Protein AF-A0A0G1ZRH7-F1 (afdb_monomer)

Structure (mmCIF, N/CA/C/O backbone):
data_AF-A0A0G1ZRH7-F1
#
_entry.id   AF-A0A0G1ZRH7-F1
#
loop_
_atom_site.group_PDB
_atom_site.id
_atom_site.type_symbol
_atom_site.label_atom_id
_atom_site.label_alt_id
_atom_site.label_comp_id
_atom_site.label_asym_id
_atom_site.label_entity_id
_atom_site.label_seq_id
_atom_site.pdbx_PDB_ins_code
_atom_site.Cartn_x
_atom_site.Cartn_y
_atom_site.Cartn_z
_atom_site.occupancy
_atom_site.B_iso_or_equiv
_atom_site.auth_seq_id
_atom_site.auth_comp_id
_atom_site.auth_asym_id
_atom_site.auth_atom_id
_atom_site.pdbx_PDB_model_num
ATOM 1 N N . LEU A 1 1 ? 11.432 11.868 -27.184 1.00 83.62 1 LEU A N 1
ATOM 2 C CA . LEU A 1 1 ? 11.318 11.884 -25.705 1.00 83.62 1 LEU A CA 1
ATOM 3 C C . LEU A 1 1 ? 9.853 11.705 -25.324 1.00 83.62 1 LEU A C 1
ATOM 5 O O . LEU A 1 1 ? 9.008 12.300 -25.982 1.00 83.62 1 LEU A O 1
ATOM 9 N N . THR A 1 2 ? 9.541 10.916 -24.297 1.00 84.75 2 THR A N 1
ATOM 10 C CA . THR A 1 2 ? 8.172 10.688 -23.783 1.00 84.75 2 THR A CA 1
ATOM 11 C C . THR A 1 2 ? 8.202 10.611 -22.262 1.00 84.75 2 THR A C 1
ATOM 13 O O . THR A 1 2 ? 9.111 9.992 -21.708 1.00 84.75 2 THR A O 1
ATOM 16 N N . TRP A 1 3 ? 7.236 11.231 -21.584 1.00 90.38 3 TRP A N 1
ATOM 17 C CA . TRP A 1 3 ? 7.166 11.247 -20.121 1.00 90.38 3 TRP A CA 1
ATOM 18 C C . TRP A 1 3 ? 5.724 11.300 -19.602 1.00 90.38 3 TRP A C 1
ATOM 20 O O . TRP A 1 3 ? 4.820 11.821 -20.252 1.00 90.38 3 TRP A O 1
ATOM 30 N N . SER A 1 4 ? 5.527 10.789 -18.389 1.00 87.94 4 SER A N 1
ATOM 31 C CA . SER A 1 4 ? 4.267 10.833 -17.644 1.00 87.94 4 SER A CA 1
ATOM 32 C C . SER A 1 4 ? 4.555 10.826 -16.145 1.00 87.94 4 SER A C 1
ATOM 34 O O . SER A 1 4 ? 5.512 10.184 -15.708 1.00 87.94 4 SER A O 1
ATOM 36 N N . THR A 1 5 ? 3.726 11.501 -15.352 1.00 83.94 5 THR A N 1
ATOM 37 C CA . THR A 1 5 ? 3.842 11.555 -13.886 1.00 83.94 5 THR A CA 1
ATOM 38 C C . THR A 1 5 ? 2.470 11.407 -13.228 1.00 83.94 5 THR A C 1
ATOM 40 O O . THR A 1 5 ? 1.464 11.775 -13.829 1.00 83.94 5 THR A O 1
ATOM 43 N N . THR A 1 6 ? 2.423 10.862 -12.007 1.00 79.06 6 THR A N 1
ATOM 44 C CA . THR A 1 6 ? 1.155 10.535 -11.320 1.00 79.06 6 THR A CA 1
ATOM 45 C C . THR A 1 6 ? 0.726 11.594 -10.298 1.00 79.06 6 THR A C 1
ATOM 47 O O . THR A 1 6 ? -0.460 11.738 -10.056 1.00 79.06 6 THR A O 1
ATOM 50 N N . ASN A 1 7 ? 1.663 12.365 -9.726 1.00 80.62 7 ASN A N 1
ATOM 51 C CA . ASN A 1 7 ? 1.396 13.324 -8.635 1.00 80.62 7 ASN A CA 1
ATOM 52 C C . ASN A 1 7 ? 2.213 14.629 -8.741 1.00 80.62 7 ASN A C 1
ATOM 54 O O . ASN A 1 7 ? 2.360 15.354 -7.756 1.00 80.62 7 ASN A O 1
ATOM 58 N N . ALA A 1 8 ? 2.812 14.914 -9.901 1.00 84.88 8 ALA A N 1
ATOM 59 C CA . ALA A 1 8 ? 3.563 16.152 -10.085 1.00 84.88 8 ALA A CA 1
ATOM 60 C C . ALA A 1 8 ? 2.613 17.304 -10.426 1.00 84.88 8 ALA A C 1
ATOM 62 O O . ALA A 1 8 ? 1.685 17.137 -11.212 1.00 84.88 8 ALA A O 1
ATOM 63 N N . THR A 1 9 ? 2.871 18.478 -9.861 1.00 89.62 9 THR A N 1
ATOM 64 C CA . THR A 1 9 ? 2.156 19.725 -10.160 1.00 89.62 9 THR A CA 1
ATOM 65 C C . THR A 1 9 ? 2.902 20.581 -11.182 1.00 89.62 9 THR A C 1
ATOM 67 O O . THR A 1 9 ? 2.296 21.423 -11.837 1.00 89.62 9 THR A O 1
ATOM 70 N N . SER A 1 10 ? 4.207 20.359 -11.364 1.00 91.44 10 SER A N 1
ATOM 71 C CA . SER A 1 10 ? 5.024 21.043 -12.373 1.00 91.44 10 SER A CA 1
ATOM 72 C C . SER A 1 10 ? 6.187 20.171 -12.844 1.00 91.44 10 SER A C 1
ATOM 74 O O . SER A 1 10 ? 6.678 19.329 -12.091 1.00 91.44 10 SER A O 1
ATOM 76 N N . CYS A 1 11 ? 6.636 20.382 -14.084 1.00 93.50 11 CYS A N 1
ATOM 77 C CA . CYS A 1 11 ? 7.839 19.761 -14.630 1.00 93.50 11 CYS A CA 1
ATOM 78 C C . CYS A 1 11 ? 8.708 20.791 -15.360 1.00 93.50 11 CYS A C 1
ATOM 80 O O . CYS A 1 11 ? 8.199 21.667 -16.062 1.00 93.50 11 CYS A O 1
ATOM 82 N N . THR A 1 12 ? 10.024 20.643 -15.250 1.00 95.06 12 THR A N 1
ATOM 83 C CA . THR A 1 12 ? 11.023 21.517 -15.867 1.00 95.06 12 THR A CA 1
ATOM 84 C C . THR A 1 12 ? 12.079 20.669 -16.566 1.00 95.06 12 THR A C 1
ATOM 86 O O . THR A 1 12 ? 12.648 19.750 -15.976 1.00 95.06 12 THR A O 1
ATOM 89 N N . ALA A 1 13 ? 12.329 20.970 -17.837 1.00 94.00 13 ALA A N 1
ATOM 90 C CA . ALA A 1 13 ? 13.357 20.332 -18.647 1.00 94.00 13 ALA A CA 1
ATOM 91 C C . ALA A 1 13 ? 14.727 21.004 -18.462 1.00 94.00 13 ALA A C 1
ATOM 93 O O . ALA A 1 13 ? 14.821 22.231 -18.392 1.00 94.00 13 ALA A O 1
ATOM 94 N N . SER A 1 14 ? 15.784 20.196 -18.426 1.00 88.81 14 SER A N 1
ATOM 95 C CA . SER A 1 14 ? 17.185 20.621 -18.368 1.00 88.81 14 SER A CA 1
ATOM 96 C C . SER A 1 14 ? 18.104 19.669 -19.150 1.00 88.81 14 SER A C 1
ATOM 98 O O . SER A 1 14 ? 17.711 18.565 -19.532 1.00 88.81 14 SER A O 1
ATOM 100 N N . GLY A 1 15 ? 19.342 20.090 -19.424 1.00 90.50 15 GLY A N 1
ATOM 101 C CA . GLY A 1 15 ? 20.260 19.385 -20.328 1.00 90.50 15 GLY A CA 1
ATOM 102 C C . GLY A 1 15 ? 20.120 19.892 -21.766 1.00 90.50 15 GLY A C 1
ATOM 103 O O . GLY A 1 15 ? 20.096 21.096 -21.996 1.00 90.50 15 GLY A O 1
ATOM 104 N N . SER A 1 16 ? 19.999 18.991 -22.741 1.00 90.06 16 SER A N 1
ATOM 105 C CA . SER A 1 16 ? 19.904 19.303 -24.180 1.00 90.06 16 SER A CA 1
ATOM 106 C C . SER A 1 16 ? 18.510 19.770 -24.647 1.00 90.06 16 SER A C 1
ATOM 108 O O . SER A 1 16 ? 18.221 19.811 -25.840 1.00 90.06 16 SER A O 1
ATOM 110 N N . TRP A 1 17 ? 17.637 20.117 -23.704 1.00 91.75 17 TRP A N 1
ATOM 111 C CA . TRP A 1 17 ? 16.318 20.735 -23.874 1.00 91.75 17 TRP A CA 1
ATOM 112 C C . TRP A 1 17 ? 16.026 21.604 -22.648 1.00 91.75 17 TRP A C 1
ATOM 114 O O . TRP A 1 17 ? 16.613 21.404 -21.584 1.00 91.75 17 TRP A O 1
ATOM 124 N N . THR A 1 18 ? 15.122 22.570 -22.788 1.00 90.06 18 THR A N 1
ATOM 125 C CA . THR A 1 18 ? 14.828 23.548 -21.735 1.00 90.06 18 THR A CA 1
ATOM 126 C C . THR A 1 18 ? 13.331 23.851 -21.638 1.00 90.06 18 THR A C 1
ATOM 128 O O . THR A 1 18 ? 12.523 23.432 -22.480 1.00 90.06 18 THR A O 1
ATOM 131 N N . GLY A 1 19 ? 12.969 24.578 -20.578 1.00 91.06 19 GLY A N 1
ATOM 132 C CA . GLY A 1 19 ? 11.637 25.135 -20.353 1.00 91.06 19 GLY A CA 1
ATOM 133 C C . GLY A 1 19 ? 10.719 24.256 -19.505 1.00 91.06 19 GLY A C 1
ATOM 134 O O . GLY A 1 19 ? 11.005 23.088 -19.232 1.00 91.06 19 GLY A O 1
ATOM 135 N N . SER A 1 20 ? 9.594 24.829 -19.084 1.00 90.94 20 SER A N 1
ATOM 136 C CA . SER A 1 20 ? 8.540 24.092 -18.388 1.00 90.94 20 SER A CA 1
ATOM 137 C C . SER A 1 20 ? 7.878 23.087 -19.327 1.00 90.94 20 SER A C 1
ATOM 139 O O . SER A 1 20 ? 7.658 23.360 -20.509 1.00 90.94 20 SER A O 1
ATOM 141 N N . LYS A 1 21 ? 7.564 21.909 -18.796 1.00 91.88 21 LYS A N 1
ATOM 142 C CA . LYS A 1 21 ? 6.869 20.837 -19.502 1.00 91.88 21 LYS A CA 1
ATOM 143 C C . LYS A 1 21 ? 5.579 20.510 -18.767 1.00 91.88 21 LYS A C 1
ATOM 145 O O . LYS A 1 21 ? 5.496 20.628 -17.545 1.00 91.88 21 LYS A O 1
ATOM 150 N N . SER A 1 22 ? 4.575 20.082 -19.519 1.00 89.56 22 SER A N 1
ATOM 151 C CA . SER A 1 22 ? 3.378 19.470 -18.951 1.00 89.56 22 SER A CA 1
ATOM 152 C C . SER A 1 22 ? 3.755 18.230 -18.132 1.00 89.56 22 SER A C 1
ATOM 154 O O . SER A 1 22 ? 4.782 17.595 -18.376 1.00 89.56 22 SER A O 1
ATOM 156 N N . THR A 1 23 ? 2.926 17.859 -17.159 1.00 88.88 23 THR A N 1
ATOM 157 C CA . THR A 1 23 ? 3.166 16.715 -16.254 1.00 88.88 23 THR A CA 1
ATOM 158 C C . THR A 1 23 ? 3.128 15.357 -16.970 1.00 88.88 23 THR A C 1
ATOM 160 O O . THR A 1 23 ? 3.590 14.346 -16.437 1.00 88.88 23 THR A O 1
ATOM 163 N N . SER A 1 24 ? 2.652 15.335 -18.214 1.00 88.69 24 SER A N 1
ATOM 164 C CA . SER A 1 24 ? 2.831 14.258 -19.188 1.00 88.69 24 SER A CA 1
ATOM 165 C C . SER A 1 24 ? 2.956 14.841 -20.599 1.00 88.69 24 SER A C 1
ATOM 167 O O . SER A 1 24 ? 2.437 15.927 -20.868 1.00 88.69 24 SER A O 1
ATOM 169 N N . GLY A 1 25 ? 3.675 14.167 -21.497 1.00 88.06 25 GLY A N 1
ATOM 170 C CA . GLY A 1 25 ? 3.856 14.641 -22.866 1.00 88.06 25 GLY A CA 1
ATOM 171 C C . GLY A 1 25 ? 4.877 13.860 -23.689 1.00 88.06 25 GLY A C 1
ATOM 172 O O . GLY A 1 25 ? 5.540 12.932 -23.219 1.00 88.06 25 GLY A O 1
ATOM 173 N N . SER A 1 26 ? 5.003 14.259 -24.953 1.00 84.12 26 SER A N 1
ATOM 174 C CA . SER A 1 26 ? 6.012 13.764 -25.885 1.00 84.12 26 SER A CA 1
ATOM 175 C C . SER A 1 26 ? 6.618 14.925 -26.664 1.00 84.12 26 SER A C 1
ATOM 177 O O . SER A 1 26 ? 5.933 15.898 -26.973 1.00 84.12 26 SER A O 1
ATOM 179 N N . GLN A 1 27 ? 7.907 14.824 -26.979 1.00 83.12 27 GLN A N 1
ATOM 180 C CA . GLN A 1 27 ? 8.607 15.790 -27.818 1.00 83.12 27 GLN A CA 1
ATOM 181 C C . GLN A 1 27 ? 9.665 15.081 -28.671 1.00 83.12 27 GLN A C 1
ATOM 183 O O . GLN A 1 27 ? 10.512 14.342 -28.151 1.00 83.12 27 GLN A O 1
ATOM 188 N N . SER A 1 28 ? 9.622 15.326 -29.980 1.00 82.06 28 SER A N 1
ATOM 189 C CA . SER A 1 28 ? 10.652 14.893 -30.928 1.00 82.06 28 SER A CA 1
ATOM 190 C C . SER A 1 28 ? 11.874 15.803 -30.840 1.00 82.06 28 SER A C 1
ATOM 192 O O . SER A 1 28 ? 11.745 17.017 -30.684 1.00 82.06 28 SER A O 1
ATOM 194 N N . VAL A 1 29 ? 13.063 15.209 -30.924 1.00 80.38 29 VAL A N 1
ATOM 195 C CA . VAL A 1 29 ? 14.352 15.907 -30.848 1.00 80.38 29 VAL A CA 1
ATOM 196 C C . VAL A 1 29 ? 15.305 15.320 -31.887 1.00 80.38 29 VAL A C 1
ATOM 198 O O . VAL A 1 29 ? 15.292 14.109 -32.101 1.00 80.38 29 VAL A O 1
ATOM 201 N N . SER A 1 30 ? 16.126 16.172 -32.503 1.00 79.25 30 SER A N 1
ATOM 202 C CA . SER A 1 30 ? 17.089 15.792 -33.550 1.00 79.25 30 SER A CA 1
ATOM 203 C C . SER A 1 30 ? 18.478 16.356 -33.225 1.00 79.25 30 SER A C 1
ATOM 205 O O . SER A 1 30 ? 18.910 17.319 -33.860 1.00 79.25 30 SER A O 1
ATOM 207 N N . PRO A 1 31 ? 19.158 15.849 -32.183 1.00 79.38 31 PRO A N 1
ATOM 208 C CA . PRO A 1 31 ? 20.476 16.350 -31.816 1.00 79.38 31 PRO A CA 1
ATOM 209 C C . PRO A 1 31 ? 21.526 15.976 -32.872 1.00 79.38 31 PRO A C 1
ATOM 211 O O . PRO A 1 31 ? 21.447 14.917 -33.489 1.00 79.38 31 PRO A O 1
ATOM 214 N N . THR A 1 32 ? 22.520 16.843 -33.068 1.00 71.56 32 THR A N 1
ATOM 215 C CA . THR A 1 32 ? 23.648 16.639 -34.001 1.00 71.56 32 THR A CA 1
ATOM 216 C C . THR A 1 32 ? 24.905 16.087 -33.321 1.00 71.56 32 THR A C 1
ATOM 218 O O . THR A 1 32 ? 25.901 15.808 -33.982 1.00 71.56 32 THR A O 1
ATOM 221 N N . SER A 1 33 ? 24.861 15.908 -32.003 1.00 76.62 33 SER A N 1
ATOM 222 C CA . SER A 1 33 ? 25.891 15.294 -31.164 1.00 76.62 33 SER A CA 1
ATOM 223 C C . SER A 1 33 ? 25.224 14.551 -30.003 1.00 76.62 33 SER A C 1
ATOM 225 O O . SER A 1 33 ? 24.016 14.681 -29.797 1.00 76.62 33 SER A O 1
ATOM 227 N N . ASN A 1 34 ? 25.984 13.753 -29.245 1.00 79.31 34 ASN A N 1
ATOM 228 C CA . ASN A 1 34 ? 25.446 13.077 -28.062 1.00 79.31 34 ASN A CA 1
ATOM 229 C C . ASN A 1 34 ? 24.756 14.089 -27.134 1.00 79.31 34 ASN A C 1
ATOM 231 O O . ASN A 1 34 ? 25.367 15.065 -26.703 1.00 79.31 34 ASN A O 1
ATOM 235 N N . ALA A 1 35 ? 23.488 13.844 -26.823 1.00 85.12 35 ALA A N 1
ATOM 236 C CA . ALA A 1 35 ? 22.628 14.771 -26.105 1.00 85.12 35 ALA A CA 1
ATOM 237 C C . ALA A 1 35 ? 21.915 14.060 -24.956 1.00 85.12 35 ALA A C 1
ATOM 239 O O . ALA A 1 35 ? 21.429 12.945 -25.123 1.00 85.12 35 ALA A O 1
ATOM 240 N N . THR A 1 36 ? 21.809 14.715 -23.801 1.00 89.12 36 THR A N 1
ATOM 241 C CA . THR A 1 36 ? 21.117 14.179 -22.621 1.00 89.12 36 THR A CA 1
ATOM 242 C C . THR A 1 36 ? 20.001 15.122 -22.208 1.00 89.12 36 THR A C 1
ATOM 244 O O . THR A 1 36 ? 20.222 16.305 -21.966 1.00 89.12 36 THR A O 1
ATOM 247 N N . TYR A 1 37 ? 18.795 14.584 -22.101 1.00 92.81 37 TYR A N 1
ATOM 248 C CA . TYR A 1 37 ? 17.558 15.299 -21.836 1.00 92.81 37 TYR A CA 1
ATOM 249 C C . TYR A 1 37 ? 17.029 14.910 -20.457 1.00 92.81 37 TYR A C 1
ATOM 251 O O . TYR A 1 37 ? 16.548 13.795 -20.273 1.00 92.81 37 TYR A O 1
ATOM 259 N N . THR A 1 38 ? 17.113 15.816 -19.487 1.00 93.00 38 THR A N 1
ATOM 260 C CA . THR A 1 38 ? 16.654 15.609 -18.106 1.00 93.00 38 THR A CA 1
ATOM 261 C C . THR A 1 38 ? 15.312 16.291 -17.861 1.00 93.00 38 THR A C 1
ATOM 263 O O . THR A 1 38 ? 15.150 17.460 -18.194 1.00 93.00 38 THR A O 1
ATOM 266 N N . LEU A 1 39 ? 14.344 15.589 -17.275 1.00 94.88 39 LEU A N 1
ATOM 267 C CA . LEU A 1 39 ? 13.088 16.155 -16.787 1.00 94.88 39 LEU A CA 1
ATOM 268 C C . LEU A 1 39 ? 13.064 16.091 -15.264 1.00 94.88 39 LEU A C 1
ATOM 270 O O . LEU A 1 39 ? 13.201 15.004 -14.707 1.00 94.88 39 LEU A O 1
ATOM 274 N N . THR A 1 40 ? 12.834 17.223 -14.609 1.00 94.31 40 THR A N 1
ATOM 275 C CA . THR A 1 40 ? 12.589 17.302 -13.166 1.00 94.31 40 THR A CA 1
ATOM 276 C C . THR A 1 40 ? 11.129 17.648 -12.934 1.00 94.31 40 THR A C 1
ATOM 278 O O . THR A 1 40 ? 10.662 18.655 -13.450 1.00 94.31 40 THR A O 1
ATOM 281 N N . CYS A 1 41 ? 10.409 16.850 -12.157 1.00 92.94 41 CYS A N 1
ATOM 282 C CA . CYS A 1 41 ? 9.008 17.084 -11.827 1.00 92.94 41 CYS A CA 1
ATOM 283 C C . CYS A 1 41 ? 8.821 17.171 -10.312 1.00 92.94 41 CYS A C 1
ATOM 285 O O . CYS A 1 41 ? 9.389 16.369 -9.572 1.00 92.94 41 CYS A O 1
ATOM 287 N N . THR A 1 42 ? 8.014 18.128 -9.859 1.00 90.38 42 THR A N 1
ATOM 288 C CA . THR A 1 42 ? 7.786 18.427 -8.438 1.00 90.38 42 THR A CA 1
ATOM 289 C C . THR A 1 42 ? 6.310 18.288 -8.104 1.00 90.38 42 THR A C 1
ATOM 291 O O . THR A 1 42 ? 5.462 18.730 -8.878 1.00 90.38 42 THR A O 1
ATOM 294 N N . GLY A 1 43 ? 6.003 17.686 -6.956 1.00 87.69 43 GLY A N 1
ATOM 295 C CA . GLY A 1 43 ? 4.654 17.556 -6.404 1.00 87.69 43 GLY A CA 1
ATOM 296 C C . GLY A 1 43 ? 4.653 17.629 -4.877 1.00 87.69 43 GLY A C 1
ATOM 297 O O . GLY A 1 43 ? 5.663 17.960 -4.259 1.00 87.69 43 GLY A O 1
ATOM 298 N N . THR A 1 44 ? 3.526 17.288 -4.251 1.00 72.62 44 THR A N 1
ATOM 299 C CA . THR A 1 44 ? 3.343 17.357 -2.785 1.00 72.62 44 THR A CA 1
ATOM 300 C C . THR A 1 44 ? 4.288 16.444 -1.994 1.00 72.62 44 THR A C 1
ATOM 302 O O . THR A 1 44 ? 4.545 16.708 -0.825 1.00 72.62 44 THR A O 1
ATOM 305 N N . GLY A 1 45 ? 4.836 15.402 -2.627 1.00 77.94 45 GLY A N 1
ATOM 306 C CA . GLY A 1 45 ? 5.824 14.484 -2.044 1.00 77.94 45 GLY A CA 1
ATOM 307 C C . GLY A 1 45 ? 7.294 14.828 -2.328 1.00 77.94 45 GLY A C 1
ATOM 308 O O . GLY A 1 45 ? 8.159 14.011 -2.028 1.00 77.94 45 GLY A O 1
ATOM 309 N N . GLY A 1 46 ? 7.591 15.987 -2.931 1.00 80.19 46 GLY A N 1
ATOM 310 C CA . GLY A 1 46 ? 8.951 16.408 -3.298 1.00 80.19 46 GLY A CA 1
ATOM 311 C C . GLY A 1 46 ? 9.228 16.385 -4.808 1.00 80.19 46 GLY A C 1
ATOM 312 O O . GLY A 1 46 ? 8.303 16.377 -5.624 1.00 80.19 46 GLY A O 1
ATOM 313 N N . SER A 1 47 ? 10.511 16.410 -5.189 1.00 86.69 47 SER A N 1
ATOM 314 C CA . SER A 1 47 ? 10.959 16.467 -6.590 1.00 86.69 47 SER A CA 1
ATOM 315 C C . SER A 1 47 ? 11.669 15.187 -7.024 1.00 86.69 47 SER A C 1
ATOM 317 O O . SER A 1 47 ? 12.499 14.647 -6.297 1.00 86.69 47 SER A O 1
ATOM 319 N N . VAL A 1 48 ? 11.394 14.744 -8.248 1.00 84.88 48 VAL A N 1
ATOM 320 C CA . VAL A 1 48 ? 12.068 13.618 -8.909 1.00 84.88 48 VAL A CA 1
ATOM 321 C C . VAL A 1 48 ? 12.639 14.076 -10.244 1.00 84.88 48 VAL A C 1
ATOM 323 O O . VAL A 1 48 ? 12.033 14.910 -10.916 1.00 84.88 48 VAL A O 1
ATOM 326 N N . ASN A 1 49 ? 13.787 13.537 -10.655 1.00 88.81 49 ASN A N 1
ATOM 327 C CA . ASN A 1 49 ? 14.337 13.785 -11.985 1.00 88.81 49 ASN A CA 1
ATOM 328 C C . ASN A 1 49 ? 14.650 12.480 -12.729 1.00 88.81 49 ASN A C 1
ATOM 330 O O . ASN A 1 49 ? 14.912 11.440 -12.128 1.00 88.81 49 ASN A O 1
ATOM 334 N N . LYS A 1 50 ? 14.555 12.526 -14.059 1.00 90.25 50 LYS A N 1
ATOM 335 C CA . LYS A 1 50 ? 14.914 11.421 -14.953 1.00 90.25 50 LYS A CA 1
ATOM 336 C C . LYS A 1 50 ? 15.574 11.960 -16.209 1.00 90.25 50 LYS A C 1
ATOM 338 O O . LYS A 1 50 ? 15.122 12.969 -16.743 1.00 90.25 50 LYS A O 1
ATOM 343 N N . SER A 1 51 ? 16.575 11.249 -16.717 1.00 87.25 51 SER A N 1
ATOM 344 C CA . SER A 1 51 ? 17.285 11.625 -17.942 1.00 87.25 51 SER A CA 1
ATOM 345 C C . SER A 1 51 ? 17.156 10.561 -19.027 1.00 87.25 51 SER A C 1
ATOM 347 O O . SER A 1 51 ? 17.089 9.368 -18.738 1.00 87.25 51 SER A O 1
ATOM 349 N N . ALA A 1 52 ? 17.137 11.004 -20.281 1.00 84.88 52 ALA A N 1
ATOM 350 C CA . ALA A 1 52 ? 17.237 10.167 -21.468 1.00 84.88 52 ALA A CA 1
ATOM 351 C C . ALA A 1 52 ? 18.363 10.697 -22.358 1.00 84.88 52 ALA A C 1
ATOM 353 O O . ALA A 1 52 ? 18.411 11.896 -22.626 1.00 84.88 52 ALA A O 1
ATOM 354 N N . SER A 1 53 ? 19.246 9.822 -22.830 1.00 79.38 53 SER A N 1
ATOM 355 C CA . SER A 1 53 ? 20.366 10.207 -23.691 1.00 79.38 53 SER A CA 1
ATOM 356 C C . SER A 1 53 ? 20.176 9.684 -25.110 1.00 79.38 53 SER A C 1
ATOM 358 O O . SER A 1 53 ? 19.714 8.565 -25.316 1.00 79.38 53 SER A O 1
ATOM 360 N N . VAL A 1 54 ? 20.539 10.510 -26.085 1.00 76.94 54 VAL A N 1
ATOM 361 C CA . VAL A 1 54 ? 20.620 10.176 -27.505 1.00 76.94 54 VAL A CA 1
ATOM 362 C C . VAL A 1 54 ? 22.088 10.240 -27.891 1.00 76.94 54 VAL A C 1
ATOM 364 O O . VAL A 1 54 ? 22.701 11.300 -27.795 1.00 76.94 54 VAL A O 1
ATOM 367 N N . THR A 1 55 ? 22.651 9.117 -28.321 1.00 69.00 55 THR A N 1
ATOM 368 C CA . THR A 1 55 ? 24.021 9.057 -28.834 1.00 69.00 55 THR A CA 1
ATOM 369 C C . THR A 1 55 ? 23.979 9.258 -30.345 1.00 69.00 55 THR A C 1
ATOM 371 O O . THR A 1 55 ? 23.350 8.478 -31.057 1.00 69.00 55 THR A O 1
ATOM 374 N N . VAL A 1 56 ? 24.629 10.307 -30.836 1.00 67.69 56 VAL A N 1
ATOM 375 C CA . VAL A 1 56 ? 24.804 10.581 -32.260 1.00 67.69 56 VAL A CA 1
ATOM 376 C C . VAL A 1 56 ? 26.165 10.027 -32.655 1.00 67.69 56 VAL A C 1
ATOM 378 O O . VAL A 1 56 ? 27.205 10.551 -32.258 1.00 67.69 56 VAL A O 1
ATOM 381 N N . GLY A 1 57 ? 26.154 8.926 -33.406 1.00 49.44 57 GLY A N 1
ATOM 382 C CA . GLY A 1 57 ? 27.373 8.367 -33.980 1.00 49.44 57 GLY A CA 1
ATOM 383 C C . GLY A 1 57 ? 28.066 9.395 -34.877 1.00 49.44 57 GLY A C 1
ATOM 384 O O . GLY A 1 57 ? 27.399 10.176 -35.557 1.00 49.44 57 GLY A O 1
ATOM 385 N N . ALA A 1 58 ? 29.401 9.407 -34.868 1.00 45.25 58 ALA A N 1
ATOM 386 C CA . ALA A 1 58 ? 30.177 10.264 -35.759 1.00 45.25 58 ALA A CA 1
ATOM 387 C C . ALA A 1 58 ? 29.759 10.031 -37.224 1.00 45.25 58 ALA A C 1
ATOM 389 O O . ALA A 1 58 ? 29.468 8.885 -37.584 1.00 45.25 58 ALA A O 1
ATOM 390 N N . PRO A 1 59 ? 29.753 11.065 -38.089 1.00 38.28 59 PRO A N 1
ATOM 391 C CA . PRO A 1 59 ? 29.601 10.838 -39.516 1.00 38.28 59 PRO A CA 1
ATOM 392 C C . PRO A 1 59 ? 30.802 10.010 -39.984 1.00 38.28 59 PRO A C 1
ATOM 394 O O . PRO A 1 59 ? 31.923 10.509 -40.070 1.00 38.28 59 PRO A O 1
ATOM 397 N N . SER A 1 60 ? 30.587 8.718 -40.229 1.00 35.53 60 SER A N 1
ATOM 398 C CA . SER A 1 60 ? 31.631 7.837 -40.731 1.00 35.53 60 SER A CA 1
ATOM 399 C C . SER A 1 60 ? 31.785 8.053 -42.230 1.00 35.53 60 SER A C 1
ATOM 401 O O . SER A 1 60 ? 30.966 7.644 -43.053 1.00 35.53 60 SER A O 1
ATOM 403 N N . SER A 1 61 ? 32.881 8.707 -42.588 1.00 34.00 61 SER A N 1
ATOM 404 C CA . SER A 1 61 ? 33.435 8.684 -43.931 1.00 34.00 61 SER A CA 1
ATOM 405 C C . SER A 1 61 ? 33.897 7.256 -44.254 1.00 34.00 61 SER A C 1
ATOM 407 O O . SER A 1 61 ? 34.911 6.806 -43.724 1.00 34.00 61 SER A O 1
ATOM 409 N N . GLY A 1 62 ? 33.156 6.546 -45.111 1.00 38.09 62 GLY A N 1
ATOM 410 C CA . GLY A 1 62 ? 33.613 5.311 -45.760 1.00 38.09 62 GLY A CA 1
ATOM 411 C C . GLY A 1 62 ? 32.652 4.124 -45.653 1.00 38.09 62 GLY A C 1
ATOM 412 O O . GLY A 1 62 ? 32.694 3.373 -44.688 1.00 38.09 62 GLY A O 1
ATOM 413 N N . GLY A 1 63 ? 31.817 3.937 -46.679 1.00 54.56 63 GLY A N 1
ATOM 414 C CA . GLY A 1 63 ? 31.572 2.641 -47.327 1.00 54.56 63 GLY A CA 1
ATOM 415 C C . GLY A 1 63 ? 31.203 1.391 -46.515 1.00 54.56 63 GLY A C 1
ATOM 416 O O . GLY A 1 63 ? 31.516 0.311 -47.005 1.00 54.56 63 GLY A O 1
ATOM 417 N N . ASN A 1 64 ? 30.568 1.467 -45.343 1.00 73.62 64 ASN A N 1
ATOM 418 C CA . ASN A 1 64 ? 30.214 0.272 -44.559 1.00 73.62 64 ASN A CA 1
ATOM 419 C C . ASN A 1 64 ? 28.704 0.152 -44.305 1.00 73.62 64 ASN A C 1
ATOM 421 O O . ASN A 1 64 ? 28.010 1.157 -44.148 1.00 73.62 64 ASN A O 1
ATOM 425 N N . ALA A 1 65 ? 28.194 -1.083 -44.274 1.00 90.25 65 ALA A N 1
ATOM 426 C CA . ALA A 1 65 ? 26.768 -1.376 -44.165 1.00 90.25 65 ALA A CA 1
ATOM 427 C C . ALA A 1 65 ? 26.268 -1.408 -42.709 1.00 90.25 65 ALA A C 1
ATOM 429 O O . ALA A 1 65 ? 27.032 -1.663 -41.768 1.00 90.25 65 ALA A O 1
ATOM 430 N N . SER A 1 66 ? 24.964 -1.188 -42.524 1.00 93.06 66 SER A N 1
ATOM 431 C CA . SER A 1 66 ? 24.279 -1.295 -41.233 1.00 93.06 66 SER A CA 1
ATOM 432 C C . SER A 1 66 ? 22.908 -1.967 -41.333 1.00 93.06 66 SER A C 1
ATOM 434 O O . SER A 1 66 ? 22.254 -1.917 -42.376 1.00 93.06 66 SER A O 1
ATOM 436 N N . LEU A 1 67 ? 22.473 -2.593 -40.234 1.00 96.25 67 LEU A N 1
ATOM 437 C CA . LEU A 1 67 ? 21.132 -3.171 -40.084 1.00 96.25 67 LEU A CA 1
ATOM 438 C C . LEU A 1 67 ? 20.324 -2.424 -39.021 1.00 96.25 67 LEU A C 1
ATOM 440 O O . LEU A 1 67 ? 20.854 -2.070 -37.968 1.00 96.25 67 LEU A O 1
ATOM 444 N N . SER A 1 68 ? 19.031 -2.225 -39.257 1.00 95.31 68 SER A N 1
ATOM 445 C CA . SER A 1 68 ? 18.135 -1.571 -38.301 1.00 95.31 68 SER A CA 1
ATOM 446 C C . SER A 1 68 ? 16.743 -2.198 -38.269 1.00 95.31 68 SER A C 1
ATOM 448 O O . SER A 1 68 ? 16.291 -2.797 -39.247 1.00 95.31 68 SER A O 1
ATOM 450 N N . LEU A 1 69 ? 16.071 -2.071 -37.122 1.00 96.12 69 LEU A N 1
ATOM 451 C CA . LEU A 1 69 ? 14.667 -2.442 -36.956 1.00 96.12 69 LEU A CA 1
ATOM 452 C C . LEU A 1 69 ? 13.757 -1.220 -37.099 1.00 96.12 69 LEU A C 1
ATOM 454 O O . LEU A 1 69 ? 14.022 -0.168 -36.515 1.00 96.12 69 LEU A O 1
ATOM 458 N N . VAL A 1 70 ? 12.672 -1.362 -37.864 1.00 93.19 70 VAL A N 1
ATOM 459 C CA . VAL A 1 70 ? 11.694 -0.295 -38.113 1.00 93.19 70 VAL A CA 1
ATOM 460 C C . VAL A 1 70 ? 10.264 -0.806 -37.862 1.00 93.19 70 VAL A C 1
ATOM 462 O O . VAL A 1 70 ? 9.830 -1.733 -38.535 1.00 93.19 70 VAL A O 1
ATOM 465 N N . PRO A 1 71 ? 9.499 -0.213 -36.928 1.00 95.75 71 PRO A N 1
ATOM 466 C CA . PRO A 1 71 ? 9.926 0.846 -36.020 1.00 95.75 71 PRO A CA 1
ATOM 467 C C . PRO A 1 71 ? 10.923 0.326 -34.964 1.00 95.75 71 PRO A C 1
ATOM 469 O O . PRO A 1 71 ? 10.838 -0.818 -34.513 1.00 95.75 71 PRO A O 1
ATOM 472 N N . ALA A 1 72 ? 11.853 1.191 -34.544 1.00 83.50 72 ALA A N 1
ATOM 473 C CA . ALA A 1 72 ? 12.818 0.889 -33.480 1.00 83.50 72 ALA A CA 1
ATOM 474 C C . ALA A 1 72 ? 12.168 0.876 -32.083 1.00 83.50 72 ALA A C 1
ATOM 476 O O . ALA A 1 72 ? 12.731 0.345 -31.129 1.00 83.50 72 ALA A O 1
ATOM 477 N N . SER A 1 73 ? 10.973 1.448 -31.946 1.00 88.44 73 SER A N 1
ATOM 478 C CA . SER A 1 73 ? 10.145 1.312 -30.754 1.00 88.44 73 SER A CA 1
ATOM 479 C C . SER A 1 73 ? 8.667 1.454 -31.086 1.00 88.44 73 SER A C 1
ATOM 481 O O . SER A 1 73 ? 8.283 2.156 -32.021 1.00 88.44 73 SER A O 1
ATOM 483 N N . GLN A 1 74 ? 7.829 0.766 -30.317 1.00 88.12 74 GLN A N 1
ATOM 484 C CA . GLN A 1 74 ? 6.375 0.827 -30.436 1.00 88.12 74 GLN A CA 1
ATOM 485 C C . GLN A 1 74 ? 5.742 0.451 -29.094 1.00 88.12 74 GLN A C 1
ATOM 487 O O . GLN A 1 74 ? 6.283 -0.394 -28.376 1.00 88.12 74 GLN A O 1
ATOM 492 N N . THR A 1 75 ? 4.600 1.055 -28.768 1.00 90.88 75 THR A N 1
ATOM 493 C CA . THR A 1 75 ? 3.740 0.597 -27.669 1.00 90.88 75 THR A CA 1
ATOM 494 C C . THR A 1 75 ? 2.623 -0.264 -28.239 1.00 90.88 75 THR A C 1
ATOM 496 O O . THR A 1 75 ? 1.941 0.159 -29.172 1.00 90.88 75 THR A O 1
ATOM 499 N N . VAL A 1 76 ? 2.445 -1.456 -27.679 1.00 90.31 76 VAL A N 1
ATOM 500 C CA . VAL A 1 76 ? 1.432 -2.445 -28.073 1.00 90.31 76 VAL A CA 1
ATOM 501 C C . VAL A 1 76 ? 0.737 -2.977 -26.823 1.00 90.31 76 VAL A C 1
ATOM 503 O O . VAL A 1 76 ? 1.332 -2.963 -25.746 1.00 90.31 76 VAL A O 1
ATOM 506 N N . ASN A 1 77 ? -0.508 -3.431 -26.917 1.00 89.75 77 ASN A N 1
ATOM 507 C CA . ASN A 1 77 ? -1.187 -4.054 -25.782 1.00 89.75 77 ASN A CA 1
ATOM 508 C C . ASN A 1 77 ? -0.883 -5.552 -25.729 1.00 89.75 77 ASN A C 1
ATOM 510 O O . ASN A 1 77 ? -0.551 -6.172 -26.741 1.00 89.75 77 ASN A O 1
ATOM 514 N N . VAL A 1 78 ? -1.016 -6.163 -24.549 1.00 89.62 78 VAL A N 1
ATOM 515 C CA . VAL A 1 78 ? -1.008 -7.630 -24.441 1.00 89.62 78 VAL A CA 1
ATOM 516 C C . VAL A 1 78 ? -2.060 -8.212 -25.396 1.00 89.62 78 VAL A C 1
ATOM 518 O O . VAL A 1 78 ? -3.205 -7.769 -25.407 1.00 89.62 78 VAL A O 1
ATOM 521 N N . ASN A 1 79 ? -1.662 -9.238 -26.148 1.00 87.19 79 ASN A N 1
ATOM 522 C CA . ASN A 1 79 ? -2.368 -9.918 -27.238 1.00 87.19 79 ASN A CA 1
ATOM 523 C C . ASN A 1 79 ? -2.339 -9.247 -28.615 1.00 87.19 79 ASN A C 1
ATOM 525 O O . ASN A 1 79 ? -2.740 -9.909 -29.576 1.00 87.19 79 ASN A O 1
ATOM 529 N N . ASP A 1 80 ? -1.825 -8.023 -28.748 1.00 91.56 80 ASP A N 1
ATOM 530 C CA . ASP A 1 80 ? -1.671 -7.397 -30.061 1.00 91.56 80 ASP A CA 1
ATOM 531 C C . ASP A 1 80 ? -0.595 -8.116 -30.888 1.00 91.56 80 ASP A C 1
ATOM 533 O O . ASP A 1 80 ? 0.470 -8.491 -30.382 1.00 91.56 80 ASP A O 1
ATOM 537 N N . ASN A 1 81 ? -0.859 -8.253 -32.189 1.00 93.62 81 ASN A N 1
ATOM 538 C CA . ASN A 1 81 ? 0.150 -8.612 -33.178 1.00 93.62 81 ASN A CA 1
ATOM 539 C C . ASN A 1 81 ? 0.735 -7.331 -33.779 1.00 93.62 81 ASN A C 1
ATOM 541 O O . ASN A 1 81 ? -0.008 -6.442 -34.193 1.00 93.62 81 ASN A O 1
ATOM 545 N N . PHE A 1 82 ? 2.056 -7.250 -33.888 1.00 95.25 82 PHE A N 1
ATOM 546 C CA . PHE A 1 82 ? 2.740 -6.116 -34.501 1.00 95.25 82 PHE A CA 1
ATOM 547 C C . PHE A 1 82 ? 3.924 -6.576 -35.346 1.00 95.25 82 PHE A C 1
ATOM 549 O O . PHE A 1 82 ? 4.500 -7.637 -35.117 1.00 95.25 82 PHE A O 1
ATOM 556 N N . GLY A 1 83 ? 4.267 -5.777 -36.354 1.00 94.38 83 GLY A N 1
ATOM 557 C CA . GLY A 1 83 ? 5.310 -6.101 -37.317 1.00 94.38 83 GLY A CA 1
ATOM 558 C C . GLY A 1 83 ? 6.507 -5.168 -37.209 1.00 94.38 83 GLY A C 1
ATOM 559 O O . GLY A 1 83 ? 6.343 -3.959 -37.072 1.00 94.38 83 GLY A O 1
ATOM 560 N N . VAL A 1 84 ? 7.698 -5.742 -37.332 1.00 96.31 84 VAL A N 1
ATOM 561 C CA . VAL A 1 84 ? 8.983 -5.050 -37.299 1.00 96.31 84 VAL A CA 1
ATOM 562 C C . VAL A 1 84 ? 9.747 -5.369 -38.574 1.00 96.31 84 VAL A C 1
ATOM 564 O O . VAL A 1 84 ? 10.059 -6.519 -38.865 1.00 96.31 84 VAL A O 1
ATOM 567 N N . GLU A 1 85 ? 10.063 -4.349 -39.349 1.00 97.06 85 GLU A N 1
ATOM 568 C CA . GLU A 1 85 ? 10.862 -4.467 -40.557 1.00 97.06 85 GLU A CA 1
ATOM 569 C C . GLU A 1 85 ? 12.351 -4.520 -40.233 1.00 97.06 85 GLU A C 1
ATOM 571 O O . GLU A 1 85 ? 12.868 -3.708 -39.469 1.00 97.06 85 GLU A O 1
ATOM 576 N N . VAL A 1 86 ? 13.053 -5.444 -40.877 1.00 97.25 86 VAL A N 1
ATOM 577 C CA . VAL A 1 86 ? 14.511 -5.499 -40.915 1.00 97.25 86 VAL A CA 1
ATOM 578 C C . VAL A 1 86 ? 14.975 -4.722 -42.139 1.00 97.25 86 VAL A C 1
ATOM 580 O O . VAL A 1 86 ? 14.695 -5.112 -43.276 1.00 97.25 86 VAL A O 1
ATOM 583 N N . ARG A 1 87 ? 15.688 -3.622 -41.911 1.00 96.69 87 ARG A N 1
ATOM 584 C CA . ARG A 1 87 ? 16.209 -2.733 -42.952 1.00 96.69 87 ARG A CA 1
ATOM 585 C C . ARG A 1 87 ? 17.729 -2.832 -43.031 1.00 96.69 87 ARG A C 1
ATOM 587 O O . ARG A 1 87 ? 18.394 -2.991 -42.009 1.00 96.69 87 ARG A O 1
ATOM 594 N N . VAL A 1 88 ? 18.273 -2.716 -44.241 1.00 96.19 88 VAL A N 1
ATOM 595 C CA . VAL A 1 88 ? 19.718 -2.637 -44.494 1.00 96.19 88 VAL A CA 1
ATOM 596 C C . VAL A 1 88 ? 20.073 -1.329 -45.199 1.00 96.19 88 VAL A C 1
ATOM 598 O O . VAL A 1 88 ? 19.474 -0.973 -46.214 1.00 96.19 88 VAL A O 1
ATOM 601 N N . ASN A 1 89 ? 21.068 -0.622 -44.669 1.00 94.88 89 ASN A N 1
ATOM 602 C CA . ASN A 1 89 ? 21.785 0.435 -45.373 1.00 94.88 89 ASN A CA 1
ATOM 603 C C . ASN A 1 89 ? 23.089 -0.168 -45.895 1.00 94.88 89 ASN A C 1
ATOM 605 O O . ASN A 1 89 ? 23.890 -0.670 -45.113 1.00 94.88 89 ASN A O 1
ATOM 609 N N . THR A 1 90 ? 23.314 -0.144 -47.203 1.00 93.44 90 THR A N 1
ATOM 610 C CA . THR A 1 90 ? 24.471 -0.794 -47.833 1.00 93.44 90 THR A CA 1
ATOM 611 C C . THR A 1 90 ? 25.741 0.060 -47.800 1.00 93.44 90 THR A C 1
ATOM 613 O O . THR A 1 90 ? 26.791 -0.364 -48.291 1.00 93.44 90 THR A O 1
ATOM 616 N N . GLY A 1 91 ? 25.668 1.280 -47.256 1.00 87.00 91 GLY A N 1
ATOM 617 C CA . GLY A 1 91 ? 26.799 2.207 -47.199 1.00 87.00 91 GLY A CA 1
ATOM 618 C C . GLY A 1 91 ? 27.311 2.610 -48.585 1.00 87.00 91 GLY A C 1
ATOM 619 O O . GLY A 1 91 ? 28.489 2.918 -48.731 1.00 87.00 91 GLY A O 1
ATOM 620 N N . GLY A 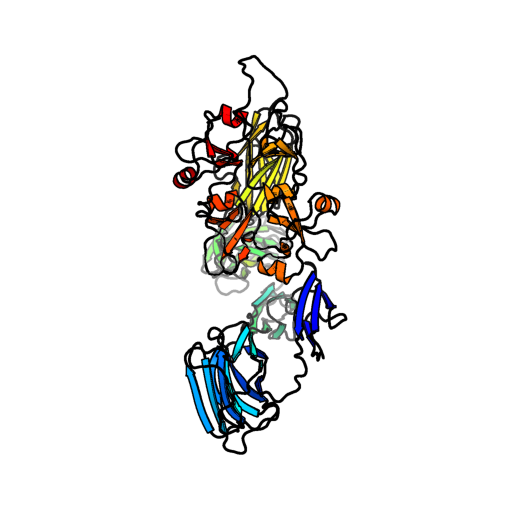1 92 ? 26.458 2.543 -49.615 1.00 86.19 92 GLY A N 1
ATOM 621 C CA . GLY A 1 92 ? 26.826 2.811 -51.008 1.00 86.19 92 GLY A CA 1
ATOM 622 C C . GLY A 1 92 ? 27.461 1.628 -51.752 1.00 86.19 92 GLY A C 1
ATOM 623 O O . GLY A 1 92 ? 27.782 1.770 -52.931 1.00 86.19 92 GLY A O 1
ATOM 624 N N . ASN A 1 93 ? 27.622 0.460 -51.117 1.00 89.19 93 ASN A N 1
ATOM 625 C CA . ASN A 1 93 ? 28.093 -0.757 -51.787 1.00 89.19 93 ASN A CA 1
ATOM 626 C C . ASN A 1 93 ? 26.940 -1.517 -52.458 1.00 89.19 93 ASN A C 1
ATOM 628 O O . ASN A 1 93 ? 25.793 -1.447 -52.015 1.00 89.19 93 ASN A O 1
ATOM 632 N N . SER A 1 94 ? 27.271 -2.307 -53.484 1.00 91.44 94 SER A N 1
ATOM 633 C CA . SER A 1 94 ? 26.394 -3.364 -54.003 1.00 91.44 94 SER A CA 1
ATOM 634 C C . SER A 1 94 ? 26.508 -4.604 -53.107 1.00 91.44 94 SER A C 1
ATOM 636 O O . SER A 1 94 ? 27.611 -5.106 -52.886 1.00 91.44 94 SER A O 1
ATOM 638 N N . VAL A 1 95 ? 25.382 -5.074 -52.568 1.00 93.81 95 VAL A N 1
ATOM 639 C CA . VAL A 1 95 ? 25.267 -6.177 -51.598 1.00 93.81 95 VAL A CA 1
ATOM 640 C C . VAL A 1 95 ? 24.564 -7.368 -52.245 1.00 93.81 95 VAL A C 1
ATOM 642 O O . VAL A 1 95 ? 23.485 -7.224 -52.816 1.00 93.81 95 VAL A O 1
ATOM 645 N N . THR A 1 96 ? 25.166 -8.553 -52.144 1.00 92.25 96 THR A N 1
ATOM 646 C CA . THR A 1 96 ? 24.635 -9.795 -52.733 1.00 92.25 96 THR A CA 1
ATOM 647 C C . THR A 1 96 ? 23.879 -10.653 -51.721 1.00 92.25 96 THR A C 1
ATOM 649 O O . THR A 1 96 ? 22.970 -11.380 -52.105 1.00 92.25 96 THR A O 1
ATOM 652 N N . ALA A 1 97 ? 24.182 -10.549 -50.421 1.00 92.25 97 ALA A N 1
ATOM 653 C CA . ALA A 1 97 ? 23.470 -11.305 -49.392 1.00 92.25 97 ALA A CA 1
ATOM 654 C C . ALA A 1 97 ? 23.398 -10.576 -48.046 1.00 92.25 97 ALA A C 1
ATOM 656 O O . ALA A 1 97 ? 24.287 -9.804 -47.691 1.00 92.25 97 ALA A O 1
ATOM 657 N N . VAL A 1 98 ? 22.344 -10.851 -47.282 1.00 95.12 98 VAL A N 1
ATOM 658 C CA . VAL A 1 98 ? 22.153 -10.377 -45.907 1.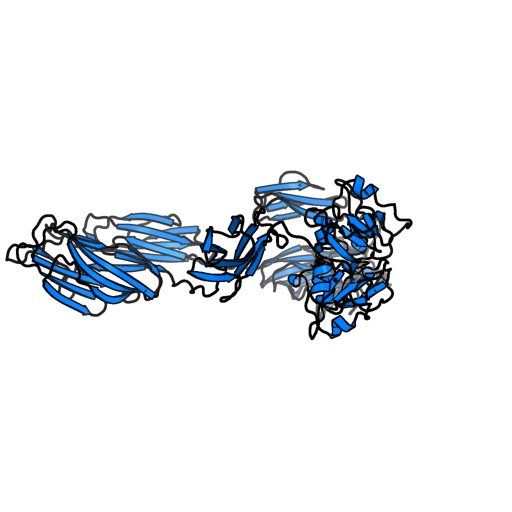00 95.12 98 VAL A CA 1
ATOM 659 C C . VAL A 1 98 ? 21.716 -11.547 -45.034 1.00 95.12 98 VAL A C 1
ATOM 661 O O . VAL A 1 98 ? 20.747 -12.230 -45.367 1.00 95.12 98 VAL A O 1
ATOM 664 N N . SER A 1 99 ? 22.384 -11.723 -43.895 1.00 92.44 99 SER A N 1
ATOM 665 C CA . SER A 1 99 ? 21.936 -12.577 -42.792 1.00 92.44 99 SER A CA 1
ATOM 666 C C . SER A 1 99 ? 21.572 -11.684 -41.609 1.00 92.44 99 SER A C 1
ATOM 668 O O . SER A 1 99 ? 22.432 -11.021 -41.037 1.00 92.44 99 SER A O 1
ATOM 670 N N . ALA A 1 100 ? 20.296 -11.644 -41.245 1.00 93.31 100 ALA A N 1
ATOM 671 C CA . ALA A 1 100 ? 19.765 -10.896 -40.116 1.00 93.31 100 ALA A CA 1
ATOM 672 C C . ALA A 1 100 ? 19.213 -11.875 -39.080 1.00 93.31 100 ALA A C 1
ATOM 674 O O . ALA A 1 100 ? 18.130 -12.442 -39.249 1.00 93.31 100 ALA A O 1
ATOM 675 N N . TYR A 1 101 ? 19.976 -12.092 -38.012 1.00 92.56 101 TYR A N 1
ATOM 676 C CA . TYR A 1 101 ? 19.580 -12.971 -36.918 1.00 92.56 101 TYR A CA 1
ATOM 677 C C . TYR A 1 101 ? 19.171 -12.121 -35.721 1.00 92.56 101 T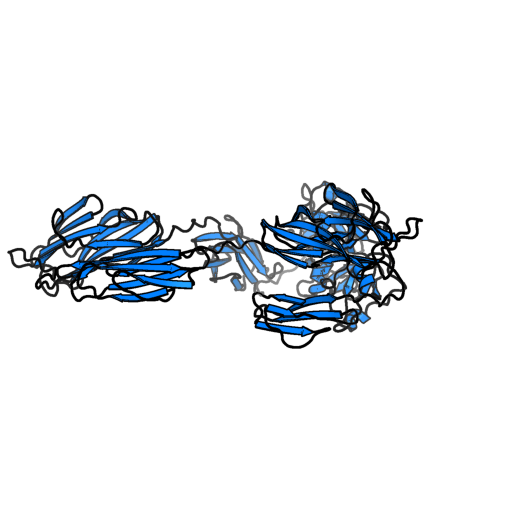YR A C 1
ATOM 679 O O . TYR A 1 101 ? 19.975 -11.346 -35.207 1.00 92.56 101 TYR A O 1
ATOM 687 N N . LEU A 1 102 ? 17.916 -12.245 -35.296 1.00 93.19 102 LEU A N 1
ATOM 688 C CA . LEU A 1 102 ? 17.312 -11.416 -34.259 1.00 93.19 102 LEU A CA 1
ATOM 689 C C . LEU A 1 102 ? 17.096 -12.223 -32.983 1.00 93.19 102 LEU A C 1
ATOM 691 O O . LEU A 1 102 ? 16.321 -13.175 -32.983 1.00 93.19 102 LEU A O 1
ATOM 695 N N . ASN A 1 103 ? 17.721 -11.807 -31.890 1.00 91.81 103 ASN A N 1
ATOM 696 C CA . ASN A 1 103 ? 17.391 -12.269 -30.548 1.00 91.81 103 ASN A CA 1
ATOM 697 C C . ASN A 1 103 ? 16.204 -11.453 -30.035 1.00 91.81 103 ASN A C 1
ATOM 699 O O . ASN A 1 103 ? 16.243 -10.224 -30.108 1.00 91.81 103 ASN A O 1
ATOM 703 N N . PHE A 1 104 ? 15.170 -12.102 -29.507 1.00 92.50 104 PHE A N 1
ATOM 704 C CA . PHE A 1 104 ? 14.001 -11.413 -28.953 1.00 92.50 104 PHE A CA 1
ATOM 705 C C . PHE A 1 104 ? 13.644 -11.931 -27.558 1.00 92.50 104 PHE A C 1
ATOM 707 O O . PHE A 1 104 ? 13.958 -13.064 -27.193 1.00 92.50 104 PHE A O 1
ATOM 714 N N . ASP A 1 105 ? 12.988 -11.084 -26.768 1.00 92.38 105 ASP A N 1
ATOM 715 C CA . ASP A 1 105 ? 12.521 -11.438 -25.429 1.00 92.38 105 ASP A CA 1
ATOM 716 C C . ASP A 1 105 ? 11.311 -12.383 -25.482 1.00 92.38 105 ASP A C 1
ATOM 718 O O . ASP A 1 105 ? 10.170 -11.951 -25.652 1.00 92.38 105 ASP A O 1
ATOM 722 N N . THR A 1 106 ? 11.562 -13.676 -25.288 1.00 92.12 106 THR A N 1
ATOM 723 C CA . THR A 1 106 ? 10.540 -14.733 -25.314 1.00 92.12 106 THR A CA 1
ATOM 724 C C . THR A 1 106 ? 9.569 -14.696 -24.135 1.00 92.12 106 THR A C 1
ATOM 726 O O . THR A 1 106 ? 8.540 -15.364 -24.180 1.00 92.12 106 THR A O 1
ATOM 729 N N . THR A 1 107 ? 9.861 -13.932 -23.076 1.00 92.69 107 THR A N 1
ATOM 730 C CA . THR A 1 107 ? 8.957 -13.803 -21.921 1.00 92.69 107 THR A CA 1
ATOM 731 C C . THR A 1 107 ? 7.832 -12.806 -22.178 1.00 92.69 107 THR A C 1
ATOM 733 O O . THR A 1 107 ? 6.801 -12.851 -21.511 1.00 92.69 107 THR A O 1
ATOM 736 N N . ARG A 1 108 ? 8.019 -11.908 -23.153 1.00 92.50 108 ARG A N 1
ATOM 737 C CA . ARG A 1 108 ? 7.083 -10.817 -23.466 1.00 92.50 108 ARG A CA 1
ATOM 738 C C . ARG A 1 108 ? 6.614 -10.820 -24.912 1.00 92.50 108 ARG A C 1
ATOM 740 O O . ARG A 1 108 ? 5.542 -10.281 -25.185 1.00 92.50 108 ARG A O 1
ATOM 747 N N . LEU A 1 109 ? 7.372 -11.435 -25.819 1.00 93.94 109 LEU A N 1
ATOM 748 C CA . LEU A 1 109 ? 7.045 -11.562 -27.233 1.00 93.94 109 LEU A CA 1
ATOM 749 C C . LEU A 1 109 ? 7.011 -13.028 -27.654 1.00 93.94 109 LEU A C 1
ATOM 751 O O . LEU A 1 109 ? 7.883 -13.822 -27.311 1.00 93.94 109 LEU A O 1
ATOM 755 N N . GLN A 1 110 ? 6.032 -13.355 -28.482 1.00 94.06 110 GLN A N 1
ATOM 756 C CA . GLN A 1 110 ? 5.950 -14.609 -29.209 1.00 94.06 110 GLN A CA 1
ATOM 757 C C . GLN A 1 110 ? 6.168 -14.323 -30.694 1.00 94.06 110 GLN A C 1
ATOM 759 O O . GLN A 1 110 ? 5.535 -13.433 -31.259 1.00 94.06 110 GLN A O 1
ATOM 764 N N . PHE A 1 111 ? 7.060 -15.065 -31.344 1.00 94.25 111 PHE A N 1
ATOM 765 C CA . PHE A 1 111 ? 7.201 -15.001 -32.797 1.00 94.25 111 PHE A CA 1
ATOM 766 C C . PHE A 1 111 ? 5.922 -15.493 -33.490 1.00 94.25 111 PHE A C 1
ATOM 768 O O . PHE A 1 111 ? 5.368 -16.519 -33.095 1.00 94.25 111 PHE A O 1
ATOM 775 N N . VAL A 1 112 ? 5.483 -14.785 -34.534 1.00 93.31 112 VAL A N 1
ATOM 776 C CA . VAL A 1 112 ? 4.301 -15.148 -35.332 1.00 93.31 112 VAL A CA 1
ATOM 777 C C . VAL A 1 112 ? 4.702 -15.578 -36.739 1.00 93.31 112 VAL A C 1
ATOM 779 O O . VAL A 1 112 ? 4.397 -16.696 -37.145 1.00 93.31 112 VAL A O 1
ATOM 782 N N . SER A 1 113 ? 5.365 -14.706 -37.504 1.00 92.62 113 SER A N 1
ATOM 783 C CA . SER A 1 113 ? 5.726 -15.001 -38.897 1.00 92.62 113 SER A CA 1
ATOM 784 C C . SER A 1 113 ? 6.844 -14.106 -39.430 1.00 92.62 113 SER A C 1
ATOM 786 O O . SER A 1 113 ? 7.127 -13.041 -38.879 1.00 92.62 113 SER A O 1
ATOM 788 N N . ILE A 1 114 ? 7.461 -14.532 -40.537 1.00 93.62 114 ILE A N 1
ATOM 789 C CA . ILE A 1 114 ? 8.328 -13.699 -41.380 1.00 93.62 114 ILE A CA 1
ATOM 790 C C . ILE A 1 114 ? 7.575 -13.439 -42.685 1.00 93.62 114 ILE A C 1
ATOM 792 O O . ILE A 1 114 ? 7.169 -14.380 -43.363 1.00 93.62 114 ILE A O 1
ATOM 796 N N . ASP A 1 115 ? 7.410 -12.171 -43.034 1.00 91.44 115 ASP A N 1
ATOM 797 C CA . ASP A 1 115 ? 6.840 -11.705 -44.290 1.00 91.44 115 ASP A CA 1
ATOM 798 C C . ASP A 1 115 ? 7.956 -11.156 -45.194 1.00 91.44 115 ASP A C 1
ATOM 800 O O . ASP A 1 115 ? 8.709 -10.246 -44.838 1.00 91.44 115 ASP A O 1
ATOM 804 N N . ALA A 1 116 ? 8.087 -11.774 -46.362 1.00 88.38 116 ALA A N 1
ATOM 805 C CA . ALA A 1 116 ? 9.089 -11.474 -47.374 1.00 88.38 116 ALA A CA 1
ATOM 806 C C . ALA A 1 116 ? 8.606 -10.467 -48.429 1.00 88.38 116 ALA A C 1
ATOM 808 O O . ALA A 1 116 ? 9.395 -10.083 -49.300 1.00 88.38 116 ALA A O 1
ATOM 809 N N . ALA A 1 117 ? 7.326 -10.085 -48.403 1.00 90.25 117 ALA A N 1
ATOM 810 C CA . ALA A 1 117 ? 6.737 -9.217 -49.408 1.00 90.25 117 ALA A CA 1
ATOM 811 C C . ALA A 1 117 ? 7.478 -7.872 -49.472 1.00 90.25 117 ALA A C 1
ATOM 813 O O . ALA A 1 117 ? 7.753 -7.236 -48.456 1.00 90.25 117 ALA A O 1
ATOM 814 N N . GLY A 1 118 ? 7.837 -7.450 -50.688 1.00 89.94 118 GLY A N 1
ATOM 815 C CA . GLY A 1 118 ? 8.557 -6.194 -50.918 1.00 89.94 118 GLY A CA 1
ATOM 816 C C . GLY A 1 118 ? 10.041 -6.205 -50.527 1.00 89.94 118 GLY A C 1
ATOM 817 O O . GLY A 1 118 ? 10.665 -5.145 -50.533 1.00 89.94 118 GLY A O 1
ATOM 818 N N . SER A 1 119 ? 10.621 -7.363 -50.189 1.00 95.00 119 SER A N 1
ATOM 819 C CA . SER A 1 119 ? 12.064 -7.478 -49.955 1.00 95.00 119 SER A CA 1
ATOM 820 C C . SER A 1 119 ? 12.872 -7.061 -51.187 1.00 95.00 119 SER A C 1
ATOM 822 O O . SER A 1 119 ? 12.543 -7.435 -52.312 1.00 95.00 119 SER A O 1
ATOM 824 N N . ALA A 1 120 ? 13.981 -6.353 -50.969 1.00 92.38 120 ALA A N 1
ATOM 825 C CA . ALA A 1 120 ? 14.949 -6.022 -52.016 1.00 92.38 120 ALA A CA 1
ATOM 826 C C . ALA A 1 120 ? 15.799 -7.232 -52.458 1.00 92.38 120 ALA A C 1
ATOM 828 O O . ALA A 1 120 ? 16.558 -7.131 -53.420 1.00 92.38 120 ALA A O 1
ATOM 829 N N . PHE A 1 121 ? 15.688 -8.362 -51.752 1.00 93.25 121 PHE A N 1
ATOM 830 C CA . PHE A 1 121 ? 16.445 -9.586 -51.998 1.00 93.25 121 PHE A CA 1
ATOM 831 C C . PHE A 1 121 ? 15.501 -10.695 -52.468 1.00 93.25 121 PHE A C 1
ATOM 833 O O . PHE A 1 121 ? 14.657 -11.180 -51.704 1.00 93.25 121 PHE A O 1
ATOM 840 N N . SER A 1 122 ? 15.642 -11.085 -53.733 1.00 87.38 122 SER A N 1
ATOM 841 C CA . SER A 1 122 ? 14.746 -12.017 -54.430 1.00 87.38 122 SER A CA 1
ATOM 842 C C . SER A 1 122 ? 14.907 -13.481 -54.017 1.00 87.38 122 SER A C 1
ATOM 844 O O . SER A 1 122 ? 13.960 -14.252 -54.147 1.00 87.38 122 SER A O 1
ATOM 846 N N . VAL A 1 123 ? 16.066 -13.872 -53.481 1.00 84.75 123 VAL A N 1
ATOM 847 C CA . VAL A 1 123 ? 16.345 -15.253 -53.069 1.00 84.75 123 VAL A CA 1
ATOM 848 C C . VAL A 1 123 ? 16.221 -15.373 -51.554 1.00 84.75 123 VAL A C 1
ATOM 850 O O . VAL A 1 123 ? 16.852 -14.621 -50.814 1.00 84.75 123 VAL A O 1
ATOM 853 N N . GLN A 1 124 ? 15.440 -16.340 -51.076 1.00 87.38 124 GLN A N 1
ATOM 854 C CA . GLN A 1 124 ? 15.379 -16.697 -49.660 1.00 87.38 124 GLN A CA 1
ATOM 855 C C . GLN A 1 124 ? 16.232 -17.942 -49.410 1.00 87.38 124 GLN A C 1
ATOM 857 O O . GLN A 1 124 ? 15.964 -18.997 -49.973 1.00 87.38 124 GLN A O 1
ATOM 862 N N . ALA A 1 125 ? 17.246 -17.812 -48.556 1.00 71.75 125 ALA A N 1
ATOM 863 C CA . ALA A 1 125 ? 18.088 -18.925 -48.122 1.00 71.75 125 ALA A CA 1
ATOM 864 C C . ALA A 1 125 ? 17.645 -19.473 -46.755 1.00 71.75 125 ALA A C 1
ATOM 866 O O . ALA A 1 125 ? 17.717 -20.673 -46.518 1.00 71.75 125 ALA A O 1
ATOM 867 N N . GLU A 1 126 ? 17.153 -18.605 -45.862 1.00 79.75 126 GLU A N 1
ATOM 868 C CA . GLU A 1 126 ? 16.670 -18.987 -44.532 1.00 79.75 126 GLU A CA 1
ATOM 869 C C . GLU A 1 126 ? 15.533 -18.062 -44.070 1.00 79.75 126 GLU A C 1
ATOM 871 O O . GLU A 1 126 ? 15.550 -16.859 -44.338 1.00 79.75 126 GLU A O 1
ATOM 876 N N . GLY A 1 127 ? 14.545 -18.620 -43.368 1.00 74.81 127 GLY A N 1
ATOM 877 C CA . GLY A 1 127 ? 13.446 -17.880 -42.744 1.00 74.81 127 GLY A CA 1
ATOM 878 C C . GLY A 1 127 ? 12.749 -18.731 -41.691 1.00 74.81 127 GLY A C 1
ATOM 879 O O . GLY A 1 127 ? 11.623 -19.170 -41.902 1.00 74.81 127 GLY A O 1
ATOM 880 N N . LEU A 1 128 ? 13.443 -19.013 -40.592 1.00 80.19 128 LEU A N 1
ATOM 881 C CA . LEU A 1 128 ? 12.985 -19.925 -39.542 1.00 80.19 128 LEU A CA 1
ATOM 882 C C . LEU A 1 128 ? 13.265 -19.362 -38.147 1.00 80.19 128 LEU A C 1
ATOM 884 O O . LEU A 1 128 ? 14.049 -18.427 -37.980 1.00 80.19 128 LEU A O 1
ATOM 888 N N . VAL A 1 129 ? 12.622 -19.947 -37.137 1.00 79.81 129 VAL A N 1
ATOM 889 C CA . VAL A 1 129 ? 12.909 -19.666 -35.726 1.00 79.81 129 VAL A CA 1
ATOM 890 C C . VAL A 1 129 ? 13.598 -20.864 -35.104 1.00 79.81 129 VAL A C 1
ATOM 892 O O . VAL A 1 129 ? 13.126 -21.991 -35.225 1.00 79.81 129 VAL A O 1
ATOM 895 N N . SER A 1 130 ? 14.709 -20.603 -34.422 1.00 70.69 130 SER A N 1
ATOM 896 C CA . SER A 1 130 ? 15.469 -21.599 -33.672 1.00 70.69 130 SER A CA 1
ATOM 897 C C . SER A 1 130 ? 15.635 -21.105 -32.237 1.00 70.69 130 SER A C 1
ATOM 899 O O . SER A 1 130 ? 16.466 -20.240 -31.960 1.00 70.69 130 SER A O 1
ATOM 901 N N . GLY A 1 131 ? 14.829 -21.632 -31.313 1.00 73.12 131 GLY A N 1
ATOM 902 C CA . GLY A 1 131 ? 14.816 -21.179 -29.919 1.00 73.12 131 GLY A CA 1
ATOM 903 C C . GLY A 1 131 ? 14.334 -19.728 -29.786 1.00 73.12 131 GLY A C 1
ATOM 904 O O . GLY A 1 131 ? 13.246 -19.393 -30.246 1.00 73.12 131 GLY A O 1
ATOM 905 N N . SER A 1 132 ? 15.140 -18.866 -29.161 1.00 73.62 132 SER A N 1
ATOM 906 C CA . SER A 1 132 ? 14.860 -17.432 -28.957 1.00 73.62 132 SER A CA 1
ATOM 907 C C . SER A 1 132 ? 15.367 -16.524 -30.089 1.00 73.62 132 SER A C 1
ATOM 909 O O . SER A 1 132 ? 15.438 -15.303 -29.917 1.00 73.62 132 SER A O 1
ATOM 911 N N . GLN A 1 133 ? 15.740 -17.101 -31.238 1.00 88.12 133 GLN A N 1
ATOM 912 C CA . GLN A 1 133 ? 16.323 -16.369 -32.359 1.00 88.12 133 GLN A CA 1
ATOM 913 C C . GLN A 1 133 ? 15.520 -16.555 -33.654 1.00 88.12 133 GLN A C 1
ATOM 915 O O . GLN A 1 133 ? 15.259 -17.679 -34.088 1.00 88.12 133 GLN A O 1
ATOM 920 N N . VAL A 1 134 ? 15.163 -15.439 -34.294 1.00 90.81 134 VAL A N 1
ATOM 921 C CA . VAL A 1 134 ? 14.598 -15.396 -35.653 1.00 90.81 134 VAL A CA 1
ATOM 922 C C . VAL A 1 134 ? 15.747 -15.285 -36.645 1.00 90.81 134 VAL A C 1
ATOM 924 O O . VAL A 1 134 ? 16.571 -14.381 -36.515 1.00 90.81 134 VAL A O 1
ATOM 927 N N . ARG A 1 135 ? 15.818 -16.173 -37.638 1.00 90.50 135 ARG A N 1
ATOM 928 C CA . ARG A 1 135 ? 16.924 -16.216 -38.602 1.00 90.50 135 ARG A CA 1
ATOM 929 C C . ARG A 1 135 ? 16.435 -15.970 -40.017 1.00 90.50 135 ARG A C 1
ATOM 931 O O . ARG A 1 135 ? 15.582 -16.694 -40.526 1.00 90.50 135 ARG A O 1
ATOM 938 N N . ILE A 1 136 ? 16.980 -14.924 -40.634 1.00 92.81 136 ILE A N 1
ATOM 939 C CA . ILE A 1 136 ? 16.593 -14.454 -41.961 1.00 92.81 136 ILE A CA 1
ATOM 940 C C . ILE A 1 136 ? 17.861 -14.352 -42.799 1.00 92.81 136 ILE A C 1
ATOM 942 O O . ILE A 1 136 ? 18.707 -13.511 -42.514 1.00 92.81 136 ILE A O 1
ATOM 946 N N . SER A 1 137 ? 17.983 -15.169 -43.841 1.00 91.50 137 SER A N 1
ATOM 947 C CA . SER A 1 137 ? 19.084 -15.072 -44.804 1.00 91.50 137 SER A CA 1
ATOM 948 C C . SER A 1 137 ? 18.514 -14.907 -46.203 1.00 91.50 137 SER A C 1
ATOM 950 O O . SER A 1 137 ? 17.700 -15.721 -46.649 1.00 91.50 137 SER A O 1
ATOM 952 N N . ARG A 1 138 ? 18.918 -13.842 -46.898 1.00 93.31 138 ARG A N 1
ATOM 953 C CA . ARG A 1 138 ? 18.427 -13.514 -48.241 1.00 93.31 138 ARG A CA 1
ATOM 954 C C . ARG A 1 138 ? 19.558 -13.112 -49.173 1.00 93.31 138 ARG A C 1
ATOM 956 O O . ARG A 1 138 ? 20.566 -12.576 -48.722 1.00 93.31 138 ARG A O 1
ATOM 963 N N . GLY A 1 139 ? 19.363 -13.353 -50.465 1.00 89.69 139 GLY A N 1
ATOM 964 C CA . GLY A 1 139 ? 20.326 -13.067 -51.522 1.00 89.69 139 GLY A CA 1
ATOM 965 C C . GLY A 1 139 ? 19.717 -12.325 -52.710 1.00 89.69 139 GLY A C 1
ATOM 966 O O . GLY A 1 139 ? 18.503 -12.342 -52.923 1.00 89.69 139 GLY A O 1
ATOM 967 N N . GLN A 1 140 ? 20.573 -11.671 -53.487 1.00 90.94 140 GLN A N 1
ATOM 968 C CA . GLN A 1 140 ? 20.231 -10.968 -54.715 1.00 90.94 140 GLN A CA 1
ATOM 969 C C . GLN A 1 140 ? 21.346 -11.166 -55.746 1.00 90.94 140 GLN A C 1
ATOM 971 O O . GLN A 1 140 ? 22.495 -10.805 -55.499 1.00 90.94 140 GLN A O 1
ATOM 976 N N . ALA A 1 141 ? 20.998 -11.718 -56.913 1.00 80.94 141 ALA A N 1
ATOM 977 C CA . ALA A 1 141 ? 21.929 -11.842 -58.032 1.00 80.94 141 ALA A CA 1
ATOM 978 C C . ALA A 1 141 ? 22.379 -10.461 -58.545 1.00 80.94 141 ALA A C 1
ATOM 980 O O . ALA A 1 141 ? 21.707 -9.452 -58.321 1.00 80.94 141 ALA A O 1
ATOM 981 N N . ALA A 1 142 ? 23.517 -10.413 -59.243 1.00 76.94 142 ALA A N 1
ATOM 982 C CA . ALA A 1 142 ? 24.041 -9.171 -59.802 1.00 76.94 142 ALA A CA 1
ATOM 983 C C . ALA A 1 142 ? 23.009 -8.474 -60.725 1.00 76.94 142 ALA A C 1
ATOM 985 O O . ALA A 1 142 ? 22.343 -9.163 -61.500 1.00 76.94 142 ALA A O 1
ATOM 986 N N . PRO A 1 143 ? 22.889 -7.131 -60.690 1.00 74.94 143 PRO A N 1
ATOM 987 C CA . PRO A 1 143 ? 23.642 -6.187 -59.861 1.00 74.94 143 PRO A CA 1
ATOM 988 C C . PRO A 1 143 ? 23.054 -6.135 -58.438 1.00 74.94 143 PRO A C 1
ATOM 990 O O . PRO A 1 143 ? 21.906 -5.741 -58.260 1.00 74.94 143 PRO A O 1
ATOM 993 N N . GLY A 1 144 ? 23.816 -6.557 -57.420 1.00 86.69 144 GLY A N 1
ATOM 994 C CA . GLY A 1 144 ? 23.335 -6.653 -56.034 1.00 86.69 144 GLY A CA 1
ATOM 995 C C . GLY A 1 144 ? 22.759 -5.338 -55.484 1.00 86.69 144 GLY A C 1
ATOM 996 O O . GLY A 1 144 ? 23.014 -4.257 -56.019 1.00 86.69 144 GLY A O 1
ATOM 997 N N . VAL A 1 145 ? 22.014 -5.411 -54.382 1.00 93.00 145 VAL A N 1
ATOM 998 C CA . VAL A 1 145 ? 21.258 -4.287 -53.802 1.00 93.00 145 VAL A CA 1
ATOM 999 C C . VAL A 1 145 ? 22.190 -3.156 -53.359 1.00 93.00 145 VAL A C 1
ATOM 1001 O O . VAL A 1 145 ? 23.136 -3.394 -52.615 1.00 93.00 145 VAL A O 1
ATOM 1004 N N . ASN A 1 146 ? 21.901 -1.917 -53.764 1.00 93.19 146 ASN A N 1
ATOM 1005 C CA . ASN A 1 146 ? 22.535 -0.707 -53.236 1.00 93.19 146 ASN A CA 1
ATOM 1006 C C . ASN A 1 146 ? 21.442 0.263 -52.777 1.00 93.19 146 ASN A C 1
ATOM 1008 O O . ASN A 1 146 ? 20.652 0.742 -53.588 1.00 93.19 146 ASN A O 1
ATOM 1012 N N . SER A 1 147 ? 21.333 0.489 -51.470 1.00 91.44 147 SER A N 1
ATOM 1013 C CA . SER A 1 147 ? 20.250 1.276 -50.886 1.00 91.44 147 SER A CA 1
ATOM 1014 C C . SER A 1 147 ? 20.641 1.807 -49.517 1.00 91.44 147 SER A C 1
ATOM 1016 O O . SER A 1 147 ? 21.376 1.166 -48.772 1.00 91.44 147 SER A O 1
ATOM 1018 N N . THR A 1 148 ? 20.081 2.950 -49.142 1.00 90.31 148 THR A N 1
ATOM 1019 C CA . THR A 1 148 ? 20.211 3.500 -47.791 1.00 90.31 148 THR A CA 1
ATOM 1020 C C . THR A 1 148 ? 19.224 2.881 -46.794 1.00 90.31 148 THR A C 1
ATOM 1022 O O . THR A 1 148 ? 19.397 3.081 -45.595 1.00 90.31 148 THR A O 1
ATOM 1025 N N . SER A 1 149 ? 18.197 2.145 -47.254 1.00 90.81 149 SER A N 1
ATOM 1026 C CA . SER A 1 149 ? 17.187 1.495 -46.395 1.00 90.81 149 SER A CA 1
ATOM 1027 C C . SER A 1 149 ? 16.375 0.419 -47.143 1.00 90.81 149 SER A C 1
ATOM 1029 O O . SER A 1 149 ? 15.147 0.488 -47.282 1.00 90.81 149 SER A O 1
ATOM 1031 N N . ALA A 1 150 ? 17.056 -0.598 -47.665 1.00 93.88 150 ALA A N 1
ATOM 1032 C CA . ALA A 1 150 ? 16.397 -1.719 -48.329 1.00 93.88 150 ALA A CA 1
ATOM 1033 C C . ALA A 1 150 ? 15.677 -2.619 -47.314 1.00 93.88 150 ALA A C 1
ATOM 1035 O O . ALA A 1 150 ? 16.218 -2.927 -46.252 1.00 93.88 150 ALA A O 1
ATOM 1036 N N . LEU A 1 151 ? 14.459 -3.061 -47.644 1.00 96.31 151 LEU A N 1
ATOM 1037 C CA . LEU A 1 151 ? 13.735 -4.050 -46.847 1.00 96.31 151 LEU A CA 1
ATOM 1038 C C . LEU A 1 151 ? 14.362 -5.430 -47.044 1.00 96.31 151 LEU A C 1
ATOM 1040 O O . LEU A 1 151 ? 14.475 -5.911 -48.170 1.00 96.31 151 LEU A O 1
ATOM 1044 N N . VAL A 1 152 ? 14.744 -6.076 -45.947 1.00 96.25 152 VAL A N 1
ATOM 1045 C CA . VAL A 1 152 ? 15.185 -7.474 -45.945 1.00 96.25 152 VAL A CA 1
ATOM 1046 C C . VAL A 1 152 ? 13.967 -8.373 -45.751 1.00 96.25 152 VAL A C 1
ATOM 1048 O O . VAL A 1 152 ? 13.687 -9.208 -46.605 1.00 96.25 152 VAL A O 1
ATOM 1051 N N . ALA A 1 153 ? 13.215 -8.180 -44.668 1.00 95.81 153 ALA A N 1
ATOM 1052 C CA . ALA A 1 153 ? 11.944 -8.851 -44.390 1.00 95.81 153 ALA A CA 1
ATOM 1053 C C . ALA A 1 153 ? 11.209 -8.123 -43.254 1.00 95.81 153 ALA A C 1
ATOM 1055 O O . ALA A 1 153 ? 11.812 -7.322 -42.540 1.00 95.81 153 ALA A O 1
ATOM 1056 N N . LYS A 1 154 ? 9.931 -8.433 -43.046 1.00 95.44 154 LYS A N 1
ATOM 1057 C CA . LYS A 1 154 ? 9.144 -7.996 -41.890 1.00 95.44 154 LYS A CA 1
ATOM 1058 C C . LYS A 1 154 ? 8.898 -9.176 -40.954 1.00 95.44 154 LYS A C 1
ATOM 1060 O O . LYS A 1 154 ? 8.475 -10.237 -41.389 1.00 95.44 154 LYS A O 1
ATOM 1065 N N . VAL A 1 155 ? 9.160 -9.003 -39.667 1.00 95.75 155 VAL A N 1
ATOM 1066 C CA . VAL A 1 155 ? 8.947 -10.014 -38.627 1.00 95.75 155 VAL A CA 1
ATOM 1067 C C . VAL A 1 155 ? 7.739 -9.615 -37.801 1.00 95.75 155 VAL A C 1
ATOM 1069 O O . VAL A 1 155 ? 7.711 -8.523 -37.242 1.00 95.75 155 VAL A O 1
ATOM 1072 N N . ASN A 1 156 ? 6.741 -10.487 -37.718 1.00 95.12 156 ASN A N 1
ATOM 1073 C CA . ASN A 1 156 ? 5.560 -10.259 -36.898 1.00 95.12 156 ASN A CA 1
ATOM 1074 C C . ASN A 1 156 ? 5.722 -10.956 -35.545 1.00 95.12 156 ASN A C 1
ATOM 1076 O O . ASN A 1 156 ? 6.060 -12.141 -35.478 1.00 95.12 156 ASN A O 1
ATOM 1080 N N . PHE A 1 157 ? 5.447 -10.217 -34.476 1.00 96.12 157 PHE A N 1
ATOM 1081 C CA . PHE A 1 157 ? 5.424 -10.689 -33.099 1.00 96.12 157 PHE A CA 1
ATOM 1082 C C . PHE A 1 157 ? 4.026 -10.519 -32.508 1.00 96.12 157 PHE A C 1
ATOM 1084 O O . PHE A 1 157 ? 3.284 -9.619 -32.893 1.00 96.12 157 PHE A O 1
ATOM 1091 N N . LYS A 1 158 ? 3.696 -11.359 -31.530 1.00 94.44 158 LYS A N 1
ATOM 1092 C CA . LYS A 1 158 ? 2.557 -11.197 -30.633 1.00 94.44 158 LYS A CA 1
ATOM 1093 C C . LYS A 1 158 ? 3.068 -10.783 -29.262 1.00 94.44 158 LYS A C 1
ATOM 1095 O O . LYS A 1 158 ? 3.964 -11.428 -28.716 1.00 94.44 158 LYS A O 1
ATOM 1100 N N . ALA A 1 159 ? 2.498 -9.732 -28.693 1.00 94.38 159 ALA A N 1
ATOM 1101 C CA . ALA A 1 159 ? 2.778 -9.340 -27.321 1.00 94.38 159 ALA A CA 1
ATOM 1102 C C . ALA A 1 159 ? 2.039 -10.270 -26.345 1.00 94.38 159 ALA A C 1
ATOM 1104 O O . ALA A 1 159 ? 0.825 -10.430 -26.448 1.00 94.38 159 ALA A O 1
ATOM 1105 N N . ILE A 1 160 ? 2.749 -10.894 -25.403 1.00 92.69 160 ILE A N 1
ATOM 1106 C CA . ILE A 1 160 ? 2.180 -11.926 -24.510 1.00 92.69 160 ILE A CA 1
ATOM 1107 C C . ILE A 1 160 ? 2.236 -11.570 -23.019 1.00 92.69 160 ILE A C 1
ATOM 1109 O O . ILE A 1 160 ? 1.478 -12.143 -22.242 1.00 92.69 160 ILE A O 1
ATOM 1113 N N . ALA A 1 161 ? 3.072 -10.612 -22.609 1.00 89.94 161 ALA A N 1
ATOM 1114 C CA . ALA A 1 161 ? 3.156 -10.156 -21.219 1.00 89.94 161 ALA A CA 1
ATOM 1115 C C . ALA A 1 161 ? 3.582 -8.687 -21.132 1.00 89.94 161 ALA A C 1
ATOM 1117 O O . ALA A 1 161 ? 4.308 -8.198 -21.997 1.00 89.94 161 ALA A O 1
ATOM 1118 N N . ASN A 1 162 ? 3.141 -7.988 -20.084 1.00 89.06 162 ASN A N 1
ATOM 1119 C CA . ASN A 1 162 ? 3.419 -6.566 -19.887 1.00 89.06 162 ASN A CA 1
ATOM 1120 C C . ASN A 1 162 ? 4.908 -6.275 -19.593 1.00 89.06 162 ASN A C 1
ATOM 1122 O O . ASN A 1 162 ? 5.636 -7.093 -19.031 1.00 89.06 162 ASN A O 1
ATOM 1126 N N . GLY A 1 163 ? 5.360 -5.074 -19.960 1.00 86.75 163 GLY A N 1
ATOM 1127 C CA . GLY A 1 163 ? 6.736 -4.605 -19.759 1.00 86.75 163 GLY A CA 1
ATOM 1128 C C . GLY A 1 163 ? 7.478 -4.300 -21.062 1.00 86.75 163 GLY A C 1
ATOM 1129 O O . GLY A 1 163 ? 6.906 -4.334 -22.146 1.00 86.75 163 GLY A O 1
ATOM 1130 N N . THR A 1 164 ? 8.765 -3.967 -20.967 1.00 91.25 164 THR A N 1
ATOM 1131 C CA . THR A 1 164 ? 9.584 -3.578 -22.130 1.00 91.25 164 THR A CA 1
ATOM 1132 C C . THR A 1 164 ? 10.285 -4.788 -22.734 1.00 91.25 164 THR A C 1
ATOM 1134 O O . THR A 1 164 ? 11.116 -5.385 -22.064 1.00 91.25 164 THR A O 1
ATOM 1137 N N . ALA A 1 165 ? 10.007 -5.145 -23.983 1.00 91.06 165 ALA A N 1
ATOM 1138 C CA . ALA A 1 165 ? 10.647 -6.241 -24.705 1.00 91.06 165 ALA A CA 1
ATOM 1139 C C . ALA A 1 165 ? 11.693 -5.723 -25.703 1.00 91.06 165 ALA A C 1
ATOM 1141 O O . ALA A 1 165 ? 11.410 -4.814 -26.479 1.00 91.06 165 ALA A O 1
ATOM 1142 N N . ASN A 1 166 ? 12.886 -6.319 -25.722 1.00 92.50 166 ASN A N 1
ATOM 1143 C CA . ASN A 1 166 ? 13.954 -5.927 -26.644 1.00 92.50 166 ASN A CA 1
ATOM 1144 C C . ASN A 1 166 ? 14.123 -6.956 -27.768 1.00 92.50 166 ASN A C 1
ATOM 1146 O O . ASN A 1 166 ? 14.008 -8.161 -27.535 1.00 92.50 166 ASN A O 1
ATOM 1150 N N . VAL A 1 167 ? 14.441 -6.468 -28.968 1.00 93.88 167 VAL A N 1
ATOM 1151 C CA . VAL A 1 167 ? 14.845 -7.274 -30.126 1.00 93.88 167 VAL A CA 1
ATOM 1152 C C . VAL A 1 167 ? 16.182 -6.745 -30.636 1.00 93.88 167 VAL A C 1
ATOM 1154 O O . VAL A 1 167 ? 16.310 -5.555 -30.915 1.00 93.88 167 VAL A O 1
ATOM 1157 N N . SER A 1 168 ? 17.199 -7.593 -30.747 1.00 93.12 168 SER A N 1
ATOM 1158 C CA . SER A 1 168 ? 18.560 -7.184 -31.118 1.00 93.12 168 SER A CA 1
ATOM 1159 C C . SER A 1 168 ? 19.181 -8.107 -32.159 1.00 93.12 168 SER A C 1
ATOM 1161 O O . SER A 1 168 ? 18.862 -9.290 -32.225 1.00 93.12 168 SER A O 1
ATOM 1163 N N . PHE A 1 169 ? 20.089 -7.572 -32.976 1.00 93.06 169 PHE A N 1
ATOM 1164 C CA . PHE A 1 169 ? 20.849 -8.375 -33.932 1.00 93.06 169 PHE A CA 1
ATOM 1165 C C . PHE A 1 169 ? 21.933 -9.184 -33.210 1.00 93.06 169 PHE A C 1
ATOM 1167 O O . PHE A 1 169 ? 22.645 -8.659 -32.353 1.00 93.06 169 PHE A O 1
ATOM 1174 N N . ALA A 1 170 ? 22.082 -10.459 -33.560 1.00 87.00 170 ALA A N 1
ATOM 1175 C CA . ALA A 1 170 ? 23.153 -11.300 -33.044 1.00 87.00 170 ALA A CA 1
ATOM 1176 C C . ALA A 1 170 ? 24.492 -10.901 -33.682 1.00 87.00 170 ALA A C 1
ATOM 1178 O O . ALA A 1 170 ? 24.597 -10.856 -34.908 1.00 87.00 170 ALA A O 1
ATOM 1179 N N . LEU A 1 171 ? 25.507 -10.624 -32.857 1.00 80.38 171 LEU A N 1
ATOM 1180 C CA . LEU A 1 171 ? 26.844 -10.182 -33.293 1.00 80.38 171 LEU A CA 1
ATOM 1181 C C . LEU A 1 171 ? 27.969 -11.160 -32.926 1.00 80.38 171 LEU A C 1
ATOM 1183 O O . LEU A 1 171 ? 29.109 -10.966 -33.333 1.00 80.38 171 LEU A O 1
ATOM 1187 N N . THR A 1 172 ? 27.673 -12.208 -32.158 1.00 71.31 172 THR A N 1
ATOM 1188 C CA . THR A 1 172 ? 28.660 -13.203 -31.725 1.00 71.31 172 THR A CA 1
ATOM 1189 C C . THR A 1 172 ? 28.398 -14.555 -32.381 1.00 71.31 172 THR A C 1
ATOM 1191 O O . THR A 1 172 ? 27.306 -14.840 -32.866 1.00 71.31 172 THR A O 1
ATOM 1194 N N . THR A 1 173 ? 29.418 -15.409 -32.396 1.00 57.31 173 THR A N 1
ATOM 1195 C CA . THR A 1 173 ? 29.358 -16.787 -32.908 1.00 57.31 173 THR A CA 1
ATOM 1196 C C . THR A 1 173 ? 28.701 -17.781 -31.947 1.00 57.31 173 THR A C 1
ATOM 1198 O O . THR A 1 173 ? 28.633 -18.963 -32.266 1.00 57.31 173 THR A O 1
ATOM 1201 N N . ALA A 1 174 ? 28.206 -17.346 -30.784 1.00 48.28 174 ALA A N 1
ATOM 1202 C CA . ALA A 1 174 ? 27.494 -18.228 -29.864 1.00 48.28 174 ALA A CA 1
ATOM 1203 C C . ALA A 1 174 ? 26.133 -18.625 -30.473 1.00 48.28 174 ALA A C 1
ATOM 1205 O O . ALA A 1 174 ? 25.208 -17.817 -30.514 1.00 48.28 174 ALA A O 1
ATOM 1206 N N . GLY A 1 175 ? 26.033 -19.858 -30.984 1.00 59.50 175 GLY A N 1
ATOM 1207 C CA . GLY A 1 175 ? 24.882 -20.364 -31.744 1.00 59.50 175 GLY A CA 1
ATOM 1208 C C . GLY A 1 175 ? 25.213 -20.593 -33.226 1.00 59.50 175 GLY A C 1
ATOM 1209 O O . GLY A 1 175 ? 26.316 -21.014 -33.557 1.00 59.50 175 GLY A O 1
ATOM 1210 N N . GLN A 1 176 ? 24.264 -20.325 -34.132 1.00 62.81 176 GLN A N 1
ATOM 1211 C CA . GLN A 1 176 ? 24.406 -20.582 -35.579 1.00 62.81 176 GLN A CA 1
ATOM 1212 C C . GLN A 1 176 ? 25.033 -19.415 -36.386 1.00 62.81 176 GLN A C 1
ATOM 1214 O O . GLN A 1 176 ? 24.849 -19.320 -37.600 1.00 62.81 176 GLN A O 1
ATOM 1219 N N . GLY A 1 177 ? 25.803 -18.539 -35.726 1.00 68.88 177 GLY A N 1
ATOM 1220 C CA . GLY A 1 177 ? 26.588 -17.456 -36.344 1.00 68.88 177 GLY A CA 1
ATOM 1221 C C . GLY A 1 177 ? 26.031 -16.035 -36.128 1.00 68.88 177 GLY A C 1
ATOM 1222 O O . GLY A 1 177 ? 24.941 -15.885 -35.585 1.00 68.88 177 GLY A O 1
ATOM 1223 N N . PRO A 1 178 ? 26.780 -14.982 -36.515 1.00 85.81 178 PRO A N 1
ATOM 1224 C CA . PRO A 1 178 ? 26.354 -13.586 -36.390 1.00 85.81 178 PRO A CA 1
ATOM 1225 C C . PRO A 1 178 ? 25.538 -13.108 -37.603 1.00 85.81 178 PRO A C 1
ATOM 1227 O O . PRO A 1 178 ? 25.552 -13.732 -38.664 1.00 85.81 178 PRO A O 1
ATOM 1230 N N . SER A 1 179 ? 24.885 -11.955 -37.457 1.00 91.75 179 SER A N 1
ATOM 1231 C CA . SER A 1 179 ? 24.320 -11.195 -38.577 1.00 91.75 179 SER A CA 1
ATOM 1232 C C . SER A 1 179 ? 25.440 -10.659 -39.473 1.00 91.75 179 SER A C 1
ATOM 1234 O O . SER A 1 179 ? 26.501 -10.302 -38.965 1.00 91.75 179 SER A O 1
ATOM 1236 N N . ARG A 1 180 ? 25.215 -10.609 -40.791 1.00 92.12 180 ARG A N 1
ATOM 1237 C CA . ARG A 1 180 ? 26.219 -10.251 -41.810 1.00 92.12 180 ARG A CA 1
ATOM 1238 C C . ARG A 1 180 ? 25.595 -9.520 -42.990 1.00 92.12 180 ARG A C 1
ATOM 1240 O O . ARG A 1 180 ? 24.429 -9.752 -43.319 1.00 92.12 180 ARG A O 1
ATOM 1247 N N . VAL A 1 181 ? 26.388 -8.701 -43.674 1.00 93.75 181 VAL A N 1
ATOM 1248 C CA . VAL A 1 181 ? 26.012 -8.064 -44.944 1.00 93.75 181 VAL A CA 1
ATOM 1249 C C . VAL A 1 181 ? 27.143 -8.284 -45.937 1.00 93.75 181 VAL A C 1
ATOM 1251 O O . VAL A 1 181 ? 28.228 -7.745 -45.767 1.00 93.75 181 VAL A O 1
ATOM 1254 N N . ILE A 1 182 ? 26.893 -9.078 -46.975 1.00 91.69 182 ILE A N 1
ATOM 1255 C CA . ILE A 1 182 ? 27.923 -9.558 -47.896 1.00 91.69 182 ILE A CA 1
ATOM 1256 C C . ILE A 1 182 ? 27.956 -8.707 -49.163 1.00 91.69 182 ILE A C 1
ATOM 1258 O O . ILE A 1 182 ? 26.961 -8.594 -49.890 1.00 91.69 182 ILE A O 1
ATOM 1262 N N . LYS A 1 183 ? 29.122 -8.129 -49.449 1.00 90.44 183 LYS A N 1
ATOM 1263 C CA . LYS A 1 183 ? 29.376 -7.336 -50.651 1.00 90.44 183 LYS A CA 1
ATOM 1264 C C . LYS A 1 183 ? 29.341 -8.208 -51.912 1.00 90.44 183 LYS A C 1
ATOM 1266 O O . LYS A 1 183 ? 29.749 -9.363 -51.907 1.00 90.44 183 LYS A O 1
ATOM 1271 N N . ASN A 1 184 ? 28.851 -7.646 -53.013 1.00 86.69 184 ASN A N 1
ATOM 1272 C CA . ASN A 1 184 ? 28.819 -8.291 -54.324 1.00 86.69 184 ASN A CA 1
ATOM 1273 C C . ASN A 1 184 ? 30.182 -8.180 -55.041 1.00 86.69 184 ASN A C 1
ATOM 1275 O O . ASN A 1 184 ? 30.288 -7.521 -56.073 1.00 86.69 184 ASN A O 1
ATOM 1279 N N . ASP A 1 185 ? 31.232 -8.762 -54.461 1.00 84.62 185 ASP A N 1
ATOM 1280 C CA . ASP A 1 185 ? 32.608 -8.759 -54.992 1.00 84.62 185 ASP A CA 1
ATOM 1281 C C . ASP A 1 185 ? 33.109 -10.146 -55.431 1.00 84.62 185 ASP A C 1
ATOM 1283 O O . ASP A 1 185 ? 34.224 -10.277 -55.930 1.00 84.62 185 ASP A O 1
ATOM 1287 N N . GLY A 1 186 ? 32.284 -11.183 -55.259 1.00 77.62 186 GLY A N 1
ATOM 1288 C CA . GLY A 1 186 ? 32.630 -12.567 -55.584 1.00 77.62 186 GLY A CA 1
ATOM 1289 C C . GLY A 1 186 ? 33.531 -13.261 -54.555 1.00 77.62 186 GLY A C 1
ATOM 1290 O O . GLY A 1 186 ? 33.803 -14.446 -54.721 1.00 77.62 186 GLY A O 1
ATOM 1291 N N . THR A 1 187 ? 33.959 -12.576 -53.486 1.00 78.06 187 THR A N 1
ATOM 1292 C CA . THR A 1 187 ? 34.851 -13.130 -52.448 1.00 78.06 187 THR A CA 1
ATOM 1293 C C . THR A 1 187 ? 34.172 -13.320 -51.093 1.00 78.06 187 THR A C 1
ATOM 1295 O O . THR A 1 187 ? 34.760 -13.919 -50.196 1.00 78.06 187 THR A O 1
ATOM 1298 N N . GLY A 1 188 ? 32.930 -12.851 -50.930 1.00 80.31 188 GLY A N 1
ATOM 1299 C CA . GLY A 1 188 ? 32.141 -13.071 -49.714 1.00 80.31 188 GLY A CA 1
ATOM 1300 C C . GLY A 1 188 ? 32.470 -12.104 -48.573 1.00 80.31 188 GLY A C 1
ATOM 1301 O O . GLY A 1 188 ? 32.296 -12.452 -47.405 1.00 80.31 188 GLY A O 1
ATOM 1302 N N . THR A 1 189 ? 32.946 -10.899 -48.893 1.00 85.88 189 THR A N 1
ATOM 1303 C CA . THR A 1 189 ? 33.365 -9.896 -47.904 1.00 85.88 189 THR A CA 1
ATOM 1304 C C . THR A 1 189 ? 32.183 -9.402 -47.066 1.00 85.88 189 THR A C 1
ATOM 1306 O O . THR A 1 189 ? 31.232 -8.833 -47.608 1.00 85.88 189 THR A O 1
ATOM 1309 N N . ASP A 1 190 ? 32.251 -9.580 -45.742 1.00 89.94 190 ASP A N 1
ATOM 1310 C CA . ASP A 1 190 ? 31.282 -9.015 -44.794 1.00 89.94 190 ASP A CA 1
ATOM 1311 C C . ASP A 1 190 ? 31.615 -7.549 -44.494 1.00 89.94 190 ASP A C 1
ATOM 1313 O O . ASP A 1 190 ? 32.731 -7.220 -44.095 1.00 89.94 190 ASP A O 1
ATOM 1317 N N . ILE A 1 191 ? 30.639 -6.672 -44.706 1.00 90.50 191 ILE A N 1
ATOM 1318 C CA . ILE A 1 191 ? 30.761 -5.218 -44.557 1.00 90.50 191 ILE A CA 1
ATOM 1319 C C . ILE A 1 191 ? 29.801 -4.652 -43.501 1.00 90.50 191 ILE A C 1
ATOM 1321 O O . ILE A 1 191 ? 29.611 -3.434 -43.432 1.00 90.50 191 ILE A O 1
ATOM 1325 N N . LEU A 1 192 ? 29.165 -5.504 -42.686 1.00 90.94 192 LEU A N 1
ATOM 1326 C CA . LEU A 1 192 ? 28.317 -5.054 -41.583 1.00 90.94 192 LEU A CA 1
ATOM 1327 C C . LEU A 1 192 ? 29.168 -4.462 -40.455 1.00 90.94 192 LEU A C 1
ATOM 1329 O O . LEU A 1 192 ? 29.984 -5.147 -39.849 1.00 90.94 192 LEU A O 1
ATOM 1333 N N . THR A 1 193 ? 28.933 -3.193 -40.126 1.00 85.94 193 THR A N 1
ATOM 1334 C CA . THR A 1 193 ? 29.683 -2.497 -39.060 1.00 85.94 193 THR A CA 1
ATOM 1335 C C . THR A 1 193 ? 28.814 -1.987 -37.925 1.00 85.94 193 THR A C 1
ATOM 1337 O O . THR A 1 193 ? 29.305 -1.826 -36.814 1.00 85.94 193 THR A O 1
ATOM 1340 N N . ASN A 1 194 ? 27.526 -1.747 -38.178 1.00 86.50 194 ASN A N 1
ATOM 1341 C CA . ASN A 1 194 ? 26.615 -1.198 -37.183 1.00 86.50 194 ASN A CA 1
ATOM 1342 C C . ASN A 1 194 ? 25.272 -1.921 -37.205 1.00 86.50 194 ASN A C 1
ATOM 1344 O O . ASN A 1 194 ? 24.745 -2.253 -38.267 1.00 86.50 194 ASN A O 1
ATOM 1348 N N . THR A 1 195 ? 24.683 -2.111 -36.027 1.00 90.38 195 THR A N 1
ATOM 1349 C CA . THR A 1 195 ? 23.317 -2.622 -35.898 1.00 90.38 195 THR A CA 1
ATOM 1350 C C . THR A 1 195 ? 22.506 -1.761 -34.940 1.00 90.38 195 THR A C 1
ATOM 1352 O O . THR A 1 195 ? 23.038 -1.179 -33.996 1.00 90.38 195 THR A O 1
ATOM 1355 N N . SER A 1 196 ? 21.207 -1.646 -35.190 1.00 91.25 196 SER A N 1
ATOM 1356 C CA . SER A 1 196 ? 20.267 -0.915 -34.340 1.00 91.25 196 SER A CA 1
ATOM 1357 C C . SER A 1 196 ? 19.037 -1.778 -34.086 1.00 91.25 196 SER A C 1
ATOM 1359 O O . SER A 1 196 ? 18.188 -1.935 -34.961 1.00 91.25 196 SER A O 1
ATOM 1361 N N . GLY A 1 197 ? 18.978 -2.380 -32.895 1.00 90.75 197 GLY A N 1
ATOM 1362 C CA . GLY A 1 197 ? 17.828 -3.164 -32.441 1.00 90.75 197 GLY A CA 1
ATOM 1363 C C . GLY A 1 197 ? 16.604 -2.301 -32.119 1.00 90.75 197 GLY A C 1
ATOM 1364 O O . GLY A 1 197 ? 16.586 -1.097 -32.368 1.00 90.75 197 GLY A O 1
ATOM 1365 N N . GLY A 1 198 ? 15.588 -2.929 -31.537 1.00 90.00 198 GLY A N 1
ATOM 1366 C CA . GLY A 1 198 ? 14.329 -2.299 -31.168 1.00 90.00 198 GLY A CA 1
ATOM 1367 C C . GLY A 1 198 ? 13.923 -2.588 -29.725 1.00 90.00 198 GLY A C 1
ATOM 1368 O O . GLY A 1 198 ? 14.300 -3.612 -29.152 1.00 90.00 198 GLY A O 1
ATOM 1369 N N . SER A 1 199 ? 13.152 -1.673 -29.139 1.00 91.81 199 SER A N 1
ATOM 1370 C CA . SER A 1 199 ? 12.601 -1.780 -27.786 1.00 91.81 199 SER A CA 1
ATOM 1371 C C . SER A 1 199 ? 11.107 -1.458 -27.796 1.00 91.81 199 SER A C 1
ATOM 1373 O O . SER A 1 199 ? 10.698 -0.352 -28.146 1.00 91.81 199 SER A O 1
ATOM 1375 N N . TYR A 1 200 ? 10.284 -2.431 -27.422 1.00 92.50 200 TYR A N 1
ATOM 1376 C CA . TYR A 1 200 ? 8.830 -2.401 -27.555 1.00 92.50 200 TYR A CA 1
ATOM 1377 C C . TYR A 1 200 ? 8.182 -2.417 -26.172 1.00 92.50 200 TYR A C 1
ATOM 1379 O O . TYR A 1 200 ? 8.528 -3.240 -25.330 1.00 92.50 200 TYR A O 1
ATOM 1387 N N . THR A 1 201 ? 7.252 -1.505 -25.903 1.00 92.81 201 THR A N 1
ATOM 1388 C CA . THR A 1 201 ? 6.527 -1.463 -24.626 1.00 92.81 201 THR A CA 1
ATOM 1389 C C . THR A 1 201 ? 5.216 -2.224 -24.753 1.00 92.81 201 THR A C 1
ATOM 1391 O O . THR A 1 201 ? 4.347 -1.827 -25.523 1.00 92.81 201 THR A O 1
ATOM 1394 N N . VAL A 1 202 ? 5.058 -3.290 -23.972 1.00 90.75 202 VAL A N 1
ATOM 1395 C CA . VAL A 1 202 ? 3.803 -4.033 -23.862 1.00 90.75 202 VAL A CA 1
ATOM 1396 C C . VAL A 1 202 ? 2.991 -3.476 -22.694 1.00 90.75 202 VAL A C 1
ATOM 1398 O O . VAL A 1 202 ? 3.334 -3.673 -21.524 1.00 90.75 202 VAL A O 1
ATOM 1401 N N . ALA A 1 203 ? 1.919 -2.756 -23.008 1.00 83.38 203 ALA A N 1
ATOM 1402 C CA . ALA A 1 203 ? 0.978 -2.231 -22.032 1.00 83.38 203 ALA A CA 1
ATOM 1403 C C . ALA A 1 203 ? 0.036 -3.341 -21.541 1.00 83.38 203 ALA A C 1
ATOM 1405 O O . ALA A 1 203 ? -0.485 -4.132 -22.329 1.00 83.38 203 ALA A O 1
ATOM 1406 N N . GLY A 1 204 ? -0.189 -3.401 -20.226 1.00 70.75 204 GLY A N 1
ATOM 1407 C CA . GLY A 1 204 ? -1.223 -4.264 -19.657 1.00 70.75 204 GLY A CA 1
ATOM 1408 C C . GLY A 1 204 ? -2.612 -3.746 -20.024 1.00 70.75 204 GLY A C 1
ATOM 1409 O O . GLY A 1 204 ? -2.843 -2.538 -20.025 1.00 70.75 204 GLY A O 1
ATOM 1410 N N . THR A 1 205 ? -3.551 -4.646 -20.308 1.00 53.16 205 THR A N 1
ATOM 1411 C CA . THR A 1 205 ? -4.957 -4.272 -20.472 1.00 53.16 205 THR A CA 1
ATOM 1412 C C . THR A 1 205 ? -5.522 -3.919 -19.099 1.00 53.16 205 THR A C 1
ATOM 1414 O O . THR A 1 205 ? -5.752 -4.803 -18.274 1.00 53.16 205 THR A O 1
ATOM 1417 N N . THR A 1 206 ? -5.729 -2.635 -18.814 1.00 43.88 206 THR A N 1
ATOM 1418 C CA . THR A 1 206 ? -6.492 -2.234 -17.629 1.00 43.88 206 THR A CA 1
ATOM 1419 C C . THR A 1 206 ? -7.957 -2.521 -17.908 1.00 43.88 206 THR A C 1
ATOM 1421 O O . THR A 1 206 ? -8.604 -1.751 -18.616 1.00 43.88 206 THR A O 1
ATOM 1424 N N . THR A 1 207 ? -8.487 -3.628 -17.394 1.00 48.66 207 THR A N 1
ATOM 1425 C CA . THR A 1 207 ? -9.929 -3.874 -17.440 1.00 48.66 207 THR A CA 1
ATOM 1426 C C . THR A 1 207 ? -10.606 -2.787 -16.602 1.00 48.66 207 THR A C 1
ATOM 1428 O O . THR A 1 207 ? -10.336 -2.706 -15.401 1.00 48.66 207 THR A O 1
ATOM 1431 N N . PRO A 1 208 ? -11.412 -1.895 -17.198 1.00 59.28 208 PRO A N 1
ATOM 1432 C CA . PRO A 1 208 ? -12.004 -0.798 -16.451 1.00 59.28 208 PRO A CA 1
ATOM 1433 C C . PRO A 1 208 ? -13.011 -1.332 -15.422 1.00 59.28 208 PRO A C 1
ATOM 1435 O O . PRO A 1 208 ? -13.826 -2.202 -15.725 1.00 59.28 208 PRO A O 1
ATOM 1438 N N . THR A 1 209 ? -12.940 -0.828 -14.188 1.00 66.44 209 THR A N 1
ATOM 1439 C CA . THR A 1 209 ? -13.787 -1.275 -13.073 1.00 66.44 209 THR A CA 1
ATOM 1440 C C . THR A 1 209 ? -15.253 -0.917 -13.319 1.00 66.44 209 THR A C 1
ATOM 1442 O O . THR A 1 209 ? -15.564 0.228 -13.653 1.00 66.44 209 THR A O 1
ATOM 1445 N N . ALA A 1 210 ? -16.160 -1.881 -13.135 1.00 78.94 210 ALA A N 1
ATOM 1446 C CA . ALA A 1 210 ? -17.596 -1.669 -13.313 1.00 78.94 210 ALA A CA 1
ATOM 1447 C C . ALA A 1 210 ? -18.152 -0.606 -12.337 1.00 78.94 210 ALA A C 1
ATOM 1449 O O . ALA A 1 210 ? -17.686 -0.515 -11.191 1.00 78.94 210 ALA A O 1
ATOM 1450 N N . PRO A 1 211 ? -19.139 0.205 -12.762 1.00 86.44 211 PRO A N 1
ATOM 1451 C CA . PRO A 1 211 ? -19.773 1.186 -11.892 1.00 86.44 211 PRO A CA 1
ATOM 1452 C C . PRO A 1 211 ? -20.647 0.538 -10.812 1.00 86.44 211 PRO A C 1
ATOM 1454 O O . PRO A 1 211 ? -21.285 -0.489 -11.042 1.00 86.44 211 PRO A O 1
ATOM 1457 N N . THR A 1 212 ? -20.717 1.167 -9.636 1.00 88.06 212 THR A N 1
ATOM 1458 C CA . THR A 1 212 ? -21.664 0.797 -8.566 1.00 88.06 212 THR A CA 1
ATOM 1459 C C . THR A 1 212 ? -22.720 1.883 -8.384 1.00 88.06 212 THR A C 1
ATOM 1461 O O . THR A 1 212 ? -22.469 3.038 -8.718 1.00 88.06 212 THR A O 1
ATOM 1464 N N . LEU A 1 213 ? -23.903 1.529 -7.865 1.00 92.38 213 LEU A N 1
ATOM 1465 C CA . LEU A 1 213 ? -25.001 2.473 -7.639 1.00 92.38 213 LEU A CA 1
ATOM 1466 C C . LEU A 1 213 ? -25.801 2.133 -6.371 1.00 92.38 213 LEU A C 1
ATOM 1468 O O . LEU A 1 213 ? -26.296 1.012 -6.198 1.00 9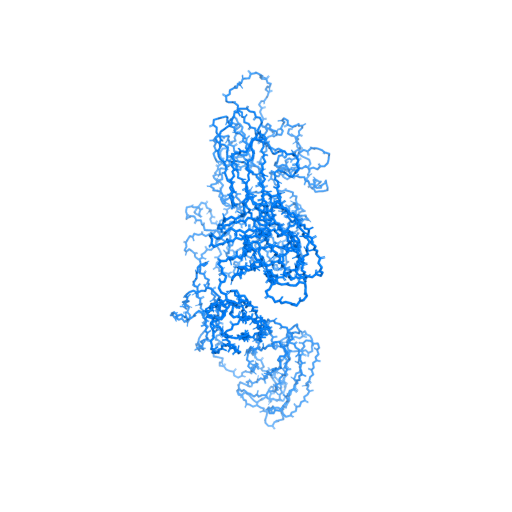2.38 213 LEU A O 1
ATOM 1472 N N . THR A 1 214 ? -25.986 3.122 -5.500 1.00 88.88 214 THR A N 1
ATOM 1473 C CA . THR A 1 214 ? -27.001 3.146 -4.441 1.00 88.88 214 THR A CA 1
ATOM 1474 C C . THR A 1 214 ? -28.111 4.115 -4.842 1.00 88.88 214 THR A C 1
ATOM 1476 O O . THR A 1 214 ? -27.831 5.193 -5.355 1.00 88.88 214 THR A O 1
ATOM 1479 N N . PHE A 1 215 ? -29.374 3.718 -4.663 1.00 94.50 215 PHE A N 1
ATOM 1480 C CA . PHE A 1 215 ? -30.534 4.544 -4.998 1.00 94.50 215 PHE A CA 1
ATOM 1481 C C . PHE A 1 215 ? -31.692 4.199 -4.058 1.00 94.50 215 PHE A C 1
ATOM 1483 O O . PHE A 1 215 ? -32.046 3.024 -3.942 1.00 94.50 215 PHE A O 1
ATOM 1490 N N . THR A 1 216 ? -32.230 5.192 -3.349 1.00 87.19 216 THR A N 1
ATOM 1491 C CA . THR A 1 216 ? -33.274 5.034 -2.323 1.00 87.19 216 THR A CA 1
ATOM 1492 C C . THR A 1 216 ? -34.339 6.128 -2.439 1.00 87.19 216 THR A C 1
ATOM 1494 O O . THR A 1 216 ? -34.078 7.195 -2.993 1.00 87.19 216 THR A O 1
ATOM 1497 N N . ALA A 1 217 ? -35.537 5.863 -1.909 1.00 85.19 217 ALA A N 1
ATOM 1498 C CA . ALA A 1 217 ? -36.619 6.833 -1.734 1.00 85.19 217 ALA A CA 1
ATOM 1499 C C . ALA A 1 217 ? -37.059 6.830 -0.264 1.00 85.19 217 ALA A C 1
ATOM 1501 O O . ALA A 1 217 ? -37.197 5.754 0.321 1.00 85.19 217 ALA A O 1
ATOM 1502 N N . ASN A 1 218 ? -37.268 7.999 0.341 1.00 80.75 218 ASN A N 1
ATOM 1503 C CA . ASN A 1 218 ? -37.740 8.099 1.721 1.00 80.75 218 ASN A CA 1
ATOM 1504 C C . ASN A 1 218 ? -38.692 9.297 1.908 1.00 80.75 218 ASN A C 1
ATOM 1506 O O . ASN A 1 218 ? -38.264 10.434 1.689 1.00 80.75 218 ASN A O 1
ATOM 1510 N N . PRO A 1 219 ? -39.948 9.072 2.343 1.00 82.31 219 PRO A N 1
ATOM 1511 C CA . PRO A 1 219 ? -40.589 7.768 2.586 1.00 82.31 219 PRO A CA 1
ATOM 1512 C C . PRO A 1 219 ? -40.976 7.036 1.287 1.00 82.31 219 PRO A C 1
ATOM 1514 O O . PRO A 1 219 ? -41.247 7.660 0.264 1.00 82.31 219 PRO A O 1
ATOM 1517 N N . THR A 1 220 ? -41.029 5.701 1.311 1.00 81.12 220 THR A N 1
ATOM 1518 C CA . THR A 1 220 ? -41.476 4.877 0.162 1.00 81.12 220 THR A CA 1
ATOM 1519 C C . THR A 1 220 ? -42.996 4.801 0.027 1.00 81.12 220 THR A C 1
ATOM 1521 O O . THR A 1 220 ? -43.497 4.288 -0.968 1.00 81.12 220 THR A O 1
ATOM 1524 N N . THR A 1 221 ? -43.741 5.299 1.016 1.00 76.88 221 THR A N 1
ATOM 1525 C CA . THR A 1 221 ? -45.201 5.427 0.970 1.00 76.88 221 THR A CA 1
ATOM 1526 C C . THR A 1 221 ? -45.594 6.816 1.446 1.00 76.88 221 THR A C 1
ATOM 1528 O O . THR A 1 221 ? -45.148 7.256 2.504 1.00 76.88 221 THR A O 1
ATOM 1531 N N . ILE A 1 222 ? -46.417 7.501 0.664 1.00 77.69 222 ILE A N 1
ATOM 1532 C CA . ILE A 1 222 ? -46.911 8.847 0.944 1.00 77.69 222 ILE A CA 1
ATOM 1533 C C . ILE A 1 222 ? -48.426 8.912 0.750 1.00 77.69 222 ILE A C 1
ATOM 1535 O O . ILE A 1 222 ? -49.023 8.046 0.118 1.00 77.69 222 ILE A O 1
ATOM 1539 N N . GLN A 1 223 ? -49.051 9.959 1.278 1.00 77.25 223 GLN A N 1
ATOM 1540 C CA . GLN A 1 223 ? -50.411 10.342 0.898 1.00 77.25 223 GLN A CA 1
ATOM 1541 C C . GLN A 1 223 ? -50.362 11.274 -0.316 1.00 77.25 223 GLN A C 1
ATOM 1543 O O . GLN A 1 223 ? -49.363 11.965 -0.529 1.00 77.25 223 GLN A O 1
ATOM 1548 N N . SER A 1 224 ? -51.438 11.319 -1.103 1.00 75.56 224 SER A N 1
ATOM 1549 C CA . SER A 1 224 ? -51.524 12.247 -2.237 1.00 75.56 224 SER A CA 1
ATOM 1550 C C . SER A 1 224 ? -51.263 13.693 -1.783 1.00 75.56 224 SER A C 1
ATOM 1552 O O . SER A 1 224 ? -51.916 14.184 -0.863 1.00 75.56 224 SER A O 1
ATOM 1554 N N . GLY A 1 225 ? -50.300 14.367 -2.422 1.00 71.00 225 GLY A N 1
ATOM 1555 C CA . GLY A 1 225 ? -49.876 15.737 -2.094 1.00 71.00 225 GLY A CA 1
ATOM 1556 C C . GLY A 1 225 ? -48.669 15.851 -1.150 1.00 71.00 225 GLY A C 1
ATOM 1557 O O . GLY A 1 225 ? -48.182 16.957 -0.932 1.00 71.00 225 GLY A O 1
ATOM 1558 N N . GLN A 1 226 ? -48.162 14.738 -0.613 1.00 78.88 226 GLN A N 1
ATOM 1559 C CA . GLN A 1 226 ? -46.910 14.694 0.156 1.00 78.88 226 GLN A CA 1
ATOM 1560 C C . GLN A 1 226 ? -45.700 14.428 -0.754 1.00 78.88 226 GLN A C 1
ATOM 1562 O O . GLN A 1 226 ? -45.854 14.095 -1.929 1.00 78.88 226 GLN A O 1
ATOM 1567 N N . SER A 1 227 ? -44.484 14.572 -0.222 1.00 81.25 227 SER A N 1
ATOM 1568 C CA . SER A 1 227 ? -43.247 14.381 -0.986 1.00 81.25 227 SER A CA 1
ATOM 1569 C C . SER A 1 227 ? -42.371 13.243 -0.452 1.00 81.25 227 SER A C 1
ATOM 1571 O O . SER A 1 227 ? -42.413 12.902 0.728 1.00 81.25 227 SER A O 1
ATOM 1573 N N . SER A 1 228 ? -41.564 12.657 -1.334 1.00 85.50 228 SER A N 1
ATOM 1574 C CA . SER A 1 228 ? -40.556 11.636 -1.049 1.00 85.50 228 SER A CA 1
ATOM 1575 C C . SER A 1 228 ? -39.207 12.076 -1.602 1.00 85.50 228 SER A C 1
ATOM 1577 O O . SER A 1 228 ? -39.111 12.493 -2.757 1.00 85.50 228 SER A O 1
ATOM 1579 N N . THR A 1 229 ? -38.152 11.970 -0.798 1.00 89.69 229 THR A N 1
ATOM 1580 C CA . THR A 1 229 ? -36.799 12.337 -1.219 1.00 89.69 229 THR A CA 1
ATOM 1581 C C . THR A 1 229 ? -36.095 11.130 -1.827 1.00 89.69 229 THR A C 1
ATOM 1583 O O . THR A 1 229 ? -35.840 10.134 -1.147 1.00 89.69 229 THR A O 1
ATOM 1586 N N . LEU A 1 230 ? -35.738 11.234 -3.105 1.00 92.06 230 LEU A N 1
ATOM 1587 C CA . LEU A 1 230 ? -34.884 10.296 -3.826 1.00 92.06 230 LEU A CA 1
ATOM 1588 C C . LEU A 1 230 ? -33.414 10.623 -3.540 1.00 92.06 230 LEU A C 1
ATOM 1590 O O . LEU A 1 230 ? -33.031 11.785 -3.623 1.00 92.06 230 LEU A O 1
ATOM 1594 N N . THR A 1 231 ? -32.577 9.637 -3.216 1.00 86.00 231 THR A N 1
ATOM 1595 C CA . THR A 1 231 ? -31.136 9.837 -2.946 1.00 86.00 231 THR A CA 1
ATOM 1596 C C . THR A 1 231 ? -30.298 8.785 -3.659 1.00 86.00 231 THR A C 1
ATOM 1598 O O . THR A 1 231 ? -30.632 7.601 -3.605 1.00 86.00 231 THR A O 1
ATOM 1601 N N . TRP A 1 232 ? -29.201 9.190 -4.306 1.00 95.94 232 TRP A N 1
ATOM 1602 C CA . TRP A 1 232 ? -28.296 8.271 -5.002 1.00 95.94 232 TRP A CA 1
ATOM 1603 C C . TRP A 1 232 ? -26.815 8.618 -4.854 1.00 95.94 232 TRP A C 1
ATOM 1605 O O . TRP A 1 232 ? -26.427 9.769 -4.644 1.00 95.94 232 TRP A O 1
ATOM 1615 N N . SER A 1 233 ? -25.973 7.598 -5.016 1.00 92.12 233 SER A N 1
ATOM 1616 C CA . SER A 1 233 ? -24.522 7.732 -5.132 1.00 92.12 233 SER A CA 1
ATOM 1617 C C . SER A 1 233 ? -23.948 6.600 -5.982 1.00 92.12 233 SER A C 1
ATOM 1619 O O . SER A 1 233 ? -24.392 5.455 -5.883 1.00 92.12 233 SER A O 1
ATOM 1621 N N . SER A 1 234 ? -22.962 6.909 -6.821 1.00 91.38 234 SER A N 1
ATOM 1622 C CA . SER A 1 234 ? -22.287 5.942 -7.687 1.00 91.38 234 SER A CA 1
ATOM 1623 C C . SER A 1 234 ? -20.767 6.083 -7.633 1.00 91.38 234 SER A C 1
ATOM 1625 O O . SER A 1 234 ? -20.235 7.170 -7.414 1.00 91.38 234 SER A O 1
ATOM 1627 N N . THR A 1 235 ? -20.056 4.974 -7.848 1.00 87.75 235 THR A N 1
ATOM 1628 C CA . THR A 1 235 ? -18.594 4.951 -8.033 1.00 87.75 235 THR A CA 1
ATOM 1629 C C . THR A 1 235 ? -18.251 4.386 -9.405 1.00 87.75 235 THR A C 1
ATOM 1631 O O . THR A 1 235 ? -19.016 3.593 -9.949 1.00 87.75 235 THR A O 1
ATOM 1634 N N . ASN A 1 236 ? -17.122 4.808 -9.986 1.00 83.31 236 ASN A N 1
ATOM 1635 C CA . ASN A 1 236 ? -16.661 4.444 -11.338 1.00 83.31 236 ASN A CA 1
ATOM 1636 C C . ASN A 1 236 ? -17.643 4.767 -12.488 1.00 83.31 236 ASN A C 1
ATOM 1638 O O . ASN A 1 236 ? -17.399 4.364 -13.623 1.00 83.31 236 ASN A O 1
ATOM 1642 N N . ALA A 1 237 ? -18.727 5.502 -12.221 1.00 87.94 237 ALA A N 1
ATOM 1643 C 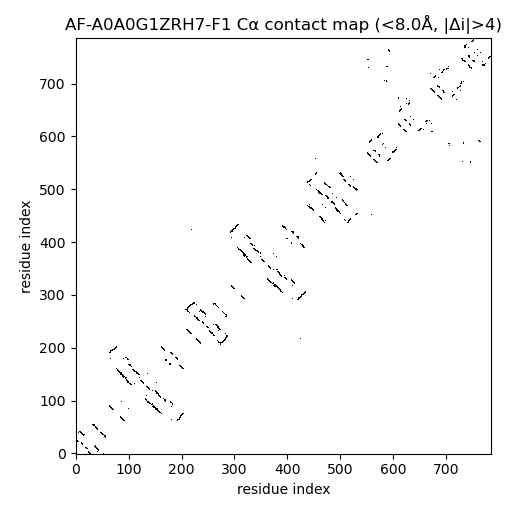CA . ALA A 1 237 ? -19.632 6.038 -13.231 1.00 87.94 237 ALA A CA 1
ATOM 1644 C C . ALA A 1 237 ? -19.194 7.448 -13.652 1.00 87.94 237 ALA A C 1
ATOM 1646 O O . ALA A 1 237 ? -18.746 8.244 -12.829 1.00 87.94 237 ALA A O 1
ATOM 1647 N N . THR A 1 238 ? -19.346 7.762 -14.934 1.00 90.19 238 THR A N 1
ATOM 1648 C CA . THR A 1 238 ? -19.085 9.087 -15.517 1.00 90.19 238 THR A CA 1
ATOM 1649 C C . THR A 1 238 ? -20.369 9.829 -15.880 1.00 90.19 238 THR A C 1
ATOM 1651 O O . THR A 1 238 ? -20.334 11.034 -16.107 1.00 90.19 238 THR A O 1
ATOM 1654 N N . SER A 1 239 ? -21.509 9.136 -15.928 1.00 91.75 239 SER A N 1
ATOM 1655 C CA . SER A 1 239 ? -22.821 9.721 -16.225 1.00 91.75 239 SER A CA 1
ATOM 1656 C C . SER A 1 239 ? -23.938 8.922 -15.563 1.00 91.75 239 SER A C 1
ATOM 1658 O O . SER A 1 239 ? -23.801 7.710 -15.399 1.00 91.75 239 SER A O 1
ATOM 1660 N N . CYS A 1 240 ? -25.043 9.584 -15.212 1.00 94.25 240 CYS A N 1
ATOM 1661 C CA . CYS A 1 240 ? -26.271 8.937 -14.756 1.00 94.25 240 CYS A CA 1
ATOM 1662 C C . CYS A 1 240 ? -27.488 9.529 -15.479 1.00 94.25 240 CYS A C 1
ATOM 1664 O O . CYS A 1 240 ? -27.575 10.740 -15.670 1.00 94.25 240 CYS A O 1
ATOM 1666 N N . VAL A 1 241 ? -28.437 8.682 -15.876 1.00 96.31 241 VAL A N 1
ATOM 1667 C CA . VAL A 1 241 ? -29.657 9.066 -16.597 1.00 96.31 241 VAL A CA 1
ATOM 1668 C C . VAL A 1 241 ? -30.877 8.537 -15.850 1.00 96.31 241 VAL A C 1
ATOM 1670 O O . VAL A 1 241 ? -31.005 7.334 -15.606 1.00 96.31 241 VAL A O 1
ATOM 1673 N N . ALA A 1 242 ? -31.763 9.453 -15.469 1.00 95.94 242 ALA A N 1
ATOM 1674 C CA . ALA A 1 242 ? -33.033 9.170 -14.816 1.00 95.94 242 ALA A CA 1
ATOM 1675 C C . ALA A 1 242 ? -34.112 8.766 -15.836 1.00 95.94 242 ALA A C 1
ATOM 1677 O O . ALA A 1 242 ? -34.183 9.325 -16.933 1.00 95.94 242 ALA A O 1
ATOM 1678 N N . SER A 1 243 ? -34.968 7.814 -15.462 1.00 92.44 243 SER A N 1
ATOM 1679 C CA . SER A 1 243 ? -36.133 7.360 -16.240 1.00 92.44 243 SER A CA 1
ATOM 1680 C C . SER A 1 243 ? -37.259 6.834 -15.332 1.00 92.44 243 SER A C 1
ATOM 1682 O O . SER A 1 243 ? -37.041 6.565 -14.148 1.00 92.44 243 SER A O 1
ATOM 1684 N N . GLY A 1 244 ? -38.478 6.681 -15.860 1.00 92.94 244 GLY A N 1
ATOM 1685 C CA . GLY A 1 244 ? -39.671 6.304 -15.087 1.00 92.94 244 GLY A CA 1
ATOM 1686 C C . GLY A 1 244 ? -40.444 7.538 -14.615 1.00 92.94 244 GLY A C 1
ATOM 1687 O O . GLY A 1 244 ? -40.818 8.372 -15.430 1.00 92.94 244 GLY A O 1
ATOM 1688 N N . GLY A 1 245 ? -40.651 7.685 -13.305 1.00 88.94 245 GLY A N 1
ATOM 1689 C CA . GLY A 1 245 ? -41.337 8.825 -12.672 1.00 88.94 245 GLY A CA 1
ATOM 1690 C C . GLY A 1 245 ? -40.636 10.183 -12.763 1.00 88.94 245 GLY A C 1
ATOM 1691 O O . GLY A 1 245 ? -41.109 11.169 -12.208 1.00 88.94 245 GLY A O 1
ATOM 1692 N N . TRP A 1 246 ? -39.484 10.215 -13.417 1.00 93.75 246 TRP A N 1
ATOM 1693 C CA . TRP A 1 246 ? -38.595 11.354 -13.598 1.00 93.75 246 TRP A CA 1
ATOM 1694 C C . TRP A 1 246 ? -37.748 11.121 -14.852 1.00 93.75 246 TRP A C 1
ATOM 1696 O O . TRP A 1 246 ? -37.698 10.007 -15.381 1.00 93.75 246 TRP A O 1
ATOM 1706 N N . SER A 1 247 ? -37.074 12.162 -15.332 1.00 92.50 247 SER A N 1
ATOM 1707 C CA . SER A 1 247 ? -36.272 12.099 -16.553 1.00 92.50 247 SER A CA 1
ATOM 1708 C C . SER A 1 247 ? -35.090 13.059 -16.506 1.00 92.50 247 SER A C 1
ATOM 1710 O O . SER A 1 247 ? -35.145 14.073 -15.812 1.00 92.50 247 SER A O 1
ATOM 1712 N N . GLY A 1 248 ? -34.067 12.781 -17.312 1.00 92.69 248 GLY A N 1
ATOM 1713 C CA . GLY A 1 248 ? -32.956 13.699 -17.568 1.00 92.69 248 GLY A CA 1
ATOM 1714 C C . GLY A 1 248 ? -31.610 13.198 -17.051 1.00 92.69 248 GLY A C 1
ATOM 1715 O O . GLY A 1 248 ? -31.515 12.156 -16.401 1.00 92.69 248 GLY A O 1
ATOM 1716 N N . SER A 1 249 ? -30.554 13.944 -17.378 1.00 91.62 249 SER A N 1
ATOM 1717 C CA . SER A 1 249 ? -29.211 13.666 -16.866 1.00 91.62 249 SER A CA 1
ATOM 1718 C C . SER A 1 249 ? -29.126 14.060 -15.397 1.00 91.62 249 SER A C 1
ATOM 1720 O O . SER A 1 249 ? -29.545 15.151 -15.021 1.00 91.62 249 SER A O 1
ATOM 1722 N N . GLN A 1 250 ? -28.533 13.188 -14.592 1.00 94.12 250 GLN A N 1
ATOM 1723 C CA . GLN A 1 250 ? -28.276 13.413 -13.177 1.00 94.12 250 GLN A CA 1
ATOM 1724 C C . GLN A 1 250 ? -26.773 13.405 -12.911 1.00 94.12 250 GLN A C 1
ATOM 1726 O O . GLN A 1 250 ? -25.996 12.767 -13.628 1.00 94.12 250 GLN A O 1
ATOM 1731 N N . SER A 1 251 ? -26.357 14.106 -11.860 1.00 91.50 251 SER A N 1
ATOM 1732 C CA . SER A 1 251 ? -25.008 13.975 -11.311 1.00 91.50 251 SER A CA 1
ATOM 1733 C C . SER A 1 251 ? -24.768 12.546 -10.808 1.00 91.50 251 SER A C 1
ATOM 1735 O O . SER A 1 251 ? -25.704 11.798 -10.527 1.00 91.50 251 SER A O 1
ATOM 1737 N N . THR A 1 252 ? -23.506 12.141 -10.668 1.00 91.50 252 THR A N 1
ATOM 1738 C CA . THR A 1 252 ? -23.140 10.787 -10.205 1.00 91.50 252 THR A CA 1
ATOM 1739 C C . THR A 1 252 ? -23.461 10.534 -8.726 1.00 91.50 252 THR A C 1
ATOM 1741 O O . THR A 1 252 ? -23.484 9.385 -8.285 1.00 91.50 252 THR A O 1
ATOM 1744 N N . SER A 1 253 ? -23.782 11.580 -7.969 1.00 90.88 253 SER A N 1
ATOM 1745 C CA . SER A 1 253 ? -24.409 11.523 -6.649 1.00 90.88 253 SER A CA 1
ATOM 1746 C C . SER A 1 253 ? -25.332 12.726 -6.459 1.00 90.88 253 SER A C 1
ATOM 1748 O O . SER A 1 253 ? -25.119 13.777 -7.071 1.00 90.88 253 SER A O 1
ATOM 1750 N N . GLY A 1 254 ? -26.376 12.583 -5.645 1.00 91.12 254 GLY A N 1
ATOM 1751 C CA . GLY A 1 254 ? -27.339 13.658 -5.429 1.00 91.12 254 GLY A CA 1
ATOM 1752 C C . GLY A 1 254 ? -28.596 13.227 -4.685 1.00 91.12 254 GLY A C 1
ATOM 1753 O O . GLY A 1 254 ? -28.748 12.074 -4.275 1.00 91.12 254 GLY A O 1
ATOM 1754 N N . ASN A 1 255 ? -29.497 14.189 -4.504 1.00 89.25 255 ASN A N 1
ATOM 1755 C CA . ASN A 1 255 ? -30.849 13.957 -4.018 1.00 89.25 255 ASN A CA 1
ATOM 1756 C C . ASN A 1 255 ? -31.858 14.799 -4.811 1.00 89.25 255 ASN A C 1
ATOM 1758 O O . ASN A 1 255 ? -31.501 15.825 -5.389 1.00 89.25 255 ASN A O 1
ATOM 1762 N N . GLN A 1 256 ? -33.112 14.348 -4.849 1.00 91.44 256 GLN A N 1
ATOM 1763 C CA . GLN A 1 256 ? -34.212 15.048 -5.503 1.00 91.44 256 GLN A CA 1
ATOM 1764 C C . GLN A 1 256 ? -35.532 14.782 -4.779 1.00 91.44 256 GLN A C 1
ATOM 1766 O O . GLN A 1 256 ? -35.875 13.635 -4.506 1.00 91.44 256 GLN A O 1
ATOM 1771 N N . ASN A 1 257 ? -36.294 15.837 -4.494 1.00 91.75 257 ASN A N 1
ATOM 1772 C CA . ASN A 1 257 ? -37.629 15.702 -3.917 1.00 91.75 257 ASN A CA 1
ATOM 1773 C C . ASN A 1 257 ? -38.659 15.379 -5.012 1.00 91.75 257 ASN A C 1
ATOM 1775 O O . ASN A 1 257 ? -38.681 16.036 -6.054 1.00 91.75 257 ASN A O 1
ATOM 1779 N N . ALA A 1 258 ? -39.517 14.393 -4.771 1.00 88.12 258 ALA A N 1
ATOM 1780 C CA . ALA A 1 258 ? -40.537 13.926 -5.701 1.00 88.12 258 ALA A CA 1
ATOM 1781 C C . ALA A 1 258 ? -41.927 13.965 -5.050 1.00 88.12 258 ALA A C 1
ATOM 1783 O O . ALA A 1 258 ? -42.085 13.549 -3.907 1.00 88.12 258 ALA A O 1
ATOM 1784 N N . VAL A 1 259 ? -42.947 14.434 -5.775 1.00 89.38 259 VAL A N 1
ATOM 1785 C CA . VAL A 1 259 ? -44.332 14.591 -5.272 1.00 89.38 259 VAL A CA 1
ATOM 1786 C C . VAL A 1 259 ? -45.306 13.788 -6.152 1.00 89.38 259 VAL A C 1
ATOM 1788 O O . VAL A 1 259 ? -46.096 14.375 -6.894 1.00 89.38 259 VAL A O 1
ATOM 1791 N N . PRO A 1 260 ? -45.218 12.444 -6.189 1.00 86.00 260 PRO A N 1
ATOM 1792 C CA . PRO A 1 260 ? -46.100 11.655 -7.039 1.00 86.00 260 PRO A CA 1
ATOM 1793 C C . PRO A 1 260 ? -47.548 11.667 -6.519 1.00 86.00 260 PRO A C 1
ATOM 1795 O O . PRO A 1 260 ? -47.793 11.591 -5.319 1.00 86.00 260 PRO A O 1
ATOM 1798 N N . VAL A 1 261 ? -48.518 11.730 -7.437 1.00 80.25 261 VAL A N 1
ATOM 1799 C CA . VAL A 1 261 ? -49.971 11.691 -7.136 1.00 80.25 261 VAL A CA 1
ATOM 1800 C C . VAL A 1 261 ? -50.591 10.296 -7.300 1.00 80.25 261 VAL A C 1
ATOM 1802 O O . VAL A 1 261 ? -51.769 10.093 -7.031 1.00 80.25 261 VAL A O 1
ATOM 1805 N N . SER A 1 262 ? -49.801 9.325 -7.754 1.00 82.56 262 SER A N 1
ATOM 1806 C CA . SER A 1 262 ? -50.148 7.903 -7.857 1.00 82.56 262 SER A CA 1
ATOM 1807 C C . SER A 1 262 ? -48.875 7.067 -7.685 1.00 82.56 262 SER A C 1
ATOM 1809 O O . SER A 1 262 ? -47.787 7.639 -7.644 1.00 82.56 262 SER A O 1
ATOM 1811 N N . ASN A 1 263 ? -48.985 5.741 -7.551 1.00 86.12 263 ASN A N 1
ATOM 1812 C CA . ASN A 1 263 ? -47.814 4.869 -7.401 1.00 86.12 263 ASN A CA 1
ATOM 1813 C C . ASN A 1 263 ? -46.834 5.068 -8.567 1.00 86.12 263 ASN A C 1
ATOM 1815 O O . ASN A 1 263 ? -47.175 4.795 -9.717 1.00 86.12 263 ASN A O 1
ATOM 1819 N N . THR A 1 264 ? -45.609 5.493 -8.259 1.00 88.50 264 THR A N 1
ATOM 1820 C CA . THR A 1 264 ? -44.619 5.872 -9.272 1.00 88.50 264 THR A CA 1
ATOM 1821 C C . THR A 1 264 ? -43.276 5.203 -9.003 1.00 88.50 264 THR A C 1
ATOM 1823 O O . THR A 1 264 ? -42.744 5.272 -7.894 1.00 88.50 264 THR A O 1
ATOM 1826 N N . THR A 1 265 ? -42.692 4.596 -10.040 1.00 91.69 265 THR A N 1
ATOM 1827 C CA . THR A 1 265 ? -41.347 4.003 -10.002 1.00 91.69 265 THR A CA 1
ATOM 1828 C C . THR A 1 265 ? -40.324 4.925 -10.653 1.00 91.69 265 THR A C 1
ATOM 1830 O O . THR A 1 265 ? -40.473 5.330 -11.804 1.00 91.69 265 THR A O 1
ATOM 1833 N N . TYR A 1 266 ? -39.246 5.214 -9.935 1.00 93.88 266 TYR A N 1
ATOM 1834 C CA . TYR A 1 266 ? -38.106 6.007 -10.379 1.00 93.88 266 TYR A CA 1
ATOM 1835 C C . TYR A 1 266 ? -36.942 5.066 -10.675 1.00 93.88 266 TYR A C 1
ATOM 1837 O O . TYR A 1 266 ? -36.636 4.202 -9.861 1.00 93.88 266 TYR A O 1
ATOM 1845 N N . THR A 1 267 ? -36.289 5.220 -11.824 1.00 94.00 267 THR A N 1
ATOM 1846 C CA . THR A 1 267 ? -35.129 4.418 -12.248 1.00 94.00 267 THR A CA 1
ATOM 1847 C C . THR A 1 267 ? -33.939 5.323 -12.535 1.00 94.00 267 THR A C 1
ATOM 1849 O O . THR A 1 267 ? -34.110 6.385 -13.131 1.00 94.00 267 THR A O 1
ATOM 1852 N N . LEU A 1 268 ? -32.738 4.911 -12.132 1.00 96.31 268 LEU A N 1
ATOM 1853 C CA . LEU A 1 268 ? -31.483 5.593 -12.439 1.00 96.31 268 LEU A CA 1
ATOM 1854 C C . LEU A 1 268 ? -30.498 4.604 -13.063 1.00 96.31 268 LEU A C 1
ATOM 1856 O O . LEU A 1 268 ? -30.249 3.544 -12.488 1.00 96.31 268 LEU A O 1
ATOM 1860 N N . ALA A 1 269 ? -29.942 4.953 -14.221 1.00 95.06 269 ALA A N 1
ATOM 1861 C CA . ALA A 1 269 ? -28.908 4.180 -14.902 1.00 95.06 269 ALA A CA 1
ATOM 1862 C C . ALA A 1 269 ? -27.600 4.971 -14.934 1.00 95.06 269 ALA A C 1
ATOM 1864 O O . ALA A 1 269 ? -27.571 6.070 -15.479 1.00 95.06 269 ALA A O 1
ATOM 1865 N N . CYS A 1 270 ? -26.530 4.423 -14.367 1.00 93.75 270 CYS A N 1
ATOM 1866 C CA . CYS A 1 270 ? -25.216 5.050 -14.306 1.00 93.75 270 CYS A CA 1
ATOM 1867 C C . CYS A 1 270 ? -24.198 4.266 -15.138 1.00 93.75 270 CYS A C 1
ATOM 1869 O O . CYS A 1 270 ? -24.053 3.055 -14.980 1.00 93.75 270 CYS A O 1
ATOM 1871 N N . THR A 1 271 ? -23.477 4.963 -16.014 1.00 91.44 271 THR A N 1
ATOM 1872 C CA . THR A 1 271 ? -22.548 4.374 -16.988 1.00 91.44 271 THR A CA 1
ATOM 1873 C C . THR A 1 271 ? -21.137 4.892 -16.756 1.00 91.44 271 THR A C 1
ATOM 1875 O O . THR A 1 271 ? -20.947 6.076 -16.480 1.00 91.44 271 THR A O 1
ATOM 1878 N N . GLY A 1 272 ? -20.149 4.006 -16.874 1.00 89.44 272 GLY A N 1
ATOM 1879 C CA . GLY A 1 272 ? -18.723 4.299 -16.763 1.00 89.44 272 GLY A CA 1
ATOM 1880 C C . GLY A 1 272 ? -17.883 3.400 -17.669 1.00 89.44 272 GLY A C 1
ATOM 1881 O O . GLY A 1 272 ? -18.410 2.570 -18.406 1.00 89.44 272 GLY A O 1
ATOM 1882 N N . ALA A 1 273 ? -16.557 3.548 -17.618 1.00 77.75 273 ALA A N 1
ATOM 1883 C CA . ALA A 1 273 ? -15.651 2.814 -18.508 1.00 77.75 273 ALA A CA 1
ATOM 1884 C C . ALA A 1 273 ? -15.771 1.282 -18.370 1.00 77.75 273 ALA A C 1
ATOM 1886 O O . ALA A 1 273 ? -15.533 0.566 -19.337 1.00 77.75 273 ALA A O 1
ATOM 1887 N N . GLY A 1 274 ? -16.154 0.783 -17.187 1.00 81.56 274 GLY A N 1
ATOM 1888 C CA . GLY A 1 274 ? -16.343 -0.644 -16.906 1.00 81.56 274 GLY A CA 1
ATOM 1889 C C . GLY A 1 274 ? -17.748 -1.190 -17.169 1.00 81.56 274 GLY A C 1
ATOM 1890 O O . GLY A 1 274 ? -18.036 -2.307 -16.748 1.00 81.56 274 GLY A O 1
ATOM 1891 N N . GLY A 1 275 ? -18.638 -0.423 -17.808 1.00 85.81 275 GLY A N 1
ATOM 1892 C CA . GLY A 1 275 ? -20.004 -0.846 -18.137 1.00 85.81 275 GLY A CA 1
ATOM 1893 C C . GLY A 1 275 ? -21.083 0.072 -17.563 1.00 85.81 275 GLY A C 1
ATOM 1894 O O . GLY A 1 275 ? -20.852 1.257 -17.331 1.00 85.81 275 GLY A O 1
ATOM 1895 N N . SER A 1 276 ? -22.285 -0.463 -17.342 1.00 87.06 276 SER A N 1
ATOM 1896 C CA . SER A 1 276 ? -23.440 0.290 -16.836 1.00 87.06 276 SER A CA 1
ATOM 1897 C C . SER A 1 276 ? -24.156 -0.477 -15.724 1.00 87.06 276 SER A C 1
ATOM 1899 O O . SER A 1 276 ? -24.177 -1.707 -15.729 1.00 87.06 276 SER A O 1
ATOM 1901 N N . VAL A 1 277 ? -24.739 0.251 -14.773 1.00 91.38 277 VAL A N 1
ATOM 1902 C CA . VAL A 1 277 ? -25.558 -0.278 -13.674 1.00 91.38 277 VAL A CA 1
ATOM 1903 C C . VAL A 1 277 ? -26.864 0.507 -13.596 1.00 91.38 277 VAL A C 1
ATOM 1905 O O . VAL A 1 277 ? -26.863 1.725 -13.755 1.00 91.38 277 VAL A O 1
ATOM 1908 N N . ASN A 1 278 ? -27.984 -0.162 -13.327 1.00 92.94 278 ASN A N 1
ATOM 1909 C CA . ASN A 1 278 ? -29.273 0.491 -13.110 1.00 92.94 278 ASN A CA 1
ATOM 1910 C C . ASN A 1 278 ? -29.910 0.059 -11.782 1.00 92.94 278 ASN A C 1
ATOM 1912 O O . ASN A 1 278 ? -29.652 -1.029 -11.269 1.00 92.94 278 ASN A O 1
ATOM 1916 N N . LYS A 1 279 ? -30.715 0.945 -11.191 1.00 91.44 279 LYS A N 1
ATOM 1917 C CA . LYS A 1 279 ? -31.550 0.655 -10.018 1.00 91.44 279 LYS A CA 1
ATOM 1918 C C . LYS A 1 279 ? -32.878 1.389 -10.108 1.00 91.44 279 LYS A C 1
ATOM 1920 O O . LYS A 1 279 ? -32.924 2.507 -10.617 1.00 91.44 279 LYS A O 1
ATOM 1925 N N . SER A 1 280 ? -33.922 0.791 -9.537 1.00 92.25 280 SER A N 1
ATOM 1926 C CA . SER A 1 280 ? -35.253 1.392 -9.431 1.00 92.25 280 SER A CA 1
ATOM 1927 C C . SER A 1 280 ? -35.744 1.421 -7.985 1.00 92.25 280 SER A C 1
ATOM 1929 O O . SER A 1 280 ? -35.444 0.518 -7.205 1.00 92.25 280 SER A O 1
ATOM 1931 N N . VAL A 1 281 ? -36.517 2.450 -7.644 1.00 88.56 281 VAL A N 1
ATOM 1932 C CA . VAL A 1 281 ? -37.215 2.618 -6.362 1.00 88.56 281 VAL A CA 1
ATOM 1933 C C . VAL A 1 281 ? -38.658 3.039 -6.625 1.00 88.56 281 VAL A C 1
ATOM 1935 O O . VAL A 1 281 ? -38.913 3.851 -7.513 1.00 88.56 281 VAL A O 1
ATOM 1938 N N . SER A 1 282 ? -39.609 2.498 -5.866 1.00 87.94 282 SER A N 1
ATOM 1939 C CA . SER A 1 282 ? -41.033 2.833 -6.000 1.00 87.94 282 SER A CA 1
ATOM 1940 C C . SER A 1 282 ? -41.515 3.653 -4.811 1.00 87.94 282 SER A C 1
ATOM 1942 O O . SER A 1 282 ? -41.178 3.350 -3.666 1.00 87.94 282 SER A O 1
ATOM 1944 N N . VAL A 1 283 ? -42.319 4.675 -5.102 1.00 85.94 283 VAL A N 1
ATOM 1945 C CA . VAL A 1 283 ? -43.059 5.460 -4.114 1.00 85.94 283 VAL A CA 1
ATOM 1946 C C . VAL A 1 283 ? -44.541 5.143 -4.279 1.00 85.94 283 VAL A C 1
ATOM 1948 O O . VAL A 1 283 ? -45.125 5.420 -5.328 1.00 85.94 283 VAL A O 1
ATOM 1951 N N . ASN A 1 284 ? -45.139 4.553 -3.248 1.00 82.38 284 ASN A N 1
ATOM 1952 C CA . ASN A 1 284 ? -46.554 4.211 -3.207 1.00 82.38 284 ASN A CA 1
ATOM 1953 C C . ASN A 1 284 ? -47.364 5.398 -2.675 1.00 82.38 284 ASN A C 1
ATOM 1955 O O . ASN A 1 284 ? -46.993 6.006 -1.674 1.00 82.38 284 ASN A O 1
ATOM 1959 N N . VAL A 1 285 ? -48.476 5.722 -3.322 1.00 84.62 285 VAL A N 1
ATOM 1960 C CA . VAL A 1 285 ? -49.376 6.806 -2.933 1.00 84.62 285 VAL A CA 1
ATOM 1961 C C . VAL A 1 285 ? -50.674 6.193 -2.420 1.00 84.62 285 VAL A C 1
ATOM 1963 O O . VAL A 1 285 ? -51.432 5.586 -3.175 1.00 84.62 285 VAL A O 1
ATOM 1966 N N . GLY A 1 286 ? -50.906 6.319 -1.114 1.00 70.19 286 GLY A N 1
ATOM 1967 C CA . GLY A 1 286 ? -52.147 5.905 -0.468 1.00 70.19 286 GLY A CA 1
ATOM 1968 C C . GLY A 1 286 ? -53.327 6.784 -0.889 1.00 70.19 286 GLY A C 1
ATOM 1969 O O . GLY A 1 286 ? -53.160 7.968 -1.192 1.00 70.19 286 GLY A O 1
ATOM 1970 N N . ALA A 1 287 ? -54.529 6.199 -0.906 1.00 54.38 287 ALA A N 1
ATOM 1971 C CA . ALA A 1 287 ? -55.762 6.957 -1.088 1.00 54.38 287 ALA A CA 1
ATOM 1972 C C . ALA A 1 287 ? -55.928 7.956 0.073 1.00 54.38 287 ALA A C 1
ATOM 1974 O O . ALA A 1 287 ? -55.674 7.569 1.216 1.00 54.38 287 ALA A O 1
ATOM 1975 N N . PRO A 1 288 ? -56.369 9.203 -0.185 1.00 47.00 288 PRO A N 1
ATOM 1976 C CA . PRO A 1 288 ? -56.531 10.204 0.862 1.00 47.00 288 PRO A CA 1
ATOM 1977 C C . PRO A 1 288 ? -57.499 9.692 1.934 1.00 47.00 288 PRO A C 1
ATOM 1979 O O . PRO A 1 288 ? -58.690 9.514 1.682 1.00 47.00 288 PRO A O 1
ATOM 1982 N N . THR A 1 289 ? -56.989 9.438 3.138 1.00 43.91 289 THR A N 1
ATOM 1983 C CA . THR A 1 289 ? -57.809 9.044 4.288 1.00 43.91 289 THR A CA 1
ATOM 1984 C C . THR A 1 289 ? -58.462 10.277 4.900 1.00 43.91 289 THR A C 1
ATOM 1986 O O . THR A 1 289 ? -57.783 11.240 5.261 1.00 43.91 289 THR A O 1
ATOM 1989 N N . SER A 1 290 ? -59.788 10.253 5.023 1.00 40.19 290 SER A N 1
ATOM 1990 C CA . SER A 1 290 ? -60.567 11.345 5.601 1.00 40.19 290 SER A CA 1
ATOM 1991 C C . SER A 1 290 ? -60.231 11.568 7.084 1.00 40.19 290 SER A C 1
ATOM 1993 O O . SER A 1 290 ? -60.471 10.694 7.910 1.00 40.19 290 SER A O 1
ATOM 1995 N N . GLY A 1 291 ? -59.735 12.759 7.431 1.00 52.94 291 GLY A N 1
ATOM 1996 C CA . GLY A 1 291 ? -60.000 13.429 8.716 1.00 52.94 291 GLY A CA 1
ATOM 1997 C C . GLY A 1 291 ? -59.356 12.916 10.018 1.00 52.94 291 GLY A C 1
ATOM 1998 O O . GLY A 1 291 ? -59.743 13.409 11.075 1.00 52.94 291 GLY A O 1
ATOM 1999 N N . GLY A 1 292 ? -58.407 11.975 10.004 1.00 60.53 292 GLY A N 1
ATOM 2000 C CA . GLY A 1 292 ? -57.726 11.524 11.234 1.00 60.53 292 GLY A CA 1
ATOM 2001 C C . GLY A 1 292 ? -56.737 12.556 11.818 1.00 60.53 292 GLY A C 1
ATOM 2002 O O . GLY A 1 292 ? -56.079 13.284 11.072 1.00 60.53 292 GLY A O 1
ATOM 2003 N N . SER A 1 293 ? -56.591 12.617 13.148 1.00 77.62 293 SER A N 1
ATOM 2004 C CA . SER A 1 293 ? -55.661 13.531 13.846 1.00 77.62 293 SER A CA 1
ATOM 2005 C C . SER A 1 293 ? -54.384 12.862 14.374 1.00 77.62 293 SER A C 1
ATOM 2007 O O . SER A 1 293 ? -53.451 13.566 14.751 1.00 77.62 293 SER A O 1
ATOM 2009 N N . ALA A 1 294 ? -54.336 11.529 14.447 1.00 89.88 294 ALA A N 1
ATOM 2010 C CA . ALA A 1 294 ? -53.246 10.785 15.076 1.00 89.88 294 ALA A CA 1
ATOM 2011 C C . ALA A 1 294 ? -52.191 10.307 14.067 1.00 89.88 294 ALA A C 1
ATOM 2013 O O . ALA A 1 294 ? -52.498 10.037 12.906 1.00 89.88 294 ALA A O 1
ATOM 2014 N N . SER A 1 295 ? -50.950 10.132 14.516 1.00 91.38 295 SER A N 1
A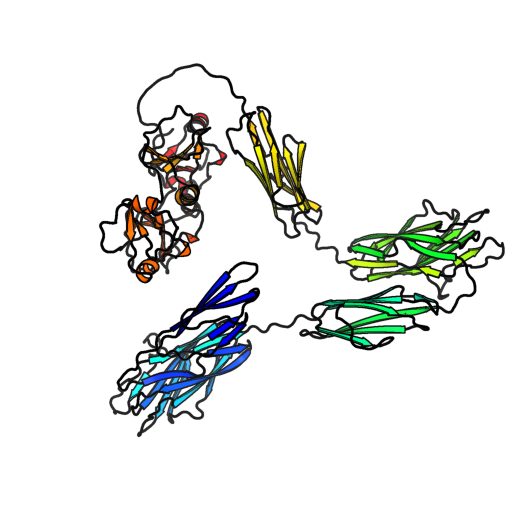TOM 2015 C CA . SER A 1 295 ? -49.866 9.573 13.705 1.00 91.38 295 SER A CA 1
ATOM 2016 C C . SER A 1 295 ? -49.080 8.489 14.437 1.00 91.38 295 SER A C 1
ATOM 2018 O O . SER A 1 295 ? -48.987 8.499 15.666 1.00 91.38 295 SER A O 1
ATOM 2020 N N . MET A 1 296 ? -48.509 7.552 13.676 1.00 94.12 296 MET A N 1
ATOM 2021 C CA . MET A 1 296 ? -47.559 6.549 14.169 1.00 94.12 296 MET A CA 1
ATOM 2022 C C . MET A 1 296 ? -46.164 6.787 13.604 1.00 94.12 296 MET A C 1
ATOM 2024 O O . MET A 1 296 ? -46.015 7.171 12.446 1.00 94.12 296 MET A O 1
ATOM 2028 N N . SER A 1 297 ? -45.130 6.496 14.385 1.00 92.44 297 SER A N 1
ATOM 2029 C CA . SER A 1 297 ? -43.747 6.534 13.915 1.00 92.44 297 SER A CA 1
ATOM 2030 C C . SER A 1 297 ? -42.879 5.459 14.561 1.00 92.44 297 SER A C 1
ATOM 2032 O O . SER A 1 297 ? -43.175 4.975 15.655 1.00 92.44 297 SER A O 1
ATOM 2034 N N . LEU A 1 298 ? -41.799 5.084 13.873 1.00 94.88 298 LEU A N 1
ATOM 2035 C CA . LEU A 1 298 ? -40.729 4.269 14.443 1.00 94.88 298 LEU A CA 1
ATOM 2036 C C . LEU A 1 298 ? -39.594 5.148 14.973 1.00 94.88 298 LEU A C 1
ATOM 2038 O O . LEU A 1 298 ? -39.173 6.100 14.314 1.00 94.88 298 LEU A O 1
ATOM 2042 N N . ILE A 1 299 ? -39.061 4.797 16.144 1.00 90.94 299 ILE A N 1
ATOM 2043 C CA . ILE A 1 299 ? -37.856 5.410 16.713 1.00 90.94 299 ILE A CA 1
ATOM 2044 C C . ILE A 1 299 ? -36.826 4.315 17.048 1.00 90.94 299 ILE A C 1
ATOM 2046 O O . ILE A 1 299 ? -37.141 3.429 17.830 1.00 90.94 299 ILE A O 1
ATOM 2050 N N . PRO A 1 300 ? -35.594 4.364 16.513 1.00 95.06 300 PRO A N 1
ATOM 2051 C CA . PRO A 1 300 ? -35.135 5.319 15.513 1.00 95.06 300 PRO A CA 1
ATOM 2052 C C . PRO A 1 300 ? -35.764 5.036 14.136 1.00 95.06 300 PRO A C 1
ATOM 2054 O O . PRO A 1 300 ? -35.910 3.882 13.733 1.00 95.06 300 PRO A O 1
ATOM 2057 N N . ALA A 1 301 ? -36.086 6.095 13.385 1.00 82.94 301 ALA A N 1
ATOM 2058 C CA . ALA A 1 301 ? -36.587 5.989 12.006 1.00 82.94 301 ALA A CA 1
ATOM 2059 C C . ALA A 1 301 ? -35.481 5.620 10.998 1.00 82.94 301 ALA A C 1
ATOM 2061 O O . ALA A 1 301 ? -35.752 5.263 9.855 1.00 82.94 301 ALA A O 1
ATOM 2062 N N . SER A 1 302 ? -34.213 5.709 11.400 1.00 85.75 302 SER A N 1
ATOM 2063 C CA . SER A 1 302 ? -33.093 5.174 10.632 1.00 85.75 302 SER A CA 1
ATOM 2064 C C . SER A 1 302 ? -31.915 4.856 11.539 1.00 85.75 302 SER A C 1
ATOM 2066 O O . SER A 1 302 ? -31.717 5.505 12.565 1.00 85.75 302 SER A O 1
ATOM 2068 N N . GLN A 1 303 ? -31.139 3.846 11.163 1.00 88.19 303 GLN A N 1
ATOM 2069 C CA . GLN A 1 303 ? -29.918 3.459 11.860 1.00 88.19 303 GLN A CA 1
ATOM 2070 C C . GLN A 1 303 ? -28.988 2.727 10.890 1.00 88.19 303 GLN A C 1
ATOM 2072 O O . GLN A 1 303 ? -29.454 1.999 10.008 1.00 88.19 303 GLN A O 1
ATOM 2077 N N . SER A 1 304 ? -27.681 2.909 11.063 1.00 87.00 304 SER A N 1
ATOM 2078 C CA . SER A 1 304 ? -26.668 2.089 10.399 1.00 87.00 304 SER A CA 1
ATOM 2079 C C . SER A 1 304 ? -26.285 0.926 11.305 1.00 87.00 304 SER A C 1
ATOM 2081 O O . SER A 1 304 ? -25.946 1.134 12.468 1.00 87.00 304 SER A O 1
ATOM 2083 N N . LEU A 1 305 ? -26.358 -0.289 10.771 1.00 89.25 305 LEU A N 1
ATOM 2084 C CA . LEU A 1 305 ? -26.177 -1.544 11.495 1.00 89.25 305 LEU A CA 1
ATOM 2085 C C . LEU A 1 305 ? -25.263 -2.477 10.703 1.00 89.25 305 LEU A C 1
ATOM 2087 O O . LEU A 1 305 ? -25.091 -2.329 9.495 1.00 89.25 305 LEU A O 1
ATOM 2091 N N . GLN A 1 306 ? -24.707 -3.469 11.383 1.00 90.00 306 GLN A N 1
ATOM 2092 C CA . GLN A 1 306 ? -23.937 -4.544 10.761 1.00 90.00 306 GLN A CA 1
ATOM 2093 C C . GLN A 1 306 ? -24.701 -5.863 10.850 1.00 90.00 306 GLN A C 1
ATOM 2095 O O . GLN A 1 306 ? -25.503 -6.067 11.766 1.00 90.00 306 GLN A O 1
ATOM 2100 N N . VAL A 1 307 ? -24.427 -6.777 9.915 1.00 90.00 307 VAL A N 1
ATOM 2101 C CA . VAL A 1 307 ? -24.947 -8.153 9.974 1.00 90.00 307 VAL A CA 1
ATOM 2102 C C . VAL A 1 307 ? -24.626 -8.781 11.335 1.00 90.00 307 VAL A C 1
ATOM 2104 O O . VAL A 1 307 ? -23.499 -8.699 11.814 1.00 90.00 307 VAL A O 1
ATOM 2107 N N . GLY A 1 308 ? -25.626 -9.395 11.966 1.00 85.19 308 GLY A N 1
ATOM 2108 C CA . GLY A 1 308 ? -25.519 -10.027 13.280 1.00 85.19 308 GLY A CA 1
ATOM 2109 C C . GLY A 1 308 ? -25.919 -9.148 14.469 1.00 85.19 308 GLY A C 1
ATOM 2110 O O . GLY A 1 308 ? -26.198 -9.707 15.529 1.00 85.19 308 GLY A O 1
ATOM 2111 N N . GLN A 1 309 ? -26.004 -7.819 14.316 1.00 91.94 309 GLN A N 1
ATOM 2112 C CA . GLN A 1 309 ? -26.496 -6.933 15.381 1.00 91.94 309 GLN A CA 1
ATOM 2113 C C . GLN A 1 309 ? -28.019 -7.031 15.567 1.00 91.94 309 GLN A C 1
ATOM 2115 O O . GLN A 1 309 ? -28.744 -7.498 14.685 1.00 91.94 309 GLN A O 1
ATOM 2120 N N . ASN A 1 310 ? -28.499 -6.544 16.714 1.00 94.69 310 ASN A N 1
ATOM 2121 C CA . ASN A 1 310 ? -29.922 -6.375 16.989 1.00 94.69 310 ASN A CA 1
ATOM 2122 C C . ASN A 1 310 ? -30.345 -4.920 16.733 1.00 94.69 310 ASN A C 1
ATOM 2124 O O . ASN A 1 310 ? -29.739 -3.988 17.255 1.00 94.69 310 ASN A O 1
ATOM 2128 N N . LEU A 1 311 ? -31.408 -4.743 15.958 1.00 95.88 311 LEU A N 1
ATOM 2129 C CA . LEU A 1 311 ? -32.143 -3.500 15.771 1.00 95.88 311 LEU A CA 1
ATOM 2130 C C . LEU A 1 311 ? -33.348 -3.497 16.708 1.00 95.88 311 LEU A C 1
ATOM 2132 O O . LEU A 1 311 ? -34.231 -4.335 16.549 1.00 95.88 311 LEU A O 1
ATOM 2136 N N . THR A 1 312 ? -33.433 -2.538 17.624 1.00 96.94 312 THR A N 1
ATOM 2137 C CA . THR A 1 312 ? -34.646 -2.312 18.421 1.00 96.94 312 THR A CA 1
ATOM 2138 C C . THR A 1 312 ? -35.330 -1.034 17.958 1.00 96.94 312 THR A C 1
ATOM 2140 O O . THR A 1 312 ? -34.715 0.031 17.947 1.00 96.94 312 THR A O 1
ATOM 2143 N N . VAL A 1 313 ? -36.606 -1.142 17.591 1.00 96.06 313 VAL A N 1
ATOM 2144 C CA . VAL A 1 313 ? -37.454 -0.016 17.185 1.00 96.06 313 VAL A CA 1
ATOM 2145 C C . VAL A 1 313 ? -38.590 0.166 18.175 1.00 96.06 313 VAL A C 1
ATOM 2147 O O . VAL A 1 313 ? -39.244 -0.789 18.583 1.00 96.06 313 VAL A O 1
ATOM 2150 N N . GLU A 1 314 ? -38.842 1.403 18.559 1.00 97.12 314 GLU A N 1
ATOM 2151 C CA . GLU A 1 314 ? -39.981 1.803 19.365 1.00 97.12 314 GLU A CA 1
ATOM 2152 C C . GLU A 1 314 ? -41.118 2.253 18.455 1.00 97.12 314 GLU A C 1
ATOM 2154 O O . GLU A 1 314 ? -40.928 3.100 17.582 1.00 97.12 314 GLU A O 1
ATOM 2159 N N . ILE A 1 315 ? -42.312 1.724 18.692 1.00 96.88 315 ILE A N 1
ATOM 2160 C CA . ILE A 1 315 ? -43.542 2.185 18.060 1.00 96.88 315 ILE A CA 1
ATOM 2161 C C . ILE A 1 315 ? -44.085 3.339 18.896 1.00 96.88 315 ILE A C 1
ATOM 2163 O O . ILE A 1 315 ? -44.446 3.154 20.064 1.00 96.88 315 ILE A O 1
ATOM 2167 N N . ARG A 1 316 ? -44.148 4.528 18.299 1.00 95.62 316 ARG A N 1
ATOM 2168 C CA . ARG A 1 316 ? -44.656 5.744 18.932 1.00 95.62 316 ARG A CA 1
ATOM 2169 C C . ARG A 1 316 ? -45.957 6.201 18.290 1.00 95.62 316 ARG A C 1
ATOM 2171 O O . ARG A 1 316 ? -46.133 6.076 17.082 1.00 95.62 316 ARG A O 1
ATOM 2178 N N . VAL A 1 317 ? -46.853 6.748 19.109 1.00 96.06 317 VAL A N 1
ATOM 2179 C CA . VAL A 1 317 ? -48.126 7.341 18.682 1.00 96.06 317 VAL A CA 1
ATOM 2180 C C . VAL A 1 317 ? -48.214 8.786 19.160 1.00 96.06 317 VAL A C 1
ATOM 2182 O O . VAL A 1 317 ? -48.068 9.063 20.351 1.00 96.06 317 VAL A O 1
ATOM 2185 N N . ASN A 1 318 ? -48.521 9.697 18.241 1.00 93.69 318 ASN A N 1
ATOM 2186 C CA . ASN A 1 318 ? -49.046 11.020 18.555 1.00 93.69 318 ASN A CA 1
ATOM 2187 C C . ASN A 1 318 ? -50.568 10.972 18.398 1.00 93.69 318 ASN A C 1
ATOM 2189 O O . ASN A 1 318 ? -51.064 10.677 17.315 1.00 93.69 318 ASN A O 1
ATOM 2193 N N . THR A 1 319 ? -51.322 11.247 19.458 1.00 93.06 319 THR A N 1
ATOM 2194 C CA . THR A 1 319 ? -52.790 11.145 19.444 1.00 93.06 319 THR A CA 1
ATOM 2195 C C . THR A 1 319 ? -53.483 12.364 18.823 1.00 93.06 319 THR A C 1
ATOM 2197 O O . THR A 1 319 ? -54.712 12.391 18.707 1.00 93.06 319 THR A O 1
ATOM 2200 N N . GLY A 1 320 ? -52.729 13.399 18.432 1.00 87.44 320 GLY A N 1
ATOM 2201 C CA . GLY A 1 320 ? -53.281 14.626 17.854 1.00 87.44 320 GLY A CA 1
ATOM 2202 C C . GLY A 1 320 ? -54.194 15.388 18.816 1.00 87.44 320 GLY A C 1
ATOM 2203 O O . GLY A 1 320 ? -55.161 16.008 18.382 1.00 87.44 320 GLY A O 1
ATOM 2204 N N . GLY A 1 321 ? -53.947 15.274 20.126 1.00 84.81 321 GLY A N 1
ATOM 2205 C CA . GLY A 1 321 ? -54.745 15.909 21.178 1.00 84.81 321 GLY A CA 1
ATOM 2206 C C . GLY A 1 321 ? -56.042 15.178 21.550 1.00 84.81 321 GLY A C 1
ATOM 2207 O O . GLY A 1 321 ? -56.716 15.599 22.490 1.00 84.81 321 GLY A O 1
ATOM 2208 N N . SER A 1 322 ? -56.396 14.083 20.864 1.00 89.00 322 SER A N 1
ATOM 2209 C CA . SER A 1 322 ? -57.539 13.233 21.233 1.00 89.00 322 SER A CA 1
ATOM 2210 C C . SER A 1 322 ? -57.150 12.213 22.313 1.00 89.00 322 SER A C 1
ATOM 2212 O O . SER A 1 322 ? -56.012 11.748 22.347 1.00 89.00 322 SER A O 1
ATOM 2214 N N . GLN A 1 323 ? -58.101 11.830 23.175 1.00 92.06 323 GLN A N 1
ATOM 2215 C CA . GLN A 1 323 ? -57.952 10.643 24.026 1.00 92.06 323 GLN A CA 1
ATOM 2216 C C . GLN A 1 323 ? -58.146 9.366 23.200 1.00 92.06 323 GLN A C 1
ATOM 2218 O O . GLN A 1 323 ? -59.099 9.279 22.423 1.00 92.06 323 GLN A O 1
ATOM 2223 N N . THR A 1 324 ? -57.285 8.372 23.403 1.00 93.69 324 THR A N 1
ATOM 2224 C CA . THR A 1 324 ? -57.296 7.086 22.693 1.00 93.69 324 THR A CA 1
ATOM 2225 C C . THR A 1 324 ? -57.352 5.911 23.666 1.00 93.69 324 THR A C 1
ATOM 2227 O O . THR A 1 324 ? -56.728 5.925 24.727 1.00 93.69 324 THR A O 1
ATOM 2230 N N . THR A 1 325 ? -58.118 4.879 23.323 1.00 92.31 325 THR A N 1
ATOM 2231 C CA . THR A 1 325 ? -58.290 3.666 24.149 1.00 92.31 325 THR A CA 1
ATOM 2232 C C . THR A 1 325 ? -57.639 2.436 23.544 1.00 92.31 325 THR A C 1
ATOM 2234 O O . THR A 1 325 ? -57.483 1.442 24.248 1.00 92.31 325 THR A O 1
ATOM 2237 N N . GLY A 1 326 ? -57.224 2.484 22.276 1.00 92.81 326 GLY A N 1
ATOM 2238 C CA . GLY A 1 326 ? -56.595 1.344 21.620 1.00 92.81 326 GLY A CA 1
ATOM 2239 C C . GLY A 1 326 ? -55.677 1.727 20.470 1.00 92.81 326 GLY A C 1
ATOM 2240 O O . GLY A 1 326 ? -55.869 2.748 19.811 1.00 92.81 326 GLY A O 1
ATOM 2241 N N . VAL A 1 327 ? -54.678 0.886 20.230 1.00 94.81 327 VAL A N 1
ATOM 2242 C CA . VAL A 1 327 ? -53.755 0.975 19.099 1.00 94.81 327 VAL A CA 1
ATOM 2243 C C . VAL A 1 327 ? -53.548 -0.420 18.528 1.00 94.81 327 VAL A C 1
ATOM 2245 O O . VAL A 1 327 ? -53.253 -1.346 19.279 1.00 94.81 327 VAL A O 1
ATOM 2248 N N . ALA A 1 328 ? -53.656 -0.545 17.207 1.00 93.31 328 ALA A N 1
ATOM 2249 C CA . ALA A 1 328 ? -53.206 -1.708 16.450 1.00 93.31 328 ALA A CA 1
ATOM 2250 C C . ALA A 1 328 ? -52.031 -1.281 15.562 1.00 93.31 328 ALA A C 1
ATOM 2252 O O . ALA A 1 328 ? -52.161 -0.375 14.740 1.00 93.31 328 ALA A O 1
ATOM 2253 N N . SER A 1 329 ? -50.873 -1.901 15.744 1.00 92.25 329 SER A N 1
ATOM 2254 C CA . SER A 1 329 ? -49.637 -1.611 15.021 1.00 92.25 329 SER A CA 1
ATOM 2255 C C . SER A 1 329 ? -49.149 -2.875 14.337 1.00 92.25 329 SER A C 1
ATOM 2257 O O . SER A 1 329 ? -48.660 -3.800 14.986 1.00 92.25 329 SER A O 1
ATOM 2259 N N . TYR A 1 330 ? -49.288 -2.907 13.016 1.00 92.12 330 TYR A N 1
ATOM 2260 C CA . TYR A 1 330 ? -48.871 -4.028 12.186 1.00 92.12 330 TYR A CA 1
ATOM 2261 C C . TYR A 1 330 ? -47.655 -3.597 11.378 1.00 92.12 330 TYR A C 1
ATOM 2263 O O . TYR A 1 330 ? -47.751 -2.710 10.532 1.00 92.12 330 TYR A O 1
ATOM 2271 N N . LEU A 1 331 ? -46.499 -4.175 11.693 1.00 92.56 331 LEU A N 1
ATOM 2272 C CA . LEU A 1 331 ? -45.218 -3.827 11.092 1.00 92.56 331 LEU A CA 1
ATOM 2273 C C . LEU A 1 331 ? -44.828 -4.863 10.046 1.00 92.56 331 LEU A C 1
ATOM 2275 O O . LEU A 1 331 ? -44.557 -6.010 10.397 1.00 92.56 331 LEU A O 1
ATOM 2279 N N . ASP A 1 332 ? -44.730 -4.434 8.795 1.00 91.56 332 ASP A N 1
ATOM 2280 C CA . ASP A 1 332 ? -44.124 -5.204 7.714 1.00 91.56 332 ASP A CA 1
ATOM 2281 C C . ASP A 1 332 ? -42.614 -4.957 7.717 1.00 91.56 332 ASP A C 1
ATOM 2283 O O . ASP A 1 332 ? -42.172 -3.805 7.736 1.00 91.56 332 ASP A O 1
ATOM 2287 N N . PHE A 1 333 ? -41.812 -6.021 7.693 1.00 91.69 333 PHE A N 1
ATOM 2288 C CA . PHE A 1 333 ? -40.350 -5.929 7.663 1.00 91.69 333 PHE A CA 1
ATOM 2289 C C . PHE A 1 333 ? -39.742 -6.753 6.522 1.00 91.69 333 PHE A C 1
ATOM 2291 O O . PHE A 1 333 ? -40.321 -7.727 6.041 1.00 91.69 333 PHE A O 1
ATOM 2298 N N . ASP A 1 334 ? -38.541 -6.371 6.080 1.00 90.25 334 ASP A N 1
ATOM 2299 C CA . ASP A 1 334 ? -37.770 -7.133 5.090 1.00 90.25 334 ASP A CA 1
ATOM 2300 C C . ASP A 1 334 ? -37.227 -8.432 5.713 1.00 90.25 334 ASP A C 1
ATOM 2302 O O . ASP A 1 334 ? -36.157 -8.443 6.322 1.00 90.25 334 ASP A O 1
ATOM 2306 N N . SER A 1 335 ? -37.956 -9.538 5.554 1.00 89.38 335 SER A N 1
ATOM 2307 C CA . SER A 1 335 ? -37.596 -10.842 6.128 1.00 89.38 335 SER A CA 1
ATOM 2308 C C . SER A 1 335 ? -36.343 -11.477 5.517 1.00 89.38 335 SER A C 1
ATOM 2310 O O . SER A 1 335 ? -35.816 -12.436 6.074 1.00 89.38 335 SER A O 1
ATOM 2312 N N . ALA A 1 336 ? -35.847 -10.970 4.383 1.00 88.62 336 ALA A N 1
ATOM 2313 C CA . ALA A 1 336 ? -34.568 -11.409 3.828 1.00 88.62 336 ALA A CA 1
ATOM 2314 C C . ALA A 1 336 ? -33.378 -10.761 4.556 1.00 88.62 336 ALA A C 1
ATOM 2316 O O . ALA A 1 336 ? -32.263 -11.280 4.506 1.00 88.62 336 ALA A O 1
ATOM 2317 N N . LYS A 1 337 ? -33.603 -9.628 5.235 1.00 91.81 337 LYS A N 1
ATOM 2318 C CA . LYS A 1 337 ? -32.557 -8.858 5.924 1.00 91.81 337 LYS A CA 1
ATOM 2319 C C . LYS A 1 337 ? -32.733 -8.779 7.431 1.00 91.81 337 LYS A C 1
ATOM 2321 O O . LYS A 1 337 ? -31.756 -8.504 8.124 1.00 91.81 337 LYS A O 1
ATOM 2326 N N . LEU A 1 338 ? -33.937 -9.008 7.940 1.00 94.44 338 LEU A N 1
ATOM 2327 C CA . LEU A 1 338 ? -34.287 -8.899 9.349 1.00 94.44 338 LEU A CA 1
ATOM 2328 C C . LEU A 1 338 ? -35.021 -10.160 9.809 1.00 94.44 338 LEU A C 1
ATOM 2330 O O . LEU A 1 338 ? -35.878 -10.690 9.110 1.00 94.44 338 LEU A O 1
ATOM 2334 N N . GLN A 1 339 ? -34.708 -10.608 11.018 1.00 94.94 339 GLN A N 1
ATOM 2335 C CA . GLN A 1 339 ? -35.396 -11.690 11.710 1.00 94.94 339 GLN A CA 1
ATOM 2336 C C . GLN A 1 339 ? -36.018 -11.143 12.987 1.00 94.94 339 GLN A C 1
ATOM 2338 O O . GLN A 1 339 ? -35.325 -10.520 13.780 1.00 94.94 339 GLN A O 1
ATOM 2343 N N . TYR A 1 340 ? -37.303 -11.387 13.218 1.00 95.56 340 TYR A N 1
ATOM 2344 C CA . TYR A 1 340 ? -37.939 -11.049 14.491 1.00 95.56 340 TYR A CA 1
ATOM 2345 C C . TYR A 1 340 ? -37.239 -11.739 15.682 1.00 95.56 340 TYR A C 1
ATOM 2347 O O . TYR A 1 340 ? -36.904 -12.921 15.596 1.00 95.56 340 TYR A O 1
ATOM 2355 N N . VAL A 1 341 ? -37.041 -11.010 16.787 1.00 95.38 341 VAL A N 1
ATOM 2356 C CA . VAL A 1 341 ? -36.432 -11.524 18.029 1.00 95.38 341 VAL A CA 1
ATOM 2357 C C . VAL A 1 341 ? -37.401 -11.439 19.203 1.00 95.38 341 VAL A C 1
ATOM 2359 O O . VAL A 1 341 ? -37.687 -12.459 19.825 1.00 95.38 341 VAL A O 1
ATOM 2362 N N . SER A 1 342 ? -37.882 -10.241 19.541 1.00 94.62 342 SER A N 1
ATOM 2363 C CA . SER A 1 342 ? -38.718 -10.041 20.729 1.00 94.62 342 SER A CA 1
ATOM 2364 C C . SER A 1 342 ? -39.591 -8.791 20.653 1.00 94.62 342 SER A C 1
ATOM 2366 O O . SER A 1 342 ? -39.284 -7.840 19.929 1.00 94.62 342 SER A O 1
ATOM 2368 N N . ILE A 1 343 ? -40.660 -8.791 21.449 1.00 94.12 343 ILE A N 1
ATOM 2369 C CA . ILE A 1 343 ? -41.475 -7.621 21.787 1.00 94.12 343 ILE A CA 1
ATOM 2370 C C . ILE A 1 343 ? -41.223 -7.302 23.262 1.00 94.12 343 ILE A C 1
ATOM 2372 O O . ILE A 1 343 ? -41.204 -8.200 24.100 1.00 94.12 343 ILE A O 1
ATOM 2376 N N . ASP A 1 344 ? -41.024 -6.024 23.572 1.00 93.19 344 ASP A N 1
ATOM 2377 C CA . ASP A 1 344 ? -40.950 -5.501 24.935 1.00 93.19 344 ASP A CA 1
ATOM 2378 C C . ASP A 1 344 ? -42.037 -4.432 25.118 1.00 93.19 344 ASP A C 1
ATOM 2380 O O . ASP A 1 344 ? -42.151 -3.476 24.339 1.00 93.19 344 ASP A O 1
ATOM 2384 N N . SER A 1 345 ? -42.886 -4.634 26.123 1.00 90.31 345 SER A N 1
ATOM 2385 C CA . SER A 1 345 ? -43.995 -3.750 26.488 1.00 90.31 345 SER A CA 1
ATOM 2386 C C . SER A 1 345 ? -43.653 -2.817 27.654 1.00 90.31 345 SER A C 1
ATOM 2388 O O . SER A 1 345 ? -44.483 -1.994 28.049 1.00 90.31 345 SER A O 1
ATOM 2390 N N . THR A 1 346 ? -42.447 -2.924 28.219 1.00 92.12 346 THR A N 1
ATOM 2391 C CA . THR A 1 346 ? -42.026 -2.156 29.392 1.00 92.12 346 THR A CA 1
ATOM 2392 C C . THR A 1 346 ? -42.095 -0.657 29.105 1.00 92.12 346 THR A C 1
ATOM 2394 O O . THR A 1 346 ? -41.477 -0.147 28.168 1.00 92.12 346 THR A O 1
ATOM 2397 N N . GLY A 1 347 ? -42.856 0.065 29.930 1.00 89.69 347 GLY A N 1
ATOM 2398 C CA . GLY A 1 347 ? -43.066 1.507 29.782 1.00 89.69 347 GLY A CA 1
ATOM 2399 C C . GLY A 1 347 ? -44.083 1.905 28.707 1.00 89.69 347 GLY A C 1
ATOM 2400 O O . GLY A 1 347 ? -44.171 3.090 28.383 1.00 89.69 347 GLY A O 1
ATOM 2401 N N . SER A 1 348 ? -44.845 0.957 28.146 1.00 94.62 348 SER A N 1
ATOM 2402 C CA . SER A 1 348 ? -45.951 1.272 27.237 1.00 94.62 348 SER A CA 1
ATOM 2403 C C . SER A 1 348 ? -46.988 2.174 27.909 1.00 94.62 348 SER A C 1
ATOM 2405 O O . SER A 1 348 ? -47.352 1.983 29.069 1.00 94.62 348 SER A O 1
ATOM 2407 N N . SER A 1 349 ? -47.490 3.151 27.157 1.00 93.62 349 SER A N 1
ATOM 2408 C CA . SER A 1 349 ? -48.608 4.007 27.561 1.00 93.62 349 SER A CA 1
ATOM 2409 C C . SER A 1 349 ? -49.963 3.292 27.464 1.00 93.62 349 SER A C 1
ATOM 2411 O O . SER A 1 349 ? -50.941 3.804 27.998 1.00 93.62 349 SER A O 1
ATOM 2413 N N . TYR A 1 350 ? -50.020 2.133 26.797 1.00 93.69 350 TYR A N 1
ATOM 2414 C CA . TYR A 1 350 ? -51.210 1.291 26.658 1.00 93.69 350 TYR A CA 1
ATOM 2415 C C . TYR A 1 350 ? -50.981 -0.017 27.420 1.00 93.69 350 TYR A C 1
ATOM 2417 O O . TYR A 1 350 ? -50.249 -0.895 26.961 1.00 93.69 350 TYR A O 1
ATOM 2425 N N . THR A 1 351 ? -51.557 -0.131 28.614 1.00 89.19 351 THR A N 1
ATOM 2426 C CA . THR A 1 351 ? -51.191 -1.169 29.591 1.00 89.19 351 THR A CA 1
ATOM 2427 C C . THR A 1 351 ? -51.876 -2.517 29.375 1.00 89.19 351 THR A C 1
ATOM 2429 O O . THR A 1 351 ? -51.468 -3.505 29.982 1.00 89.19 351 THR A O 1
ATOM 2432 N N . ILE A 1 352 ? -52.898 -2.588 28.518 1.00 87.50 352 ILE A N 1
ATOM 2433 C CA . ILE A 1 352 ? -53.647 -3.817 28.238 1.00 87.50 352 ILE A CA 1
ATOM 2434 C C . ILE A 1 352 ? -53.108 -4.441 26.950 1.00 87.50 352 ILE A C 1
ATOM 2436 O O . ILE A 1 352 ? -53.157 -3.820 25.891 1.00 87.50 352 ILE A O 1
ATOM 2440 N N . THR A 1 353 ? -52.625 -5.680 27.009 1.00 89.06 353 THR A N 1
ATOM 2441 C CA . THR A 1 353 ? -52.205 -6.430 25.815 1.00 89.06 353 THR A CA 1
ATOM 2442 C C . THR A 1 353 ? -53.396 -7.176 25.223 1.00 89.06 353 THR A C 1
ATOM 2444 O O . THR A 1 353 ? -54.021 -7.974 25.917 1.00 89.06 353 THR A O 1
ATOM 2447 N N . ALA A 1 354 ? -53.703 -6.930 23.948 1.00 85.12 354 ALA A N 1
ATOM 2448 C CA . ALA A 1 354 ? -54.763 -7.630 23.220 1.00 85.12 354 ALA A CA 1
ATOM 2449 C C . ALA A 1 354 ? -54.202 -8.631 22.195 1.00 85.12 354 ALA A C 1
ATOM 2451 O O . ALA A 1 354 ? -54.737 -9.725 22.053 1.00 85.12 354 ALA A O 1
ATOM 2452 N N . GLU A 1 355 ? -53.115 -8.281 21.504 1.00 86.81 355 GLU A N 1
ATOM 2453 C CA . GLU A 1 355 ? -52.479 -9.136 20.496 1.00 86.81 355 GLU A CA 1
ATOM 2454 C C . GLU A 1 355 ? -50.969 -8.887 20.470 1.00 86.81 355 GLU A C 1
ATOM 2456 O O . GLU A 1 355 ? -50.537 -7.739 20.395 1.00 86.81 355 GLU A O 1
ATOM 2461 N N . GLU A 1 356 ? -50.179 -9.959 20.486 1.00 89.75 356 GLU A N 1
ATOM 2462 C CA . GLU A 1 356 ? -48.744 -9.946 20.188 1.00 89.75 356 GLU A CA 1
ATOM 2463 C C . GLU A 1 356 ? -48.421 -11.208 19.389 1.00 89.75 356 GLU A C 1
ATOM 2465 O O . GLU A 1 356 ? -48.182 -12.279 19.948 1.00 89.75 356 GLU A O 1
ATOM 2470 N N . THR A 1 357 ? -48.492 -11.113 18.063 1.00 88.12 357 THR A N 1
ATOM 2471 C CA . THR A 1 357 ? -48.259 -12.260 17.179 1.00 88.12 357 THR A CA 1
ATOM 2472 C C . THR A 1 357 ? -47.277 -11.914 16.070 1.00 88.12 357 THR A C 1
ATOM 2474 O O . THR A 1 357 ? -47.133 -10.761 15.664 1.00 88.12 357 THR A O 1
ATOM 2477 N N . VAL A 1 358 ? -46.573 -12.929 15.571 1.00 86.44 358 VAL A N 1
ATOM 2478 C CA . VAL A 1 358 ? -45.679 -12.803 14.417 1.00 86.44 358 VAL A CA 1
ATOM 2479 C C . VAL A 1 358 ? -46.076 -13.859 13.404 1.00 86.44 358 VAL A C 1
ATOM 2481 O O . VAL A 1 358 ? -46.144 -15.045 13.724 1.00 86.44 358 VAL A O 1
ATOM 2484 N N . SER A 1 359 ? -46.366 -13.426 12.181 1.00 80.25 359 SER A N 1
ATOM 2485 C CA . SER A 1 359 ? -46.763 -14.308 11.087 1.00 80.25 359 SER A CA 1
ATOM 2486 C C . SER A 1 359 ? -46.047 -13.876 9.815 1.00 80.25 359 SER A C 1
ATOM 2488 O O . SER A 1 359 ? -46.223 -12.754 9.343 1.00 80.25 359 SER A O 1
ATOM 2490 N N . GLY A 1 360 ? -45.201 -14.755 9.276 1.00 81.81 360 GLY A N 1
ATOM 2491 C CA . GLY A 1 360 ? -44.384 -14.444 8.104 1.00 81.81 360 GLY A CA 1
ATOM 2492 C C . GLY A 1 360 ? -43.466 -13.240 8.338 1.00 81.81 360 GLY A C 1
ATOM 2493 O O . GLY A 1 360 ? -42.634 -13.252 9.243 1.00 81.81 360 GLY A O 1
ATOM 2494 N N . ASN A 1 361 ? -43.622 -12.209 7.509 1.00 85.06 361 ASN A N 1
ATOM 2495 C CA . ASN A 1 361 ? -42.850 -10.964 7.536 1.00 85.06 361 ASN A CA 1
ATOM 2496 C C . ASN A 1 361 ? -43.578 -9.807 8.248 1.00 85.06 361 ASN A C 1
ATOM 2498 O O . ASN A 1 361 ? -43.244 -8.644 8.016 1.00 85.06 361 ASN A O 1
ATOM 2502 N N . GLN A 1 362 ? -44.568 -10.118 9.093 1.00 90.38 362 GLN A N 1
ATOM 2503 C CA . GLN A 1 362 ? -45.368 -9.123 9.798 1.00 90.38 362 GLN A CA 1
ATOM 2504 C C . GLN A 1 362 ? -45.384 -9.369 11.314 1.00 90.38 362 GLN A C 1
ATOM 2506 O O . GLN A 1 362 ? -45.658 -10.480 11.777 1.00 90.38 362 GLN A O 1
ATOM 2511 N N . VAL A 1 363 ? -45.118 -8.312 12.086 1.00 92.50 363 VAL A N 1
ATOM 2512 C CA . VAL A 1 363 ? -45.280 -8.273 13.550 1.00 92.50 363 VAL A CA 1
ATOM 2513 C C . VAL A 1 363 ? -46.573 -7.535 13.874 1.00 92.50 363 VAL A C 1
ATOM 2515 O O . VAL A 1 363 ? -46.755 -6.402 13.432 1.00 92.50 363 VAL A O 1
ATOM 2518 N N . ARG A 1 364 ? -47.463 -8.155 14.650 1.00 92.06 364 ARG A N 1
ATOM 2519 C CA . ARG A 1 364 ? -48.762 -7.589 15.021 1.00 92.06 364 ARG A CA 1
ATOM 2520 C C . ARG A 1 364 ? -48.834 -7.319 16.507 1.00 92.06 364 ARG A C 1
ATOM 2522 O O . ARG A 1 364 ? -48.672 -8.235 17.311 1.00 92.06 364 ARG A O 1
ATOM 2529 N N . ILE A 1 365 ? -49.073 -6.059 16.851 1.00 93.75 365 ILE A N 1
ATOM 2530 C CA . ILE A 1 365 ? -49.174 -5.600 18.232 1.00 93.75 365 ILE A CA 1
ATOM 2531 C C . ILE A 1 365 ? -50.461 -4.804 18.379 1.00 93.75 365 ILE A C 1
ATOM 2533 O O . ILE A 1 365 ? -50.593 -3.733 17.791 1.00 93.75 365 ILE A O 1
ATOM 2537 N N . SER A 1 366 ? -51.379 -5.296 19.202 1.00 92.75 366 SER A N 1
ATOM 2538 C CA . SER A 1 366 ? -52.600 -4.582 19.568 1.00 92.75 366 SER A CA 1
ATOM 2539 C C . SER A 1 366 ? -52.615 -4.350 21.074 1.00 92.75 366 SER A C 1
ATOM 2541 O O . SER A 1 366 ? -52.489 -5.293 21.862 1.00 92.75 366 SER A O 1
ATOM 2543 N N . ARG A 1 367 ? -52.763 -3.089 21.485 1.00 93.06 367 ARG A N 1
ATOM 2544 C CA . ARG A 1 367 ? -52.806 -2.682 22.894 1.00 93.06 367 ARG A CA 1
ATOM 2545 C C . ARG A 1 367 ? -53.996 -1.784 23.188 1.00 93.06 367 ARG A C 1
ATOM 2547 O O . ARG A 1 367 ? -54.446 -1.036 22.324 1.00 93.06 367 ARG A O 1
ATOM 2554 N N . GLY A 1 368 ? -54.476 -1.846 24.423 1.00 90.62 368 GLY A N 1
ATOM 2555 C CA . GLY A 1 368 ? -55.567 -1.036 24.947 1.00 90.62 368 GLY A CA 1
ATOM 2556 C C . GLY A 1 368 ? -55.173 -0.260 26.201 1.00 90.62 368 GLY A C 1
ATOM 2557 O O . GLY A 1 368 ? -54.160 -0.547 26.839 1.00 90.62 368 GLY A O 1
ATOM 2558 N N . GLN A 1 369 ? -55.997 0.717 26.563 1.00 91.19 369 GLN A N 1
ATOM 2559 C CA . GLN A 1 369 ? -55.873 1.489 27.793 1.00 91.19 369 GLN A CA 1
ATOM 2560 C C . GLN A 1 369 ? -57.257 1.717 28.412 1.00 91.19 369 GLN A C 1
ATOM 2562 O O . GLN A 1 369 ? -58.197 2.104 27.716 1.00 91.19 369 GLN A O 1
ATOM 2567 N N . ALA A 1 370 ? -57.377 1.488 29.724 1.00 83.06 370 ALA A N 1
ATOM 2568 C CA . ALA A 1 370 ? -58.585 1.816 30.479 1.00 83.06 370 ALA A CA 1
ATOM 2569 C C . ALA A 1 370 ? -58.772 3.340 30.588 1.00 83.06 370 ALA A C 1
ATOM 2571 O O . ALA A 1 370 ? -57.812 4.101 30.521 1.00 83.06 370 ALA A O 1
ATOM 2572 N N . ILE A 1 371 ? -60.010 3.796 30.774 1.00 80.00 371 ILE A N 1
ATOM 2573 C CA . ILE A 1 371 ? -60.330 5.226 30.886 1.00 80.00 371 ILE A CA 1
ATOM 2574 C C . ILE A 1 371 ? -59.719 5.791 32.188 1.00 80.00 371 ILE A C 1
ATOM 2576 O O . ILE A 1 371 ? -59.862 5.151 33.232 1.00 80.00 371 ILE A O 1
ATOM 2580 N N . PRO A 1 372 ? -59.085 6.981 32.174 1.00 81.12 372 PRO A N 1
ATOM 2581 C CA . PRO A 1 372 ? -58.928 7.900 31.041 1.00 81.12 372 PRO A CA 1
ATOM 2582 C C . PRO A 1 372 ? -57.922 7.405 29.990 1.00 81.12 372 PRO A C 1
ATOM 2584 O O . PRO A 1 372 ? -56.818 6.980 30.319 1.00 81.12 372 PRO A O 1
ATOM 2587 N N . GLY A 1 373 ? -58.322 7.486 28.714 1.00 85.94 373 GLY A N 1
ATOM 2588 C CA . GLY A 1 373 ? -57.496 7.069 27.579 1.00 85.94 373 GLY A CA 1
ATOM 2589 C C . GLY A 1 373 ? -56.220 7.904 27.415 1.00 85.94 373 GLY A C 1
ATOM 2590 O O . GLY A 1 373 ? -56.090 8.997 27.971 1.00 85.94 373 GLY A O 1
ATOM 2591 N N . VAL A 1 374 ? -55.279 7.403 26.616 1.00 93.12 374 VAL A N 1
ATOM 2592 C CA . VAL A 1 374 ? -53.985 8.051 26.366 1.00 93.12 374 VAL A CA 1
ATOM 2593 C C . VAL A 1 374 ? -54.192 9.330 25.554 1.00 93.12 374 VAL A C 1
ATOM 2595 O O . VAL A 1 374 ? -54.853 9.320 24.523 1.00 93.12 374 VAL A O 1
ATOM 2598 N N . ASN A 1 375 ? -53.610 10.444 25.993 1.00 93.50 375 ASN A N 1
ATOM 2599 C CA . ASN A 1 375 ? -53.485 11.661 25.193 1.00 93.50 375 ASN A CA 1
ATOM 2600 C C . ASN A 1 375 ? -52.034 12.127 25.273 1.00 93.50 375 ASN A C 1
ATOM 2602 O O . ASN A 1 375 ? -51.576 12.563 26.327 1.00 93.50 375 ASN A O 1
ATOM 2606 N N . SER A 1 376 ? -51.284 11.945 24.193 1.00 92.19 376 SER A N 1
ATOM 2607 C CA . SER A 1 376 ? -49.844 12.174 24.188 1.00 92.19 376 SER A CA 1
ATOM 2608 C C . SER A 1 376 ? -49.359 12.469 22.783 1.00 92.19 376 SER A C 1
ATOM 2610 O O . SER A 1 376 ? -49.852 11.912 21.805 1.00 92.19 376 SER A O 1
ATOM 2612 N N . THR A 1 377 ? -48.334 13.306 22.689 1.00 91.00 377 THR A N 1
ATOM 2613 C CA . THR A 1 377 ? -47.631 13.576 21.435 1.00 91.00 377 THR A CA 1
ATOM 2614 C C . THR A 1 377 ? -46.584 12.510 21.101 1.00 91.00 377 THR A C 1
ATOM 2616 O O . THR A 1 377 ? -46.043 12.532 19.999 1.00 91.00 377 THR A O 1
ATOM 2619 N N . ASN A 1 378 ? -46.279 11.591 22.029 1.00 90.88 378 ASN A N 1
ATOM 2620 C CA . ASN A 1 378 ? -45.228 10.580 21.870 1.00 90.88 378 ASN A CA 1
ATOM 2621 C C . ASN A 1 378 ? -45.447 9.333 22.760 1.00 90.88 378 ASN A C 1
ATOM 2623 O O . ASN A 1 378 ? -44.536 8.872 23.459 1.00 90.88 378 ASN A O 1
ATOM 2627 N N . ALA A 1 379 ? -46.668 8.797 22.786 1.00 94.44 379 ALA A N 1
ATOM 2628 C CA . ALA A 1 379 ? -46.992 7.589 23.544 1.00 94.44 379 ALA A CA 1
ATOM 2629 C C . ALA A 1 379 ? -46.175 6.394 23.040 1.00 94.44 379 ALA A C 1
ATOM 2631 O O . ALA A 1 379 ? -46.156 6.122 21.840 1.00 94.44 379 ALA A O 1
ATOM 2632 N N . LEU A 1 380 ? -45.521 5.666 23.948 1.00 96.31 380 LEU A N 1
ATOM 2633 C CA . LEU A 1 380 ? -44.874 4.398 23.612 1.00 96.31 380 LEU A CA 1
ATOM 2634 C C . LEU A 1 380 ? -45.943 3.311 23.520 1.00 96.31 380 LEU A C 1
ATOM 2636 O O . LEU A 1 380 ? -46.693 3.114 24.469 1.00 96.31 380 LEU A O 1
ATOM 2640 N N . VAL A 1 381 ? -45.999 2.593 22.403 1.00 96.19 381 VAL A N 1
ATOM 2641 C CA . VAL A 1 381 ? -46.868 1.420 22.255 1.00 96.19 381 VAL A CA 1
ATOM 2642 C C . VAL A 1 381 ? -46.085 0.167 22.615 1.00 96.19 381 VAL A C 1
ATOM 2644 O O . VAL A 1 381 ? -46.496 -0.586 23.490 1.00 96.19 381 VAL A O 1
ATOM 2647 N N . SER A 1 382 ? -44.940 -0.058 21.975 1.00 95.81 382 SER A N 1
ATOM 2648 C CA . SER A 1 382 ? -44.059 -1.186 22.275 1.00 95.81 382 SER A CA 1
ATOM 2649 C C . SER A 1 382 ? -42.685 -0.992 21.658 1.00 95.81 382 SER A C 1
ATOM 2651 O O . SER A 1 382 ? -42.523 -0.171 20.757 1.00 95.81 382 SER A O 1
ATOM 2653 N N . LYS A 1 383 ? -41.718 -1.796 22.092 1.00 96.31 383 LYS A N 1
ATOM 2654 C CA . LYS A 1 383 ? -40.427 -1.956 21.427 1.00 96.31 383 LYS A CA 1
ATOM 2655 C C . LYS A 1 383 ? -40.384 -3.311 20.733 1.00 96.31 383 LYS A C 1
ATOM 2657 O O . LYS A 1 383 ? -40.823 -4.305 21.306 1.00 96.31 383 LYS A O 1
ATOM 2662 N N . VAL A 1 384 ? -39.858 -3.353 19.518 1.00 96.88 384 VAL A N 1
ATOM 2663 C CA . VAL A 1 384 ? -39.690 -4.579 18.734 1.00 96.88 384 VAL A CA 1
ATOM 2664 C C . VAL A 1 384 ? -38.225 -4.724 18.380 1.00 96.88 384 VAL A C 1
ATOM 2666 O O . VAL A 1 384 ? -37.616 -3.791 17.862 1.00 96.88 384 VAL A O 1
ATOM 2669 N N . THR A 1 385 ? -37.660 -5.890 18.667 1.00 97.06 385 THR A N 1
ATOM 2670 C CA . THR A 1 385 ? -36.268 -6.205 18.355 1.00 97.06 385 THR A CA 1
ATOM 2671 C C . THR A 1 385 ? -36.198 -7.167 17.179 1.00 97.06 385 THR A C 1
ATOM 2673 O O . THR A 1 385 ? -36.884 -8.190 17.154 1.00 97.06 385 THR A O 1
ATOM 2676 N N . PHE A 1 386 ? -35.330 -6.849 16.226 1.00 97.06 386 PHE A N 1
ATOM 2677 C CA . PHE A 1 386 ? -34.999 -7.648 15.058 1.00 97.06 386 PHE A CA 1
ATOM 2678 C C . PHE A 1 386 ? -33.504 -7.958 15.048 1.00 97.06 386 PHE A C 1
ATOM 2680 O O . PHE A 1 386 ? -32.689 -7.101 15.368 1.00 97.06 386 PHE A O 1
ATOM 2687 N N . LYS A 1 387 ? -33.121 -9.156 14.624 1.00 95.19 387 LYS A N 1
ATOM 2688 C CA . LYS A 1 387 ? -31.744 -9.523 14.315 1.00 95.19 387 LYS A CA 1
ATOM 2689 C C . LYS A 1 387 ? -31.464 -9.244 12.847 1.00 95.19 387 LYS A C 1
ATOM 2691 O O . LYS A 1 387 ? -32.264 -9.585 11.979 1.00 95.19 387 LYS A O 1
ATOM 2696 N N . VAL A 1 388 ? -30.317 -8.648 12.566 1.00 95.50 388 VAL A N 1
ATOM 2697 C CA . VAL A 1 388 ? -29.890 -8.302 11.212 1.00 95.50 388 VAL A CA 1
ATOM 2698 C C . VAL A 1 388 ? -29.213 -9.502 10.542 1.00 95.50 388 VAL A C 1
ATOM 2700 O O . VAL A 1 388 ? -28.259 -10.059 11.083 1.00 95.50 388 VAL A O 1
ATOM 2703 N N . LEU A 1 389 ? -29.685 -9.893 9.356 1.00 90.88 389 LEU A N 1
ATOM 2704 C CA . LEU A 1 389 ? -29.269 -11.108 8.644 1.00 90.88 389 LEU A CA 1
ATOM 2705 C C . LEU A 1 389 ? -28.346 -10.857 7.447 1.00 90.88 389 LEU A C 1
ATOM 2707 O O . LEU A 1 389 ? -27.447 -11.656 7.199 1.00 90.88 389 LEU A O 1
ATOM 2711 N N . ALA A 1 390 ? -28.572 -9.785 6.684 1.00 86.94 390 ALA A N 1
ATOM 2712 C CA . ALA A 1 390 ? -27.909 -9.581 5.396 1.00 86.94 390 ALA A CA 1
ATOM 2713 C C . ALA A 1 390 ? -27.714 -8.098 5.061 1.00 86.94 390 ALA A C 1
ATOM 2715 O O . ALA A 1 390 ? -28.456 -7.238 5.528 1.00 86.94 390 ALA A O 1
ATOM 2716 N N . THR A 1 391 ? -26.708 -7.809 4.235 1.00 87.75 391 THR A N 1
ATOM 2717 C CA . THR A 1 391 ? -26.312 -6.448 3.852 1.00 87.75 391 THR A CA 1
ATOM 2718 C C . THR A 1 391 ? -27.319 -5.763 2.925 1.00 87.75 391 THR A C 1
ATOM 2720 O O . THR A 1 391 ? -28.150 -6.397 2.272 1.00 87.75 391 THR A O 1
ATOM 2723 N N . GLY A 1 392 ? -27.236 -4.436 2.847 1.00 84.25 392 GLY A N 1
ATOM 2724 C CA . GLY A 1 392 ? -28.113 -3.586 2.047 1.00 84.25 392 GLY A CA 1
ATOM 2725 C C . GLY A 1 392 ? -29.097 -2.789 2.901 1.00 84.25 392 GLY A C 1
ATOM 2726 O O . GLY A 1 392 ? -28.949 -2.667 4.109 1.00 84.25 392 GLY A O 1
ATOM 2727 N N . THR A 1 393 ? -30.106 -2.198 2.272 1.00 87.75 393 THR A N 1
ATOM 2728 C CA . THR A 1 393 ? -31.110 -1.386 2.976 1.00 87.75 393 THR A CA 1
ATOM 2729 C C . THR A 1 393 ? -32.297 -2.252 3.388 1.00 87.75 393 THR A C 1
ATOM 2731 O O . THR A 1 393 ? -32.875 -2.914 2.525 1.00 87.75 393 THR A O 1
ATOM 2734 N N . ALA A 1 394 ? -32.662 -2.252 4.671 1.00 89.50 394 ALA A N 1
ATOM 2735 C CA . ALA A 1 394 ? -33.869 -2.896 5.192 1.00 89.50 394 ALA A CA 1
ATOM 2736 C C . ALA A 1 394 ? -34.912 -1.841 5.572 1.00 89.50 394 ALA A C 1
ATOM 2738 O O . ALA A 1 394 ? -34.578 -0.832 6.189 1.00 89.50 394 ALA A O 1
ATOM 2739 N N . ASN A 1 395 ? -36.173 -2.093 5.228 1.00 88.88 395 ASN A N 1
ATOM 2740 C CA . ASN A 1 395 ? -37.287 -1.201 5.537 1.00 88.88 395 ASN A CA 1
ATOM 2741 C C . ASN A 1 395 ? -38.235 -1.876 6.531 1.00 88.88 395 ASN A C 1
ATOM 2743 O O . ASN A 1 395 ? -38.464 -3.085 6.439 1.00 88.88 395 ASN A O 1
ATOM 2747 N N . ILE A 1 396 ? -38.795 -1.084 7.445 1.00 91.75 396 ILE A N 1
ATOM 2748 C CA . ILE A 1 396 ? -39.911 -1.478 8.309 1.00 91.75 396 ILE A CA 1
ATOM 2749 C C . ILE A 1 396 ? -41.025 -0.450 8.120 1.00 91.75 396 ILE A C 1
ATOM 2751 O O . ILE A 1 396 ? -40.795 0.749 8.275 1.00 91.75 396 ILE A O 1
ATOM 2755 N N . SER A 1 397 ? -42.230 -0.892 7.782 1.00 90.56 397 SER A N 1
ATOM 2756 C CA . SER A 1 397 ? -43.371 -0.011 7.511 1.00 90.56 397 SER A CA 1
ATOM 2757 C C . SER A 1 397 ? -44.615 -0.450 8.264 1.00 90.56 397 SER A C 1
ATOM 2759 O O . SER A 1 397 ? -44.807 -1.632 8.519 1.00 90.56 397 SER A O 1
ATOM 2761 N N . PHE A 1 398 ? -45.484 0.504 8.591 1.00 89.94 398 PHE A N 1
ATOM 2762 C CA . PHE A 1 398 ? -46.812 0.197 9.110 1.00 89.94 398 PHE A CA 1
ATOM 2763 C C . PHE A 1 398 ? -47.719 -0.256 7.964 1.00 89.94 398 PHE A C 1
ATOM 2765 O O . PHE A 1 398 ? -47.801 0.421 6.937 1.00 89.94 398 PHE A O 1
ATOM 2772 N N . ALA A 1 399 ? -48.422 -1.371 8.142 1.00 83.75 399 ALA A N 1
ATOM 2773 C CA . ALA A 1 399 ? -49.415 -1.827 7.182 1.00 83.75 399 ALA A CA 1
ATOM 2774 C C . ALA A 1 399 ? -50.589 -0.835 7.157 1.00 83.75 399 ALA A C 1
ATOM 2776 O O . ALA A 1 399 ? -51.221 -0.587 8.184 1.00 83.75 399 ALA A O 1
ATOM 2777 N N . VAL A 1 400 ? -50.881 -0.271 5.983 1.00 71.12 400 VAL A N 1
ATOM 2778 C CA . VAL A 1 400 ? -51.959 0.721 5.767 1.00 71.12 400 VAL A CA 1
ATOM 2779 C C . VAL A 1 400 ? -53.034 0.241 4.785 1.00 71.12 400 VAL A C 1
ATOM 2781 O O . VAL A 1 400 ? -53.951 0.984 4.452 1.00 71.12 400 VAL A O 1
ATOM 2784 N N . THR A 1 401 ? -52.947 -1.007 4.315 1.00 63.53 401 THR A N 1
ATOM 2785 C CA . THR A 1 401 ? -53.940 -1.610 3.411 1.00 63.53 401 THR A CA 1
ATOM 2786 C C . THR A 1 401 ? -54.591 -2.833 4.051 1.00 63.53 401 THR A C 1
ATOM 2788 O O . THR A 1 401 ? -54.000 -3.495 4.898 1.00 63.53 401 THR A O 1
ATOM 2791 N N . ALA A 1 402 ? -55.830 -3.132 3.659 1.00 54.94 402 ALA A N 1
ATOM 2792 C CA . ALA A 1 402 ? -56.661 -4.175 4.264 1.00 54.94 402 ALA A CA 1
ATOM 2793 C C . ALA A 1 402 ? -56.328 -5.615 3.811 1.00 54.94 402 ALA A C 1
ATOM 2795 O O . ALA A 1 402 ? -57.156 -6.509 3.972 1.00 54.94 402 ALA A O 1
ATOM 2796 N N . ALA A 1 403 ? -55.159 -5.869 3.216 1.00 47.03 403 ALA A N 1
ATOM 2797 C CA . ALA A 1 403 ? -54.806 -7.211 2.759 1.00 47.03 403 ALA A CA 1
ATOM 2798 C C . ALA A 1 403 ? -54.474 -8.116 3.965 1.00 47.03 403 ALA A C 1
ATOM 2800 O O . ALA A 1 403 ? -53.356 -8.112 4.472 1.00 47.03 403 ALA A O 1
ATOM 2801 N N . GLY A 1 404 ? -55.470 -8.872 4.443 1.00 57.88 404 GLY A N 1
ATOM 2802 C CA . GLY A 1 404 ? -55.374 -9.748 5.616 1.00 57.88 404 GLY A CA 1
ATOM 2803 C C . GLY A 1 404 ? -56.207 -9.252 6.805 1.00 57.88 404 GLY A C 1
ATOM 2804 O O . GLY A 1 404 ? -57.349 -8.840 6.639 1.00 57.88 404 GLY A O 1
ATOM 2805 N N . GLN A 1 405 ? -55.648 -9.310 8.018 1.00 57.25 405 GLN A N 1
ATOM 2806 C CA . GLN A 1 405 ? -56.338 -9.051 9.299 1.00 57.25 405 GLN A CA 1
ATOM 2807 C C . GLN A 1 405 ? -56.517 -7.548 9.644 1.00 57.25 405 GLN A C 1
ATOM 2809 O O . GLN A 1 405 ? -56.792 -7.201 10.787 1.00 57.25 405 GLN A O 1
ATOM 2814 N N . GLY A 1 406 ? -56.423 -6.653 8.652 1.00 67.62 406 GLY A N 1
ATOM 2815 C CA . GLY A 1 406 ? -56.679 -5.208 8.782 1.00 67.62 406 GLY A CA 1
ATOM 2816 C C . GLY A 1 406 ? -55.416 -4.326 8.774 1.00 67.62 406 GLY A C 1
ATOM 2817 O O . GLY A 1 406 ? -54.313 -4.853 8.837 1.00 67.62 406 GLY A O 1
ATOM 2818 N N . PRO A 1 407 ? -55.555 -2.991 8.638 1.00 83.56 407 PRO A N 1
ATOM 2819 C CA . PRO A 1 407 ? -54.445 -2.033 8.705 1.00 83.56 407 PRO A CA 1
ATOM 2820 C C . PRO A 1 407 ? -54.086 -1.662 10.154 1.00 83.56 407 PRO A C 1
ATOM 2822 O O . PRO A 1 407 ? -54.830 -1.970 11.082 1.00 83.56 407 PRO A O 1
ATOM 2825 N N . SER A 1 408 ? -52.981 -0.937 10.337 1.00 90.31 408 SER A N 1
ATOM 2826 C CA . SER A 1 408 ? -52.658 -0.257 11.598 1.00 90.31 408 SER A CA 1
ATOM 2827 C C . SER A 1 408 ? -53.696 0.832 11.901 1.00 90.31 408 SER A C 1
ATOM 2829 O O . SER A 1 408 ? -54.147 1.514 10.982 1.00 90.31 408 SER A O 1
ATOM 2831 N N . ARG A 1 409 ? -54.076 1.002 13.175 1.00 91.31 409 ARG A N 1
ATOM 2832 C CA . ARG A 1 409 ? -55.167 1.893 13.619 1.00 91.31 409 ARG A CA 1
ATOM 2833 C C . ARG A 1 409 ? -54.872 2.561 14.955 1.00 91.31 409 ARG A C 1
ATOM 2835 O O . ARG A 1 409 ? -54.179 1.990 15.800 1.00 91.31 409 ARG A O 1
ATOM 2842 N N . VAL A 1 410 ? -55.468 3.729 15.181 1.00 92.69 410 VAL A N 1
ATOM 2843 C CA . VAL A 1 410 ? -55.497 4.394 16.496 1.00 92.69 410 VAL A CA 1
ATOM 2844 C C . VAL A 1 410 ? -56.944 4.692 16.842 1.00 92.69 410 VAL A C 1
ATOM 2846 O O . VAL A 1 410 ? -57.602 5.446 16.136 1.00 92.69 410 VAL A O 1
ATOM 2849 N N . ILE A 1 411 ? -57.437 4.109 17.929 1.00 92.19 411 ILE A N 1
ATOM 2850 C CA . ILE A 1 411 ? -58.852 4.132 18.291 1.00 92.19 411 ILE A CA 1
ATOM 2851 C C . ILE A 1 411 ? -59.123 5.234 19.311 1.00 92.19 411 ILE A C 1
ATOM 2853 O O . ILE A 1 411 ? -58.532 5.261 20.397 1.00 92.19 411 ILE A O 1
ATOM 2857 N N . LYS A 1 412 ? -60.031 6.146 18.959 1.00 91.00 412 LYS A N 1
ATOM 2858 C CA . LYS A 1 412 ? -60.480 7.242 19.819 1.00 91.00 412 LYS A CA 1
ATOM 2859 C C . LYS A 1 412 ? -61.326 6.728 20.988 1.00 91.00 412 LYS A C 1
ATOM 2861 O O . LYS A 1 412 ? -62.089 5.776 20.860 1.00 91.00 412 LYS A O 1
ATOM 2866 N N . ASN A 1 413 ? -61.225 7.403 22.131 1.00 87.75 413 ASN A N 1
ATOM 2867 C CA . ASN A 1 413 ? -62.063 7.167 23.305 1.00 87.75 413 ASN A CA 1
ATOM 2868 C C . ASN A 1 413 ? -63.475 7.766 23.128 1.00 87.75 413 ASN A C 1
ATOM 2870 O O . ASN A 1 413 ? -63.813 8.756 23.774 1.00 87.75 413 ASN A O 1
ATOM 2874 N N . ASP A 1 414 ? -64.276 7.222 22.213 1.00 85.50 414 ASP A N 1
ATOM 2875 C CA . ASP A 1 414 ? -65.642 7.691 21.917 1.00 85.50 414 ASP A CA 1
ATOM 2876 C C . ASP A 1 414 ? -66.730 6.618 22.094 1.00 85.50 414 ASP A C 1
ATOM 2878 O O . ASP A 1 414 ? -67.908 6.880 21.863 1.00 85.50 414 ASP A O 1
ATOM 2882 N N . GLY A 1 415 ? -66.342 5.409 22.512 1.00 78.75 415 GLY A N 1
ATOM 2883 C CA . GLY A 1 415 ? -67.251 4.286 22.750 1.00 78.75 415 GLY A CA 1
ATOM 2884 C C . GLY A 1 415 ? -67.763 3.578 21.491 1.00 78.75 415 GLY A C 1
ATOM 2885 O O . GLY A 1 415 ? -68.437 2.561 21.624 1.00 78.75 415 GLY A O 1
ATOM 2886 N N . ILE A 1 416 ? -67.428 4.062 20.289 1.00 81.06 416 ILE A N 1
ATOM 2887 C CA . ILE A 1 416 ? -67.848 3.471 19.004 1.00 81.06 416 ILE A CA 1
ATOM 2888 C C . ILE A 1 416 ? -66.671 2.975 18.155 1.00 81.06 416 ILE A C 1
ATOM 2890 O O . ILE A 1 416 ? -66.883 2.290 17.157 1.00 81.06 416 ILE A O 1
ATOM 2894 N N . GLY A 1 417 ? -65.434 3.264 18.567 1.00 81.56 417 GLY A N 1
ATOM 2895 C CA . GLY A 1 417 ? -64.234 2.673 17.979 1.00 81.56 417 GLY A CA 1
ATOM 2896 C C . GLY A 1 417 ? -63.704 3.419 16.754 1.00 81.56 417 GLY A C 1
ATOM 2897 O O . GLY A 1 417 ? -63.137 2.789 15.862 1.00 81.56 417 GLY A O 1
ATOM 2898 N N . THR A 1 418 ? -63.879 4.743 16.690 1.00 87.44 418 THR A N 1
ATOM 2899 C CA . THR A 1 418 ? -63.417 5.543 15.544 1.00 87.44 418 THR A CA 1
ATOM 2900 C C . THR A 1 418 ? -61.899 5.464 15.382 1.00 87.44 418 THR A C 1
ATOM 2902 O O . THR A 1 418 ? -61.146 5.800 16.300 1.00 87.44 418 THR A O 1
ATOM 2905 N N . ASP A 1 419 ? -61.452 5.070 14.189 1.00 88.81 419 ASP A N 1
ATOM 2906 C CA . ASP A 1 419 ? -60.046 5.095 13.787 1.00 88.81 419 ASP A CA 1
ATOM 2907 C C . ASP A 1 419 ? -59.638 6.510 13.366 1.00 88.81 419 ASP A C 1
ATOM 2909 O O . ASP A 1 419 ? -60.231 7.101 12.463 1.00 88.81 419 ASP A O 1
ATOM 2913 N N . ILE A 1 420 ? -58.637 7.064 14.043 1.00 89.75 420 ILE A N 1
ATOM 2914 C CA . ILE A 1 420 ? -58.151 8.431 13.838 1.00 89.75 420 ILE A CA 1
ATOM 2915 C C . ILE A 1 420 ? -56.706 8.484 13.333 1.00 89.75 420 ILE A C 1
ATOM 2917 O O . ILE A 1 420 ? -56.116 9.566 13.326 1.00 89.75 420 ILE A O 1
ATOM 2921 N N . LEU A 1 421 ? -56.120 7.355 12.920 1.00 89.38 421 LEU A N 1
ATOM 2922 C CA . LEU A 1 421 ? -54.785 7.337 12.323 1.00 89.38 421 LEU A CA 1
ATOM 2923 C C . LEU A 1 421 ? -54.802 8.004 10.939 1.00 89.38 421 LEU A C 1
ATOM 2925 O O . LEU A 1 421 ? -55.487 7.545 10.031 1.00 89.38 421 LEU A O 1
ATOM 2929 N N . SER A 1 422 ? -54.019 9.067 10.757 1.00 84.31 422 SER A N 1
ATOM 2930 C CA . SER A 1 422 ? -53.910 9.795 9.484 1.00 84.31 422 SER A CA 1
ATOM 2931 C C . SER A 1 422 ? -52.546 9.720 8.820 1.00 84.31 422 SER A C 1
ATOM 2933 O O . SER A 1 422 ? -52.433 9.978 7.623 1.00 84.31 422 SER A O 1
ATOM 2935 N N . SER A 1 423 ? -51.492 9.377 9.561 1.00 81.50 423 SER A N 1
ATOM 2936 C CA . SER A 1 423 ? -50.155 9.232 8.984 1.00 81.50 423 SER A CA 1
ATOM 2937 C C . SER A 1 423 ? -49.301 8.215 9.728 1.00 81.50 423 SER A C 1
ATOM 2939 O O . SER A 1 423 ? -49.448 7.993 10.929 1.00 81.50 423 SER A O 1
ATOM 2941 N N . THR A 1 424 ? -48.385 7.596 8.991 1.00 87.81 424 THR A N 1
ATOM 2942 C CA . THR A 1 424 ? -47.436 6.617 9.517 1.00 87.81 424 THR A CA 1
ATOM 2943 C C . THR A 1 424 ? -46.046 6.903 8.973 1.00 87.81 424 THR A C 1
ATOM 2945 O O . THR A 1 424 ? -45.881 7.053 7.762 1.00 87.81 424 THR A O 1
ATOM 2948 N N . THR A 1 425 ? -45.041 6.892 9.839 1.00 87.19 425 THR A N 1
ATOM 2949 C CA . THR A 1 425 ? -43.634 7.051 9.467 1.00 87.19 425 THR A CA 1
ATOM 2950 C C . THR A 1 425 ? -42.878 5.774 9.814 1.00 87.19 425 THR A C 1
ATOM 2952 O O . THR A 1 425 ? -42.611 5.501 10.984 1.00 87.19 425 THR A O 1
ATOM 2955 N N . GLY A 1 426 ? -42.561 4.973 8.795 1.00 88.38 426 GLY A N 1
ATOM 2956 C CA . GLY A 1 426 ? -41.740 3.767 8.941 1.00 88.38 426 GLY A CA 1
ATOM 2957 C C . GLY A 1 426 ? -40.261 4.070 9.204 1.00 88.38 426 GLY A C 1
ATOM 2958 O O . GLY A 1 426 ? -39.876 5.208 9.475 1.00 88.38 426 GLY A O 1
ATOM 2959 N N . GLY A 1 427 ? -39.428 3.038 9.101 1.00 86.81 427 GLY A N 1
ATOM 2960 C CA . GLY A 1 427 ? -37.991 3.111 9.317 1.00 86.81 427 GLY A CA 1
ATOM 2961 C C . GLY A 1 427 ? -37.182 2.546 8.151 1.00 86.81 427 GLY A C 1
ATOM 2962 O O . GLY A 1 427 ? -37.586 1.563 7.526 1.00 86.81 427 GLY A O 1
ATOM 2963 N N . VAL A 1 428 ? -36.033 3.165 7.872 1.00 87.12 428 VAL A N 1
ATOM 2964 C CA . VAL A 1 428 ? -35.076 2.750 6.833 1.00 87.12 428 VAL A CA 1
ATOM 2965 C C . VAL A 1 428 ? -33.707 2.533 7.467 1.00 87.12 428 VAL A C 1
ATOM 2967 O O . VAL A 1 428 ? -33.090 3.462 7.987 1.00 87.12 428 VAL A O 1
ATOM 2970 N N . TYR A 1 429 ? -33.205 1.307 7.394 1.00 90.94 429 TYR A N 1
ATOM 2971 C CA . TYR A 1 429 ? -31.995 0.876 8.084 1.00 90.94 429 TYR A CA 1
ATOM 2972 C C . TYR A 1 429 ? -30.928 0.473 7.075 1.00 90.94 429 TYR A C 1
ATOM 2974 O O . TYR A 1 429 ? -31.187 -0.294 6.146 1.00 90.94 429 TYR A O 1
ATOM 2982 N N . THR A 1 430 ? -29.717 1.001 7.240 1.00 87.62 430 THR A N 1
ATOM 2983 C CA . THR A 1 430 ? -28.591 0.682 6.357 1.00 87.62 430 THR A CA 1
ATOM 2984 C C . THR A 1 430 ? -27.767 -0.419 6.993 1.00 87.62 430 THR A C 1
ATOM 2986 O O . THR A 1 430 ? -27.167 -0.210 8.042 1.00 87.62 430 THR A O 1
ATOM 2989 N N . ILE A 1 431 ? -27.727 -1.584 6.356 1.00 90.75 431 ILE A N 1
ATOM 2990 C CA . ILE A 1 431 ? -26.979 -2.737 6.835 1.00 90.75 431 ILE A CA 1
ATOM 2991 C C . ILE A 1 431 ? -25.704 -2.865 6.018 1.00 90.75 431 ILE A C 1
ATOM 2993 O O . ILE A 1 431 ? -25.727 -3.139 4.815 1.00 90.75 431 ILE A O 1
ATOM 2997 N N . THR A 1 432 ? -24.570 -2.686 6.670 1.00 84.88 432 THR A N 1
ATOM 2998 C CA . THR A 1 432 ? -23.273 -2.992 6.079 1.00 84.88 432 THR A CA 1
ATOM 2999 C C . THR A 1 432 ? -22.910 -4.440 6.366 1.00 84.88 432 THR A C 1
ATOM 3001 O O . THR A 1 432 ? -23.475 -5.087 7.256 1.00 84.88 432 THR A O 1
ATOM 3004 N N . SER A 1 433 ? -21.978 -4.989 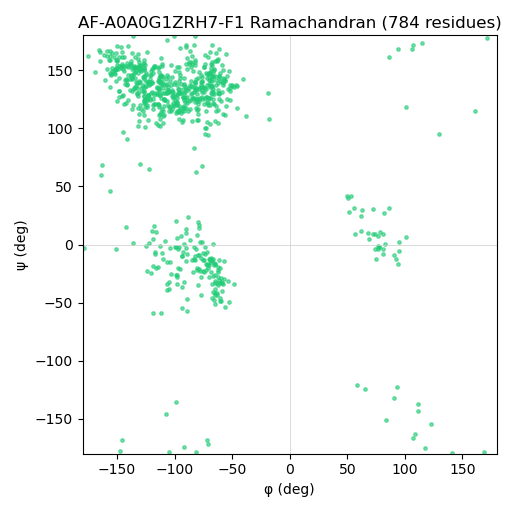5.584 1.00 76.62 433 SER A N 1
ATOM 3005 C CA . SER A 1 433 ? -21.335 -6.242 5.975 1.00 76.62 433 SER A CA 1
ATOM 3006 C C . SER A 1 433 ? -20.870 -6.081 7.409 1.00 76.62 433 SER A C 1
ATOM 3008 O O . SER A 1 433 ? -20.305 -5.036 7.749 1.00 76.62 433 SER A O 1
ATOM 3010 N N . ALA A 1 434 ? -21.090 -7.108 8.237 1.00 60.06 434 ALA A N 1
ATOM 3011 C CA . ALA A 1 434 ? -20.186 -7.295 9.357 1.00 60.06 434 ALA A CA 1
ATOM 3012 C C . ALA A 1 434 ? -18.801 -7.134 8.740 1.00 60.06 434 ALA A C 1
ATOM 3014 O O . ALA A 1 434 ? -18.490 -7.835 7.768 1.00 60.06 434 ALA A O 1
ATOM 3015 N N . GLY A 1 435 ? -18.046 -6.118 9.175 1.00 48.12 435 GLY A N 1
ATOM 3016 C CA . GLY A 1 435 ? -16.640 -6.075 8.808 1.00 48.12 435 GLY A CA 1
ATOM 3017 C C . GLY A 1 435 ? -16.135 -7.485 9.055 1.00 48.12 435 GLY A C 1
ATOM 3018 O O . GLY A 1 435 ? -16.562 -8.097 10.040 1.00 48.12 435 GLY A O 1
ATOM 3019 N N . ILE A 1 436 ? -15.346 -8.044 8.132 1.00 44.56 436 ILE A N 1
ATOM 3020 C CA . ILE A 1 436 ? -14.469 -9.155 8.509 1.00 44.56 436 ILE A CA 1
ATOM 3021 C C . ILE A 1 436 ? -13.977 -8.785 9.896 1.00 44.56 436 ILE A C 1
ATOM 3023 O O . ILE A 1 436 ? -13.393 -7.709 10.029 1.00 44.56 436 ILE A O 1
ATOM 3027 N N . ALA A 1 437 ? -14.433 -9.528 10.915 1.00 52.19 437 ALA A N 1
ATOM 3028 C CA . ALA A 1 437 ? -14.120 -9.175 12.282 1.00 52.19 437 ALA A CA 1
ATOM 3029 C C . ALA A 1 437 ? -12.611 -9.149 12.262 1.00 52.19 437 ALA A C 1
ATOM 3031 O O . ALA A 1 437 ? -11.995 -10.168 11.938 1.00 52.19 437 ALA A O 1
ATOM 3032 N N . ASP A 1 438 ? -12.043 -7.957 12.411 1.00 61.72 438 ASP A N 1
ATOM 3033 C CA . ASP A 1 438 ? -10.614 -7.895 12.493 1.00 61.72 438 ASP A CA 1
ATOM 3034 C C . ASP A 1 438 ? -10.300 -8.696 13.742 1.00 61.72 438 ASP A C 1
ATOM 3036 O O . ASP A 1 438 ? -10.839 -8.402 14.805 1.00 61.72 438 ASP A O 1
ATOM 3040 N N . THR A 1 439 ? -9.600 -9.807 13.581 1.00 70.00 439 THR A N 1
ATOM 3041 C CA . THR A 1 439 ? -9.147 -10.629 14.700 1.00 70.00 439 THR A CA 1
ATOM 3042 C C . THR A 1 439 ? -7.662 -10.412 14.942 1.00 70.00 439 THR A C 1
ATOM 3044 O O . THR A 1 439 ? -7.104 -11.028 15.851 1.00 70.00 439 THR A O 1
ATOM 3047 N N . ALA A 1 440 ? -6.991 -9.608 14.110 1.00 79.25 440 ALA A N 1
ATOM 3048 C CA . ALA A 1 440 ? -5.606 -9.261 14.334 1.00 79.25 440 ALA A CA 1
ATOM 3049 C C . ALA A 1 440 ? -5.549 -8.310 15.529 1.00 79.25 440 ALA A C 1
ATOM 3051 O O . ALA A 1 440 ? -6.197 -7.274 15.568 1.00 79.25 440 ALA A O 1
ATOM 3052 N N . THR A 1 441 ? -4.813 -8.702 16.564 1.00 85.25 441 THR A N 1
ATOM 3053 C CA . THR A 1 441 ? -4.519 -7.789 17.665 1.00 85.25 441 THR A CA 1
ATOM 3054 C C . THR A 1 441 ? -3.441 -6.800 17.219 1.00 85.25 441 THR A C 1
ATOM 3056 O O . THR A 1 441 ? -2.445 -7.253 16.640 1.00 85.25 441 THR A O 1
ATOM 3059 N N . PRO A 1 442 ? -3.535 -5.514 17.600 1.00 89.88 442 PRO A N 1
ATOM 3060 C CA . PRO A 1 442 ? -2.492 -4.530 17.346 1.00 89.88 442 PRO A CA 1
ATOM 3061 C C . PRO A 1 442 ? -1.101 -5.024 17.741 1.00 89.88 442 PRO A C 1
ATOM 3063 O O . PRO A 1 442 ? -0.900 -5.547 18.841 1.00 89.88 442 PRO A O 1
ATOM 3066 N N . THR A 1 443 ? -0.104 -4.793 16.890 1.00 93.75 443 THR A N 1
ATOM 3067 C CA . THR A 1 443 ? 1.294 -4.994 17.289 1.00 93.75 443 THR A CA 1
ATOM 3068 C C . THR A 1 443 ? 1.749 -3.770 18.070 1.00 93.75 443 THR A C 1
ATOM 3070 O O . THR A 1 443 ? 1.758 -2.666 17.529 1.00 93.75 443 THR A O 1
ATOM 3073 N N . VAL A 1 444 ? 2.108 -3.960 19.341 1.00 93.06 444 VAL A N 1
ATOM 3074 C CA . VAL A 1 444 ? 2.490 -2.883 20.267 1.00 93.06 444 VAL A CA 1
ATOM 3075 C C . VAL A 1 444 ? 3.968 -2.998 20.608 1.00 93.06 444 VAL A C 1
ATOM 3077 O O . VAL A 1 444 ? 4.503 -4.097 20.732 1.00 93.06 444 VAL A O 1
ATOM 3080 N N . TYR A 1 445 ? 4.626 -1.860 20.783 1.00 94.88 445 TYR A N 1
ATOM 3081 C CA . TYR A 1 445 ? 5.965 -1.780 21.340 1.00 94.88 445 TYR A CA 1
ATOM 3082 C C . TYR A 1 445 ? 6.067 -0.576 22.272 1.00 94.88 445 TYR A C 1
ATOM 3084 O O . TYR A 1 445 ? 5.809 0.545 21.854 1.00 94.88 445 TYR A O 1
ATOM 3092 N N . VAL A 1 446 ? 6.463 -0.785 23.524 1.00 93.75 446 VAL A N 1
ATOM 3093 C CA . VAL A 1 446 ? 6.743 0.270 24.500 1.00 93.75 446 VAL A CA 1
ATOM 3094 C C . VAL A 1 446 ? 8.189 0.203 24.965 1.00 93.75 446 VAL A C 1
ATOM 3096 O O . VAL A 1 446 ? 8.699 -0.850 25.351 1.00 93.75 446 VAL A O 1
ATOM 3099 N N . ALA A 1 447 ? 8.858 1.346 24.954 1.00 91.50 447 ALA A N 1
ATOM 3100 C CA . ALA A 1 447 ? 10.208 1.506 25.472 1.00 91.50 447 ALA A CA 1
ATOM 3101 C C . ALA A 1 447 ? 10.276 2.719 26.395 1.00 91.50 447 ALA A C 1
ATOM 3103 O O . ALA A 1 447 ? 9.467 3.637 26.280 1.00 91.50 447 ALA A O 1
ATOM 3104 N N . HIS A 1 448 ? 11.260 2.729 27.291 1.00 92.00 448 HIS A N 1
ATOM 3105 C CA . HIS A 1 448 ? 11.571 3.893 28.110 1.00 92.00 448 HIS A CA 1
ATOM 3106 C C . HIS A 1 448 ? 12.951 4.460 27.760 1.00 92.00 448 HIS A C 1
ATOM 3108 O O . HIS A 1 448 ? 13.853 3.736 27.341 1.00 92.00 448 HIS A O 1
ATOM 3114 N N . SER A 1 449 ? 13.112 5.761 27.960 1.00 86.50 449 SER A N 1
ATOM 3115 C CA . SER A 1 449 ? 14.366 6.495 27.864 1.00 86.50 449 SER A CA 1
ATOM 3116 C C . SER A 1 449 ? 14.511 7.389 29.099 1.00 86.50 449 SER A C 1
ATOM 3118 O O . SER A 1 449 ? 13.539 8.051 29.459 1.00 86.50 449 SER A O 1
ATOM 3120 N N . PRO A 1 450 ? 15.676 7.441 29.759 1.00 81.19 450 PRO A N 1
ATOM 3121 C CA . PRO A 1 450 ? 16.891 6.695 29.436 1.00 81.19 450 PRO A CA 1
ATOM 3122 C C . PRO A 1 450 ? 16.753 5.203 29.781 1.00 81.19 450 PRO A C 1
ATOM 3124 O O . PRO A 1 450 ? 16.064 4.841 30.728 1.00 81.19 450 PRO A O 1
ATOM 3127 N N . THR A 1 451 ? 17.410 4.325 29.015 1.00 65.81 451 THR A N 1
ATOM 3128 C CA . THR A 1 451 ? 17.303 2.855 29.155 1.00 65.81 451 THR A CA 1
ATOM 3129 C C . THR A 1 451 ? 18.060 2.281 30.364 1.00 65.81 451 THR A C 1
ATOM 3131 O O . THR A 1 451 ? 17.969 1.088 30.635 1.00 65.81 451 THR A O 1
ATOM 3134 N N . SER A 1 452 ? 18.848 3.097 31.072 1.00 65.69 452 SER A N 1
ATOM 3135 C CA . SER A 1 452 ? 19.661 2.707 32.235 1.00 65.69 452 SER A CA 1
ATOM 3136 C C . SER A 1 452 ? 20.133 3.943 33.006 1.00 65.69 452 SER A C 1
ATOM 3138 O O . SER A 1 452 ? 20.271 5.005 32.401 1.00 65.69 452 SER A O 1
ATOM 3140 N N . GLY A 1 453 ? 20.482 3.788 34.287 1.00 67.88 453 GLY A N 1
ATOM 3141 C CA . GLY A 1 453 ? 21.055 4.875 35.096 1.00 67.88 453 GLY A CA 1
ATOM 3142 C C . GLY A 1 453 ? 20.039 5.956 35.468 1.00 67.88 453 GLY A C 1
ATOM 3143 O O . GLY A 1 453 ? 20.390 7.126 35.567 1.00 67.88 453 GLY A O 1
ATOM 3144 N N . ILE A 1 454 ? 18.768 5.577 35.622 1.00 75.06 454 ILE A N 1
ATOM 3145 C CA . ILE A 1 454 ? 17.715 6.512 36.004 1.00 75.06 454 ILE A CA 1
ATOM 3146 C C . ILE A 1 454 ? 17.914 6.848 37.482 1.00 75.06 454 ILE A C 1
ATOM 3148 O O . ILE A 1 454 ? 17.790 5.982 38.343 1.00 75.06 454 ILE A O 1
ATOM 3152 N N . LEU A 1 455 ? 18.229 8.102 37.779 1.00 74.06 455 LEU A N 1
ATOM 3153 C CA . LEU A 1 455 ? 18.200 8.609 39.145 1.00 74.06 455 LEU A CA 1
ATOM 3154 C C . LEU A 1 455 ? 16.785 9.074 39.476 1.00 74.06 455 LEU A C 1
ATOM 3156 O O . LEU A 1 455 ? 16.057 9.515 38.589 1.00 74.06 455 LEU A O 1
ATOM 3160 N N . SER A 1 456 ? 16.412 9.038 40.754 1.00 77.00 456 SER A N 1
ATOM 3161 C CA . SER A 1 456 ? 15.094 9.518 41.221 1.00 77.00 456 SER A CA 1
ATOM 3162 C C . SER A 1 456 ? 14.790 10.988 40.880 1.00 77.00 456 SER A C 1
ATOM 3164 O O . SER A 1 456 ? 13.643 11.424 40.942 1.00 77.00 456 SER A O 1
ATOM 3166 N N . THR A 1 457 ? 15.804 11.753 40.472 1.00 69.25 457 THR A N 1
ATOM 3167 C CA . THR A 1 457 ? 15.705 13.148 40.023 1.00 69.25 457 THR A CA 1
ATOM 3168 C C . THR A 1 457 ? 15.550 13.311 38.505 1.00 69.25 457 THR A C 1
ATOM 3170 O O . THR A 1 457 ? 15.271 14.419 38.049 1.00 69.25 457 THR A O 1
ATOM 3173 N N . LEU A 1 458 ? 15.722 12.247 37.710 1.00 69.44 458 LEU A N 1
ATOM 3174 C CA . LEU A 1 458 ? 15.632 12.285 36.248 1.00 69.44 458 LEU A CA 1
ATOM 3175 C C . LEU A 1 458 ? 14.241 11.878 35.756 1.00 69.44 458 LEU A C 1
ATOM 3177 O O . LEU A 1 458 ? 13.602 10.972 36.293 1.00 69.44 458 LEU A O 1
ATOM 3181 N N . SER A 1 459 ? 13.779 12.536 34.693 1.00 78.50 459 SER A N 1
ATOM 3182 C CA . SER A 1 459 ? 12.539 12.163 34.023 1.00 78.50 459 SER A CA 1
ATOM 3183 C C . SER A 1 459 ? 12.751 10.960 33.102 1.00 78.50 459 SER A C 1
ATOM 3185 O O . SER A 1 459 ? 13.700 10.887 32.321 1.00 78.50 459 SER A O 1
ATOM 3187 N N . VAL A 1 460 ? 11.830 10.008 33.185 1.00 90.25 460 VAL A N 1
ATOM 3188 C CA . VAL A 1 460 ? 11.728 8.849 32.306 1.00 90.25 460 VAL A CA 1
ATOM 3189 C C . VAL A 1 460 ? 10.651 9.136 31.271 1.00 90.25 460 VAL A C 1
ATOM 3191 O O . VAL A 1 460 ? 9.503 9.431 31.603 1.00 90.25 460 VAL A O 1
ATOM 3194 N N . THR A 1 461 ? 11.032 9.041 30.005 1.00 91.69 461 THR A N 1
ATOM 3195 C CA . THR A 1 461 ? 10.142 9.117 28.849 1.00 91.69 461 THR A CA 1
ATOM 3196 C C . THR A 1 461 ? 9.767 7.709 28.417 1.00 91.69 461 THR A C 1
ATOM 3198 O O . THR A 1 461 ? 10.637 6.961 27.986 1.00 91.69 461 THR A O 1
ATOM 3201 N N . LEU A 1 462 ? 8.493 7.342 28.498 1.00 95.31 462 LEU A N 1
ATOM 3202 C CA . LEU A 1 462 ? 7.955 6.120 27.911 1.00 95.31 462 LEU A CA 1
ATOM 3203 C C . LEU A 1 462 ? 7.310 6.433 26.564 1.00 95.31 462 LEU A C 1
ATOM 3205 O O . LEU A 1 462 ? 6.415 7.272 26.501 1.00 95.31 462 LEU A O 1
ATOM 3209 N N . THR A 1 463 ? 7.728 5.732 25.515 1.00 94.31 463 THR A N 1
ATOM 3210 C CA . THR A 1 463 ? 7.173 5.849 24.163 1.00 94.31 463 THR A CA 1
ATOM 3211 C C . THR A 1 463 ? 6.595 4.506 23.745 1.00 94.31 463 THR A C 1
ATOM 3213 O O . THR A 1 463 ? 7.320 3.513 23.677 1.00 94.31 463 THR A O 1
ATOM 3216 N N . ALA A 1 464 ? 5.298 4.483 23.458 1.00 94.88 464 ALA A N 1
ATOM 3217 C CA . ALA A 1 464 ? 4.582 3.338 22.924 1.00 94.88 464 ALA A CA 1
ATOM 3218 C C . ALA A 1 464 ? 4.196 3.580 21.459 1.00 94.88 464 ALA A C 1
ATOM 3220 O O . ALA A 1 464 ? 3.528 4.562 21.138 1.00 94.88 464 ALA A O 1
ATOM 3221 N N . THR A 1 465 ? 4.592 2.681 20.568 1.00 94.12 465 THR A N 1
ATOM 3222 C CA . THR A 1 465 ? 4.131 2.620 19.181 1.00 94.12 465 THR A CA 1
ATOM 3223 C C . THR A 1 465 ? 3.179 1.448 19.006 1.00 94.12 465 THR A C 1
ATOM 3225 O O . THR A 1 465 ? 3.333 0.401 19.633 1.00 94.12 465 THR A O 1
ATOM 3228 N N . ALA A 1 466 ? 2.187 1.621 18.139 1.00 93.31 466 ALA A N 1
ATOM 3229 C CA . ALA A 1 466 ? 1.321 0.533 17.718 1.00 93.31 466 ALA A CA 1
ATOM 3230 C C . ALA A 1 466 ? 1.000 0.635 16.225 1.00 93.31 466 ALA A C 1
ATOM 3232 O O . ALA A 1 466 ? 0.893 1.738 15.681 1.00 93.31 466 ALA A O 1
ATOM 3233 N N . THR A 1 467 ? 0.861 -0.518 15.576 1.00 87.38 467 THR A N 1
ATOM 3234 C CA . THR A 1 467 ? 0.450 -0.652 14.172 1.00 87.38 467 THR A CA 1
ATOM 3235 C C . THR A 1 467 ? -0.543 -1.792 14.029 1.00 87.38 467 THR A C 1
ATOM 3237 O O . THR A 1 467 ? -0.402 -2.810 14.709 1.00 87.38 467 THR A O 1
ATOM 3240 N N . ASP A 1 468 ? -1.505 -1.625 13.127 1.00 92.12 468 ASP A N 1
ATOM 3241 C CA . ASP A 1 468 ? -2.562 -2.597 12.868 1.00 92.12 468 ASP A CA 1
ATOM 3242 C C . ASP A 1 468 ? -3.139 -2.419 11.446 1.00 92.12 468 ASP A C 1
ATOM 3244 O O . ASP A 1 468 ? -2.981 -1.345 10.855 1.00 92.12 468 ASP A O 1
ATOM 3248 N N . ASN A 1 469 ? -3.781 -3.448 10.882 1.00 78.12 469 ASN A N 1
ATOM 3249 C CA . ASN A 1 469 ? -4.378 -3.422 9.541 1.00 78.12 469 ASN A CA 1
ATOM 3250 C C . ASN A 1 469 ? -5.659 -2.580 9.434 1.00 78.12 469 ASN A C 1
ATOM 3252 O O . ASN A 1 469 ? -5.960 -2.136 8.323 1.00 78.12 469 ASN A O 1
ATOM 3256 N N . VAL A 1 470 ? -6.384 -2.312 10.529 1.00 76.00 470 VAL A N 1
ATOM 3257 C CA . VAL A 1 470 ? -7.542 -1.385 10.532 1.00 76.00 470 VAL A CA 1
ATOM 3258 C C . VAL A 1 470 ? -7.271 -0.063 11.254 1.00 76.00 470 VAL A C 1
ATOM 3260 O O . VAL A 1 470 ? -8.147 0.801 11.329 1.00 76.00 470 VAL A O 1
ATOM 3263 N N . GLY A 1 471 ? -6.039 0.135 11.724 1.00 82.00 471 GLY A N 1
ATOM 3264 C CA . GLY A 1 471 ? -5.605 1.345 12.417 1.00 82.00 471 GLY A CA 1
ATOM 3265 C C . GLY A 1 471 ? -5.878 1.324 13.924 1.00 82.00 471 GLY A C 1
ATOM 3266 O O . GLY A 1 471 ? -6.680 0.551 14.441 1.00 82.00 471 GLY A O 1
ATOM 3267 N N . ILE A 1 472 ? -5.173 2.192 14.651 1.00 89.88 472 ILE A N 1
ATOM 3268 C CA . ILE A 1 472 ? -5.173 2.238 16.119 1.00 89.88 472 ILE A CA 1
ATOM 3269 C C . ILE A 1 472 ? -6.244 3.212 16.627 1.00 89.88 472 ILE A C 1
ATOM 3271 O O . ILE A 1 472 ? -6.281 4.358 16.187 1.00 89.88 472 ILE A O 1
ATOM 3275 N N . SER A 1 473 ? -7.083 2.780 17.573 1.00 88.81 473 SER A N 1
ATOM 3276 C CA . SER A 1 473 ? -8.086 3.619 18.249 1.00 88.81 473 SER A CA 1
ATOM 3277 C C . SER A 1 473 ? -7.571 4.225 19.555 1.00 88.81 473 SER A C 1
ATOM 3279 O O . SER A 1 473 ? -7.883 5.373 19.874 1.00 88.81 473 SER A O 1
ATOM 3281 N N . SER A 1 474 ? -6.754 3.485 20.311 1.00 94.50 474 SER A N 1
ATOM 3282 C CA . SER A 1 474 ? -6.116 4.002 21.525 1.00 94.50 474 SER A CA 1
ATOM 3283 C C . SER A 1 474 ? -4.801 3.300 21.830 1.00 94.50 474 SER A C 1
ATOM 3285 O O . SER A 1 474 ? -4.686 2.101 21.599 1.00 94.50 474 SER A O 1
ATOM 3287 N N . ILE A 1 475 ? -3.849 4.023 22.413 1.00 96.38 475 ILE A N 1
ATOM 3288 C CA . ILE A 1 475 ? -2.651 3.482 23.061 1.00 96.38 475 ILE A CA 1
ATOM 3289 C C . ILE A 1 475 ? -2.640 3.991 24.499 1.00 96.38 475 ILE A C 1
ATOM 3291 O O . ILE A 1 475 ? -2.757 5.194 24.722 1.00 96.38 475 ILE A O 1
ATOM 3295 N N . GLU A 1 476 ? -2.481 3.095 25.465 1.00 97.69 476 GLU A N 1
ATOM 3296 C CA . GLU A 1 476 ? -2.455 3.404 26.889 1.00 97.69 476 GLU A CA 1
ATOM 3297 C C . GLU A 1 476 ? -1.165 2.889 27.534 1.00 97.69 476 GLU A C 1
ATOM 3299 O O . GLU A 1 476 ? -0.833 1.709 27.425 1.00 97.69 476 GLU A O 1
ATOM 3304 N N . ILE A 1 477 ? -0.430 3.782 28.197 1.00 97.31 477 ILE A N 1
ATOM 3305 C CA . ILE A 1 477 ? 0.832 3.482 28.882 1.00 97.31 477 ILE A CA 1
ATOM 3306 C C . ILE A 1 477 ? 0.570 3.327 30.378 1.00 97.31 477 ILE A C 1
ATOM 3308 O O . ILE A 1 477 ? 0.029 4.235 31.015 1.00 97.31 477 ILE A O 1
ATOM 3312 N N . PHE A 1 478 ? 1.033 2.213 30.942 1.00 96.81 478 PHE A N 1
ATOM 3313 C CA . PHE A 1 478 ? 0.951 1.899 32.364 1.00 96.81 478 PHE A CA 1
ATOM 3314 C C . PHE A 1 478 ? 2.335 1.882 33.003 1.00 96.81 478 PHE A C 1
ATOM 3316 O O . PHE A 1 478 ? 3.275 1.332 32.430 1.00 96.81 478 PHE A O 1
ATOM 3323 N N . VAL A 1 479 ? 2.435 2.416 34.221 1.00 95.50 479 VAL A N 1
ATOM 3324 C CA . VAL A 1 479 ? 3.604 2.259 35.102 1.00 95.50 479 VAL A CA 1
ATOM 3325 C C . VAL A 1 479 ? 3.111 1.951 36.514 1.00 95.50 479 VAL A C 1
ATOM 3327 O O . VAL A 1 479 ? 2.158 2.576 36.977 1.00 95.50 479 VAL A O 1
ATOM 3330 N N . ASP A 1 480 ? 3.721 0.967 37.174 1.00 92.81 480 ASP A N 1
ATOM 3331 C CA . ASP A 1 480 ? 3.328 0.433 38.489 1.00 92.81 480 ASP A CA 1
ATOM 3332 C C . ASP A 1 480 ? 1.872 -0.059 38.536 1.00 92.81 480 ASP A C 1
ATOM 3334 O O . ASP A 1 480 ? 1.185 0.036 39.549 1.00 92.81 480 ASP A O 1
ATOM 3338 N N . GLY A 1 481 ? 1.371 -0.553 37.399 1.00 87.06 481 GLY A N 1
ATOM 3339 C CA . GLY A 1 481 ? -0.020 -0.992 37.245 1.00 87.06 481 GLY A CA 1
ATOM 3340 C C . GLY A 1 481 ? -1.041 0.142 37.086 1.00 87.06 481 GLY A C 1
ATOM 3341 O O . GLY A 1 481 ? -2.215 -0.144 36.872 1.00 87.06 481 GLY A O 1
ATOM 3342 N N . LEU A 1 482 ? -0.616 1.409 37.128 1.00 90.75 482 LEU A N 1
ATOM 3343 C CA . LEU A 1 482 ? -1.485 2.579 36.983 1.00 90.75 482 LEU A CA 1
ATOM 3344 C C . LEU A 1 482 ? -1.404 3.164 35.570 1.00 90.75 482 LEU A C 1
ATOM 3346 O O . LEU A 1 482 ? -0.309 3.319 35.026 1.00 90.75 482 LEU A O 1
ATOM 3350 N N . SER A 1 483 ? -2.550 3.547 35.002 1.00 94.19 483 SER A N 1
ATOM 3351 C CA . SER A 1 483 ? -2.602 4.262 33.720 1.00 94.19 483 SER A CA 1
ATOM 3352 C C . SER A 1 483 ? -1.991 5.657 33.861 1.00 94.19 483 SER A C 1
ATOM 3354 O O . SER A 1 483 ? -2.374 6.431 34.742 1.00 94.19 483 SER A O 1
ATOM 3356 N N . LYS A 1 484 ? -1.005 5.970 33.016 1.00 95.69 484 LYS A N 1
ATOM 3357 C CA . LYS A 1 484 ? -0.293 7.258 33.013 1.00 95.69 484 LYS A CA 1
ATOM 3358 C C . LYS A 1 484 ? -0.681 8.141 31.835 1.00 95.69 484 LYS A C 1
ATOM 3360 O O . LYS A 1 484 ? -0.689 9.365 31.967 1.00 95.69 484 LYS A O 1
ATOM 3365 N N . LYS A 1 485 ? -0.975 7.545 30.677 1.00 95.81 485 LYS A N 1
ATOM 3366 C CA . LYS A 1 485 ? -1.309 8.288 29.459 1.00 95.81 485 LYS A CA 1
ATOM 3367 C C . LYS A 1 485 ? -2.143 7.446 28.507 1.00 95.81 485 LYS A C 1
ATOM 3369 O O . LYS A 1 485 ? -1.768 6.314 28.231 1.00 95.81 485 LYS A O 1
ATOM 3374 N N . ILE A 1 486 ? -3.190 8.052 27.948 1.00 95.00 486 ILE A N 1
ATOM 3375 C CA . ILE A 1 486 ? -3.950 7.533 26.806 1.00 95.00 486 ILE A CA 1
ATOM 3376 C C . ILE A 1 486 ? -3.733 8.480 25.619 1.00 95.00 486 ILE A C 1
ATOM 3378 O O . ILE A 1 486 ? -3.818 9.702 25.771 1.00 95.00 486 ILE A O 1
ATOM 3382 N N . CYS A 1 487 ? -3.448 7.921 24.448 1.00 91.94 487 CYS A N 1
ATOM 3383 C CA . CYS A 1 487 ? -3.349 8.628 23.173 1.00 91.94 487 CYS A CA 1
ATOM 3384 C C . CYS A 1 487 ? -4.263 7.967 22.137 1.00 91.94 487 CYS A C 1
ATOM 3386 O O . CYS A 1 487 ? -4.479 6.761 22.194 1.00 91.94 487 CYS A O 1
ATOM 3388 N N . SER A 1 488 ? -4.754 8.728 21.159 1.00 90.44 488 SER A N 1
ATOM 3389 C CA . SER A 1 488 ? -5.581 8.213 20.054 1.00 90.44 488 SER A CA 1
ATOM 3390 C C . SER A 1 488 ? -4.781 7.810 18.807 1.00 90.44 488 SER A C 1
ATOM 3392 O O . SER A 1 488 ? -5.371 7.407 17.812 1.00 90.44 488 SER A O 1
ATOM 3394 N N . ALA A 1 489 ? -3.448 7.939 18.828 1.00 85.75 489 ALA A N 1
ATOM 3395 C CA . ALA A 1 489 ? -2.577 7.620 17.697 1.00 85.75 489 ALA A CA 1
ATOM 3396 C C . ALA A 1 489 ? -1.158 7.220 18.144 1.00 85.75 489 ALA A C 1
ATOM 3398 O O . ALA A 1 489 ? -0.737 7.516 19.264 1.00 85.75 489 ALA A O 1
ATOM 3399 N N . SER A 1 490 ? -0.429 6.558 17.241 1.00 90.88 490 SER A N 1
ATOM 3400 C CA . SER A 1 490 ? 0.980 6.167 17.391 1.00 90.88 490 SER A CA 1
ATOM 3401 C C . SER A 1 490 ? 1.913 7.248 16.816 1.00 90.88 490 SER A C 1
ATOM 3403 O O . SER A 1 490 ? 1.633 7.730 15.716 1.00 90.88 490 SER A O 1
ATOM 3405 N N . PRO A 1 491 ? 3.034 7.604 17.478 1.00 92.56 491 PRO A N 1
ATOM 3406 C CA . PRO A 1 491 ? 3.472 7.151 18.802 1.00 92.56 491 PRO A CA 1
ATOM 3407 C C . PRO A 1 491 ? 2.747 7.872 19.955 1.00 92.56 491 PRO A C 1
ATOM 3409 O O . PRO A 1 491 ? 2.429 9.056 19.866 1.00 92.56 491 PRO A O 1
ATOM 3412 N N . CYS A 1 492 ? 2.559 7.172 21.075 1.00 94.62 492 CYS A N 1
ATOM 3413 C CA . CYS A 1 492 ? 2.105 7.730 22.347 1.00 94.62 492 CYS A CA 1
ATOM 3414 C C . CYS A 1 492 ? 3.289 7.905 23.299 1.00 94.62 492 CYS A C 1
ATOM 3416 O O . CYS A 1 492 ? 4.050 6.962 23.501 1.00 94.62 492 CYS A O 1
ATOM 3418 N N . THR A 1 493 ? 3.426 9.079 23.917 1.00 94.75 493 THR A N 1
ATOM 3419 C CA . THR A 1 493 ? 4.568 9.385 24.791 1.00 94.75 493 THR A CA 1
ATOM 3420 C C . THR A 1 493 ? 4.112 9.924 26.147 1.00 94.75 493 THR A C 1
ATOM 3422 O O . THR A 1 493 ? 3.258 10.811 26.217 1.00 94.75 493 THR A O 1
ATOM 3425 N N . TYR A 1 494 ? 4.706 9.411 27.226 1.00 96.38 494 TYR A N 1
ATOM 3426 C CA . TYR A 1 494 ? 4.553 9.886 28.603 1.00 96.38 494 TYR A CA 1
ATOM 3427 C C . TYR A 1 494 ? 5.918 10.251 29.192 1.00 96.38 494 TYR A C 1
ATOM 3429 O O . TYR A 1 494 ? 6.881 9.523 28.986 1.00 96.38 494 TYR A O 1
ATOM 3437 N N . ILE A 1 495 ? 6.003 11.347 29.948 1.00 94.00 495 ILE A N 1
ATOM 3438 C CA . ILE A 1 495 ? 7.228 11.778 30.635 1.00 94.00 495 ILE A CA 1
ATOM 3439 C C . ILE A 1 495 ? 6.894 11.990 32.113 1.00 94.00 495 ILE A C 1
ATOM 3441 O O . ILE A 1 495 ? 5.950 12.716 32.424 1.00 94.00 495 ILE A O 1
ATOM 3445 N N . GLY A 1 496 ? 7.661 11.381 33.017 1.00 89.31 496 GLY A N 1
ATOM 3446 C CA . GLY A 1 496 ? 7.476 11.536 34.462 1.00 89.31 496 GLY A CA 1
ATOM 3447 C C . GLY A 1 496 ? 8.726 11.183 35.264 1.00 89.31 496 GLY A C 1
ATOM 3448 O O . GLY A 1 496 ? 9.628 10.531 34.750 1.00 89.31 496 GLY A O 1
ATOM 3449 N N . THR A 1 497 ? 8.795 11.627 36.515 1.00 88.44 497 THR A N 1
ATOM 3450 C CA . THR A 1 497 ? 9.830 11.222 37.479 1.00 88.44 497 THR A CA 1
ATOM 3451 C C . THR A 1 497 ? 9.297 10.115 38.385 1.00 88.44 497 THR A C 1
ATOM 3453 O O . THR A 1 497 ? 8.089 10.009 38.611 1.00 88.44 497 THR A O 1
ATOM 3456 N N . PHE A 1 498 ? 10.194 9.272 38.891 1.00 87.75 498 PHE A N 1
ATOM 3457 C CA . PHE A 1 498 ? 9.848 8.082 39.666 1.00 87.75 498 PHE A CA 1
ATOM 3458 C C . PHE A 1 498 ? 10.756 7.975 40.897 1.00 87.75 498 PHE A C 1
ATOM 3460 O O . PHE A 1 498 ? 11.902 8.419 40.866 1.00 87.75 498 PHE A O 1
ATOM 3467 N N . GLY A 1 499 ? 10.228 7.433 41.998 1.00 84.88 499 GLY A N 1
ATOM 3468 C CA . GLY A 1 499 ? 11.009 7.191 43.215 1.00 84.88 499 GLY A CA 1
ATOM 3469 C C . GLY A 1 499 ? 12.070 6.109 43.005 1.00 84.88 499 GLY A C 1
ATOM 3470 O O . GLY A 1 499 ? 12.095 5.460 41.970 1.00 84.88 499 GLY A O 1
ATOM 3471 N N . ALA A 1 500 ? 12.964 5.901 43.972 1.00 81.94 500 ALA A N 1
ATOM 3472 C CA . ALA A 1 500 ? 13.928 4.808 43.870 1.00 81.94 500 ALA A CA 1
ATOM 3473 C C . ALA A 1 500 ? 13.237 3.441 43.996 1.00 81.94 500 ALA A C 1
ATOM 3475 O O . ALA A 1 500 ? 12.407 3.239 44.882 1.00 81.94 500 ALA A O 1
ATOM 3476 N N . GLY A 1 501 ? 13.602 2.502 43.126 1.00 83.12 501 GLY A N 1
ATOM 3477 C CA . GLY A 1 501 ? 12.991 1.181 43.049 1.00 83.12 501 GLY A CA 1
ATOM 3478 C C . GLY A 1 501 ? 12.817 0.675 41.618 1.00 83.12 501 GLY A C 1
ATOM 3479 O O . GLY A 1 501 ? 13.203 1.319 40.643 1.00 83.12 501 GLY A O 1
ATOM 3480 N N . ASN A 1 502 ? 12.248 -0.523 41.500 1.00 88.06 502 ASN A N 1
ATOM 3481 C CA . ASN A 1 502 ? 11.898 -1.127 40.219 1.00 88.06 502 ASN A CA 1
ATOM 3482 C C . ASN A 1 502 ? 10.469 -0.745 39.847 1.00 88.06 502 ASN A C 1
ATOM 3484 O O . ASN A 1 502 ? 9.539 -1.078 40.578 1.00 88.06 502 ASN A O 1
ATOM 3488 N N . HIS A 1 503 ? 10.310 -0.125 38.683 1.00 91.00 503 HIS A N 1
ATOM 3489 C CA . HIS A 1 503 ? 9.025 0.317 38.166 1.00 91.00 503 HIS A CA 1
ATOM 3490 C C . HIS A 1 503 ? 8.614 -0.539 36.963 1.00 91.00 503 HIS A C 1
ATOM 3492 O O . HIS A 1 503 ? 9.190 -0.397 35.874 1.00 91.00 503 HIS A O 1
ATOM 3498 N N . PRO A 1 504 ? 7.662 -1.477 37.126 1.00 93.50 504 PRO A N 1
ATOM 3499 C CA . PRO A 1 504 ? 7.109 -2.218 36.007 1.00 93.50 504 PRO A CA 1
ATOM 3500 C C . PRO A 1 504 ? 6.259 -1.321 35.101 1.00 93.50 504 PRO A C 1
ATOM 3502 O O . PRO A 1 504 ? 5.426 -0.552 35.571 1.00 93.50 504 PRO A O 1
ATOM 3505 N N . TYR A 1 505 ? 6.398 -1.470 33.789 1.00 96.31 505 TYR A N 1
ATOM 3506 C CA . TYR A 1 505 ? 5.631 -0.755 32.781 1.00 96.31 505 TYR A CA 1
ATOM 3507 C C . TYR A 1 505 ? 5.218 -1.669 31.625 1.00 96.31 505 TYR A C 1
ATOM 3509 O O . TYR A 1 505 ? 5.836 -2.702 31.347 1.00 96.31 505 TYR A O 1
ATOM 3517 N N . TYR A 1 506 ? 4.137 -1.290 30.958 1.00 96.75 506 TYR A N 1
ATOM 3518 C CA . TYR A 1 506 ? 3.631 -1.937 29.750 1.00 96.75 506 TYR A CA 1
ATOM 3519 C C . TYR A 1 506 ? 2.736 -0.958 28.989 1.00 96.75 506 TYR A C 1
ATOM 3521 O O . TYR A 1 506 ? 2.332 0.071 29.533 1.00 96.75 506 TYR A O 1
ATOM 3529 N N . ALA A 1 507 ? 2.413 -1.276 27.740 1.00 96.62 507 ALA A N 1
ATOM 3530 C CA . ALA A 1 507 ? 1.414 -0.537 26.983 1.00 96.62 507 ALA A CA 1
ATOM 3531 C C . ALA A 1 507 ? 0.357 -1.476 26.414 1.00 96.62 507 ALA A C 1
ATOM 3533 O O . ALA A 1 507 ? 0.660 -2.603 26.016 1.00 96.62 507 ALA A O 1
ATOM 3534 N N . LEU A 1 508 ? -0.877 -0.987 26.376 1.00 95.94 508 LEU A N 1
ATOM 3535 C CA . LEU A 1 508 ? -1.991 -1.590 25.658 1.00 95.94 508 LEU A CA 1
ATOM 3536 C C . LEU A 1 508 ? -2.292 -0.736 24.433 1.00 95.94 508 LEU A C 1
ATOM 3538 O O . LEU A 1 508 ? -2.242 0.488 24.516 1.00 95.94 508 LEU A O 1
ATOM 3542 N N . ALA A 1 509 ? -2.640 -1.358 23.316 1.00 95.25 509 ALA A N 1
ATOM 3543 C CA . ALA A 1 509 ? -3.263 -0.656 22.207 1.00 95.25 509 ALA A CA 1
ATOM 3544 C C . ALA A 1 509 ? -4.554 -1.356 21.811 1.00 95.25 509 ALA A C 1
ATOM 3546 O O . ALA A 1 509 ? -4.617 -2.583 21.816 1.00 95.25 509 ALA A O 1
ATOM 3547 N N . LYS A 1 510 ? -5.566 -0.571 21.457 1.00 92.38 510 LYS A N 1
ATOM 3548 C CA . LYS A 1 510 ? -6.794 -1.059 20.837 1.00 92.38 510 LYS A CA 1
ATOM 3549 C C . LYS A 1 510 ? -6.842 -0.588 19.397 1.00 92.38 510 LYS A C 1
ATOM 3551 O O . LYS A 1 510 ? -6.482 0.559 19.129 1.00 92.38 510 LYS A O 1
ATOM 3556 N N . ASP A 1 511 ? -7.262 -1.452 18.487 1.00 90.00 511 ASP A N 1
ATOM 3557 C CA . ASP A 1 511 ? -7.583 -1.057 17.114 1.00 90.00 511 ASP A CA 1
ATOM 3558 C C . ASP A 1 511 ? -9.002 -0.473 17.018 1.00 90.00 511 ASP A C 1
ATOM 3560 O O . ASP A 1 511 ? -9.734 -0.362 18.010 1.00 90.00 511 ASP A O 1
ATOM 3564 N N . ALA A 1 512 ? -9.389 -0.064 15.811 1.00 78.50 512 ALA A N 1
ATOM 3565 C CA . ALA A 1 512 ? -10.737 0.406 15.503 1.00 78.50 512 ALA A CA 1
ATOM 3566 C C . ALA A 1 512 ? -11.829 -0.683 15.623 1.00 78.50 512 ALA A C 1
ATOM 3568 O O . ALA A 1 512 ? -13.010 -0.339 15.694 1.00 78.50 512 ALA A O 1
ATOM 3569 N N . ALA A 1 513 ? -11.460 -1.968 15.667 1.00 76.25 513 ALA A N 1
ATOM 3570 C CA . ALA A 1 513 ? -12.365 -3.108 15.835 1.00 76.25 513 ALA A CA 1
ATOM 3571 C C . ALA A 1 513 ? -12.532 -3.553 17.306 1.00 76.25 513 ALA A C 1
ATOM 3573 O O . ALA A 1 513 ? -13.436 -4.326 17.619 1.00 76.25 513 ALA A O 1
ATOM 3574 N N . GLY A 1 514 ? -11.711 -3.028 18.219 1.00 80.69 514 GLY A N 1
ATOM 3575 C CA . GLY A 1 514 ? -11.718 -3.322 19.647 1.00 80.69 514 GLY A CA 1
ATOM 3576 C C . GLY A 1 514 ? -10.744 -4.417 20.095 1.00 80.69 514 GLY A C 1
ATOM 3577 O O . GLY A 1 514 ? -10.709 -4.706 21.298 1.00 80.69 514 GLY A O 1
ATOM 3578 N N . ASN A 1 515 ? -9.930 -5.006 19.207 1.00 85.94 515 ASN A N 1
ATOM 3579 C CA . ASN A 1 515 ? -8.929 -5.984 19.641 1.00 85.94 515 ASN A CA 1
ATOM 3580 C C . ASN A 1 515 ? -7.829 -5.286 20.424 1.00 85.94 515 ASN A C 1
ATOM 3582 O O . ASN A 1 515 ? -7.449 -4.155 20.129 1.00 85.94 515 ASN A O 1
ATOM 3586 N N . THR A 1 516 ? -7.310 -5.969 21.442 1.00 93.00 516 THR A N 1
ATOM 3587 C CA . THR A 1 516 ? -6.300 -5.402 22.337 1.00 93.00 516 THR A CA 1
ATOM 3588 C C . THR A 1 516 ? -4.955 -6.081 22.119 1.00 93.00 516 THR A C 1
ATOM 3590 O O . THR A 1 516 ? -4.791 -7.264 22.406 1.00 93.00 516 THR A O 1
ATOM 3593 N N . GLY A 1 517 ? -3.987 -5.309 21.640 1.00 92.69 517 GLY A N 1
ATOM 3594 C CA . GLY A 1 517 ? -2.573 -5.652 21.641 1.00 92.69 517 GLY A CA 1
ATOM 3595 C C . GLY A 1 517 ? -1.901 -5.186 22.928 1.00 92.69 517 GLY A C 1
ATOM 3596 O O . GLY A 1 517 ? -2.315 -4.197 23.536 1.00 92.69 517 GLY A O 1
ATOM 3597 N N . ARG A 1 518 ? -0.844 -5.879 23.355 1.00 94.75 518 ARG A N 1
ATOM 3598 C CA . ARG A 1 518 ? -0.075 -5.520 24.553 1.00 94.75 518 ARG A CA 1
ATOM 3599 C C . ARG A 1 518 ? 1.407 -5.752 24.333 1.00 94.75 518 ARG A C 1
ATOM 3601 O O . ARG A 1 518 ? 1.789 -6.777 23.776 1.00 94.75 518 ARG A O 1
ATOM 3608 N N . ASP A 1 519 ? 2.226 -4.851 24.861 1.00 94.62 519 ASP A N 1
ATOM 3609 C CA . ASP A 1 519 ? 3.659 -5.078 25.015 1.00 94.62 519 ASP A CA 1
ATOM 3610 C C . ASP A 1 519 ? 4.095 -4.840 26.466 1.00 94.62 519 ASP A C 1
ATOM 3612 O O . ASP A 1 519 ? 3.899 -3.733 26.984 1.00 94.62 519 ASP A O 1
ATOM 3616 N N . PRO A 1 520 ? 4.689 -5.847 27.134 1.00 87.88 520 PRO A N 1
ATOM 3617 C CA . PRO A 1 520 ? 4.906 -7.232 26.672 1.00 87.88 520 PRO A CA 1
ATOM 3618 C C . PRO A 1 520 ? 3.613 -8.042 26.501 1.00 87.88 520 PRO A C 1
ATOM 3620 O O . PRO A 1 520 ? 2.610 -7.760 27.152 1.00 87.88 520 PRO A O 1
ATOM 3623 N N . SER A 1 521 ? 3.618 -9.096 25.683 1.00 82.94 521 SER A N 1
ATOM 3624 C CA . SER A 1 521 ? 2.474 -10.018 25.599 1.00 82.94 521 SER A CA 1
ATOM 3625 C C . SER A 1 521 ? 2.254 -10.774 26.923 1.00 82.94 521 SER A C 1
ATOM 3627 O O . SER A 1 521 ? 3.217 -11.155 27.589 1.00 82.94 521 SER A O 1
ATOM 3629 N N . GLY A 1 522 ? 0.997 -11.047 27.291 1.00 80.25 522 GLY A N 1
ATOM 3630 C CA . GLY A 1 522 ? 0.642 -11.780 28.517 1.00 80.25 522 GLY A CA 1
ATOM 3631 C C . GLY A 1 522 ? 0.581 -10.899 29.774 1.00 80.25 522 GLY A C 1
ATOM 3632 O O . GLY A 1 522 ? 0.268 -9.715 29.691 1.00 80.25 522 GLY A O 1
ATOM 3633 N N . THR A 1 523 ? 0.852 -11.474 30.951 1.00 79.00 523 THR A N 1
ATOM 3634 C CA . THR A 1 523 ? 0.810 -10.773 32.255 1.00 79.00 523 THR A CA 1
ATOM 3635 C C . THR A 1 523 ? 2.149 -10.143 32.667 1.00 79.00 523 THR A C 1
ATOM 3637 O O . THR A 1 523 ? 2.225 -9.469 33.691 1.00 79.00 523 THR A O 1
ATOM 3640 N N . VAL A 1 524 ? 3.207 -10.328 31.871 1.00 80.69 524 VAL A N 1
ATOM 3641 C CA . VAL A 1 524 ? 4.573 -9.861 32.165 1.00 80.69 524 VAL A CA 1
ATOM 3642 C C . VAL A 1 524 ? 4.702 -8.355 31.931 1.00 80.69 524 VAL A C 1
ATOM 3644 O O . VAL A 1 524 ? 4.119 -7.816 30.996 1.00 80.69 524 VAL A O 1
ATOM 3647 N N . THR A 1 525 ? 5.480 -7.649 32.742 1.00 87.62 525 THR A N 1
ATOM 3648 C CA . THR A 1 525 ? 5.782 -6.220 32.560 1.00 87.62 525 THR A CA 1
ATOM 3649 C C . THR A 1 525 ? 7.262 -6.022 32.242 1.00 87.62 525 THR A C 1
ATOM 3651 O O . THR A 1 525 ? 8.111 -6.797 32.684 1.00 87.62 525 THR A O 1
ATOM 3654 N N . LYS A 1 526 ? 7.594 -4.993 31.453 1.00 90.38 526 LYS A N 1
ATOM 3655 C CA . LYS A 1 526 ? 8.983 -4.514 31.367 1.00 90.38 526 LYS A CA 1
ATOM 3656 C C . LYS A 1 526 ? 9.293 -3.764 32.653 1.00 90.38 526 LYS A C 1
ATOM 3658 O O . LYS A 1 526 ? 8.377 -3.269 33.290 1.00 90.38 526 LYS A O 1
ATOM 3663 N N . ILE A 1 527 ? 10.553 -3.668 33.049 1.00 90.62 527 ILE A N 1
ATOM 3664 C CA . ILE A 1 527 ? 10.940 -2.981 34.286 1.00 90.62 527 ILE A CA 1
ATOM 3665 C C . ILE A 1 527 ? 12.021 -1.965 33.949 1.00 90.62 527 ILE A C 1
ATOM 3667 O O . ILE A 1 527 ? 12.954 -2.291 33.217 1.00 90.62 527 ILE A O 1
ATOM 3671 N N . PHE A 1 528 ? 11.901 -0.755 34.490 1.00 89.00 528 PHE A N 1
ATOM 3672 C CA . PHE A 1 528 ? 13.027 0.166 34.605 1.00 89.00 528 PHE A CA 1
ATOM 3673 C C . PHE A 1 528 ? 13.350 0.402 36.081 1.00 89.00 528 PHE A C 1
ATOM 3675 O O . PHE A 1 528 ? 12.452 0.466 36.918 1.00 89.00 528 PHE A O 1
ATOM 3682 N N . SER A 1 529 ? 14.638 0.487 36.406 1.00 86.56 529 SER A N 1
ATOM 3683 C CA . SER A 1 529 ? 15.116 0.643 37.782 1.00 86.56 529 SER A CA 1
ATOM 3684 C C . SER A 1 529 ? 15.619 2.057 38.009 1.00 86.56 529 SER A C 1
ATOM 3686 O O . SER A 1 529 ? 16.401 2.577 37.209 1.00 86.56 529 SER A O 1
ATOM 3688 N N . VAL A 1 530 ? 15.190 2.645 39.118 1.00 85.44 530 VAL A N 1
ATOM 3689 C CA . VAL A 1 530 ? 15.548 3.993 39.541 1.00 85.44 530 VAL A CA 1
ATOM 3690 C C . VAL A 1 530 ? 16.369 3.912 40.820 1.00 85.44 530 VAL A C 1
ATOM 3692 O O . VAL A 1 530 ? 15.974 3.232 41.766 1.00 85.44 530 VAL A O 1
ATOM 3695 N N . THR A 1 531 ? 17.508 4.594 40.875 1.00 70.75 531 THR A N 1
ATOM 3696 C CA . THR A 1 531 ? 18.396 4.579 42.044 1.00 70.75 531 THR A CA 1
ATOM 3697 C C . THR A 1 531 ? 18.406 5.922 42.776 1.00 70.75 531 THR A C 1
ATOM 3699 O O . THR A 1 531 ? 18.292 7.000 42.183 1.00 70.75 531 THR A O 1
ATOM 3702 N N . SER A 1 532 ? 18.516 5.863 44.105 1.00 57.91 532 SER A N 1
ATOM 3703 C CA . SER A 1 532 ? 18.744 7.041 44.948 1.00 57.91 532 SER A CA 1
ATOM 3704 C C . SER A 1 532 ? 20.205 7.482 44.844 1.00 57.91 532 SER A C 1
ATOM 3706 O O . SER A 1 532 ? 21.094 6.627 44.882 1.00 57.91 532 SER A O 1
ATOM 3708 N N . PRO A 1 533 ? 20.496 8.788 44.782 1.00 48.91 533 PRO A N 1
ATOM 3709 C CA . PRO A 1 533 ? 21.866 9.269 44.847 1.00 48.91 533 PRO A CA 1
ATOM 3710 C C . PRO A 1 533 ? 22.333 9.376 46.311 1.00 48.91 533 PRO A C 1
ATOM 3712 O O . PRO A 1 533 ? 22.239 10.453 46.881 1.00 48.91 533 PRO A O 1
ATOM 3715 N N . SER A 1 534 ? 22.795 8.266 46.912 1.00 41.00 534 SER A N 1
ATOM 3716 C CA . SER A 1 534 ? 23.867 8.195 47.940 1.00 41.00 534 SER A CA 1
ATOM 3717 C C . SER A 1 534 ? 23.827 6.875 48.728 1.00 41.00 534 SER A C 1
ATOM 3719 O O . SER A 1 534 ? 22.883 6.653 49.482 1.00 41.00 534 SER A O 1
ATOM 3721 N N . ASP A 1 535 ? 24.855 6.031 48.601 1.00 27.92 535 ASP A N 1
ATOM 3722 C CA . ASP A 1 535 ? 25.776 5.728 49.713 1.00 27.92 535 ASP A CA 1
ATOM 3723 C C . ASP A 1 535 ? 27.003 4.944 49.204 1.00 27.92 535 ASP A C 1
ATOM 3725 O O . ASP A 1 535 ? 26.924 4.209 48.220 1.00 27.92 535 ASP A O 1
ATOM 3729 N N . SER A 1 536 ? 28.160 5.132 49.839 1.00 30.41 536 SER A N 1
ATOM 3730 C CA . SER A 1 536 ? 29.452 4.510 49.472 1.00 30.41 536 SER A CA 1
ATOM 3731 C C . SER A 1 536 ? 30.196 4.000 50.738 1.00 30.41 536 SER A C 1
ATOM 3733 O O . SER A 1 536 ? 29.683 4.191 51.833 1.00 30.41 536 SER A O 1
ATOM 3735 N N . PRO A 1 537 ? 31.396 3.381 50.645 1.00 48.84 537 PRO A N 1
ATOM 3736 C CA . PRO A 1 537 ? 31.743 1.942 50.694 1.00 48.84 537 PRO A CA 1
ATOM 3737 C C . PRO A 1 537 ? 32.391 1.454 52.032 1.00 48.84 537 PRO A C 1
ATOM 3739 O O . PRO A 1 537 ? 32.588 2.253 52.944 1.00 48.84 537 PRO A O 1
ATOM 3742 N N . PRO A 1 538 ? 32.779 0.158 52.170 1.00 34.09 538 PRO A N 1
ATOM 3743 C CA . PRO A 1 538 ? 34.218 -0.220 52.246 1.00 34.09 538 PRO A CA 1
ATOM 3744 C C . PRO A 1 538 ? 34.505 -1.600 51.581 1.00 34.09 538 PRO A C 1
ATOM 3746 O O . PRO A 1 538 ? 33.593 -2.389 51.391 1.00 34.09 538 PRO A O 1
ATOM 3749 N N . GLY A 1 539 ? 35.703 -2.042 51.189 1.00 27.31 539 GLY A N 1
ATOM 3750 C CA . GLY A 1 539 ? 37.072 -1.554 51.271 1.00 27.31 539 GLY A CA 1
ATOM 3751 C C . GLY A 1 539 ? 38.010 -2.513 50.498 1.00 27.31 539 GLY A C 1
ATOM 3752 O O . GLY A 1 539 ? 37.650 -3.638 50.166 1.00 27.31 539 GLY A O 1
ATOM 3753 N N . SER A 1 540 ? 39.193 -1.981 50.199 1.00 31.45 540 SER A N 1
ATOM 3754 C CA . SER A 1 540 ? 40.393 -2.514 49.532 1.00 31.45 540 SER A CA 1
ATOM 3755 C C . SER A 1 540 ? 40.618 -4.036 49.418 1.00 31.45 540 SER A C 1
ATOM 3757 O O . SER A 1 540 ? 40.712 -4.750 50.413 1.00 31.45 540 SER A O 1
ATOM 3759 N N . GLY A 1 541 ? 40.920 -4.459 48.187 1.00 24.80 541 GLY A N 1
ATOM 3760 C CA . GLY A 1 541 ? 41.814 -5.568 47.854 1.00 24.80 541 GLY A CA 1
ATOM 3761 C C . GLY A 1 541 ? 42.556 -5.204 46.566 1.00 24.80 541 GLY A C 1
ATOM 3762 O O . GLY A 1 541 ? 41.989 -5.285 45.480 1.00 24.80 541 GLY A O 1
ATOM 3763 N N . GLY A 1 542 ? 43.776 -4.682 46.697 1.00 25.25 542 GLY A N 1
ATOM 3764 C CA . GLY A 1 542 ? 44.569 -4.172 45.580 1.00 25.25 542 GLY A CA 1
ATOM 3765 C C . GLY A 1 542 ? 45.164 -5.264 44.689 1.00 25.25 542 GLY A C 1
ATOM 3766 O O . GLY A 1 542 ? 45.470 -6.359 45.139 1.00 25.25 542 GLY A O 1
ATOM 3767 N N . THR A 1 543 ? 45.386 -4.926 43.423 1.00 22.77 543 THR A N 1
ATOM 3768 C CA . THR A 1 543 ? 46.727 -4.813 42.828 1.00 22.77 543 THR A CA 1
ATOM 3769 C C . THR A 1 543 ? 46.625 -3.953 41.568 1.00 22.77 543 THR A C 1
ATOM 3771 O O . THR A 1 543 ? 45.630 -3.950 40.847 1.00 22.77 543 THR A O 1
ATOM 3774 N N . THR A 1 544 ? 47.651 -3.135 41.384 1.00 29.23 544 THR A N 1
ATOM 3775 C CA . THR A 1 544 ? 48.002 -2.416 40.160 1.00 29.23 544 THR A CA 1
ATOM 3776 C C . THR A 1 544 ? 48.304 -3.387 39.013 1.00 29.23 544 THR A C 1
ATOM 3778 O O . THR A 1 544 ? 48.564 -4.551 39.285 1.00 29.23 544 THR A O 1
ATOM 3781 N N . ASP A 1 545 ? 48.390 -2.847 37.789 1.00 28.19 545 ASP A N 1
ATOM 3782 C CA . ASP A 1 545 ? 48.945 -3.440 36.551 1.00 28.19 545 ASP A CA 1
ATOM 3783 C C . ASP A 1 545 ? 47.932 -4.012 35.514 1.00 28.19 545 ASP A C 1
ATOM 3785 O O . ASP A 1 545 ? 47.108 -4.891 35.745 1.00 28.19 545 ASP A O 1
ATOM 3789 N N . SER A 1 546 ? 47.988 -3.383 34.336 1.00 40.44 546 SER A N 1
ATOM 3790 C CA . SER A 1 546 ? 47.630 -3.828 32.984 1.00 40.44 546 SER A CA 1
ATOM 3791 C C . SER A 1 546 ? 47.503 -5.343 32.728 1.00 40.44 546 SER A C 1
ATOM 3793 O O . SER A 1 546 ? 48.493 -6.030 32.534 1.00 40.44 546 SER A O 1
ATOM 3795 N N . SER A 1 547 ? 46.276 -5.856 32.542 1.00 49.03 547 SER A N 1
ATOM 3796 C CA . SER A 1 547 ? 46.005 -7.003 31.625 1.00 49.03 547 SER A CA 1
ATOM 3797 C C . SER A 1 547 ? 44.532 -7.443 31.509 1.00 49.03 547 SER A C 1
ATOM 3799 O O . SER A 1 547 ? 44.222 -8.311 30.696 1.00 49.03 547 SER A O 1
ATOM 3801 N N . GLY A 1 548 ? 43.590 -6.844 32.249 1.00 58.09 548 GLY A N 1
ATOM 3802 C CA . GLY A 1 548 ? 42.194 -7.309 32.252 1.00 58.09 548 GLY A CA 1
ATOM 3803 C C . GLY A 1 548 ? 41.211 -6.603 31.311 1.00 58.09 548 GLY A C 1
ATOM 3804 O O . GLY A 1 548 ? 40.177 -7.183 31.014 1.00 58.09 548 GLY A O 1
ATOM 3805 N N . ARG A 1 549 ? 41.470 -5.377 30.838 1.00 72.31 549 ARG A N 1
ATOM 3806 C CA . ARG A 1 549 ? 40.444 -4.537 30.173 1.00 72.31 549 ARG A CA 1
ATOM 3807 C C . ARG A 1 549 ? 40.246 -4.884 28.686 1.00 72.31 549 ARG A C 1
ATOM 3809 O O . ARG A 1 549 ? 41.173 -5.415 28.076 1.00 72.31 549 ARG A O 1
ATOM 3816 N N . PRO A 1 550 ? 39.062 -4.612 28.100 1.00 73.94 550 PRO A N 1
ATOM 3817 C CA . PRO A 1 550 ? 38.863 -4.718 26.656 1.00 73.94 550 PRO A CA 1
ATOM 3818 C C . PRO A 1 550 ? 39.779 -3.745 25.916 1.00 73.94 550 PRO A C 1
ATOM 3820 O O . PRO A 1 550 ? 39.816 -2.561 26.257 1.00 73.94 550 PRO A O 1
ATOM 3823 N N . ASN A 1 551 ? 40.504 -4.234 24.912 1.00 74.94 551 ASN A N 1
ATOM 3824 C CA . ASN A 1 551 ? 41.511 -3.433 24.217 1.00 74.94 551 ASN A CA 1
ATOM 3825 C C . ASN A 1 551 ? 41.047 -2.938 22.848 1.00 74.94 551 ASN A C 1
ATOM 3827 O O . ASN A 1 551 ? 41.558 -1.912 22.393 1.00 74.94 551 ASN A O 1
ATOM 3831 N N . ASN A 1 552 ? 40.109 -3.635 22.197 1.00 79.44 552 ASN A N 1
ATOM 3832 C CA . ASN A 1 552 ? 39.692 -3.287 20.844 1.00 79.44 552 ASN A CA 1
ATOM 3833 C C . ASN A 1 552 ? 38.188 -3.479 20.585 1.00 79.44 552 ASN A C 1
ATOM 3835 O O . ASN A 1 552 ? 37.580 -4.450 21.031 1.00 79.44 552 ASN A O 1
ATOM 3839 N N . GLY A 1 553 ? 37.597 -2.555 19.822 1.00 75.88 553 GLY A N 1
ATOM 3840 C CA . GLY A 1 553 ? 36.262 -2.689 19.226 1.00 75.88 553 GLY A CA 1
ATOM 3841 C C . GLY A 1 553 ? 35.075 -2.469 20.166 1.00 75.88 553 GLY A C 1
ATOM 3842 O O . GLY A 1 553 ? 33.941 -2.483 19.704 1.00 75.88 553 GLY A O 1
ATOM 3843 N N . HIS A 1 554 ? 35.301 -2.219 21.456 1.00 86.62 554 HIS A N 1
ATOM 3844 C CA . HIS A 1 554 ? 34.244 -1.944 22.431 1.00 86.62 554 HIS A CA 1
ATOM 3845 C C . HIS A 1 554 ? 34.010 -0.437 22.646 1.00 86.62 554 HIS A C 1
ATOM 3847 O O . HIS A 1 554 ? 34.940 0.369 22.570 1.00 86.62 554 HIS A O 1
ATOM 3853 N N . LEU A 1 555 ? 32.764 -0.063 22.954 1.00 92.69 555 LEU A N 1
ATOM 3854 C CA . LEU A 1 555 ? 32.332 1.307 23.207 1.00 92.69 555 LEU A CA 1
ATOM 3855 C C . LEU A 1 555 ? 32.075 1.581 24.689 1.00 92.69 555 LEU A C 1
ATOM 3857 O O . LEU A 1 555 ? 31.283 0.889 25.315 1.00 92.69 555 LEU A O 1
ATOM 3861 N N . ILE A 1 556 ? 32.620 2.668 25.225 1.00 90.81 556 ILE A N 1
ATOM 3862 C CA . ILE A 1 556 ? 32.290 3.139 26.575 1.00 90.81 556 ILE A CA 1
ATOM 3863 C C . ILE A 1 556 ? 31.549 4.474 26.545 1.00 90.81 556 ILE A C 1
ATOM 3865 O O . ILE A 1 556 ? 31.761 5.307 25.662 1.00 90.81 556 ILE A O 1
ATOM 3869 N N . LYS A 1 557 ? 30.740 4.718 27.572 1.00 91.69 557 LYS A N 1
ATOM 3870 C CA . LYS A 1 557 ? 30.278 6.055 27.957 1.00 91.69 557 LYS A CA 1
ATOM 3871 C C . LYS A 1 557 ? 30.385 6.230 29.468 1.00 91.69 557 LYS A C 1
ATOM 3873 O O . LYS A 1 557 ? 30.316 5.251 30.210 1.00 91.69 557 LYS A O 1
ATOM 3878 N N . TYR A 1 558 ? 30.526 7.471 29.915 1.00 86.62 558 TYR A N 1
ATOM 3879 C CA . TYR A 1 558 ? 30.471 7.800 31.340 1.00 86.62 558 TYR A CA 1
ATOM 3880 C C . TYR A 1 558 ? 29.040 8.242 31.713 1.00 86.62 558 TYR A C 1
ATOM 3882 O O . TYR A 1 558 ? 28.390 8.860 30.871 1.00 86.62 558 TYR A O 1
ATOM 3890 N N . PRO A 1 559 ? 28.537 7.939 32.928 1.00 79.19 559 PRO A N 1
ATOM 3891 C CA . PRO A 1 559 ? 27.146 8.167 33.347 1.00 79.19 559 PRO A CA 1
ATOM 3892 C C . PRO A 1 559 ? 26.571 9.561 33.051 1.00 79.19 559 PRO A C 1
ATOM 3894 O O . PRO A 1 559 ? 25.412 9.652 32.661 1.00 79.19 559 PRO A O 1
ATOM 3897 N N . ASP A 1 560 ? 27.399 10.606 33.118 1.00 80.25 560 ASP A N 1
ATOM 3898 C CA . ASP A 1 560 ? 26.991 12.008 32.926 1.00 80.25 560 ASP A CA 1
ATOM 3899 C C . ASP A 1 560 ? 27.675 12.676 31.723 1.00 80.25 560 ASP A C 1
ATOM 3901 O O . ASP A 1 560 ? 27.703 13.900 31.594 1.00 80.25 560 ASP A O 1
ATOM 3905 N N . ASN A 1 561 ? 28.271 11.877 30.833 1.00 80.31 561 ASN A N 1
ATOM 3906 C CA . ASN A 1 561 ? 28.915 12.370 29.623 1.00 80.31 561 ASN A CA 1
ATOM 3907 C C . ASN A 1 561 ? 28.215 11.780 28.390 1.00 80.31 561 ASN A C 1
ATOM 3909 O O . ASN A 1 561 ? 28.270 10.565 28.186 1.00 80.31 561 ASN A O 1
ATOM 3913 N N . PRO A 1 562 ? 27.597 12.614 27.534 1.00 83.31 562 PRO A N 1
ATOM 3914 C CA . PRO A 1 562 ? 26.913 12.131 26.335 1.00 83.31 562 PRO A CA 1
ATOM 3915 C C . PRO A 1 562 ? 27.876 11.570 25.276 1.00 83.31 562 PRO A C 1
ATOM 3917 O O . PRO A 1 562 ? 27.435 10.918 24.331 1.00 83.31 562 PRO A O 1
ATOM 3920 N N . THR A 1 563 ? 29.182 11.810 25.414 1.00 87.56 563 THR A N 1
ATOM 3921 C CA . THR A 1 563 ? 30.203 11.331 24.480 1.00 87.56 563 THR A CA 1
ATOM 3922 C C . THR A 1 563 ? 30.370 9.820 24.601 1.00 87.56 563 THR A C 1
ATOM 3924 O O . THR A 1 563 ? 30.720 9.299 25.663 1.00 87.56 563 THR A O 1
ATOM 3927 N N . VAL A 1 564 ? 30.185 9.123 23.482 1.00 93.19 564 VAL A N 1
ATOM 3928 C CA . VAL A 1 564 ? 30.551 7.712 23.340 1.00 93.19 564 VAL A CA 1
ATOM 3929 C C . VAL A 1 564 ? 31.985 7.635 22.831 1.00 93.19 564 VAL A C 1
ATOM 3931 O O . VAL A 1 564 ? 32.363 8.336 21.889 1.00 93.19 564 VAL A O 1
ATOM 3934 N N . TYR A 1 565 ? 32.787 6.779 23.451 1.00 92.44 565 TYR A N 1
ATOM 3935 C CA . TYR A 1 565 ? 34.171 6.546 23.067 1.00 92.44 565 TYR A CA 1
ATOM 3936 C C . TYR A 1 565 ? 34.324 5.130 22.533 1.00 92.44 565 TYR A C 1
ATOM 3938 O O . TYR A 1 565 ? 33.885 4.185 23.183 1.00 92.44 565 TYR A O 1
ATOM 3946 N N . VAL A 1 566 ? 34.998 4.974 21.397 1.00 92.19 566 VAL A N 1
ATOM 3947 C CA . VAL A 1 566 ? 35.508 3.668 20.970 1.00 92.19 566 VAL A CA 1
ATOM 3948 C C . VAL A 1 566 ? 36.871 3.433 21.617 1.00 92.19 566 VAL A C 1
ATOM 3950 O O . VAL A 1 566 ? 37.694 4.352 21.688 1.00 92.19 566 VAL A O 1
ATOM 3953 N N . ILE A 1 567 ? 37.097 2.220 22.120 1.00 88.75 567 ILE A N 1
ATOM 3954 C CA . ILE A 1 567 ? 38.409 1.771 22.582 1.00 88.75 567 ILE A CA 1
ATOM 3955 C C . ILE A 1 567 ? 39.100 1.042 21.433 1.00 88.75 567 ILE A C 1
ATOM 3957 O O . ILE A 1 567 ? 38.646 -0.015 20.993 1.00 88.75 567 ILE A O 1
ATOM 3961 N N . GLU A 1 568 ? 40.200 1.613 20.955 1.00 83.81 568 GLU A N 1
ATOM 3962 C CA . GLU A 1 568 ? 41.049 1.010 19.928 1.00 83.81 568 GLU A CA 1
ATOM 3963 C C . GLU A 1 568 ? 42.485 0.972 20.437 1.00 83.81 568 GLU A C 1
ATOM 3965 O O . GLU A 1 568 ? 43.045 2.003 20.818 1.00 83.81 568 GLU A O 1
ATOM 3970 N N . ASN A 1 569 ? 43.077 -0.223 20.463 1.00 81.31 569 ASN A N 1
ATOM 3971 C CA . ASN A 1 569 ? 44.429 -0.466 20.974 1.00 81.31 569 ASN A CA 1
ATOM 3972 C C . ASN A 1 569 ? 44.668 0.132 22.377 1.00 81.31 569 ASN A C 1
ATOM 3974 O O . ASN A 1 569 ? 45.719 0.709 22.651 1.00 81.31 569 ASN A O 1
ATOM 3978 N N . GLY A 1 570 ? 43.671 0.027 23.262 1.00 80.81 570 GLY A N 1
ATOM 3979 C CA . GLY A 1 570 ? 43.749 0.518 24.642 1.00 80.81 570 GLY A CA 1
ATOM 3980 C C . GLY A 1 570 ? 43.605 2.037 24.813 1.00 80.81 570 GLY A C 1
ATOM 3981 O O . GLY A 1 570 ? 43.770 2.535 25.925 1.00 80.81 570 GLY A O 1
ATOM 3982 N N . VAL A 1 571 ? 43.273 2.784 23.756 1.00 86.25 571 VAL A N 1
ATOM 3983 C CA . VAL A 1 571 ? 43.088 4.245 23.780 1.00 86.25 571 VAL A CA 1
ATOM 3984 C C . VAL A 1 571 ? 41.612 4.589 23.560 1.00 86.25 571 VAL A C 1
ATOM 3986 O O . VAL A 1 571 ? 40.974 4.020 22.676 1.00 86.25 571 VAL A O 1
ATOM 3989 N N . LYS A 1 572 ? 41.057 5.545 24.323 1.00 90.12 572 LYS A N 1
ATOM 3990 C CA . LYS A 1 572 ? 39.681 6.034 24.118 1.00 90.12 572 LYS A CA 1
ATOM 3991 C C . LYS A 1 572 ? 39.635 7.148 23.078 1.00 90.12 572 LYS A C 1
ATOM 3993 O O . LYS A 1 572 ? 40.291 8.177 23.233 1.00 90.12 572 LYS A O 1
ATOM 3998 N N . ARG A 1 573 ? 38.819 6.979 22.042 1.00 90.88 573 ARG A N 1
ATOM 3999 C CA . ARG A 1 573 ? 38.629 7.960 20.966 1.00 90.88 573 ARG A CA 1
ATOM 4000 C C . ARG A 1 573 ? 37.180 8.451 20.964 1.00 90.88 573 ARG A C 1
ATOM 4002 O O . ARG A 1 573 ? 36.283 7.618 20.841 1.00 90.88 573 ARG A O 1
ATOM 4009 N N . PRO A 1 574 ? 36.910 9.760 21.119 1.00 92.88 574 PRO A N 1
ATOM 4010 C CA . PRO A 1 574 ? 35.540 10.268 21.117 1.00 92.88 574 PRO A CA 1
ATOM 4011 C C . PRO A 1 574 ? 34.925 10.173 19.716 1.00 92.88 574 PRO A C 1
ATOM 4013 O O . PRO A 1 574 ? 35.496 10.700 18.755 1.00 92.88 574 PRO A O 1
ATOM 4016 N N . ILE A 1 575 ? 33.758 9.536 19.604 1.00 92.38 575 ILE A N 1
ATOM 4017 C CA . ILE A 1 575 ? 32.993 9.453 18.354 1.00 92.38 575 ILE A CA 1
ATOM 4018 C C . ILE A 1 575 ? 32.339 10.811 18.094 1.00 92.38 575 ILE A C 1
ATOM 4020 O O . ILE A 1 575 ? 31.580 11.307 18.922 1.00 92.38 575 ILE A O 1
ATOM 4024 N N . GLN A 1 576 ? 32.654 11.425 16.953 1.00 85.56 576 GLN A N 1
ATOM 4025 C CA . GLN A 1 576 ? 32.340 12.841 16.717 1.00 85.56 576 GLN A CA 1
ATOM 4026 C C . GLN A 1 576 ? 30.876 13.139 16.408 1.00 85.56 576 GLN A C 1
ATOM 4028 O O . GLN A 1 576 ? 30.431 14.268 16.598 1.00 85.56 576 GLN A O 1
ATOM 4033 N N . SER A 1 577 ? 30.118 12.160 15.921 1.00 83.88 577 SER A N 1
ATOM 4034 C CA . SER A 1 577 ? 28.710 12.364 15.605 1.00 83.88 577 SER A CA 1
ATOM 4035 C C . SER A 1 577 ? 27.902 11.082 15.746 1.00 83.88 577 SER A C 1
ATOM 4037 O O . SER A 1 577 ? 28.421 9.966 15.682 1.00 83.88 577 SER A O 1
ATOM 4039 N N . TYR A 1 578 ? 26.593 11.255 15.906 1.00 83.38 578 TYR A N 1
ATOM 4040 C CA . TYR A 1 578 ? 25.658 10.139 15.959 1.00 83.38 578 TYR A CA 1
ATOM 4041 C C . TYR A 1 578 ? 25.579 9.364 14.630 1.00 83.38 578 TYR A C 1
ATOM 4043 O O . TYR A 1 578 ? 25.407 8.149 14.652 1.00 83.38 578 TYR A O 1
ATOM 4051 N N . ASP A 1 579 ? 25.770 10.027 13.482 1.00 83.06 579 ASP A N 1
ATOM 4052 C CA . ASP A 1 579 ? 25.815 9.360 12.169 1.00 83.06 579 ASP A CA 1
ATOM 4053 C C . ASP A 1 579 ? 27.015 8.406 12.061 1.00 83.06 579 ASP A C 1
ATOM 4055 O O . ASP A 1 579 ? 26.859 7.252 11.659 1.00 83.06 579 ASP A O 1
ATOM 4059 N N . ILE A 1 580 ? 28.191 8.844 12.534 1.00 85.75 580 ILE A N 1
ATOM 4060 C CA . ILE A 1 580 ? 29.388 7.995 12.616 1.00 85.75 580 ILE A CA 1
ATOM 4061 C C . ILE A 1 580 ? 29.120 6.801 13.535 1.00 85.75 580 ILE A C 1
ATOM 4063 O O . ILE A 1 580 ? 29.422 5.666 13.167 1.00 85.75 580 ILE A O 1
ATOM 4067 N N . TYR A 1 581 ? 28.514 7.033 14.705 1.00 88.69 581 TYR A N 1
ATOM 4068 C CA . TYR A 1 581 ? 28.132 5.949 15.611 1.00 88.69 581 TYR A CA 1
ATOM 4069 C C . TYR A 1 581 ? 27.228 4.927 14.915 1.00 88.69 581 TYR A C 1
ATOM 4071 O O . TYR A 1 581 ? 27.555 3.742 14.899 1.00 88.69 581 TYR A O 1
ATOM 4079 N N . LEU A 1 582 ? 26.123 5.367 14.306 1.00 85.88 582 LEU A N 1
ATOM 4080 C CA . LEU A 1 582 ? 25.178 4.470 13.643 1.00 85.88 582 LEU A CA 1
ATOM 4081 C C . LEU A 1 582 ? 25.842 3.668 12.525 1.00 85.88 582 LEU A C 1
ATOM 4083 O O . LEU A 1 582 ? 25.547 2.480 12.371 1.00 85.88 582 LEU A O 1
ATOM 4087 N N . LYS A 1 583 ? 26.732 4.304 11.759 1.00 83.00 583 LYS A N 1
ATOM 4088 C CA . LYS A 1 583 ? 27.346 3.677 10.594 1.00 83.00 583 LYS A CA 1
ATOM 4089 C C . LYS A 1 583 ? 28.455 2.693 10.953 1.00 83.00 583 LYS A C 1
ATOM 4091 O O . LYS A 1 583 ? 28.508 1.614 10.370 1.00 83.00 583 LYS A O 1
ATOM 4096 N N . GLU A 1 584 ? 29.321 3.060 11.887 1.00 85.56 584 GLU A N 1
ATOM 4097 C CA . GLU A 1 584 ? 30.553 2.319 12.179 1.00 85.56 584 GLU A CA 1
ATOM 4098 C C . GLU A 1 584 ? 30.398 1.385 13.385 1.00 85.56 584 GLU A C 1
ATOM 4100 O O . GLU A 1 584 ? 31.055 0.344 13.465 1.00 85.56 584 GLU A O 1
ATOM 4105 N N . PHE A 1 585 ? 29.503 1.720 14.318 1.00 89.25 585 PHE A N 1
ATOM 4106 C CA . PHE A 1 585 ? 29.420 1.068 15.625 1.00 89.25 585 PHE A CA 1
ATOM 4107 C C . PHE A 1 585 ? 28.003 0.722 16.086 1.00 89.25 585 PHE A C 1
ATOM 4109 O O . PHE A 1 585 ? 27.856 0.153 17.160 1.00 89.25 585 PHE A O 1
ATOM 4116 N N . GLY A 1 586 ? 26.961 0.993 15.295 1.00 87.44 586 GLY A N 1
ATOM 4117 C CA . GLY A 1 586 ? 25.565 0.790 15.703 1.00 87.44 586 GLY A CA 1
ATOM 4118 C C . GLY A 1 586 ? 25.197 -0.663 16.038 1.00 87.44 586 GLY A C 1
ATOM 4119 O O . GLY A 1 586 ? 24.145 -0.912 16.620 1.00 87.44 586 GLY A O 1
ATOM 4120 N N . THR A 1 587 ? 26.050 -1.628 15.684 1.00 89.62 587 THR A N 1
ATOM 4121 C CA . THR A 1 587 ? 25.914 -3.043 16.053 1.00 89.62 587 THR A CA 1
ATOM 4122 C C . THR A 1 587 ? 26.604 -3.407 17.372 1.00 89.62 587 THR A C 1
ATOM 4124 O O . THR A 1 587 ? 26.334 -4.486 17.905 1.00 89.62 587 THR A O 1
ATOM 4127 N N . ILE A 1 588 ? 27.473 -2.539 17.897 1.00 90.88 588 ILE A N 1
ATOM 4128 C CA . ILE A 1 588 ? 28.314 -2.778 19.070 1.00 90.88 588 ILE A CA 1
ATOM 4129 C C . ILE A 1 588 ? 27.645 -2.207 20.330 1.00 90.88 588 ILE A C 1
ATOM 4131 O O . ILE A 1 588 ? 27.206 -1.055 20.334 1.00 90.88 588 ILE A O 1
ATOM 4135 N N . PRO A 1 589 ? 27.564 -2.984 21.420 1.00 91.00 589 PRO A N 1
ATOM 4136 C CA . PRO A 1 589 ? 27.022 -2.506 22.682 1.00 91.00 589 PRO A CA 1
ATOM 4137 C C . PRO A 1 589 ? 27.929 -1.470 23.356 1.00 91.00 589 PRO A C 1
ATOM 4139 O O . PRO A 1 589 ? 29.153 -1.533 23.268 1.00 91.00 589 PRO A O 1
ATOM 4142 N N . ILE A 1 590 ? 27.302 -0.532 24.070 1.00 90.75 590 ILE A N 1
ATOM 4143 C CA . ILE A 1 590 ? 27.990 0.505 24.846 1.00 90.75 590 ILE A CA 1
ATOM 4144 C C . ILE A 1 590 ? 27.983 0.116 26.323 1.00 90.75 590 ILE A C 1
ATOM 4146 O O . ILE A 1 590 ? 26.900 -0.003 26.904 1.00 90.75 590 ILE A O 1
ATOM 4150 N N . ALA A 1 591 ? 29.155 -0.014 26.941 1.00 89.06 591 ALA A N 1
ATOM 4151 C CA . ALA A 1 591 ? 29.266 -0.123 28.388 1.00 89.06 591 ALA A CA 1
ATOM 4152 C C . ALA A 1 591 ? 29.232 1.248 29.068 1.00 89.06 591 ALA A C 1
ATOM 4154 O O . ALA A 1 591 ? 29.875 2.209 28.637 1.00 89.06 591 ALA A O 1
ATOM 4155 N N . VAL A 1 592 ? 28.514 1.328 30.182 1.00 88.69 592 VAL A N 1
ATOM 4156 C CA . VAL A 1 592 ? 28.504 2.494 31.064 1.00 88.69 592 VAL A CA 1
ATOM 4157 C C . VAL A 1 592 ? 29.534 2.282 32.163 1.00 88.69 592 VAL A C 1
ATOM 4159 O O . VAL A 1 592 ? 29.312 1.493 33.075 1.00 88.69 592 VAL A O 1
ATOM 4162 N N . VAL A 1 593 ? 30.668 2.974 32.075 1.00 84.38 593 VAL A N 1
ATOM 4163 C CA . VAL A 1 593 ? 31.796 2.778 32.996 1.00 84.38 593 VAL A CA 1
ATOM 4164 C C . VAL A 1 593 ? 31.861 3.882 34.045 1.00 84.38 593 VAL A C 1
ATOM 4166 O O . VAL A 1 593 ? 31.590 5.047 33.755 1.00 84.38 593 VAL A O 1
ATOM 4169 N N . ALA A 1 594 ? 32.260 3.531 35.269 1.00 80.44 594 ALA A N 1
ATOM 4170 C CA . ALA A 1 594 ? 32.492 4.512 36.326 1.00 80.44 594 ALA A CA 1
ATOM 4171 C C . ALA A 1 594 ? 33.545 5.553 35.901 1.00 80.44 594 ALA A C 1
ATOM 4173 O O . ALA A 1 594 ? 34.479 5.247 35.158 1.00 80.44 594 ALA A O 1
ATOM 4174 N N . THR A 1 595 ? 33.438 6.782 36.410 1.00 80.62 595 THR A N 1
ATOM 4175 C CA . THR A 1 595 ? 34.384 7.877 36.109 1.00 80.62 595 THR A CA 1
ATOM 4176 C C . THR A 1 595 ? 35.819 7.585 36.561 1.00 80.62 595 THR A C 1
ATOM 4178 O O . THR A 1 595 ? 36.759 8.164 36.021 1.00 80.62 595 THR A O 1
ATOM 4181 N N . SER A 1 596 ? 36.005 6.636 37.485 1.00 78.50 596 SER A N 1
ATOM 4182 C CA . SER A 1 596 ? 37.308 6.100 37.899 1.00 78.50 596 SER A CA 1
ATOM 4183 C C . SER A 1 596 ? 37.995 5.235 36.831 1.00 78.50 596 SER A C 1
ATOM 4185 O O . SER A 1 596 ? 39.205 5.014 36.905 1.00 78.50 596 SER A O 1
ATOM 4187 N N . VAL A 1 597 ? 37.266 4.747 35.819 1.00 79.06 597 VAL A N 1
ATOM 4188 C CA . VAL A 1 597 ? 37.832 3.960 34.717 1.00 79.06 597 VAL A CA 1
ATOM 4189 C C . VAL A 1 597 ? 38.462 4.896 33.688 1.00 79.06 597 VAL A C 1
ATOM 4191 O O . VAL A 1 597 ? 37.786 5.570 32.905 1.00 79.06 597 VAL A O 1
ATOM 4194 N N . THR A 1 598 ? 39.790 4.913 33.660 1.00 80.00 598 THR A N 1
ATOM 4195 C CA . THR A 1 598 ? 40.571 5.751 32.748 1.00 80.00 598 THR A CA 1
ATOM 4196 C C . THR A 1 598 ? 41.160 4.943 31.591 1.00 80.00 598 THR A C 1
ATOM 4198 O O . THR A 1 598 ? 41.632 3.819 31.761 1.00 80.00 598 THR A O 1
ATOM 4201 N N . TYR A 1 599 ? 41.142 5.551 30.406 1.00 82.81 599 TYR A N 1
ATOM 4202 C CA . TYR A 1 599 ? 41.893 5.137 29.222 1.00 82.81 599 TYR A CA 1
ATOM 4203 C C . TYR A 1 599 ? 42.688 6.357 28.737 1.00 82.81 599 TYR A C 1
ATOM 4205 O O . TYR A 1 599 ? 42.159 7.476 28.837 1.00 82.81 599 TYR A O 1
ATOM 4213 N N . PRO A 1 600 ? 43.909 6.181 28.200 1.00 87.00 600 PRO A N 1
ATOM 4214 C CA . PRO A 1 600 ? 44.604 7.238 27.472 1.00 87.00 600 PRO A CA 1
ATOM 4215 C C . PRO A 1 600 ? 43.686 7.853 26.410 1.00 87.00 600 PRO A C 1
ATOM 4217 O O . PRO A 1 600 ? 42.952 7.130 25.734 1.00 87.00 600 PRO A O 1
ATOM 4220 N N . SER A 1 601 ? 43.689 9.181 26.283 1.00 85.62 601 SER A N 1
ATOM 4221 C CA . SER A 1 601 ? 42.867 9.869 25.282 1.00 85.62 601 SER A CA 1
ATOM 4222 C C . SER A 1 601 ? 43.545 9.818 23.918 1.00 85.62 601 SER A C 1
ATOM 4224 O O . SER A 1 601 ? 44.712 10.179 23.789 1.00 85.62 601 SER A O 1
ATOM 4226 N N . GLY A 1 602 ? 42.798 9.402 22.902 1.00 86.00 602 GLY A N 1
ATOM 4227 C CA . GLY A 1 602 ? 43.221 9.391 21.507 1.00 86.00 602 GLY A CA 1
ATOM 4228 C C . GLY A 1 602 ? 42.547 10.484 20.695 1.00 86.00 602 GLY A C 1
ATOM 4229 O O . GLY A 1 602 ? 41.666 11.198 21.178 1.00 86.00 602 GLY A O 1
ATOM 4230 N N . GLN A 1 603 ? 42.953 10.586 19.431 1.00 84.06 603 GLN A N 1
ATOM 4231 C CA . GLN A 1 603 ? 42.306 11.476 18.473 1.00 84.06 603 GLN A CA 1
ATOM 4232 C C . GLN A 1 603 ? 40.836 11.080 18.271 1.00 84.06 603 GLN A C 1
ATOM 4234 O O . GLN A 1 603 ? 40.531 9.880 18.268 1.00 84.06 603 GLN A O 1
ATOM 4239 N N . PRO A 1 604 ? 39.938 12.057 18.055 1.00 86.44 604 PRO A N 1
ATOM 4240 C CA . PRO A 1 604 ? 38.576 11.809 17.615 1.00 86.44 604 PRO A CA 1
ATOM 4241 C C . PRO A 1 604 ? 38.436 10.722 16.548 1.00 86.44 604 PRO A C 1
ATOM 4243 O O . PRO A 1 604 ? 39.277 10.578 15.655 1.00 86.44 604 PRO A O 1
ATOM 4246 N N . PHE A 1 605 ? 37.365 9.941 16.651 1.00 87.38 605 PHE A N 1
ATOM 4247 C CA . PHE A 1 605 ? 36.997 8.981 15.621 1.00 87.38 605 PHE A CA 1
ATOM 4248 C C . PHE A 1 605 ? 36.014 9.643 14.647 1.00 87.38 605 PHE A C 1
ATOM 4250 O O . PHE A 1 605 ? 34.928 10.076 15.048 1.00 87.38 605 PHE A O 1
ATOM 4257 N N . TYR A 1 606 ? 36.430 9.737 13.383 1.00 87.62 606 TYR A N 1
ATOM 4258 C CA . TYR A 1 606 ? 35.616 10.205 12.258 1.00 87.62 606 TYR A CA 1
ATOM 4259 C C . TYR A 1 606 ? 35.069 8.998 11.476 1.00 87.62 606 TYR A C 1
ATOM 4261 O O . TYR A 1 606 ? 34.602 8.048 12.079 1.00 87.62 606 TYR A O 1
ATOM 4269 N N . TYR A 1 607 ? 35.114 8.995 10.149 1.00 89.62 607 TYR A N 1
ATOM 4270 C CA . TYR A 1 607 ? 34.785 7.822 9.340 1.00 89.62 607 TYR A CA 1
ATOM 4271 C C . TYR A 1 607 ? 35.973 6.860 9.232 1.00 89.62 607 TYR A C 1
ATOM 4273 O O . TYR A 1 607 ? 37.122 7.302 9.093 1.00 89.62 607 TYR A O 1
ATOM 4281 N N . GLY A 1 608 ? 35.694 5.558 9.301 1.00 87.88 608 GLY A N 1
ATOM 4282 C CA . GLY A 1 608 ? 36.698 4.504 9.217 1.00 87.88 608 GLY A CA 1
ATOM 4283 C C . GLY A 1 608 ? 37.107 4.174 7.780 1.00 87.88 608 GLY A C 1
ATOM 4284 O O . GLY A 1 608 ? 36.625 4.760 6.810 1.00 87.88 608 GLY A O 1
ATOM 4285 N N . SER A 1 609 ? 38.005 3.196 7.640 1.00 90.88 609 SER A N 1
ATOM 4286 C CA . SER A 1 609 ? 38.326 2.612 6.335 1.00 90.88 609 SER A CA 1
ATOM 4287 C C . SER A 1 609 ? 37.067 2.046 5.665 1.00 90.88 609 SER A C 1
ATOM 4289 O O . SER A 1 609 ? 36.190 1.516 6.344 1.00 90.88 609 SER A O 1
ATOM 4291 N N . GLY A 1 610 ? 36.967 2.201 4.344 1.00 91.88 610 GLY A N 1
ATOM 4292 C CA . GLY A 1 610 ? 35.809 1.800 3.547 1.00 91.88 610 GLY A CA 1
ATOM 4293 C C . GLY A 1 610 ? 34.764 2.898 3.352 1.00 91.88 610 GLY A C 1
ATOM 4294 O O . GLY A 1 610 ? 33.901 2.759 2.479 1.00 91.88 610 GLY A O 1
ATOM 4295 N N . ALA A 1 611 ? 34.849 3.996 4.107 1.00 93.75 611 ALA A N 1
ATOM 4296 C CA . ALA A 1 611 ? 33.915 5.106 4.005 1.00 93.75 611 ALA A CA 1
ATOM 4297 C C . ALA A 1 611 ? 34.080 5.899 2.702 1.00 93.75 611 ALA A C 1
ATOM 4299 O O . ALA A 1 611 ? 35.192 6.217 2.277 1.00 93.75 611 ALA A O 1
ATOM 4300 N N . LEU A 1 612 ? 32.945 6.258 2.099 1.00 95.19 612 LEU A N 1
ATOM 4301 C CA . LEU A 1 612 ? 32.859 7.107 0.914 1.00 95.19 612 LEU A CA 1
ATOM 4302 C C . LEU A 1 612 ? 32.380 8.493 1.338 1.00 95.19 612 LEU A C 1
ATOM 4304 O O . LEU A 1 612 ? 31.242 8.634 1.789 1.00 95.19 612 LEU A O 1
ATOM 4308 N N . ILE A 1 613 ? 33.223 9.511 1.191 1.00 95.69 613 ILE A N 1
ATOM 4309 C CA . ILE A 1 613 ? 32.939 10.871 1.663 1.00 95.69 613 ILE A CA 1
ATOM 4310 C C . ILE A 1 613 ? 33.174 11.921 0.573 1.00 95.69 613 ILE A C 1
ATOM 4312 O O . ILE A 1 613 ? 33.980 11.735 -0.337 1.00 95.69 613 ILE A O 1
ATOM 4316 N N . LYS A 1 614 ? 32.477 13.051 0.664 1.00 96.38 614 LYS A N 1
ATOM 4317 C CA . LYS A 1 614 ? 32.686 14.244 -0.166 1.00 96.38 614 LYS A CA 1
ATOM 4318 C C . LYS A 1 614 ? 32.353 15.505 0.619 1.00 96.38 614 LYS A C 1
ATOM 4320 O O . LYS A 1 614 ? 31.601 15.448 1.584 1.00 96.38 614 LYS A O 1
ATOM 4325 N N . ILE A 1 615 ? 32.833 16.650 0.156 1.00 95.56 615 ILE A N 1
ATOM 4326 C CA . ILE A 1 615 ? 32.376 17.955 0.654 1.00 95.56 615 ILE A CA 1
ATOM 4327 C C . ILE A 1 615 ? 31.179 18.464 -0.170 1.00 95.56 615 ILE A C 1
ATOM 4329 O O . ILE A 1 615 ? 31.022 18.056 -1.333 1.00 95.56 615 ILE A O 1
ATOM 4333 N N . PRO A 1 616 ? 30.325 19.342 0.392 1.00 94.50 616 PRO A N 1
ATOM 4334 C CA . PRO A 1 616 ? 29.234 19.970 -0.348 1.00 94.50 616 PRO A CA 1
ATOM 4335 C C . PRO A 1 616 ? 29.727 20.613 -1.652 1.00 94.50 616 PRO A C 1
ATOM 4337 O O . PRO A 1 616 ? 30.762 21.272 -1.677 1.00 94.50 616 PRO A O 1
ATOM 4340 N N . GLY A 1 617 ? 29.005 20.396 -2.754 1.00 86.44 617 GLY A N 1
ATOM 4341 C CA . GLY A 1 617 ? 29.330 20.983 -4.062 1.00 86.44 617 GLY A CA 1
ATOM 4342 C C . GLY A 1 617 ? 30.515 20.359 -4.817 1.00 86.44 617 GLY A C 1
ATOM 4343 O O . GLY A 1 617 ? 30.644 20.606 -6.011 1.00 86.44 617 GLY A O 1
ATOM 4344 N N . SER A 1 618 ? 31.339 19.509 -4.190 1.00 91.25 618 SER A N 1
ATOM 4345 C CA . SER A 1 618 ? 32.440 18.831 -4.892 1.00 91.25 618 SER A CA 1
ATOM 4346 C C . SER A 1 618 ? 31.951 17.655 -5.744 1.00 91.25 618 SER A C 1
ATOM 4348 O O . SER A 1 618 ? 31.109 16.852 -5.314 1.00 91.25 618 SER A O 1
ATOM 4350 N N . ALA A 1 619 ? 32.503 17.544 -6.954 1.00 89.12 619 ALA A N 1
ATOM 4351 C CA . ALA A 1 619 ? 32.327 16.391 -7.836 1.00 89.12 619 ALA A CA 1
ATOM 4352 C C . ALA A 1 619 ? 33.197 15.193 -7.413 1.00 89.12 619 ALA A C 1
ATOM 4354 O O . ALA A 1 619 ? 32.858 14.053 -7.721 1.00 89.12 619 ALA A O 1
ATOM 4355 N N . THR A 1 620 ? 34.285 15.436 -6.677 1.00 94.94 620 THR A N 1
ATOM 4356 C CA . THR A 1 620 ? 35.225 14.395 -6.252 1.00 94.94 620 THR A CA 1
ATOM 4357 C C . THR A 1 620 ? 34.695 13.655 -5.030 1.00 94.94 620 THR A C 1
ATOM 4359 O O . THR A 1 620 ? 34.403 14.259 -3.993 1.00 94.94 620 THR A O 1
ATOM 4362 N N . VAL A 1 621 ? 34.607 12.331 -5.148 1.00 97.38 621 VAL A N 1
ATOM 4363 C CA . VAL A 1 621 ? 34.356 11.418 -4.030 1.00 97.38 621 VAL A CA 1
ATOM 4364 C C . VAL A 1 621 ? 35.693 10.882 -3.533 1.00 97.38 621 VAL A C 1
ATOM 4366 O O . VAL A 1 621 ? 36.575 10.572 -4.333 1.00 97.38 621 VAL A O 1
ATOM 4369 N N . TYR A 1 622 ? 35.831 10.756 -2.218 1.00 97.44 622 TYR A N 1
ATOM 4370 C CA . TYR A 1 622 ? 37.005 10.195 -1.571 1.00 97.44 622 TYR A CA 1
ATOM 4371 C C . TYR A 1 622 ? 36.654 8.873 -0.888 1.00 97.44 622 TYR A C 1
ATOM 4373 O O . TYR A 1 622 ? 35.647 8.788 -0.184 1.00 97.44 622 TYR A O 1
ATOM 4381 N N . LEU A 1 623 ? 37.496 7.856 -1.071 1.00 96.69 623 LEU A N 1
ATOM 4382 C CA . LEU A 1 623 ? 37.487 6.631 -0.272 1.00 96.69 623 LEU A CA 1
ATOM 4383 C C . LEU A 1 623 ? 38.504 6.759 0.861 1.00 96.69 623 LEU A C 1
ATOM 4385 O O . LEU A 1 623 ? 39.667 7.062 0.600 1.00 96.69 623 LEU A O 1
ATOM 4389 N N . ILE A 1 624 ? 38.103 6.471 2.096 1.00 95.56 624 ILE A N 1
ATOM 4390 C CA . ILE A 1 624 ? 39.060 6.279 3.190 1.00 95.56 624 ILE A CA 1
ATOM 4391 C C . ILE A 1 624 ? 39.641 4.868 3.079 1.00 95.56 624 ILE A C 1
ATOM 4393 O O . ILE A 1 624 ? 38.931 3.875 3.236 1.00 95.56 624 ILE A O 1
ATOM 4397 N N . ILE A 1 625 ? 40.930 4.764 2.768 1.00 93.62 625 ILE A N 1
ATOM 4398 C CA . ILE A 1 625 ? 41.620 3.481 2.567 1.00 93.62 625 ILE A CA 1
ATOM 4399 C C . ILE A 1 625 ? 42.218 2.944 3.880 1.00 93.62 625 ILE A C 1
ATOM 4401 O O . ILE A 1 625 ? 42.185 3.607 4.911 1.00 93.62 625 ILE A O 1
ATOM 4405 N N . ASP A 1 626 ? 42.715 1.705 3.866 1.00 90.62 626 ASP A N 1
ATOM 4406 C CA . ASP A 1 626 ? 43.085 0.906 5.054 1.00 90.62 626 ASP A CA 1
ATOM 4407 C C . ASP A 1 626 ? 44.055 1.588 6.029 1.00 90.62 626 ASP A C 1
ATOM 4409 O O . ASP A 1 626 ? 43.994 1.345 7.231 1.00 90.62 626 ASP A O 1
ATOM 4413 N N . ASN A 1 627 ? 44.944 2.449 5.529 1.00 87.38 627 ASN A N 1
ATOM 4414 C CA . ASN A 1 627 ? 45.914 3.193 6.339 1.00 87.38 627 ASN A CA 1
ATOM 4415 C C . ASN A 1 627 ? 45.354 4.515 6.906 1.00 87.38 627 ASN A C 1
ATOM 4417 O O . ASN A 1 627 ? 46.105 5.283 7.502 1.00 87.38 627 ASN A O 1
ATOM 4421 N N . GLY A 1 628 ? 44.069 4.807 6.686 1.00 88.44 628 GLY A N 1
ATOM 4422 C CA . GLY A 1 628 ? 43.423 6.050 7.100 1.00 88.44 628 GLY A CA 1
ATOM 4423 C C . GLY A 1 628 ? 43.667 7.238 6.168 1.00 88.44 628 GLY A C 1
ATOM 4424 O O . GLY A 1 628 ? 43.297 8.351 6.520 1.00 88.44 628 GLY A O 1
ATOM 4425 N N . SER A 1 629 ? 44.270 7.049 4.991 1.00 93.81 629 SER A N 1
ATOM 4426 C CA . SER A 1 629 ? 44.382 8.110 3.985 1.00 93.81 629 SER A CA 1
ATOM 4427 C C . SER A 1 629 ? 43.112 8.241 3.134 1.00 93.81 629 SER A C 1
ATOM 4429 O O . SER A 1 629 ? 42.369 7.275 2.961 1.00 93.81 629 SER A O 1
ATOM 4431 N N . LYS A 1 630 ? 42.884 9.416 2.536 1.00 96.50 630 LYS A N 1
ATOM 4432 C CA . LYS A 1 630 ? 41.820 9.650 1.551 1.00 96.50 630 LYS A CA 1
ATOM 4433 C C . LYS A 1 630 ? 42.327 9.441 0.120 1.00 96.50 630 LYS A C 1
ATOM 4435 O O . LYS A 1 630 ? 43.318 10.038 -0.294 1.00 96.50 630 LYS A O 1
ATOM 4440 N N . TYR A 1 631 ? 41.636 8.608 -0.649 1.00 97.25 631 TYR A N 1
ATOM 4441 C CA . TYR A 1 631 ? 41.887 8.384 -2.072 1.00 97.25 631 TYR A CA 1
ATOM 4442 C C . TYR A 1 631 ? 40.825 9.105 -2.917 1.00 97.25 631 TYR A C 1
ATOM 4444 O O . TYR A 1 631 ? 39.647 8.766 -2.783 1.00 97.25 631 TYR A O 1
ATOM 4452 N N . PRO A 1 632 ? 41.193 10.077 -3.772 1.00 96.62 632 PRO A N 1
ATOM 4453 C CA . PRO A 1 632 ? 40.250 10.734 -4.673 1.00 96.62 632 PRO A CA 1
ATOM 4454 C C . PRO A 1 632 ? 39.951 9.858 -5.897 1.00 96.62 632 PRO A C 1
ATOM 4456 O O . PRO A 1 632 ? 40.860 9.526 -6.657 1.00 96.62 632 PRO A O 1
ATOM 4459 N N . PHE A 1 633 ? 38.676 9.543 -6.141 1.00 96.00 633 PHE A N 1
ATOM 4460 C CA . PHE A 1 633 ? 38.276 8.937 -7.414 1.00 96.00 633 PHE A CA 1
ATOM 4461 C C . PHE A 1 633 ? 38.447 9.942 -8.553 1.00 96.00 633 PHE A C 1
ATOM 4463 O O . PHE A 1 633 ? 37.999 11.087 -8.459 1.00 96.00 633 PHE A O 1
ATOM 4470 N N . LYS A 1 634 ? 39.077 9.500 -9.641 1.00 89.94 634 LYS A N 1
ATOM 4471 C CA . LYS A 1 634 ? 39.397 10.335 -10.804 1.00 89.94 634 LYS A CA 1
ATOM 4472 C C . LYS A 1 634 ? 38.231 10.456 -11.774 1.00 89.94 634 LYS A C 1
ATOM 4474 O O . LYS A 1 634 ? 38.171 11.421 -12.531 1.00 89.94 634 LYS A O 1
ATOM 4479 N N . SER A 1 635 ? 37.314 9.488 -11.764 1.00 92.75 635 SER A N 1
ATOM 4480 C CA . SER A 1 635 ? 36.104 9.520 -12.582 1.00 92.75 635 SER A CA 1
ATOM 4481 C C . SER A 1 635 ? 34.965 8.697 -11.973 1.00 92.75 635 SER A C 1
ATOM 4483 O O . SER A 1 635 ? 35.170 7.872 -11.077 1.00 92.75 635 SER A O 1
ATOM 4485 N N . ALA A 1 636 ? 33.745 8.917 -12.470 1.00 92.12 636 ALA A N 1
ATOM 4486 C CA . ALA A 1 636 ? 32.582 8.127 -12.075 1.00 92.12 636 ALA A CA 1
ATOM 4487 C C . ALA A 1 636 ? 32.720 6.662 -12.518 1.00 92.12 636 ALA A C 1
ATOM 4489 O O . ALA A 1 636 ? 32.278 5.765 -11.809 1.00 92.12 636 ALA A O 1
ATOM 4490 N N . GLU A 1 637 ? 33.370 6.402 -13.652 1.00 91.50 637 GLU A N 1
ATOM 4491 C CA . GLU A 1 637 ? 33.645 5.051 -14.146 1.00 91.50 637 GLU A CA 1
ATOM 4492 C C . GLU A 1 637 ? 34.584 4.299 -13.201 1.00 91.50 637 GLU A C 1
ATOM 4494 O O . GLU A 1 637 ? 34.342 3.129 -12.911 1.00 91.50 637 GLU A O 1
ATOM 4499 N N . GLU A 1 638 ? 35.619 4.967 -12.673 1.00 92.38 638 GLU A N 1
ATOM 4500 C CA . GLU A 1 638 ? 36.486 4.381 -11.648 1.00 92.38 638 GLU A CA 1
ATOM 4501 C C . GLU A 1 638 ? 35.673 4.020 -10.403 1.00 92.38 638 GLU A C 1
ATOM 4503 O O . GLU A 1 638 ? 35.745 2.888 -9.941 1.00 92.38 638 GLU A O 1
ATOM 4508 N N . PHE A 1 639 ? 34.843 4.937 -9.904 1.00 94.25 639 PHE A N 1
ATOM 4509 C CA . PHE A 1 639 ? 33.985 4.707 -8.741 1.00 94.25 639 PHE A CA 1
ATOM 4510 C C . PHE A 1 639 ? 33.002 3.537 -8.944 1.00 94.25 639 PHE A C 1
ATOM 4512 O O . PHE A 1 639 ? 32.906 2.641 -8.104 1.00 94.25 639 PHE A O 1
ATOM 4519 N N . LEU A 1 640 ? 32.300 3.514 -10.081 1.00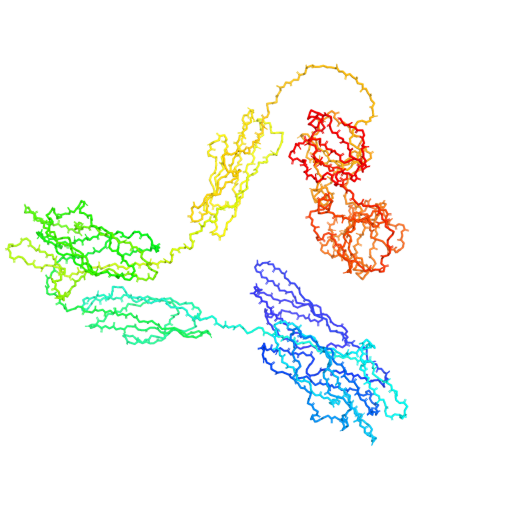 92.75 640 LEU A N 1
ATOM 4520 C CA . LEU A 1 640 ? 31.298 2.498 -10.409 1.00 92.75 640 LEU A CA 1
ATOM 4521 C C . LEU A 1 640 ? 31.919 1.126 -10.689 1.00 92.75 640 LEU A C 1
ATOM 4523 O O . LEU A 1 640 ? 31.278 0.110 -10.423 1.00 92.75 640 LEU A O 1
ATOM 4527 N N . ARG A 1 641 ? 33.169 1.066 -11.171 1.00 91.12 641 ARG A N 1
ATOM 4528 C CA . ARG A 1 641 ? 33.899 -0.198 -11.359 1.00 91.12 641 ARG A CA 1
ATOM 4529 C C . ARG A 1 641 ? 34.023 -0.986 -10.052 1.00 91.12 641 ARG A C 1
ATOM 4531 O O . ARG A 1 641 ? 33.961 -2.208 -10.091 1.00 91.12 641 ARG A O 1
ATOM 4538 N N . PHE A 1 642 ? 34.150 -0.312 -8.908 1.00 92.62 642 PHE A N 1
ATOM 4539 C CA . PHE A 1 642 ? 34.162 -0.937 -7.576 1.00 92.62 642 PHE A CA 1
ATOM 4540 C C . PHE A 1 642 ? 32.749 -1.265 -7.045 1.00 92.62 642 PHE A C 1
ATOM 4542 O O . PHE A 1 642 ? 32.568 -1.618 -5.886 1.00 92.62 642 PHE A O 1
ATOM 4549 N N . GLY A 1 643 ? 31.699 -1.126 -7.861 1.00 91.75 643 GLY A N 1
ATOM 4550 C CA . GLY A 1 643 ? 30.320 -1.392 -7.439 1.00 91.75 643 GLY A CA 1
ATOM 4551 C C . GLY A 1 643 ? 29.779 -0.398 -6.401 1.00 91.75 643 GLY A C 1
ATOM 4552 O O . GLY A 1 643 ? 28.696 -0.621 -5.847 1.00 91.75 643 GLY A O 1
ATOM 4553 N N . PHE A 1 644 ? 30.508 0.692 -6.135 1.00 94.44 644 PHE A N 1
ATOM 4554 C CA . PHE A 1 644 ? 30.065 1.759 -5.248 1.00 94.44 644 PHE A CA 1
ATOM 4555 C C . PHE A 1 644 ? 28.873 2.510 -5.844 1.00 94.44 644 PHE A C 1
ATOM 4557 O O . PHE A 1 644 ? 28.657 2.545 -7.055 1.00 94.44 644 PHE A O 1
ATOM 4564 N N . ARG A 1 645 ? 28.072 3.114 -4.966 1.00 92.44 645 ARG A N 1
ATOM 4565 C CA . ARG A 1 645 ? 26.823 3.798 -5.319 1.00 92.44 645 ARG A CA 1
ATOM 4566 C C . ARG A 1 645 ? 26.828 5.208 -4.746 1.00 92.44 645 ARG A C 1
ATOM 4568 O O . ARG A 1 645 ? 27.244 5.392 -3.604 1.00 92.44 645 ARG A O 1
ATOM 4575 N N . PHE A 1 646 ? 26.383 6.205 -5.506 1.00 92.19 646 PHE A N 1
ATOM 4576 C CA . PHE A 1 646 ? 26.466 7.604 -5.069 1.00 92.19 646 PHE A CA 1
ATOM 4577 C C . PHE A 1 646 ? 25.606 7.893 -3.829 1.00 92.19 646 PHE A C 1
ATOM 4579 O O . PHE A 1 646 ? 25.967 8.737 -3.016 1.00 92.19 646 PHE A O 1
ATOM 4586 N N . GLU A 1 647 ? 24.542 7.122 -3.606 1.00 90.44 647 GLU A N 1
ATOM 4587 C CA . GLU A 1 647 ? 23.678 7.180 -2.419 1.00 90.44 647 GLU A CA 1
ATOM 4588 C C . GLU A 1 647 ? 24.414 6.754 -1.129 1.00 90.44 647 GLU A C 1
ATOM 4590 O O . GLU A 1 647 ? 23.987 7.049 -0.008 1.00 90.44 647 GLU A O 1
ATOM 4595 N N . ARG A 1 648 ? 25.551 6.057 -1.267 1.00 88.12 648 ARG A N 1
ATOM 4596 C CA . ARG A 1 648 ? 26.431 5.670 -0.152 1.00 88.12 648 ARG A CA 1
ATOM 4597 C C . ARG A 1 648 ? 27.423 6.761 0.224 1.00 88.12 648 ARG A C 1
ATOM 4599 O O . ARG A 1 648 ? 28.029 6.663 1.287 1.00 88.12 648 ARG A O 1
ATOM 4606 N N . VAL A 1 649 ? 27.595 7.780 -0.615 1.00 94.06 649 VAL A N 1
ATOM 4607 C CA . VAL A 1 649 ? 28.550 8.856 -0.357 1.00 94.06 649 VAL A CA 1
ATOM 4608 C C . VAL A 1 649 ? 27.992 9.769 0.728 1.00 94.06 649 VAL A C 1
ATOM 4610 O O . VAL A 1 649 ? 26.837 10.190 0.680 1.00 94.06 649 VAL A O 1
ATOM 4613 N N . ARG A 1 650 ? 28.810 10.067 1.733 1.00 90.94 650 ARG A N 1
ATOM 4614 C CA . ARG A 1 650 ? 28.464 10.967 2.832 1.00 90.94 650 ARG A CA 1
ATOM 4615 C C . ARG A 1 650 ? 29.020 12.352 2.579 1.00 90.94 650 ARG A C 1
ATOM 4617 O O . ARG A 1 650 ? 30.153 12.509 2.131 1.00 90.94 650 ARG A O 1
ATOM 4624 N N . VAL A 1 651 ? 28.204 13.357 2.859 1.00 93.06 651 VAL A N 1
ATOM 4625 C CA . VAL A 1 651 ? 28.630 14.750 2.783 1.00 93.06 651 VAL A CA 1
ATOM 4626 C C . VAL A 1 651 ? 29.206 15.135 4.140 1.00 93.06 651 VAL A C 1
ATOM 4628 O O . VAL A 1 651 ? 28.540 14.966 5.157 1.00 93.06 651 VAL A O 1
ATOM 4631 N N . VAL A 1 652 ? 30.447 15.609 4.152 1.00 91.12 652 VAL A N 1
ATOM 4632 C CA . VAL A 1 652 ? 31.192 15.985 5.358 1.00 91.12 652 VAL A CA 1
ATOM 4633 C C . VAL A 1 652 ? 31.731 17.403 5.229 1.00 91.12 652 VAL A C 1
ATOM 4635 O O . VAL A 1 652 ? 31.916 17.904 4.119 1.00 91.12 652 VAL A O 1
ATOM 4638 N N . ASP A 1 653 ? 32.029 18.036 6.359 1.00 90.69 653 ASP A N 1
ATOM 4639 C CA . ASP A 1 653 ? 32.681 19.342 6.364 1.00 90.69 653 ASP A CA 1
ATOM 4640 C C . ASP A 1 653 ? 34.103 19.270 5.795 1.00 90.69 653 ASP A C 1
ATOM 4642 O O . ASP A 1 653 ? 34.815 18.268 5.922 1.00 90.69 653 ASP A O 1
ATOM 4646 N N . ALA A 1 654 ? 34.550 20.374 5.194 1.00 90.88 654 ALA A N 1
ATOM 4647 C CA . ALA A 1 654 ? 35.888 20.467 4.617 1.00 90.88 654 ALA A CA 1
ATOM 4648 C C . ALA A 1 654 ? 37.002 20.249 5.656 1.00 90.88 654 ALA A C 1
ATOM 4650 O O . ALA A 1 654 ? 38.031 19.660 5.329 1.00 90.88 654 ALA A O 1
ATOM 4651 N N . SER A 1 655 ? 36.782 20.654 6.911 1.00 88.44 655 SER A N 1
ATOM 4652 C CA . SER A 1 655 ? 37.704 20.409 8.028 1.00 88.44 655 SER A CA 1
ATOM 4653 C C . SER A 1 655 ? 37.855 18.918 8.349 1.00 88.44 655 SER A C 1
ATOM 4655 O O . SER A 1 655 ? 38.965 18.454 8.603 1.00 88.44 655 SER A O 1
ATOM 4657 N N . VAL A 1 656 ? 36.768 18.143 8.264 1.00 89.50 656 VAL A N 1
ATOM 4658 C CA . VAL A 1 656 ? 36.798 16.686 8.450 1.00 89.50 656 VAL A CA 1
ATOM 4659 C C . VAL A 1 656 ? 37.574 16.033 7.311 1.00 89.50 656 VAL A C 1
ATOM 4661 O O . VAL A 1 656 ? 38.470 15.232 7.564 1.00 89.50 656 VAL A O 1
ATOM 4664 N N . LEU A 1 657 ? 37.315 16.420 6.057 1.00 92.38 657 LEU A N 1
ATOM 4665 C CA . LEU A 1 657 ? 38.060 15.895 4.906 1.00 92.38 657 LEU A CA 1
ATOM 4666 C C . LEU A 1 657 ? 39.562 16.248 4.967 1.00 92.38 657 LEU A C 1
ATOM 4668 O O . LEU A 1 657 ? 40.408 15.450 4.552 1.00 92.38 657 LEU A O 1
ATOM 4672 N N . ALA A 1 658 ? 39.910 17.424 5.495 1.00 90.75 658 ALA A N 1
ATOM 4673 C CA . ALA A 1 658 ? 41.294 17.855 5.681 1.00 90.75 658 ALA A CA 1
ATOM 4674 C C . ALA A 1 658 ? 42.043 17.044 6.753 1.00 90.75 658 ALA A C 1
ATOM 4676 O O . ALA A 1 658 ? 43.265 16.951 6.679 1.00 90.75 658 ALA A O 1
ATOM 4677 N N . SER A 1 659 ? 41.336 16.417 7.701 1.00 88.38 659 SER A N 1
ATOM 4678 C CA . SER A 1 659 ? 41.967 15.595 8.744 1.00 88.38 659 SER A CA 1
ATOM 4679 C C . SER A 1 659 ? 42.548 14.267 8.233 1.00 88.38 659 SER A C 1
ATOM 4681 O O . SER A 1 659 ? 43.376 13.662 8.913 1.00 88.38 659 SER A O 1
ATOM 4683 N N . TYR A 1 660 ? 42.153 13.821 7.033 1.00 92.31 660 TYR A N 1
ATOM 4684 C CA . TYR A 1 660 ? 42.689 12.618 6.392 1.00 92.31 660 TYR A CA 1
ATOM 4685 C C . TYR A 1 660 ? 43.890 12.956 5.494 1.00 92.31 660 TYR A C 1
ATOM 4687 O O . TYR A 1 660 ? 43.739 13.789 4.594 1.00 92.31 660 TYR A O 1
ATOM 4695 N N . PRO A 1 661 ? 45.058 12.306 5.649 1.00 94.62 661 PRO A N 1
ATOM 4696 C CA . PRO A 1 661 ? 46.184 12.487 4.732 1.00 94.62 661 PRO A CA 1
ATOM 4697 C C . PRO A 1 661 ? 45.843 11.955 3.335 1.00 94.62 661 PRO A C 1
ATOM 4699 O O . PRO A 1 661 ? 45.057 11.019 3.205 1.00 94.62 661 PRO A O 1
ATOM 4702 N N . ASP A 1 662 ? 46.435 12.513 2.282 1.00 94.88 662 ASP A N 1
ATOM 4703 C CA . ASP A 1 662 ? 46.237 11.991 0.926 1.00 94.88 662 ASP A CA 1
ATOM 4704 C C . ASP A 1 662 ? 46.842 10.588 0.772 1.00 94.88 662 ASP A C 1
ATOM 4706 O O . ASP A 1 662 ? 47.853 10.241 1.390 1.00 94.88 662 ASP A O 1
ATOM 4710 N N . ALA A 1 663 ? 46.187 9.745 -0.025 1.00 93.06 663 ALA A N 1
ATOM 4711 C CA . ALA A 1 663 ? 46.641 8.385 -0.264 1.00 93.06 663 ALA A CA 1
ATOM 4712 C C . ALA A 1 663 ? 47.962 8.372 -1.059 1.00 93.06 663 ALA A C 1
ATOM 4714 O O . ALA A 1 663 ? 48.070 9.060 -2.073 1.00 93.06 663 ALA A O 1
ATOM 4715 N N . PRO A 1 664 ? 48.946 7.533 -0.680 1.00 89.94 664 PRO A N 1
ATOM 4716 C CA . PRO A 1 664 ? 50.242 7.467 -1.362 1.00 89.94 664 PRO A CA 1
ATOM 4717 C C . PRO A 1 664 ? 50.189 6.709 -2.700 1.00 89.94 664 PRO A C 1
ATOM 4719 O O . PRO A 1 664 ? 51.219 6.495 -3.335 1.00 89.94 664 PRO A O 1
ATOM 4722 N N . ILE A 1 665 ? 49.008 6.238 -3.111 1.00 87.12 665 ILE A N 1
ATOM 4723 C CA . ILE A 1 665 ? 48.816 5.409 -4.302 1.00 87.12 665 ILE A CA 1
ATOM 4724 C C . ILE A 1 665 ? 48.227 6.228 -5.447 1.00 87.12 665 ILE A C 1
ATOM 4726 O O . ILE A 1 665 ? 47.285 6.994 -5.267 1.00 87.12 665 ILE A O 1
ATOM 4730 N N . GLY A 1 666 ? 48.763 6.019 -6.650 1.00 83.88 666 GLY A N 1
ATOM 4731 C CA . GLY A 1 666 ? 48.292 6.703 -7.850 1.00 83.88 666 GLY A CA 1
ATOM 4732 C C . GLY A 1 666 ? 46.986 6.144 -8.413 1.00 83.88 666 GLY A C 1
ATOM 4733 O O . GLY A 1 666 ? 46.269 6.900 -9.052 1.00 83.88 666 GLY A O 1
ATOM 4734 N N . ASN A 1 667 ? 46.673 4.859 -8.205 1.00 87.94 667 ASN A N 1
ATOM 4735 C CA . ASN A 1 667 ? 45.434 4.212 -8.660 1.00 87.94 667 ASN A CA 1
ATOM 4736 C C . ASN A 1 667 ? 44.946 3.200 -7.616 1.00 87.94 667 ASN A C 1
ATOM 4738 O O . ASN A 1 667 ? 45.749 2.423 -7.089 1.00 87.94 667 ASN A O 1
ATOM 4742 N N . LEU A 1 668 ? 43.639 3.165 -7.355 1.00 90.12 668 LEU A N 1
ATOM 4743 C CA . LEU A 1 668 ? 43.030 2.168 -6.482 1.00 90.12 668 LEU A CA 1
ATOM 4744 C C . LEU A 1 668 ? 42.858 0.840 -7.232 1.00 90.12 668 LEU A C 1
ATOM 4746 O O . LEU A 1 668 ? 42.373 0.805 -8.361 1.00 90.12 668 LEU A O 1
ATOM 4750 N N . ALA A 1 669 ? 43.239 -0.266 -6.594 1.00 89.38 669 ALA A N 1
ATOM 4751 C CA . ALA A 1 669 ? 43.137 -1.613 -7.170 1.00 89.38 669 ALA A CA 1
ATOM 4752 C C . ALA A 1 669 ? 42.353 -2.596 -6.284 1.00 89.38 669 ALA A C 1
ATOM 4754 O O . ALA A 1 669 ? 42.178 -3.759 -6.643 1.00 89.38 669 ALA A O 1
ATOM 4755 N N . TYR A 1 670 ? 41.894 -2.154 -5.113 1.00 91.56 670 TYR A N 1
ATOM 4756 C CA . TYR A 1 670 ? 41.277 -3.013 -4.110 1.00 91.56 670 TYR A CA 1
ATOM 4757 C C . TYR A 1 670 ? 40.166 -2.287 -3.351 1.00 91.56 670 TYR A C 1
ATOM 4759 O O . TYR A 1 670 ? 40.178 -1.063 -3.240 1.00 91.56 670 TYR A O 1
ATOM 4767 N N . HIS A 1 671 ? 39.216 -3.062 -2.835 1.00 94.31 671 HIS A N 1
ATOM 4768 C CA . HIS A 1 671 ? 38.223 -2.580 -1.881 1.00 94.31 671 HIS A CA 1
ATOM 4769 C C . HIS A 1 671 ? 38.874 -2.442 -0.507 1.00 94.31 671 HIS A C 1
ATOM 4771 O O . HIS A 1 671 ? 39.581 -3.352 -0.067 1.00 94.31 671 HIS A O 1
ATOM 4777 N N . ALA A 1 672 ? 38.646 -1.306 0.143 1.00 94.19 672 ALA A N 1
ATOM 4778 C CA . ALA A 1 672 ? 39.227 -1.003 1.441 1.00 94.19 672 ALA A CA 1
ATOM 4779 C C . ALA A 1 672 ? 38.627 -1.882 2.554 1.00 94.19 672 ALA A C 1
ATOM 4781 O O . ALA A 1 672 ? 37.588 -2.528 2.376 1.00 94.19 672 ALA A O 1
ATOM 4782 N N . LYS A 1 673 ? 39.283 -1.900 3.716 1.00 92.50 673 LYS A N 1
ATOM 4783 C CA . LYS A 1 673 ? 38.816 -2.597 4.915 1.00 92.50 673 LYS A CA 1
ATOM 4784 C C . LYS A 1 673 ? 37.381 -2.170 5.261 1.00 92.50 673 LYS A C 1
ATOM 4786 O O . LYS A 1 673 ? 36.981 -1.044 4.996 1.00 92.50 673 LYS A O 1
ATOM 4791 N N . ASN A 1 674 ? 36.613 -3.084 5.857 1.00 89.88 674 ASN A N 1
ATOM 4792 C CA . ASN A 1 674 ? 35.209 -2.910 6.263 1.00 89.88 674 ASN A CA 1
ATOM 4793 C C . ASN A 1 674 ? 34.191 -2.794 5.115 1.00 89.88 674 ASN A C 1
ATOM 4795 O O . ASN A 1 674 ? 33.003 -2.601 5.370 1.00 89.88 674 ASN A O 1
ATOM 4799 N N . GLN A 1 675 ? 34.609 -2.953 3.858 1.00 93.75 675 GLN A N 1
ATOM 4800 C CA . GLN A 1 675 ? 33.678 -3.031 2.734 1.00 93.75 675 GLN A CA 1
ATOM 4801 C C . GLN A 1 675 ? 33.199 -4.468 2.535 1.00 93.75 675 GLN A C 1
ATOM 4803 O O . GLN A 1 675 ? 33.987 -5.413 2.598 1.00 93.75 675 GLN A O 1
ATOM 4808 N N . PHE A 1 676 ? 31.904 -4.635 2.276 1.00 95.56 676 PHE A N 1
ATOM 4809 C CA . PHE A 1 676 ? 31.339 -5.932 1.929 1.00 95.56 676 PHE A CA 1
ATOM 4810 C C . PHE A 1 676 ? 31.248 -6.057 0.422 1.00 95.56 676 PHE A C 1
ATOM 4812 O O . PHE A 1 676 ? 30.744 -5.156 -0.248 1.00 95.56 676 PHE A O 1
ATOM 4819 N N . ILE A 1 677 ? 31.683 -7.194 -0.105 1.00 95.50 677 ILE A N 1
ATOM 4820 C CA . ILE A 1 677 ? 31.559 -7.501 -1.525 1.00 95.50 677 ILE A CA 1
ATOM 4821 C C . ILE A 1 677 ? 30.865 -8.841 -1.738 1.00 95.50 677 ILE A C 1
ATOM 4823 O O . ILE A 1 677 ? 30.914 -9.736 -0.895 1.00 95.50 677 ILE A O 1
ATOM 4827 N N . LYS A 1 678 ? 30.272 -9.003 -2.913 1.00 95.25 678 LYS A N 1
ATOM 4828 C CA . LYS A 1 678 ? 29.908 -10.299 -3.483 1.00 95.25 678 LYS A CA 1
ATOM 4829 C C . LYS A 1 678 ? 30.247 -10.304 -4.965 1.00 95.25 678 LYS A C 1
ATOM 4831 O O . LYS A 1 678 ? 30.109 -9.278 -5.632 1.00 95.25 678 LYS A O 1
ATOM 4836 N N . PHE A 1 679 ? 30.649 -11.451 -5.493 1.00 92.25 679 PHE A N 1
ATOM 4837 C CA . PHE A 1 679 ? 30.835 -11.582 -6.935 1.00 92.25 679 PHE A CA 1
ATOM 4838 C C . PHE A 1 679 ? 29.478 -11.736 -7.625 1.00 92.25 679 PHE A C 1
ATOM 4840 O O . PHE A 1 679 ? 28.551 -12.310 -7.057 1.00 92.25 679 PHE A O 1
ATOM 4847 N N . ALA A 1 680 ? 29.329 -11.195 -8.834 1.00 87.44 680 ALA A N 1
ATOM 4848 C CA . ALA A 1 680 ? 28.054 -11.237 -9.559 1.00 87.44 680 ALA A CA 1
ATOM 4849 C C . ALA A 1 680 ? 27.523 -12.670 -9.781 1.00 87.44 680 ALA A C 1
ATOM 4851 O O . ALA A 1 680 ? 26.314 -12.884 -9.796 1.00 87.44 680 ALA A O 1
ATOM 4852 N N . ASP A 1 681 ? 28.430 -13.638 -9.893 1.00 86.69 681 ASP A N 1
ATOM 4853 C CA . ASP A 1 681 ? 28.180 -15.057 -10.140 1.00 86.69 681 ASP A CA 1
ATOM 4854 C C . ASP A 1 681 ? 28.193 -15.925 -8.867 1.00 86.69 681 ASP A C 1
ATOM 4856 O O . ASP A 1 681 ? 28.106 -17.148 -8.958 1.00 86.69 681 ASP A O 1
ATOM 4860 N N . SER A 1 682 ? 28.314 -15.323 -7.677 1.00 88.31 682 SER A N 1
ATOM 4861 C CA . SER A 1 682 ? 28.370 -16.047 -6.403 1.00 88.31 682 SER A CA 1
ATOM 4862 C C . SER A 1 682 ? 27.444 -15.430 -5.349 1.00 88.31 682 SER A C 1
ATOM 4864 O O . SER A 1 682 ? 27.434 -14.210 -5.164 1.00 88.31 682 SER A O 1
ATOM 4866 N N . PRO A 1 683 ? 26.689 -16.249 -4.594 1.00 88.00 683 PRO A N 1
ATOM 4867 C CA . PRO A 1 683 ? 25.876 -15.756 -3.487 1.00 88.00 683 PRO A CA 1
ATOM 4868 C C . PRO A 1 683 ? 26.702 -15.439 -2.228 1.00 88.00 683 PRO A C 1
ATOM 4870 O O . PRO A 1 683 ? 26.172 -14.842 -1.294 1.00 88.00 683 PRO A O 1
ATOM 4873 N N . THR A 1 684 ? 27.977 -15.841 -2.163 1.00 91.81 684 THR A N 1
ATOM 4874 C CA . THR A 1 684 ? 28.812 -15.648 -0.970 1.00 91.81 684 THR A CA 1
ATOM 4875 C C . THR A 1 684 ? 29.194 -14.180 -0.789 1.00 91.81 684 THR A C 1
ATOM 4877 O O . THR A 1 684 ? 29.755 -13.554 -1.690 1.00 91.81 684 THR A O 1
ATOM 4880 N N . VAL A 1 685 ? 28.928 -13.651 0.407 1.00 96.44 685 VAL A N 1
ATOM 4881 C CA . VAL A 1 685 ? 29.361 -12.316 0.832 1.00 96.44 685 VAL A CA 1
ATOM 4882 C C . VAL A 1 685 ? 30.711 -12.423 1.535 1.00 96.44 685 VAL A C 1
ATOM 4884 O O . VAL A 1 685 ? 30.935 -13.324 2.348 1.00 96.44 685 VAL A O 1
ATOM 4887 N N . TYR A 1 686 ? 31.601 -11.485 1.234 1.00 96.06 686 TYR A N 1
ATOM 4888 C CA . TYR A 1 686 ? 32.921 -11.375 1.834 1.00 96.06 686 TYR A CA 1
ATOM 4889 C C . TYR A 1 686 ? 33.073 -10.017 2.515 1.00 96.06 686 TYR A C 1
ATOM 4891 O O . TYR A 1 686 ? 32.655 -9.002 1.957 1.00 96.06 686 TYR A O 1
ATOM 4899 N N . LEU A 1 687 ? 33.702 -9.994 3.691 1.00 96.00 687 LEU A N 1
ATOM 4900 C CA . LEU A 1 687 ? 34.242 -8.760 4.260 1.00 96.00 687 LEU A CA 1
ATOM 4901 C C . LEU A 1 687 ? 35.671 -8.577 3.756 1.00 96.00 687 LEU A C 1
ATOM 4903 O O . LEU A 1 687 ? 36.481 -9.509 3.802 1.00 96.00 687 LEU A O 1
ATOM 4907 N N . MET A 1 688 ? 35.975 -7.370 3.301 1.00 95.06 688 MET A N 1
ATOM 4908 C CA . MET A 1 688 ? 37.321 -6.985 2.913 1.00 95.06 688 MET A CA 1
ATOM 4909 C C . MET A 1 688 ? 38.119 -6.598 4.153 1.00 95.06 688 MET A C 1
ATOM 4911 O O . MET A 1 688 ? 37.725 -5.715 4.917 1.00 95.06 688 MET A O 1
ATOM 4915 N N . GLU A 1 689 ? 39.247 -7.272 4.362 1.00 89.19 689 GLU A N 1
ATOM 4916 C CA . GLU A 1 689 ? 40.160 -6.988 5.466 1.00 89.19 689 GLU A CA 1
ATOM 4917 C C . GLU A 1 689 ? 41.600 -7.287 5.049 1.00 89.19 689 GLU A C 1
ATOM 4919 O O . GLU A 1 689 ? 41.901 -8.373 4.550 1.00 89.19 689 GLU A O 1
ATOM 4924 N N . ASN A 1 690 ? 42.496 -6.311 5.228 1.00 82.12 690 ASN A N 1
ATOM 4925 C CA . ASN A 1 690 ? 43.917 -6.423 4.879 1.00 82.12 690 ASN A CA 1
ATOM 4926 C C . ASN A 1 690 ? 44.147 -6.943 3.444 1.00 82.12 690 ASN A C 1
ATOM 4928 O O . ASN A 1 690 ? 45.007 -7.791 3.214 1.00 82.12 690 ASN A O 1
ATOM 4932 N N . ARG A 1 691 ? 43.350 -6.456 2.478 1.00 85.38 691 ARG A N 1
ATOM 4933 C CA . ARG A 1 691 ? 43.354 -6.873 1.056 1.00 85.38 691 ARG A CA 1
ATOM 4934 C C . ARG A 1 691 ? 43.007 -8.345 0.790 1.00 85.38 691 ARG A C 1
ATOM 4936 O O . ARG A 1 691 ? 43.168 -8.809 -0.336 1.00 85.38 691 ARG A O 1
ATOM 4943 N N . THR A 1 692 ? 42.501 -9.065 1.785 1.00 92.81 692 THR A N 1
ATOM 4944 C CA . THR A 1 692 ? 41.968 -10.426 1.639 1.00 92.81 692 THR A CA 1
ATOM 4945 C C . THR A 1 692 ? 40.442 -10.409 1.644 1.00 92.81 692 THR A C 1
ATOM 4947 O O . THR A 1 692 ? 39.830 -9.497 2.211 1.00 92.81 692 THR A O 1
ATOM 4950 N N . LYS A 1 693 ? 39.819 -11.416 1.020 1.00 94.88 693 LYS A N 1
ATOM 4951 C CA . LYS A 1 693 ? 38.369 -11.634 1.095 1.00 94.88 693 LYS A CA 1
ATOM 4952 C C . LYS A 1 693 ? 38.059 -12.682 2.161 1.00 94.88 693 LYS A C 1
ATOM 4954 O O . LYS A 1 693 ? 38.427 -13.846 2.016 1.00 94.88 693 LYS A O 1
ATOM 4959 N N . ARG A 1 694 ? 37.384 -12.282 3.240 1.00 94.88 694 ARG A N 1
ATOM 4960 C CA . ARG A 1 694 ? 37.001 -13.191 4.332 1.00 94.88 694 ARG A CA 1
ATOM 4961 C C . ARG A 1 694 ? 35.552 -13.650 4.154 1.00 94.88 694 ARG A C 1
ATOM 4963 O O . ARG A 1 694 ? 34.660 -12.801 4.211 1.00 94.88 694 ARG A O 1
ATOM 4970 N N . PRO A 1 695 ? 35.287 -14.947 3.909 1.00 94.81 695 PRO A N 1
ATOM 4971 C CA . PRO A 1 695 ? 33.931 -15.429 3.663 1.00 94.81 695 PRO A CA 1
ATOM 4972 C C . PRO A 1 695 ? 33.055 -15.333 4.916 1.00 94.81 695 PRO A C 1
ATOM 4974 O O . PRO A 1 695 ? 33.477 -15.712 6.011 1.00 94.81 695 PRO A O 1
ATOM 4977 N N . ILE A 1 696 ? 31.817 -14.865 4.735 1.00 94.25 696 ILE A N 1
ATOM 4978 C CA . ILE A 1 696 ? 30.794 -14.777 5.783 1.00 94.25 696 ILE A CA 1
ATOM 4979 C C . ILE A 1 696 ? 29.820 -15.943 5.618 1.00 94.25 696 ILE A C 1
ATOM 4981 O O . ILE A 1 696 ? 29.175 -16.080 4.579 1.00 94.25 696 ILE A O 1
ATOM 4985 N N . ARG A 1 697 ? 29.712 -16.795 6.643 1.00 87.25 697 ARG A N 1
ATOM 4986 C CA . ARG A 1 697 ? 28.916 -18.031 6.577 1.00 87.25 697 ARG A CA 1
ATOM 4987 C C . ARG A 1 697 ? 27.476 -17.856 7.052 1.00 87.25 697 ARG A C 1
ATOM 4989 O O . ARG A 1 697 ? 26.593 -18.547 6.549 1.00 87.25 697 ARG A O 1
ATOM 4996 N N . THR A 1 698 ? 27.240 -16.970 8.019 1.00 86.94 698 THR A N 1
ATOM 4997 C CA . THR A 1 698 ? 25.941 -16.853 8.691 1.00 86.94 698 THR A CA 1
ATOM 4998 C C . THR A 1 698 ? 25.429 -15.415 8.749 1.00 86.94 698 THR A C 1
ATOM 5000 O O . THR A 1 698 ? 26.220 -14.469 8.845 1.00 86.94 698 THR A O 1
ATOM 5003 N N . PRO A 1 699 ? 24.094 -15.225 8.760 1.00 87.69 699 PRO A N 1
ATOM 5004 C CA . PRO A 1 699 ? 23.498 -13.917 9.008 1.00 87.69 699 PRO A CA 1
ATOM 5005 C C . PRO A 1 699 ? 23.904 -13.321 10.361 1.00 87.69 699 PRO A C 1
ATOM 5007 O O . PRO A 1 699 ? 24.058 -12.113 10.459 1.00 87.69 699 PRO A O 1
ATOM 5010 N N . ALA A 1 700 ? 24.121 -14.137 11.399 1.00 86.50 700 ALA A N 1
ATOM 5011 C CA . ALA A 1 700 ? 24.505 -13.644 12.725 1.00 86.50 700 ALA A CA 1
ATOM 5012 C C . ALA A 1 700 ? 25.871 -12.938 12.712 1.00 86.50 700 ALA A C 1
ATOM 5014 O O . ALA A 1 700 ? 26.005 -11.852 13.280 1.00 86.50 700 ALA A O 1
ATOM 5015 N N . VAL A 1 701 ? 26.857 -13.516 12.015 1.00 90.50 701 VAL A N 1
ATOM 5016 C CA . VAL A 1 701 ? 28.159 -12.873 11.802 1.00 90.50 701 VAL A CA 1
ATOM 5017 C C . VAL A 1 701 ? 27.994 -11.622 10.948 1.00 90.50 701 VAL A C 1
ATOM 5019 O O . VAL A 1 701 ? 28.476 -10.564 11.345 1.00 90.50 701 VAL A O 1
ATOM 5022 N N . PHE A 1 702 ? 27.259 -11.696 9.833 1.00 92.25 702 PHE A N 1
ATOM 5023 C CA . PHE A 1 702 ? 26.987 -10.531 8.980 1.00 92.25 702 PHE A CA 1
ATOM 5024 C C . PHE A 1 702 ? 26.397 -9.356 9.783 1.00 92.25 702 PHE A C 1
ATOM 5026 O O . PHE A 1 702 ? 26.937 -8.247 9.765 1.00 92.25 702 PHE A O 1
ATOM 5033 N N . PHE A 1 703 ? 25.365 -9.632 10.585 1.00 90.12 703 PHE A N 1
ATOM 5034 C CA . PHE A 1 703 ? 24.672 -8.646 11.412 1.00 90.12 703 PHE A CA 1
ATOM 5035 C C . PHE A 1 703 ? 25.456 -8.188 12.653 1.00 90.12 703 PHE A C 1
ATOM 5037 O O . PHE A 1 703 ? 25.002 -7.320 13.405 1.00 90.12 703 PHE A O 1
ATOM 5044 N N . SER A 1 704 ? 26.648 -8.738 12.896 1.00 90.62 704 SER A N 1
ATOM 5045 C CA . SER A 1 704 ? 27.591 -8.172 13.868 1.00 90.62 704 SER A CA 1
ATOM 5046 C C . SER A 1 704 ? 28.381 -6.988 13.300 1.00 90.62 704 SER A C 1
ATOM 5048 O O . SER A 1 704 ? 28.818 -6.130 14.066 1.00 90.62 704 SER A O 1
ATOM 5050 N N . TYR A 1 705 ? 28.495 -6.876 11.971 1.00 91.25 705 TYR A N 1
ATOM 5051 C CA . TYR A 1 705 ? 29.240 -5.801 11.309 1.00 91.25 705 TYR A CA 1
ATOM 5052 C C . TYR A 1 705 ? 28.357 -4.724 10.667 1.00 91.25 705 TYR A C 1
ATOM 5054 O O . TYR A 1 705 ? 28.768 -3.568 10.642 1.00 91.25 705 TYR A O 1
ATOM 5062 N N . THR A 1 706 ? 27.169 -5.071 10.163 1.00 89.62 706 THR A N 1
ATOM 5063 C CA . THR A 1 706 ? 26.214 -4.117 9.563 1.00 89.62 706 THR A CA 1
ATOM 5064 C C . THR A 1 706 ? 24.767 -4.505 9.870 1.00 89.62 706 THR A C 1
ATOM 5066 O O . THR A 1 706 ? 24.496 -5.648 10.201 1.00 89.62 706 THR A O 1
ATOM 5069 N N . ASN A 1 707 ? 23.821 -3.573 9.742 1.00 85.75 707 ASN A N 1
ATOM 5070 C CA . ASN A 1 707 ? 22.383 -3.827 9.882 1.00 85.75 707 ASN A CA 1
ATOM 5071 C C . ASN A 1 707 ? 21.645 -3.971 8.534 1.00 85.75 707 ASN A C 1
ATOM 5073 O O . ASN A 1 707 ? 20.440 -4.204 8.537 1.00 85.75 707 ASN A O 1
ATOM 5077 N N . SER A 1 708 ? 22.318 -3.810 7.385 1.00 87.69 708 SER A N 1
ATOM 5078 C CA . SER A 1 708 ? 21.659 -3.851 6.069 1.00 87.69 708 SER A CA 1
ATOM 5079 C C . SER A 1 708 ? 22.492 -4.563 5.003 1.00 87.69 708 SER A C 1
ATOM 5081 O O . SER A 1 708 ? 23.683 -4.305 4.841 1.00 87.69 708 SER A O 1
ATOM 5083 N N . PHE A 1 709 ? 21.827 -5.401 4.200 1.00 87.56 709 PHE A N 1
ATOM 5084 C CA . PHE A 1 709 ? 22.401 -6.007 2.992 1.00 87.56 709 PHE A CA 1
ATOM 5085 C C . PHE A 1 709 ? 22.747 -4.992 1.908 1.00 87.56 709 PHE A C 1
ATOM 5087 O O . PHE A 1 709 ? 23.532 -5.297 1.011 1.00 87.56 709 PHE A O 1
ATOM 5094 N N . ASP A 1 710 ? 22.218 -3.775 1.993 1.00 88.19 710 ASP A N 1
ATOM 5095 C CA . ASP A 1 710 ? 22.532 -2.756 1.008 1.00 88.19 710 ASP A CA 1
ATOM 5096 C C . ASP A 1 710 ? 24.006 -2.297 1.096 1.00 88.19 710 ASP A C 1
ATOM 5098 O O . ASP A 1 710 ? 24.505 -1.660 0.165 1.00 88.19 710 ASP A O 1
ATOM 5102 N N . ASP A 1 711 ? 24.705 -2.611 2.196 1.00 87.88 711 ASP A N 1
ATOM 5103 C CA . ASP A 1 711 ? 26.150 -2.396 2.358 1.00 87.88 711 ASP A CA 1
ATOM 5104 C C . ASP A 1 711 ? 27.016 -3.357 1.524 1.00 87.88 711 ASP A C 1
ATOM 5106 O O . ASP A 1 711 ? 28.232 -3.182 1.474 1.00 87.88 711 ASP A O 1
ATOM 5110 N N . VAL A 1 712 ? 26.414 -4.346 0.852 1.00 94.62 712 VAL A N 1
ATOM 5111 C CA . VAL A 1 712 ? 27.128 -5.309 0.006 1.00 94.62 712 VAL A CA 1
ATOM 5112 C C . VAL A 1 712 ? 27.259 -4.796 -1.427 1.00 94.62 712 VAL A C 1
ATOM 5114 O O . VAL A 1 712 ? 26.281 -4.690 -2.174 1.00 94.62 712 VAL A O 1
ATOM 5117 N N . PHE A 1 713 ? 28.493 -4.543 -1.854 1.00 93.50 713 PHE A N 1
ATOM 5118 C CA . PHE A 1 713 ? 28.817 -4.168 -3.226 1.00 93.50 713 PHE A CA 1
ATOM 5119 C C . PHE A 1 713 ? 28.910 -5.406 -4.120 1.00 93.50 713 PHE A C 1
ATOM 5121 O O . PHE A 1 713 ? 29.496 -6.423 -3.757 1.00 93.50 713 PHE A O 1
ATOM 5128 N N . THR A 1 714 ? 28.309 -5.343 -5.307 1.00 92.94 714 THR A N 1
ATOM 5129 C CA . THR A 1 714 ? 28.456 -6.415 -6.301 1.00 92.94 714 THR A CA 1
ATOM 5130 C C . THR A 1 714 ? 29.621 -6.076 -7.210 1.00 92.94 714 THR A C 1
ATOM 5132 O O . THR A 1 714 ? 29.632 -4.998 -7.798 1.00 92.94 714 THR A O 1
ATOM 5135 N N . VAL A 1 715 ? 30.581 -6.989 -7.311 1.00 91.25 715 VAL A N 1
ATOM 5136 C CA . VAL A 1 715 ? 31.846 -6.762 -8.011 1.00 91.25 715 VAL A CA 1
ATOM 5137 C C . VAL A 1 715 ? 32.089 -7.836 -9.066 1.00 91.25 715 VAL A C 1
ATOM 5139 O O . VAL A 1 715 ? 31.573 -8.955 -8.985 1.00 91.25 715 VAL A O 1
ATOM 5142 N N . ASP A 1 716 ? 32.871 -7.473 -10.075 1.00 87.19 716 ASP A N 1
ATOM 5143 C CA . ASP A 1 716 ? 33.286 -8.365 -11.153 1.00 87.19 716 ASP A CA 1
ATOM 5144 C C . ASP A 1 716 ? 34.496 -9.238 -10.755 1.00 87.19 716 ASP A C 1
ATOM 5146 O O . ASP A 1 716 ? 35.266 -8.896 -9.853 1.00 87.19 716 ASP A O 1
ATOM 5150 N N . ARG A 1 717 ? 34.687 -10.367 -11.452 1.00 86.25 717 ARG A N 1
ATOM 5151 C CA . ARG A 1 717 ? 35.799 -11.309 -11.226 1.00 86.25 717 ARG A CA 1
ATOM 5152 C C . ARG A 1 717 ? 37.176 -10.754 -11.608 1.00 86.25 717 ARG A C 1
ATOM 5154 O O . ARG A 1 717 ? 38.180 -11.348 -11.227 1.00 86.25 717 ARG A O 1
ATOM 5161 N N . SER A 1 718 ? 37.251 -9.616 -12.300 1.00 85.69 718 SER A N 1
ATOM 5162 C CA . SER A 1 718 ? 38.508 -8.887 -12.524 1.00 85.69 718 SER A CA 1
ATOM 5163 C C . SER A 1 718 ? 39.186 -8.431 -11.228 1.00 85.69 718 SER A C 1
ATOM 5165 O O . SER A 1 718 ? 40.393 -8.186 -11.227 1.00 85.69 718 SER A O 1
ATOM 5167 N N . PHE A 1 719 ? 38.452 -8.351 -10.116 1.00 88.38 719 PHE A N 1
ATOM 5168 C CA . PHE A 1 719 ? 39.041 -8.171 -8.797 1.00 88.38 719 PHE A CA 1
ATOM 5169 C C . PHE A 1 719 ? 39.467 -9.515 -8.203 1.00 88.38 719 PHE A C 1
ATOM 5171 O O . PHE A 1 719 ? 38.640 -10.304 -7.744 1.00 88.38 719 PHE A O 1
ATOM 5178 N N . ASN A 1 720 ? 40.778 -9.758 -8.180 1.00 86.12 720 ASN A N 1
ATOM 5179 C CA . ASN A 1 720 ? 41.348 -10.958 -7.584 1.00 86.12 720 ASN A CA 1
ATOM 5180 C C . ASN A 1 720 ? 41.868 -10.667 -6.168 1.00 86.12 720 ASN A C 1
ATOM 5182 O O . ASN A 1 720 ? 42.839 -9.928 -6.001 1.00 86.12 720 ASN A O 1
ATOM 5186 N N . TYR A 1 721 ? 41.226 -11.260 -5.161 1.00 90.50 721 TYR A N 1
ATOM 5187 C CA . TYR A 1 721 ? 41.618 -11.140 -3.755 1.00 90.50 721 TYR A CA 1
ATOM 5188 C C . TYR A 1 721 ? 42.067 -12.494 -3.209 1.00 90.50 721 TYR A C 1
ATOM 5190 O O . TYR A 1 721 ? 41.340 -13.474 -3.400 1.00 90.50 721 TYR A O 1
ATOM 5198 N N . PRO A 1 722 ? 43.194 -12.557 -2.478 1.00 94.12 722 PRO A N 1
ATOM 5199 C CA . PRO A 1 722 ? 43.550 -13.740 -1.707 1.00 94.12 722 PRO A CA 1
ATOM 5200 C C . PRO A 1 722 ? 42.440 -14.114 -0.718 1.00 94.12 722 PRO A C 1
ATOM 5202 O O . PRO A 1 722 ? 41.815 -13.237 -0.111 1.00 94.12 722 PRO A O 1
ATOM 5205 N N . ASP A 1 723 ? 42.210 -15.415 -0.549 1.00 92.38 723 ASP A N 1
ATOM 5206 C CA . ASP A 1 723 ? 41.278 -15.929 0.452 1.00 92.38 723 ASP A CA 1
ATOM 5207 C C . ASP A 1 723 ? 41.824 -15.696 1.862 1.00 92.38 723 ASP A C 1
ATOM 5209 O O . ASP A 1 723 ? 42.948 -16.080 2.189 1.00 92.38 723 ASP A O 1
ATOM 5213 N N . GLY A 1 724 ? 41.012 -15.053 2.698 1.00 92.06 724 GLY A N 1
ATOM 5214 C CA . GLY A 1 724 ? 41.249 -14.947 4.132 1.00 92.06 724 GLY A CA 1
ATOM 5215 C C . GLY A 1 724 ? 40.487 -16.028 4.910 1.00 92.06 724 GLY A C 1
ATOM 5216 O O . GLY A 1 724 ? 39.607 -16.696 4.359 1.00 92.06 724 GLY A O 1
ATOM 5217 N N . PRO A 1 725 ? 40.775 -16.197 6.212 1.00 90.06 725 PRO A N 1
ATOM 5218 C CA . PRO A 1 725 ? 40.023 -17.118 7.058 1.00 90.06 725 PRO A CA 1
ATOM 5219 C C . PRO A 1 725 ? 38.552 -16.693 7.170 1.00 90.06 725 PRO A C 1
ATOM 5221 O O . PRO A 1 725 ? 38.224 -15.510 7.014 1.00 90.06 725 PRO A O 1
ATOM 5224 N N . LEU A 1 726 ? 37.678 -17.653 7.508 1.00 90.44 726 LEU A N 1
ATOM 5225 C CA . LEU A 1 726 ? 36.266 -17.396 7.815 1.00 90.44 726 LEU A CA 1
ATOM 5226 C C . LEU A 1 726 ? 36.127 -16.207 8.773 1.00 90.44 726 LEU A C 1
ATOM 5228 O O . LEU A 1 726 ? 36.913 -16.047 9.714 1.00 90.44 726 LEU A O 1
ATOM 5232 N N . LEU A 1 727 ? 35.151 -15.345 8.502 1.00 92.19 727 LEU A N 1
ATOM 5233 C CA . LEU A 1 727 ? 34.871 -14.201 9.358 1.00 92.19 727 LEU A CA 1
ATOM 5234 C C . LEU A 1 727 ? 34.139 -14.672 10.625 1.00 92.19 727 LEU A C 1
ATOM 5236 O O . LEU A 1 727 ? 33.131 -15.368 10.524 1.00 92.19 727 LEU A O 1
ATOM 5240 N N . GLY A 1 728 ? 34.661 -14.306 11.797 1.00 90.94 728 GLY A N 1
ATOM 5241 C CA . GLY A 1 728 ? 33.974 -14.456 13.087 1.00 90.94 728 GLY A CA 1
ATOM 5242 C C . GLY A 1 728 ? 33.176 -13.197 13.437 1.00 90.94 728 GLY A C 1
ATOM 5243 O O . GLY A 1 728 ? 33.105 -12.276 12.635 1.00 90.94 728 GLY A O 1
ATOM 5244 N N . PHE A 1 729 ? 32.591 -13.124 14.628 1.00 92.25 729 PHE A N 1
ATOM 5245 C CA . PHE A 1 729 ? 31.919 -11.918 15.121 1.00 92.25 729 PHE A CA 1
ATOM 5246 C C . PHE A 1 729 ? 32.873 -10.717 15.221 1.00 92.25 729 PHE A C 1
ATOM 5248 O O . PHE A 1 729 ? 34.056 -10.873 15.530 1.00 92.25 729 PHE A O 1
ATOM 5255 N N . LYS A 1 730 ? 32.342 -9.509 14.993 1.00 91.69 730 LYS A N 1
ATOM 5256 C CA . LYS A 1 730 ? 33.085 -8.245 15.116 1.00 91.69 730 LYS A CA 1
ATOM 5257 C C . LYS A 1 730 ? 33.608 -8.039 16.541 1.00 91.69 730 LYS A C 1
ATOM 5259 O O . LYS A 1 730 ? 32.876 -8.294 17.499 1.00 91.69 730 LYS A O 1
ATOM 5264 N N . ASP A 1 731 ? 34.828 -7.521 16.681 1.00 89.94 731 ASP A N 1
ATOM 5265 C CA . ASP A 1 731 ? 35.356 -7.058 17.972 1.00 89.94 731 ASP A CA 1
ATOM 5266 C C . ASP A 1 731 ? 34.368 -6.086 18.640 1.00 89.94 731 ASP A C 1
ATOM 5268 O O . ASP A 1 731 ? 33.771 -5.240 17.974 1.00 89.94 731 ASP A O 1
ATOM 5272 N N . GLY A 1 732 ? 34.168 -6.237 19.949 1.00 89.69 732 GLY A N 1
ATOM 5273 C CA . GLY A 1 732 ? 33.127 -5.550 20.717 1.00 89.69 732 GLY A CA 1
ATOM 5274 C C . GLY A 1 732 ? 31.800 -6.308 20.814 1.00 89.69 732 GLY A C 1
ATOM 5275 O O . GLY A 1 732 ? 30.932 -5.914 21.590 1.00 89.69 732 GLY A O 1
ATOM 5276 N N . SER A 1 733 ? 31.616 -7.403 20.070 1.00 92.56 733 SER A N 1
ATOM 5277 C CA . SER A 1 733 ? 30.388 -8.203 20.153 1.00 92.56 733 SER A CA 1
ATOM 5278 C C . SER A 1 733 ? 30.260 -8.897 21.512 1.00 92.56 733 SER A C 1
ATOM 5280 O O . SER A 1 733 ? 31.164 -9.619 21.932 1.00 92.56 733 SER A O 1
ATOM 5282 N N . LEU A 1 734 ? 29.100 -8.740 22.156 1.00 92.69 734 LEU A N 1
ATOM 5283 C CA . LEU A 1 734 ? 28.688 -9.538 23.312 1.00 92.69 734 LEU A CA 1
ATOM 5284 C C . LEU A 1 734 ? 27.841 -10.719 22.851 1.00 92.69 734 LEU A C 1
ATOM 5286 O O . LEU A 1 734 ? 26.719 -10.534 22.370 1.00 92.69 734 LEU A O 1
ATOM 5290 N N . ILE A 1 735 ? 28.367 -11.929 23.009 1.00 92.75 735 ILE A N 1
ATOM 5291 C CA . ILE A 1 735 ? 27.740 -13.158 22.519 1.00 92.75 735 ILE A CA 1
ATOM 5292 C C . ILE A 1 735 ? 27.651 -14.217 23.618 1.00 92.75 735 ILE A C 1
ATOM 5294 O O . ILE A 1 735 ? 28.500 -14.284 24.504 1.00 92.75 735 ILE A O 1
ATOM 5298 N N . LYS A 1 736 ? 26.629 -15.070 23.556 1.00 91.06 736 LYS A N 1
ATOM 5299 C CA . LYS A 1 736 ? 26.507 -16.255 24.411 1.00 91.06 736 LYS A CA 1
ATOM 5300 C C . LYS A 1 736 ? 26.038 -17.467 23.611 1.00 91.06 736 LYS A C 1
ATOM 5302 O O . LYS A 1 736 ? 25.177 -17.331 22.742 1.00 91.06 736 LYS A O 1
ATOM 5307 N N . GLY A 1 737 ? 26.583 -18.630 23.948 1.00 82.69 737 GLY A N 1
ATOM 5308 C CA . GLY A 1 737 ? 26.120 -19.941 23.489 1.00 82.69 737 GLY A CA 1
ATOM 5309 C C . GLY A 1 737 ? 25.420 -20.706 24.616 1.00 82.69 737 GLY A C 1
ATOM 5310 O O . GLY A 1 737 ? 24.790 -20.093 25.489 1.00 82.69 737 GLY A O 1
ATOM 5311 N N . SER A 1 738 ? 25.574 -22.027 24.625 1.00 80.44 738 SER A N 1
ATOM 5312 C CA . SER A 1 738 ? 25.152 -22.938 25.695 1.00 80.44 738 SER A CA 1
ATOM 5313 C C . SER A 1 738 ? 26.358 -23.297 26.590 1.00 80.44 738 SER A C 1
ATOM 5315 O O . SER A 1 738 ? 27.440 -23.534 26.059 1.00 80.44 738 SER A O 1
ATOM 5317 N N . PRO A 1 739 ? 26.240 -23.382 27.934 1.00 59.69 739 PRO A N 1
ATOM 5318 C CA . PRO A 1 739 ? 25.021 -23.250 28.721 1.00 59.69 739 PRO A CA 1
ATOM 5319 C C . PRO A 1 739 ? 24.720 -21.800 29.148 1.00 59.69 739 PRO A C 1
ATOM 5321 O O . PRO A 1 739 ? 23.592 -21.367 28.937 1.00 59.69 739 PRO A O 1
ATOM 5324 N N . TYR A 1 740 ? 25.671 -21.007 29.673 1.00 72.00 740 TYR A N 1
ATOM 5325 C CA . TYR A 1 740 ? 25.346 -19.659 30.202 1.00 72.00 740 TYR A CA 1
ATOM 5326 C C . TYR A 1 740 ? 26.462 -18.598 30.139 1.00 72.00 740 TYR A C 1
ATOM 5328 O O . TYR A 1 740 ? 26.207 -17.447 30.493 1.00 72.00 740 TYR A O 1
ATOM 5336 N N . THR A 1 741 ? 27.678 -18.931 29.695 1.00 86.94 741 THR A N 1
ATOM 5337 C CA . THR A 1 741 ? 28.799 -17.974 29.702 1.00 86.94 741 THR A CA 1
ATOM 5338 C C . THR A 1 741 ? 28.601 -16.877 28.655 1.00 86.94 741 THR A C 1
ATOM 5340 O O . THR A 1 741 ? 28.399 -17.158 27.471 1.00 86.94 741 THR A O 1
ATOM 5343 N N . VAL A 1 742 ? 28.676 -15.618 29.094 1.00 90.81 742 VAL A N 1
ATOM 5344 C CA . VAL A 1 742 ? 28.752 -14.453 28.205 1.00 90.81 742 VAL A CA 1
ATOM 5345 C C . VAL A 1 742 ? 30.208 -14.252 27.807 1.00 90.81 742 VAL A C 1
ATOM 5347 O O . VAL A 1 742 ? 31.098 -14.311 28.656 1.00 90.81 742 VAL A O 1
ATOM 5350 N N . TYR A 1 743 ? 30.443 -13.994 26.527 1.00 91.94 743 TYR A N 1
ATOM 5351 C CA . TYR A 1 743 ? 31.754 -13.690 25.974 1.00 91.94 743 TYR A CA 1
ATOM 5352 C C . TYR A 1 743 ? 31.743 -12.306 25.335 1.00 91.94 743 TYR A C 1
ATOM 5354 O O . TYR A 1 743 ? 30.802 -11.948 24.624 1.00 91.94 743 TYR A O 1
ATOM 5362 N N . LEU A 1 744 ? 32.818 -11.554 25.550 1.00 91.56 744 LEU A N 1
ATOM 5363 C CA . LEU A 1 744 ? 33.162 -10.403 24.726 1.00 91.56 744 LEU A CA 1
ATOM 5364 C C . LEU A 1 744 ? 34.181 -10.848 23.678 1.00 91.56 744 LEU A C 1
ATOM 5366 O O . LEU A 1 744 ? 35.185 -11.481 24.014 1.00 91.56 744 LEU A O 1
ATOM 5370 N N . VAL A 1 745 ? 33.924 -10.515 22.416 1.00 92.00 745 VAL A N 1
ATOM 5371 C CA . VAL A 1 745 ? 34.918 -10.665 21.354 1.00 92.00 745 VAL A CA 1
ATOM 5372 C C . VAL A 1 745 ? 35.885 -9.489 21.433 1.00 92.00 745 VAL A C 1
ATOM 5374 O O . VAL A 1 745 ? 35.478 -8.342 21.271 1.00 92.00 745 VAL A O 1
ATOM 5377 N N . ASP A 1 746 ? 37.151 -9.771 21.713 1.00 88.12 746 ASP A N 1
ATOM 5378 C CA . ASP A 1 746 ? 38.210 -8.777 21.888 1.00 88.12 746 ASP A CA 1
ATOM 5379 C C . ASP A 1 746 ? 39.458 -9.257 21.147 1.00 88.12 746 ASP A C 1
ATOM 5381 O O . ASP A 1 746 ? 39.988 -10.339 21.426 1.00 88.12 746 ASP A O 1
ATOM 5385 N N . SER A 1 747 ? 39.914 -8.465 20.174 1.00 85.44 747 SER A N 1
ATOM 5386 C CA . SER A 1 747 ? 41.054 -8.798 19.312 1.00 85.44 747 SER A CA 1
ATOM 5387 C C . SER A 1 747 ? 40.907 -10.172 18.634 1.00 85.44 747 SER A C 1
ATOM 5389 O O . SER A 1 747 ? 41.842 -10.975 18.593 1.00 85.44 747 SER A O 1
ATOM 5391 N N . GLY A 1 748 ? 39.699 -10.483 18.153 1.00 85.81 748 GLY A N 1
ATOM 5392 C CA . GLY A 1 748 ? 39.345 -11.746 17.505 1.00 85.81 748 GLY A CA 1
ATOM 5393 C C . GLY A 1 748 ? 39.206 -12.959 18.435 1.00 85.81 748 GLY A C 1
ATOM 5394 O O . GLY A 1 748 ? 38.804 -14.025 17.962 1.00 85.81 748 GLY A O 1
ATOM 5395 N N . LYS A 1 749 ? 39.486 -12.833 19.738 1.00 89.56 749 LYS A N 1
ATOM 5396 C CA . LYS A 1 749 ? 39.327 -13.908 20.733 1.00 89.56 749 LYS A CA 1
ATOM 5397 C C . LYS A 1 749 ? 38.032 -13.740 21.515 1.00 89.56 749 LYS A C 1
ATOM 5399 O O . LYS A 1 749 ? 37.603 -12.617 21.762 1.00 89.56 749 LYS A O 1
ATOM 5404 N N . LYS A 1 750 ? 37.432 -14.845 21.961 1.00 91.06 750 LYS A N 1
ATOM 5405 C CA . LYS A 1 750 ? 36.304 -14.799 22.900 1.00 91.06 750 LYS A CA 1
ATOM 5406 C C . LYS A 1 750 ? 36.844 -14.817 24.326 1.00 91.06 750 LYS A C 1
ATOM 5408 O O . LYS A 1 750 ? 37.566 -15.729 24.719 1.00 91.06 750 LYS A O 1
ATOM 5413 N N . ARG A 1 751 ? 36.517 -13.794 25.104 1.00 90.19 751 ARG A N 1
ATOM 5414 C CA . ARG A 1 751 ? 36.927 -13.650 26.504 1.00 90.19 751 ARG A CA 1
ATOM 5415 C C . ARG A 1 751 ? 35.684 -13.767 27.379 1.00 90.19 751 ARG A C 1
ATOM 5417 O O . ARG A 1 751 ? 34.774 -12.946 27.271 1.00 90.19 751 ARG A O 1
ATOM 5424 N N . GLY A 1 752 ? 35.605 -14.841 28.160 1.00 89.31 752 GLY A N 1
ATOM 5425 C CA . GLY A 1 752 ? 34.429 -15.157 28.973 1.00 89.31 752 GLY A CA 1
ATOM 5426 C C . GLY A 1 752 ? 34.388 -14.339 30.258 1.00 89.31 752 GLY A C 1
ATOM 5427 O O . GLY A 1 752 ? 35.426 -14.106 30.868 1.00 89.31 752 GLY A O 1
ATOM 5428 N N . PHE A 1 753 ? 33.204 -13.927 30.695 1.00 86.88 753 PHE A N 1
ATOM 5429 C CA . PHE A 1 753 ? 33.030 -13.322 32.016 1.00 86.88 753 PHE A CA 1
ATOM 5430 C C . PHE A 1 753 ? 32.897 -14.413 33.077 1.00 86.88 753 PHE A C 1
ATOM 5432 O O . PHE A 1 753 ? 32.038 -15.289 32.962 1.00 86.88 753 PHE A O 1
ATOM 5439 N N . THR A 1 754 ? 33.724 -14.353 34.122 1.00 84.06 754 THR A N 1
ATOM 5440 C CA . THR A 1 754 ? 33.719 -15.351 35.208 1.00 84.06 754 THR A CA 1
ATOM 5441 C C . THR A 1 754 ? 32.491 -15.256 36.118 1.00 84.06 754 THR A C 1
ATOM 5443 O O . THR A 1 754 ? 32.144 -16.225 36.791 1.00 84.06 754 THR A O 1
ATOM 5446 N N . SER A 1 755 ? 31.805 -14.108 36.139 1.00 79.00 755 SER A N 1
ATOM 5447 C CA . SER A 1 755 ? 30.590 -13.890 36.929 1.00 79.00 755 SER A CA 1
ATOM 5448 C C . SER A 1 755 ? 29.710 -12.769 36.363 1.00 79.00 755 SER A C 1
ATOM 5450 O O . SER A 1 755 ? 30.170 -11.904 35.615 1.00 79.00 755 SER A O 1
ATOM 5452 N N . ALA A 1 756 ? 28.438 -12.732 36.776 1.00 75.38 756 ALA A N 1
ATOM 5453 C CA . ALA A 1 756 ? 27.541 -11.612 36.479 1.00 75.38 756 ALA A CA 1
ATOM 5454 C C . ALA A 1 756 ? 28.064 -10.282 37.053 1.00 75.38 756 ALA A C 1
ATOM 5456 O O . ALA A 1 756 ? 27.895 -9.240 36.428 1.00 75.38 756 ALA A O 1
ATOM 5457 N N . ALA A 1 757 ? 28.743 -10.318 38.205 1.00 73.75 757 ALA A N 1
ATOM 5458 C CA . ALA A 1 757 ? 29.372 -9.142 38.801 1.00 73.75 757 ALA A CA 1
ATOM 5459 C C . ALA A 1 757 ? 30.533 -8.615 37.942 1.00 73.75 757 ALA A C 1
ATOM 5461 O O . ALA A 1 757 ? 30.628 -7.408 37.744 1.00 73.75 757 ALA A O 1
ATOM 5462 N N . ALA A 1 758 ? 31.362 -9.498 37.371 1.00 75.31 758 ALA A N 1
ATOM 5463 C CA . ALA A 1 758 ? 32.415 -9.106 36.430 1.00 75.31 758 ALA A CA 1
ATOM 5464 C C . ALA A 1 758 ? 31.826 -8.474 35.156 1.00 75.31 758 ALA A C 1
ATOM 5466 O O . ALA A 1 758 ? 32.306 -7.447 34.682 1.00 75.31 758 ALA A O 1
ATOM 5467 N N . PHE A 1 759 ? 30.734 -9.041 34.637 1.00 79.88 759 PHE A N 1
ATOM 5468 C CA . PHE A 1 759 ? 30.034 -8.520 33.462 1.00 79.88 759 PHE A CA 1
ATOM 5469 C C . PHE A 1 759 ? 29.414 -7.132 33.695 1.00 79.88 759 PHE A C 1
ATOM 5471 O O . PHE A 1 759 ? 29.676 -6.196 32.935 1.00 79.88 759 PHE A O 1
ATOM 5478 N N . LEU A 1 760 ? 28.643 -6.979 34.775 1.00 80.50 760 LEU A N 1
ATOM 5479 C CA . LEU A 1 760 ? 28.026 -5.704 35.152 1.00 80.50 760 LEU A CA 1
ATOM 5480 C C . LEU A 1 760 ? 29.078 -4.668 35.580 1.00 80.50 760 LEU A C 1
ATOM 5482 O O . LEU A 1 760 ? 28.927 -3.485 35.290 1.00 80.50 760 LEU A O 1
ATOM 5486 N N . GLY A 1 761 ? 30.166 -5.104 36.220 1.00 74.44 761 GLY A N 1
ATOM 5487 C CA . GLY A 1 761 ? 31.258 -4.247 36.685 1.00 74.44 761 GLY A CA 1
ATOM 5488 C C . GLY A 1 761 ? 32.058 -3.589 35.557 1.00 74.44 761 GLY A C 1
ATOM 5489 O O . GLY A 1 761 ? 32.570 -2.486 35.740 1.00 74.44 761 GLY A O 1
ATOM 5490 N N . ILE A 1 762 ? 32.118 -4.211 34.372 1.00 77.25 762 ILE A N 1
ATOM 5491 C CA . ILE A 1 762 ? 32.683 -3.590 33.158 1.00 77.25 762 ILE A CA 1
ATOM 5492 C C . ILE A 1 762 ? 31.691 -2.608 32.501 1.00 77.25 762 ILE A C 1
ATOM 5494 O O . ILE A 1 762 ? 32.087 -1.832 31.635 1.00 77.25 762 ILE A O 1
ATOM 5498 N N . GLY A 1 763 ? 30.434 -2.558 32.958 1.00 82.50 763 GLY A N 1
ATOM 5499 C CA . GLY A 1 763 ? 29.437 -1.560 32.556 1.00 82.50 763 GLY A CA 1
ATOM 5500 C C . GLY A 1 763 ? 28.424 -2.037 31.516 1.00 82.50 763 GLY A C 1
ATOM 5501 O O . GLY A 1 763 ? 27.640 -1.231 31.012 1.00 82.50 763 GLY A O 1
ATOM 5502 N N . TYR A 1 764 ? 28.437 -3.322 31.167 1.00 84.00 764 TYR A N 1
ATOM 5503 C CA . TYR A 1 764 ? 27.489 -3.906 30.221 1.00 84.00 764 TYR A CA 1
ATOM 5504 C C . TYR A 1 764 ? 26.174 -4.322 30.884 1.00 84.00 764 TYR A C 1
ATOM 5506 O O . TYR A 1 764 ? 26.093 -4.514 32.094 1.00 84.00 764 TYR A O 1
ATOM 5514 N N . SER A 1 765 ? 25.139 -4.513 30.066 1.00 87.00 765 SER A N 1
ATOM 5515 C CA . SER A 1 765 ? 23.832 -5.028 30.478 1.00 87.00 765 SER A CA 1
ATOM 5516 C C . SER A 1 765 ? 23.482 -6.319 29.743 1.00 87.00 765 SER A C 1
ATOM 5518 O O . SER A 1 765 ? 23.800 -6.485 28.567 1.00 87.00 765 SER A O 1
ATOM 5520 N N . PHE A 1 766 ? 22.774 -7.239 30.406 1.00 84.12 766 PHE A N 1
ATOM 5521 C CA . PHE A 1 766 ? 22.401 -8.527 29.810 1.00 84.12 766 PHE A CA 1
ATOM 5522 C C . PHE A 1 766 ? 21.487 -8.371 28.587 1.00 84.12 766 PHE A C 1
ATOM 5524 O O . PHE A 1 766 ? 21.501 -9.230 27.708 1.00 84.12 766 PHE A O 1
ATOM 5531 N N . SER A 1 767 ? 20.754 -7.257 28.476 1.00 85.44 767 SER A N 1
ATOM 5532 C CA . SER A 1 767 ? 19.949 -6.933 27.289 1.00 85.44 767 SER A CA 1
ATOM 5533 C C . SER A 1 767 ? 20.785 -6.702 26.025 1.00 85.44 767 SER A C 1
ATOM 5535 O O . SER A 1 767 ? 20.251 -6.737 24.920 1.00 85.44 767 SER A O 1
ATOM 5537 N N . GLN A 1 768 ? 22.089 -6.472 26.177 1.00 87.44 768 GLN A N 1
ATOM 5538 C CA . GLN A 1 768 ? 23.028 -6.251 25.082 1.00 87.44 768 GLN A CA 1
ATOM 5539 C C . GLN A 1 768 ? 23.646 -7.555 24.549 1.00 87.44 768 GLN A C 1
ATOM 5541 O O . GLN A 1 768 ? 24.352 -7.528 23.541 1.00 87.44 768 GLN A O 1
ATOM 5546 N N . VAL A 1 769 ? 23.406 -8.690 25.216 1.00 89.88 769 VAL A N 1
ATOM 5547 C CA . VAL A 1 769 ? 24.010 -9.982 24.871 1.00 89.88 769 VAL A CA 1
ATOM 5548 C C . VAL A 1 769 ? 23.216 -10.669 23.764 1.00 89.88 769 VAL A C 1
ATOM 5550 O O . VAL A 1 769 ? 22.018 -10.920 23.894 1.00 89.88 769 VAL A O 1
ATOM 5553 N N . ARG A 1 770 ? 23.900 -11.042 22.682 1.00 89.50 770 ARG A N 1
ATOM 5554 C CA . ARG A 1 770 ? 23.316 -11.796 21.568 1.00 89.50 770 ARG A CA 1
ATOM 5555 C C . ARG A 1 770 ? 23.477 -13.296 21.799 1.00 89.50 770 ARG A C 1
ATOM 5557 O O . ARG A 1 770 ? 24.568 -13.771 22.096 1.00 89.50 770 ARG A O 1
ATOM 5564 N N . THR A 1 771 ? 22.401 -14.060 21.632 1.00 89.75 771 THR A N 1
ATOM 5565 C CA . THR A 1 771 ? 22.480 -15.530 21.667 1.00 89.75 771 THR A CA 1
ATOM 5566 C C . THR A 1 771 ? 22.863 -16.050 20.287 1.00 89.75 771 THR A C 1
ATOM 5568 O O . THR A 1 771 ? 22.261 -15.641 19.295 1.00 89.75 771 THR A O 1
ATOM 5571 N N . VAL A 1 772 ? 23.866 -16.924 20.219 1.00 87.69 772 VAL A N 1
ATOM 5572 C CA . VAL A 1 772 ? 24.432 -17.443 18.966 1.00 87.69 772 VAL A CA 1
ATOM 5573 C C . VAL A 1 772 ? 24.613 -18.964 19.044 1.00 87.69 772 VAL A C 1
ATOM 5575 O O . VAL A 1 772 ? 24.793 -19.491 20.142 1.00 87.69 772 VAL A O 1
ATOM 5578 N N . PRO A 1 773 ? 24.576 -19.693 17.914 1.00 85.06 773 PRO A N 1
ATOM 5579 C CA . PRO A 1 773 ? 24.873 -21.125 17.900 1.00 85.06 773 PRO A CA 1
ATOM 5580 C C . PRO A 1 773 ? 26.305 -21.434 18.367 1.00 85.06 773 PRO A C 1
ATOM 5582 O O . PRO A 1 773 ? 27.244 -20.724 18.002 1.00 85.06 773 PRO A O 1
ATOM 5585 N N . ASP A 1 774 ? 26.495 -22.543 19.088 1.00 84.06 774 ASP A N 1
ATOM 5586 C CA . ASP A 1 774 ? 27.805 -22.932 19.645 1.00 84.06 774 ASP A CA 1
ATOM 5587 C C . ASP A 1 774 ? 28.879 -23.162 18.566 1.00 84.06 774 ASP A C 1
ATOM 5589 O O . ASP A 1 774 ? 30.054 -22.865 18.779 1.00 84.06 774 ASP A O 1
ATOM 5593 N N . GLY A 1 775 ? 28.476 -23.605 17.369 1.00 82.25 775 GLY A N 1
ATOM 5594 C CA . GLY A 1 775 ? 29.379 -23.739 16.221 1.00 82.25 775 GLY A CA 1
ATOM 5595 C C . GLY A 1 775 ? 29.980 -22.407 15.752 1.00 82.25 775 GLY A C 1
ATOM 5596 O O . GLY A 1 775 ? 31.135 -22.374 15.336 1.00 82.25 775 GLY A O 1
ATOM 5597 N N . GLU A 1 776 ? 29.241 -21.301 15.877 1.00 82.25 776 GLU A N 1
ATOM 5598 C CA . GLU A 1 776 ? 29.729 -19.956 15.536 1.00 82.25 776 GLU A CA 1
ATOM 5599 C C . GLU A 1 776 ? 30.598 -19.384 16.664 1.00 82.25 776 GLU A C 1
ATOM 5601 O O . GLU A 1 776 ? 31.609 -18.731 16.412 1.00 82.25 776 GLU A O 1
ATOM 5606 N N . LEU A 1 777 ? 30.259 -19.693 17.922 1.00 83.56 777 LEU A N 1
ATOM 5607 C CA . LEU A 1 777 ? 31.101 -19.380 19.080 1.00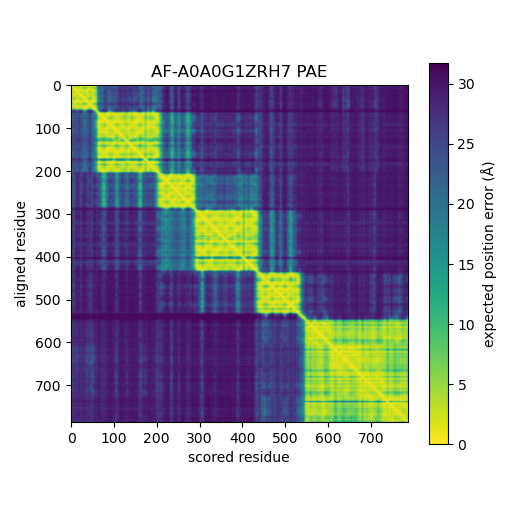 83.56 777 LEU A CA 1
ATOM 5608 C C . LEU A 1 777 ? 32.463 -20.100 19.004 1.00 83.56 777 LEU A C 1
ATOM 5610 O O . LEU A 1 777 ? 33.464 -19.613 19.533 1.00 83.56 777 LEU A O 1
ATOM 5614 N N . GLY A 1 778 ? 32.518 -21.256 18.339 1.00 83.56 778 GLY A N 1
ATOM 5615 C CA . GLY A 1 778 ? 33.740 -22.013 18.063 1.00 83.56 778 GLY A CA 1
ATOM 5616 C C . GLY A 1 778 ? 34.698 -21.363 17.056 1.00 83.56 778 GLY A C 1
ATOM 5617 O O . GLY A 1 778 ? 35.846 -21.786 16.977 1.00 83.56 778 GLY A O 1
ATOM 5618 N N . LEU A 1 779 ? 34.278 -20.324 16.319 1.00 84.12 779 LEU A N 1
ATOM 5619 C CA . LEU A 1 779 ? 35.151 -19.602 15.377 1.00 84.12 779 LEU A CA 1
ATOM 5620 C C . LEU A 1 779 ? 36.208 -18.733 16.078 1.00 84.12 779 LEU A C 1
ATOM 5622 O O . LEU A 1 779 ? 37.190 -18.333 15.455 1.00 84.12 779 LEU A O 1
ATOM 5626 N N . HIS A 1 780 ? 36.012 -18.441 17.365 1.00 87.50 780 HIS A N 1
ATOM 5627 C CA . HIS A 1 780 ? 36.920 -17.635 18.170 1.00 87.50 780 HIS A CA 1
ATOM 5628 C C . HIS A 1 780 ? 37.725 -18.510 19.128 1.00 87.50 780 HIS A C 1
ATOM 5630 O O . HIS A 1 780 ? 37.160 -19.314 19.873 1.00 87.50 780 HIS A O 1
ATOM 5636 N N . GLN A 1 781 ? 39.042 -18.298 19.153 1.00 90.50 781 GLN A N 1
ATOM 5637 C CA . GLN A 1 781 ? 39.914 -18.879 20.173 1.00 90.50 781 GLN A CA 1
ATOM 5638 C C . GLN A 1 781 ? 39.599 -18.279 21.547 1.00 90.50 781 GLN A C 1
ATOM 5640 O O . GLN A 1 781 ? 39.242 -17.100 21.644 1.00 90.50 781 GLN A O 1
ATOM 5645 N N . ASP A 1 782 ? 39.773 -19.074 22.601 1.00 87.69 782 ASP A N 1
ATOM 5646 C CA . ASP A 1 782 ? 39.636 -18.598 23.974 1.00 87.69 782 ASP A CA 1
ATOM 5647 C C . ASP A 1 782 ? 40.741 -17.581 24.305 1.00 87.69 782 ASP A C 1
ATOM 5649 O O . ASP A 1 782 ? 41.932 -17.799 24.060 1.00 87.69 782 ASP A O 1
ATOM 5653 N N . GLY A 1 783 ? 40.334 -16.433 24.838 1.00 86.25 783 GLY A N 1
ATOM 5654 C CA . GLY A 1 783 ? 41.215 -15.463 25.480 1.00 86.25 783 GLY A CA 1
ATOM 5655 C C . GLY A 1 783 ? 41.154 -15.576 27.004 1.00 86.25 783 GLY A C 1
ATOM 5656 O O . GLY A 1 783 ? 40.401 -16.379 27.551 1.00 86.25 783 GLY A O 1
ATOM 5657 N N . SER A 1 784 ? 41.926 -14.743 27.706 1.00 82.88 784 SER A N 1
ATOM 5658 C CA . SER A 1 784 ? 41.824 -14.646 29.165 1.00 82.88 784 SER A CA 1
ATOM 5659 C C . SER A 1 784 ? 40.432 -14.164 29.576 1.00 82.88 784 SER A C 1
ATOM 5661 O O . SER A 1 784 ? 39.906 -13.197 29.015 1.00 82.88 784 SER A O 1
ATOM 5663 N N . SER A 1 785 ? 39.836 -14.839 30.554 1.00 82.00 785 SER A N 1
ATOM 5664 C CA . SER A 1 785 ? 38.543 -14.452 31.118 1.00 82.00 785 SER A CA 1
ATOM 5665 C C . SER A 1 785 ? 38.609 -13.097 31.838 1.00 82.00 785 SER A C 1
ATOM 5667 O O . SER A 1 785 ? 39.691 -12.654 32.233 1.00 82.00 785 SER A O 1
ATOM 5669 N N . PHE A 1 786 ? 37.450 -12.449 31.976 1.00 75.81 786 PHE A N 1
ATOM 5670 C CA . PHE A 1 786 ? 37.246 -11.221 32.752 1.00 75.81 786 PHE A CA 1
ATOM 5671 C C . PHE A 1 786 ? 36.807 -11.499 34.186 1.00 75.81 786 PHE A C 1
ATOM 5673 O O . PHE A 1 786 ? 35.991 -12.439 34.401 1.00 75.81 786 PHE A O 1
#

Sequence (786 aa):
LTWSTTNATSCTASGSWTGSKSTSGSQSVSPTSNATYTLTCTGTGGSVNKSASVTVGAPSSGGNASLSLVPASQTVNVNDNFGVEVRVNTGGNSVTAVSAYLNFDTTRLQFVSIDAAGSAFSVQAEGLVSGSQVRISRGQAAPGVNSTSALVAKVNFKAIANGTANVSFALTTAGQGPSRVIKNDGTGTDILTNTSGGSYTVAGTTTPTAPTLTFTANPTTIQSGQSSTLTWSSTNATSCVASGGWSGSQSTSGNQNAVPVSNTTYTLACTGAGGSVNKSVSVNVGAPTSGGSASMSLIPASQSLQVGQNLTVEIRVNTGGSQTTGVASYLDFDSAKLQYVSIDSTGSSYTITAEETVSGNQVRISRGQAIPGVNSTNALVSKVTFKVLATGTANISFAVTAAGQGPSRVIKNDGIGTDILSSTTGGVYTITSAGIADTATPTVYVAHSPTSGILSTLSVTLTATATDNVGISSIEIFVDGLSKKICSASPCTYIGTFGAGNHPYYALAKDAAGNTGRDPSGTVTKIFSVTSPSDSPPGSGGTTDSSGRPNNGHLIKYPDNPTVYVIENGVKRPIQSYDIYLKEFGTIPIAVVATSVTYPSGQPFYYGSGALIKIPGSATVYLIIDNGSKYPFKSAEEFLRFGFRFERVRVVDASVLASYPDAPIGNLAYHAKNQFIKFADSPTVYLMENRTKRPIRTPAVFFSYTNSFDDVFTVDRSFNYPDGPLLGFKDGSLIKGSPYTVYLVDSGKKRGFTSAAAFLGIGYSFSQVRTVPDGELGLHQDGSSF

Radius of gyration: 41.85 Å; Cα contacts (8 Å, |Δi|>4): 1909; chains: 1; bounding box: 118×49×112 Å

Solvent-accessible surface area (backbone atoms only — not comparable to full-atom values): 42541 Å² total; per-residue (Å²): 90,76,52,75,62,93,65,47,80,43,23,40,36,35,74,74,43,70,52,78,43,67,52,50,52,72,50,88,81,84,71,92,43,68,36,45,40,31,42,37,33,34,31,95,92,47,75,51,73,53,73,52,74,48,81,45,76,77,89,76,89,70,73,47,17,34,42,36,35,44,64,41,56,50,80,44,43,52,71,39,74,51,69,34,31,38,29,33,23,32,38,82,36,44,30,25,34,40,34,52,29,34,40,46,39,68,81,27,36,40,85,72,49,78,44,59,83,82,28,67,40,82,38,80,79,42,78,51,74,60,89,58,30,42,38,38,27,32,26,29,70,86,83,24,47,63,36,82,66,36,40,59,36,33,40,30,32,29,28,69,31,64,47,77,32,48,36,35,70,35,80,49,64,84,74,99,48,47,42,42,32,23,38,62,75,90,78,67,51,72,40,55,76,47,75,40,49,27,48,32,38,24,39,67,82,78,78,53,59,58,26,48,79,50,70,48,53,49,54,43,58,38,47,58,85,41,71,25,41,34,39,38,43,47,45,58,43,80,40,23,40,38,34,73,72,46,72,51,82,43,66,54,51,54,73,46,82,41,67,53,77,46,69,36,47,37,32,42,36,30,35,26,86,31,41,70,38,74,52,72,41,60,35,41,38,45,78,82,72,84,87,33,59,15,34,40,37,36,43,62,39,54,51,82,46,37,39,72,41,76,50,67,35,32,39,32,32,23,35,58,82,39,44,25,30,34,38,36,49,30,37,39,43,40,60,83,30,37,40,87,72,48,78,44,60,85,81,27,63,36,80,38,83,77,42,82,49,76,57,94,48,34,42,38,41,27,31,25,33,68,87,81,36,48,62,36,80,68,33,38,55,34,35,41,32,27,36,31,64,39,63,47,80,40,48,37,36,67,37,79,53,66,86,72,100,51,45,43,40,32,20,37,65,72,90,78,62,52,69,25,55,58,46,71,42,47,27,50,31,44,25,40,67,49,65,78,74,64,77,73,50,24,51,41,46,57,48,59,38,69,85,65,86,37,37,39,88,43,65,40,36,36,42,33,40,58,52,50,97,80,36,59,48,35,34,36,37,30,48,72,89,38,84,75,41,78,31,62,48,66,72,28,76,45,75,48,67,48,68,61,44,78,42,37,30,39,28,41,28,27,27,70,75,66,33,69,12,41,18,47,69,80,92,54,61,45,72,51,61,23,42,68,97,79,88,83,90,88,80,90,82,88,80,85,83,96,82,75,74,85,36,28,51,35,32,40,28,38,91,91,44,92,59,43,23,42,24,52,85,54,24,34,16,45,48,77,44,69,66,47,40,55,70,78,42,62,63,42,52,66,19,50,33,60,88,87,69,80,59,55,81,48,70,69,40,71,81,56,40,44,37,39,36,27,40,82,93,56,88,53,44,26,39,24,30,74,89,56,21,35,38,72,48,90,43,69,67,63,43,44,65,65,32,55,57,79,91,65,49,40,79,45,56,66,70,64,62,64,72,36,50,73,44,96,63,95,72,88,86,73,71,29,25,76,32,33,36,24,44,81,92,45,92,59,41,23,44,25,47,92,70,19,38,16,44,49,88,47,70,70,39,50,50,37,67,42,95,57,76,83,63,50,23,56,32,62,80,87,63,82,57,53,83,43,66,73,52,55,63,37,44,21,36,38,37,26,44,83,86,76,57,46,24,39,24,40,81,66,18,33,22,36,40,78,40,72,64,50,43,45,70,62,19,46,57,79,90,59,52,42,80,48,61,56,75,63,61,63,64,34,54,82,46,76,62,73

Nearest PDB structures (foldseek):
  6kge-assembly2_A  TM=7.874E-01  e=1.216E-07  Clostridium acetobutylicum ATCC 824
  5m2s-assembly1_A  TM=7.475E-01  e=8.351E-07  Ruminococcus flavefaciens
  3pdd-assembly1_A  TM=5.329E-01  e=5.798E-08  Acetivibrio thermocellus ATCC 27405
  3pe9-assembly3_C  TM=8.081E-01  e=5.397E-04  Acetivibrio thermocellus
  8xen-assembly1_A  TM=1.873E-01  e=1.557E-07  Homo sapiens

Secondary structure (DSSP, 8-state):
-EEE-SSEEEEEEEESS-EEE-SEEE-----SS-EEEEEEEEETTEEEEEEEEE-------S--EEEEEESSEEEEETT-EEEEEEEEE-TTS-EEEEEEEEEE-TTTEEEEEEE-TT-S--EEEEEEEETTEEEEEEE--SS-B--SSEEEEEEEEEE-SSEEEEEEE--SSSSS---EEEESSSS--B-EEEEE-EEEEEE----PPPPEEEEEEESSEEETT--EEEEEEEES-SEEEEEESS-EEE-SEEEEEE--SS-EEEEEEEEETTEEEEEEEEEEEE----S--EEEEEESSEEEEETTPEEEEEEEEE-TT--EEEEEEEEEE-TTTEEEEEEE-TT-S--EEEEEEEETTEEEEEEE-PSSPB--SSEEEEEEEEEE-SSEEEEEEE--S-SSS---EEEESSSS--B-EEEEE-EEEEEE-------PPPEEEEEEESSS-EETTSEEEEEEEEE-SS-EEEEEEEETTEEEEEESSSSEEEEEE--SEEEEEEEEEEETT--EEEESSTT--EEEEEE-S------------S-SS--SSEEEE-TT---EEEEETTEEEEB--HHHIIIIITTSPEEE--TT----B---B---TT-EEE-TT-S--EEE-TTS-EEE-S-HHHHHHTT--GGGPEE--HHHHHTSPBPS-SS--SPPTT-EEEETT---EEEEETTEEEE---HHHHHHH-S-GGGEEEE-TT---PBPPPP-PPTT-EEE-SSS-EEEEETTEEEE-SSHHHHHHTT--GGGPEE--HHHHTTS-B----

pLDDT: mean 85.9, std 12.25, range [22.77, 97.69]

Foldseek 3Di:
DWAADDFFPWKFKDWQDGDTDDNTDDDDDDDPAWTKIKMWTAGPVGIDMDIDIDHDDDPDDDFFKEKEKVVQEEEDAAFDKDKIWIWMARSQFFFFKWKWKKQKDPVFKDWDAKAQPQALFPAWPDADDDPRITITMGGHDPVHDHHGTGTRIMTMIGTHDFAKMKMWFADDCPPVRGIFIFGPPVPRDTRYDYYRIHIYGHDYPPQQDFKDKDWEWPPLEEAQQDKIKIWMAMDQFPWKFKDWLDTDTDDNTDMDIDRDRAWTKIKMKTAHPNGIDMDIGIRHYDYQDPDFQKEWEWVVQEEEAEAFDKDKIWIWMARNQFFFFKWKWKKAKDPQFKAWDDKACPQAPFPAWDDFDDDDRITIGMGGHDPVGDHHGTGTHIMTMIHTHDFAKMKMWFAPDQPPPGGIFTFGPPVPTDTRYRYYRIHIYGYDYPPPLQPDAKDKDKDWPPQADAALPDKIKIWMATDDPQFWQWKWKDKQNDTQDIDRHPTDMDIDGDHAAKIWMKMWIAGPSGHIDIVPPDPDTDIDGYHYPDDDDDDDDDDDDDDPAFAALAWEDESPGPWIFGHHRQETATAPDPVQCCQFPVLFDYFHAYPPDDTHHDYHDDHAAQAWEDEPPDPWIWGQAAVRATETDPDPCLCCQQQDDPVRYYHDHPVSNVVHHHDPDPHDQARGALQWEDEPPDPWIFGQDPQATATEDDPVQVSLGHDDPVSYGYHYPSRDGHHDYHRAHGQNAFEDEPDDWIFGQGPQATATEPDPCSQVNRRDDPVRYYYDYVVRVVSHHHDHHD

Mean predicted aligned error: 22.6 Å